Protein AF-A0A1X7SYK0-F1 (afdb_monomer)

Structure (mmCIF, N/CA/C/O backbone):
data_AF-A0A1X7SYK0-F1
#
_entry.id   AF-A0A1X7SYK0-F1
#
loop_
_atom_site.group_PDB
_atom_site.id
_atom_site.type_symbol
_atom_site.label_atom_id
_atom_site.label_alt_id
_atom_site.label_comp_id
_atom_site.label_asym_id
_atom_site.label_entity_id
_atom_site.label_seq_id
_atom_site.pdbx_PDB_ins_code
_atom_site.Cartn_x
_atom_site.Cartn_y
_atom_site.Cartn_z
_atom_site.occupancy
_atom_site.B_iso_or_equiv
_atom_site.auth_seq_id
_atom_site.auth_comp_id
_atom_site.auth_asym_id
_atom_site.auth_atom_id
_atom_site.pdbx_PDB_model_num
ATOM 1 N N . MET A 1 1 ? -54.214 29.875 -40.687 1.00 41.81 1 MET A N 1
ATOM 2 C CA . MET A 1 1 ? -53.867 28.557 -40.116 1.00 41.81 1 MET A CA 1
ATOM 3 C C . MET A 1 1 ? -52.917 28.795 -38.965 1.00 41.81 1 MET A C 1
ATOM 5 O O . MET A 1 1 ? -51.979 29.566 -39.136 1.00 41.81 1 MET A O 1
ATOM 9 N N . GLU A 1 2 ? -53.156 28.181 -37.812 1.00 47.09 2 GLU A N 1
ATOM 10 C CA . GLU A 1 2 ? -52.137 28.131 -36.764 1.00 47.09 2 GLU A CA 1
ATOM 11 C C . GLU A 1 2 ? -50.997 27.196 -37.184 1.00 47.09 2 GLU A C 1
ATOM 13 O O . GLU A 1 2 ? -51.239 26.165 -37.811 1.00 47.09 2 GLU A O 1
ATOM 18 N N . LYS A 1 3 ? -49.750 27.530 -36.830 1.00 59.06 3 LYS A N 1
ATOM 19 C CA . LYS A 1 3 ? -48.644 26.570 -36.951 1.00 59.06 3 LYS A CA 1
ATOM 20 C C . LYS A 1 3 ? -48.856 25.452 -35.927 1.00 59.06 3 LYS A C 1
ATOM 22 O O . LYS A 1 3 ? -49.034 25.751 -34.741 1.00 59.06 3 LYS A O 1
ATOM 27 N N . HIS A 1 4 ? -48.808 24.203 -36.393 1.00 69.19 4 HIS A N 1
ATOM 28 C CA . HIS A 1 4 ? -48.856 22.993 -35.565 1.00 69.19 4 HIS A CA 1
ATOM 29 C C . HIS A 1 4 ? -47.805 23.079 -34.430 1.00 69.19 4 HIS A C 1
ATOM 31 O O . HIS A 1 4 ? -46.730 23.634 -34.687 1.00 69.19 4 HIS A O 1
ATOM 37 N N . PRO A 1 5 ? -48.067 22.604 -33.192 1.00 69.50 5 PRO A N 1
ATOM 38 C CA . PRO A 1 5 ? -47.217 22.910 -32.031 1.00 69.50 5 PRO A CA 1
ATOM 39 C C . PRO A 1 5 ? -45.749 22.506 -32.220 1.00 69.50 5 PRO A C 1
ATOM 41 O O . PRO A 1 5 ? -44.852 23.309 -31.975 1.00 69.50 5 PRO A O 1
ATOM 44 N N . VAL A 1 6 ? -45.516 21.329 -32.806 1.00 74.75 6 VAL A N 1
ATOM 45 C CA . VAL A 1 6 ? -44.209 20.821 -33.269 1.00 74.75 6 VAL A CA 1
ATOM 46 C C . VAL A 1 6 ? -43.421 21.863 -34.083 1.00 74.75 6 VAL A C 1
ATOM 48 O O . VAL A 1 6 ? -42.232 22.087 -33.867 1.00 74.75 6 VAL A O 1
ATOM 51 N N . CYS A 1 7 ? -44.098 22.566 -34.991 1.00 75.88 7 CYS A N 1
ATOM 52 C CA . CYS A 1 7 ? -43.503 23.581 -35.857 1.00 75.88 7 CYS A CA 1
ATOM 53 C C . CYS A 1 7 ? -43.251 24.913 -35.126 1.00 75.88 7 CYS A C 1
ATOM 55 O O . CYS A 1 7 ? -42.511 25.754 -35.634 1.00 75.88 7 CYS A O 1
ATOM 57 N N . ARG A 1 8 ? -43.854 25.128 -33.945 1.00 77.44 8 ARG A N 1
ATOM 58 C CA . ARG A 1 8 ? -43.500 26.228 -33.029 1.00 77.44 8 ARG A CA 1
ATOM 59 C C . ARG A 1 8 ? -42.232 25.882 -32.248 1.00 77.44 8 ARG A C 1
ATOM 61 O O . ARG A 1 8 ? -41.356 26.736 -32.156 1.00 77.44 8 ARG A O 1
ATOM 68 N N . ILE A 1 9 ? -42.110 24.634 -31.777 1.00 75.94 9 ILE A N 1
ATOM 69 C CA . ILE A 1 9 ? -40.896 24.114 -31.126 1.00 75.94 9 ILE A CA 1
ATOM 70 C C . ILE A 1 9 ? -39.710 24.237 -32.089 1.00 75.94 9 ILE A C 1
ATOM 72 O O . ILE A 1 9 ? -38.773 24.975 -31.806 1.00 75.94 9 ILE A O 1
ATOM 76 N N . LEU A 1 10 ? -39.776 23.633 -33.281 1.00 79.94 10 LEU A N 1
ATOM 77 C CA . LEU A 1 10 ? -38.681 23.707 -34.260 1.00 79.94 10 LEU A CA 1
ATOM 78 C C . LEU A 1 10 ? -38.316 25.158 -34.643 1.00 79.94 10 LEU A C 1
ATOM 80 O O . LEU A 1 10 ? -37.135 25.500 -34.743 1.00 79.94 10 LEU A O 1
ATOM 84 N N . ALA A 1 11 ? -39.307 26.046 -34.792 1.00 78.44 11 ALA A N 1
ATOM 85 C CA . ALA A 1 11 ? -39.060 27.460 -35.086 1.00 78.44 11 ALA A CA 1
ATOM 86 C C . ALA A 1 11 ? -38.340 28.207 -33.943 1.00 78.44 11 ALA A C 1
ATOM 88 O O . ALA A 1 11 ? -37.517 29.075 -34.226 1.00 78.44 11 ALA A O 1
ATOM 89 N N . ARG A 1 12 ? -38.587 27.851 -32.670 1.00 80.19 12 ARG A N 1
ATOM 90 C CA . ARG A 1 12 ? -37.902 28.409 -31.482 1.00 80.19 12 ARG A CA 1
ATOM 91 C C . ARG A 1 12 ? -36.385 28.189 -31.525 1.00 80.19 12 ARG A C 1
ATOM 93 O O . ARG A 1 12 ? -35.625 29.018 -31.035 1.00 80.19 12 ARG A O 1
ATOM 100 N N . TYR A 1 13 ? -35.965 27.081 -32.131 1.00 78.19 13 TYR A N 1
ATOM 101 C CA . TYR A 1 13 ? -34.581 26.607 -32.173 1.00 78.19 13 TYR A CA 1
ATOM 102 C C . TYR A 1 13 ? -33.885 26.803 -33.530 1.00 78.19 13 TYR A C 1
ATOM 104 O O . TYR A 1 13 ? -32.702 26.493 -33.676 1.00 78.19 13 TYR A O 1
ATOM 112 N N . SER A 1 14 ? -34.590 27.366 -34.515 1.00 78.00 14 SER A N 1
ATOM 113 C CA . SER A 1 14 ? -34.106 27.604 -35.881 1.00 78.00 14 SER A CA 1
ATOM 114 C C . SER A 1 14 ? -33.109 28.772 -35.966 1.00 78.00 14 SER A C 1
ATOM 116 O O . SER A 1 14 ? -33.424 29.850 -36.467 1.00 78.00 14 SER A O 1
ATOM 118 N N . ASN A 1 15 ? -31.895 28.568 -35.447 1.00 75.88 15 ASN A N 1
ATOM 119 C CA . ASN A 1 15 ? -30.839 29.581 -35.378 1.00 75.88 15 ASN A CA 1
ATOM 120 C C . ASN A 1 15 ? -29.748 29.415 -36.462 1.00 75.88 15 ASN A C 1
ATOM 122 O O . ASN A 1 15 ? -29.708 28.435 -37.208 1.00 75.88 15 ASN A O 1
ATOM 126 N N . ARG A 1 16 ? -28.830 30.391 -36.549 1.00 74.88 16 ARG A N 1
ATOM 127 C CA . ARG A 1 16 ? -27.748 30.406 -37.554 1.00 74.88 16 ARG A CA 1
ATOM 128 C C . ARG A 1 16 ? -26.782 29.220 -37.421 1.00 74.88 16 ARG A C 1
ATOM 130 O O . ARG A 1 16 ? -26.315 28.726 -38.441 1.00 74.88 16 ARG A O 1
ATOM 137 N N . THR A 1 17 ? -26.501 28.756 -36.202 1.00 75.50 17 THR A N 1
ATOM 138 C CA . THR A 1 17 ? -25.623 27.600 -35.946 1.00 75.50 17 THR A CA 1
ATOM 139 C C . THR A 1 17 ? -26.227 26.321 -36.516 1.00 75.50 17 THR A C 1
ATOM 141 O O . THR A 1 17 ? -25.539 25.585 -37.220 1.00 75.50 17 THR A O 1
ATOM 144 N N . LEU A 1 18 ? -27.529 26.103 -36.298 1.00 78.50 18 LEU A N 1
ATOM 145 C CA . LEU A 1 18 ? -28.273 24.974 -36.858 1.00 78.50 18 LEU A CA 1
ATOM 146 C C . LEU A 1 18 ? -28.244 24.989 -38.396 1.00 78.50 18 LEU A C 1
ATOM 148 O O . LEU A 1 18 ? -27.893 23.995 -39.025 1.00 78.50 18 LEU A O 1
ATOM 152 N N . VAL A 1 19 ? -28.538 26.136 -39.016 1.00 78.38 19 VAL A N 1
ATOM 153 C CA . VAL A 1 19 ? -28.551 26.266 -40.487 1.00 78.38 19 VAL A CA 1
ATOM 154 C C . VAL A 1 19 ? -27.176 25.993 -41.118 1.00 78.38 19 VAL A C 1
ATOM 156 O O . VAL A 1 19 ? -27.112 25.412 -42.197 1.00 78.38 19 VAL A O 1
ATOM 159 N N . LEU A 1 20 ? -26.078 26.367 -40.452 1.00 76.38 20 LEU A N 1
ATOM 160 C CA . LEU A 1 20 ? -24.713 26.132 -40.948 1.00 76.38 20 LEU A CA 1
ATOM 161 C C . LEU A 1 20 ? -24.214 24.688 -40.752 1.00 76.38 20 LEU A C 1
ATOM 163 O O . LEU A 1 20 ? -23.324 24.254 -41.480 1.00 76.38 20 LEU A O 1
ATOM 167 N N . THR A 1 21 ? -24.768 23.946 -39.791 1.00 77.00 21 THR A N 1
ATOM 168 C CA . THR A 1 21 ? -24.353 22.568 -39.452 1.00 77.00 21 THR A CA 1
ATOM 169 C C . THR A 1 21 ? -25.212 21.500 -40.128 1.00 77.00 21 THR A C 1
ATOM 171 O O . THR A 1 21 ? -24.707 20.421 -40.432 1.00 77.00 21 THR A O 1
ATOM 174 N N . LEU A 1 22 ? -26.470 21.807 -40.461 1.00 80.12 22 LEU A N 1
ATOM 175 C CA . LEU A 1 22 ? -27.392 20.927 -41.192 1.00 80.12 22 LEU A CA 1
ATOM 176 C C . LEU A 1 22 ? -26.777 20.196 -42.414 1.00 80.12 22 LEU A C 1
ATOM 178 O O . LEU A 1 22 ? -27.005 18.990 -42.534 1.00 80.12 22 LEU A O 1
ATOM 182 N N . PRO A 1 23 ? -25.962 20.830 -43.289 1.00 80.00 23 PRO A N 1
ATOM 183 C CA . PRO A 1 23 ? -25.308 20.135 -44.405 1.00 80.00 23 PRO A CA 1
ATOM 184 C C . PRO A 1 23 ? -24.353 19.006 -43.986 1.00 80.00 23 PRO A C 1
ATOM 186 O O . PRO A 1 23 ? -24.199 18.036 -44.720 1.00 80.00 23 PRO A O 1
ATOM 189 N N . GLN A 1 24 ? -23.742 19.090 -42.799 1.00 75.12 24 GLN A N 1
ATOM 190 C CA . GLN A 1 24 ? -22.855 18.048 -42.262 1.00 75.12 24 GLN A CA 1
ATOM 191 C C . GLN A 1 24 ? -23.643 16.799 -41.828 1.00 75.12 24 GLN A C 1
ATOM 193 O O . GLN A 1 24 ? -23.122 15.688 -41.862 1.00 75.12 24 GLN A O 1
ATOM 198 N N . LEU A 1 25 ? -24.921 16.971 -41.467 1.00 78.06 25 LEU A N 1
ATOM 199 C CA . LEU A 1 25 ? -25.821 15.903 -41.020 1.00 78.06 25 LEU A CA 1
ATOM 200 C C . LEU A 1 25 ? -26.665 15.297 -42.159 1.00 78.06 25 LEU A C 1
ATOM 202 O O . LEU A 1 25 ? -27.440 14.370 -41.920 1.00 78.06 25 LEU A O 1
ATOM 206 N N . ALA A 1 26 ? -26.501 15.765 -43.403 1.00 78.38 26 ALA A N 1
ATOM 207 C CA . ALA A 1 26 ? -27.346 15.413 -44.551 1.00 78.38 26 ALA A CA 1
ATOM 208 C C . ALA A 1 26 ? -27.556 13.900 -44.757 1.00 78.38 26 ALA A C 1
ATOM 210 O O . ALA A 1 26 ? -28.661 13.463 -45.073 1.00 78.38 26 ALA A O 1
ATOM 211 N N . ARG A 1 27 ? -26.518 13.079 -44.536 1.00 73.69 27 ARG A N 1
ATOM 212 C CA . ARG A 1 27 ? -26.601 11.612 -44.667 1.00 73.69 27 ARG A CA 1
ATOM 213 C C . ARG A 1 27 ? -27.554 10.979 -43.645 1.00 73.69 27 ARG A C 1
ATOM 215 O O . ARG A 1 27 ? -28.274 10.045 -43.993 1.00 73.69 27 ARG A O 1
ATOM 222 N N . TYR A 1 28 ? -27.577 11.488 -42.414 1.00 75.88 28 TYR A N 1
ATOM 223 C CA . TYR A 1 28 ? -28.468 11.015 -41.351 1.00 75.88 28 TYR A CA 1
ATOM 224 C C . TYR A 1 28 ? -29.899 11.517 -41.568 1.00 75.88 28 TYR A C 1
ATOM 226 O O . TYR A 1 28 ? -30.841 10.733 -41.502 1.00 75.88 28 TYR A O 1
ATOM 234 N N . LEU A 1 29 ? -30.051 12.795 -41.935 1.00 79.31 29 LEU A N 1
ATOM 235 C CA . LEU A 1 29 ? -31.344 13.409 -42.257 1.00 79.31 29 LEU A CA 1
ATOM 236 C C . LEU A 1 29 ? -32.042 12.707 -43.432 1.00 79.31 29 LEU A C 1
ATOM 238 O O . LEU A 1 29 ? -33.248 12.479 -43.385 1.00 79.31 29 LEU A O 1
ATOM 242 N N . TYR A 1 30 ? -31.289 12.313 -44.463 1.00 75.75 30 TYR A N 1
ATOM 243 C CA . TYR A 1 30 ? -31.817 11.517 -45.572 1.00 75.75 30 TYR A CA 1
ATOM 244 C C . TYR A 1 30 ? -32.229 10.104 -45.123 1.00 75.75 30 TYR A C 1
ATOM 246 O O . TYR A 1 30 ? -33.321 9.656 -45.459 1.00 75.75 30 TYR A O 1
ATOM 254 N N . LYS A 1 31 ? -31.408 9.422 -44.303 1.00 74.81 31 LYS A N 1
ATOM 255 C CA . LYS A 1 31 ? -31.731 8.083 -43.766 1.00 74.81 31 LYS A CA 1
ATOM 256 C C . LYS A 1 31 ? -33.002 8.082 -42.898 1.00 74.81 31 LYS A C 1
ATOM 258 O O . LYS A 1 31 ? -33.706 7.081 -42.876 1.00 74.81 31 LYS A O 1
ATOM 263 N N . ALA A 1 32 ? -33.300 9.186 -42.212 1.00 74.50 32 ALA A N 1
ATOM 264 C CA . ALA A 1 32 ? -34.519 9.374 -41.418 1.00 74.50 32 ALA A CA 1
ATOM 265 C C . ALA A 1 32 ? -35.680 10.040 -42.191 1.00 74.50 32 ALA A C 1
ATOM 267 O O . ALA A 1 32 ? -36.651 10.486 -41.578 1.00 74.50 32 ALA A O 1
ATOM 268 N N . GLU A 1 33 ? -35.590 10.132 -43.524 1.00 80.56 33 GLU A N 1
ATOM 269 C CA . GLU A 1 33 ? -36.620 10.716 -44.395 1.00 80.56 33 GLU A CA 1
ATOM 270 C C . GLU A 1 33 ? -37.057 12.146 -43.997 1.00 80.56 33 GLU A C 1
ATOM 272 O O . GLU A 1 33 ? -38.244 12.496 -44.062 1.00 80.56 33 GLU A O 1
ATOM 277 N N . LEU A 1 34 ? -36.104 12.968 -43.549 1.00 79.19 34 LEU A N 1
ATOM 278 C CA . LEU A 1 34 ? -36.305 14.384 -43.207 1.00 79.19 34 LEU A CA 1
ATOM 279 C C . LEU A 1 34 ? -35.999 15.328 -44.380 1.00 79.19 34 LEU A C 1
ATOM 281 O O . LEU A 1 34 ? -36.434 16.476 -44.367 1.00 79.19 34 LEU A O 1
ATOM 285 N N . ILE A 1 35 ? -35.256 14.850 -45.382 1.00 79.94 35 ILE A N 1
ATOM 286 C CA . ILE A 1 35 ? -34.920 15.561 -46.626 1.00 79.94 35 ILE A CA 1
ATOM 287 C C . ILE A 1 35 ? -34.958 14.598 -47.813 1.00 79.94 35 ILE A C 1
ATOM 289 O O . ILE A 1 35 ? -34.738 13.397 -47.652 1.00 79.94 35 ILE A O 1
ATOM 293 N N . LYS A 1 36 ? -35.204 15.117 -49.020 1.00 74.75 36 LYS A N 1
ATOM 294 C CA . LYS A 1 36 ? -35.397 14.286 -50.224 1.00 74.75 36 LYS A CA 1
ATOM 295 C C . LYS A 1 36 ? -34.096 13.871 -50.917 1.00 74.75 36 LYS A C 1
ATOM 297 O O . LYS A 1 36 ? -34.103 12.888 -51.655 1.00 74.75 36 LYS A O 1
ATOM 302 N N . GLN A 1 37 ? -32.996 14.605 -50.722 1.00 70.25 37 GLN A N 1
ATOM 303 C CA . GLN A 1 37 ? -31.687 14.346 -51.346 1.00 70.25 37 GLN A CA 1
ATOM 304 C C . GLN A 1 37 ? -30.537 14.789 -50.425 1.00 70.25 37 GLN A C 1
ATOM 306 O O . GLN A 1 37 ? -30.683 15.728 -49.650 1.00 70.25 37 GLN A O 1
ATOM 311 N N . THR A 1 38 ? -29.371 14.147 -50.522 1.00 58.47 38 THR A N 1
ATOM 312 C CA . THR A 1 38 ? -28.227 14.363 -49.609 1.00 58.47 38 THR A CA 1
ATOM 313 C C . THR A 1 38 ? -27.356 15.588 -49.908 1.00 58.47 38 THR A C 1
ATOM 315 O O . THR A 1 38 ? -26.527 15.943 -49.075 1.00 58.47 38 THR A O 1
ATOM 318 N N . PHE A 1 39 ? -27.496 16.232 -51.071 1.00 53.91 39 PHE A N 1
ATOM 319 C CA . PHE A 1 39 ? -26.570 17.287 -51.520 1.00 53.91 39 PHE A CA 1
ATOM 320 C C . PHE A 1 39 ? -27.018 18.724 -51.210 1.00 53.91 39 PHE A C 1
ATOM 322 O O . PHE A 1 39 ? -26.213 19.645 -51.341 1.00 53.91 39 PHE A O 1
ATOM 329 N N . LEU A 1 40 ? -28.270 18.939 -50.792 1.00 57.47 40 LEU A N 1
ATOM 330 C CA . LEU A 1 40 ? -28.786 20.263 -50.436 1.00 57.47 40 LEU A CA 1
ATOM 331 C C . LEU A 1 40 ? -29.743 20.147 -49.240 1.00 57.47 40 LEU A C 1
ATOM 333 O O . LEU A 1 40 ? -30.846 19.628 -49.376 1.00 57.47 40 LEU A O 1
ATOM 337 N N . VAL A 1 41 ? -29.332 20.630 -48.064 1.00 61.44 41 VAL A N 1
ATOM 338 C CA . VAL A 1 41 ? -30.169 20.583 -46.852 1.00 61.44 41 VAL A CA 1
ATOM 339 C C . VAL A 1 41 ? -30.864 21.924 -46.652 1.00 61.44 41 VAL A C 1
ATOM 341 O O . VAL A 1 41 ? -30.275 22.880 -46.148 1.00 61.44 41 VAL A O 1
ATOM 344 N N . LEU A 1 42 ? -32.135 21.996 -47.042 1.00 68.25 42 LEU A N 1
ATOM 345 C CA . LEU A 1 42 ? -32.999 23.139 -46.763 1.00 68.25 42 LEU A CA 1
ATOM 346 C C . LEU A 1 42 ? -33.734 22.913 -45.438 1.00 68.25 42 LEU A C 1
ATOM 348 O O . LEU A 1 42 ? -34.483 21.948 -45.305 1.00 68.25 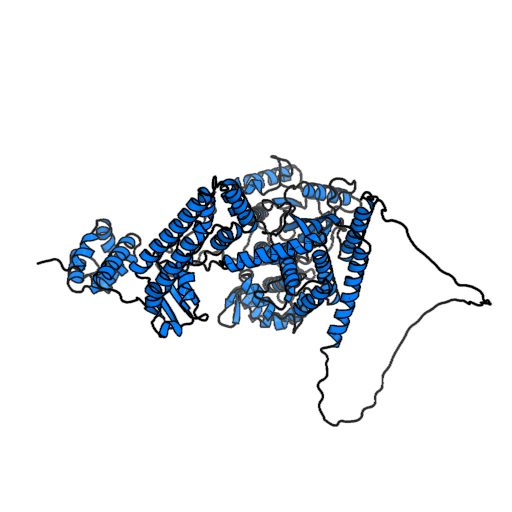42 LEU A O 1
ATOM 352 N N . LEU A 1 43 ? -33.593 23.843 -44.485 1.00 70.75 43 LEU A N 1
ATOM 353 C CA . LEU A 1 43 ? -34.355 23.823 -43.223 1.00 70.75 43 LEU A CA 1
ATOM 354 C C . LEU A 1 43 ? -35.875 23.747 -43.472 1.00 70.75 43 LEU A C 1
ATOM 356 O O . LEU A 1 43 ? -36.593 23.138 -42.688 1.00 70.75 43 LEU A O 1
ATOM 360 N N . ASN A 1 44 ? -36.354 24.304 -44.591 1.00 75.31 44 ASN A N 1
ATOM 361 C CA . ASN A 1 44 ? -37.753 24.209 -45.005 1.00 75.31 44 ASN A CA 1
ATOM 362 C C . ASN A 1 44 ? -38.201 22.766 -45.299 1.00 75.31 44 ASN A C 1
ATOM 364 O O . ASN A 1 44 ? -39.323 22.437 -44.939 1.00 75.31 44 ASN A O 1
ATOM 368 N N . GLU A 1 45 ? -37.362 21.896 -45.884 1.00 78.81 45 GLU A N 1
ATOM 369 C CA . GLU A 1 45 ? -37.735 20.483 -46.104 1.00 78.81 45 GLU A CA 1
ATOM 370 C C . GLU A 1 45 ? -37.879 19.739 -44.775 1.00 78.81 45 GLU A C 1
ATOM 372 O O . GLU A 1 45 ? -38.880 19.059 -44.558 1.00 78.81 45 GLU A O 1
ATOM 377 N N . VAL A 1 46 ? -36.932 19.951 -43.853 1.00 78.75 46 VAL A N 1
ATOM 378 C CA . VAL A 1 46 ? -37.004 19.402 -42.491 1.00 78.75 46 VAL A CA 1
ATOM 379 C C . VAL A 1 46 ? -38.261 19.915 -41.783 1.00 78.75 46 VAL A C 1
ATOM 381 O O . VAL A 1 46 ? -38.986 19.131 -41.179 1.00 78.75 46 VAL A O 1
ATOM 384 N N . GLN A 1 47 ? -38.567 21.212 -41.897 1.00 80.56 47 GLN A N 1
ATOM 385 C CA . GLN A 1 47 ? -39.769 21.803 -41.308 1.00 80.56 47 GLN A CA 1
ATOM 386 C C . GLN A 1 47 ? -41.056 21.247 -41.940 1.00 80.56 47 GLN A C 1
ATOM 388 O O . GLN A 1 47 ? -42.007 20.988 -41.213 1.00 80.56 47 GLN A O 1
ATOM 393 N N . GLU A 1 48 ? -41.109 21.034 -43.257 1.00 81.31 48 GLU A N 1
ATOM 394 C CA . GLU A 1 48 ? -42.249 20.401 -43.936 1.00 81.31 48 GLU A CA 1
ATOM 395 C C . GLU A 1 48 ? -42.451 18.952 -43.470 1.00 81.31 48 GLU A C 1
ATOM 397 O O . GLU A 1 48 ? -43.566 18.588 -43.099 1.00 81.31 48 GLU A O 1
ATOM 402 N N . ALA A 1 49 ? -41.383 18.148 -43.405 1.00 81.31 49 ALA A N 1
ATOM 403 C CA . ALA A 1 49 ? -41.429 16.770 -42.912 1.00 81.31 49 ALA A CA 1
ATOM 404 C C . ALA A 1 49 ? -41.887 16.689 -41.442 1.00 81.31 49 ALA A C 1
ATOM 406 O O . ALA A 1 49 ? -42.743 15.875 -41.098 1.00 81.31 49 ALA A O 1
ATOM 407 N N . VAL A 1 50 ? -41.373 17.581 -40.592 1.00 83.31 50 VAL A N 1
ATOM 408 C CA . VAL A 1 50 ? -41.734 17.716 -39.170 1.00 83.31 50 VAL A CA 1
ATOM 409 C C . VAL A 1 50 ? -43.165 18.236 -38.967 1.00 83.31 50 VAL A C 1
ATOM 411 O O . VAL A 1 50 ? -43.836 17.863 -38.005 1.00 83.31 50 VAL A O 1
ATOM 414 N N . CYS A 1 51 ? -43.664 19.092 -39.861 1.00 79.38 51 CYS A N 1
ATOM 415 C CA . CYS A 1 51 ? -45.059 19.532 -39.842 1.00 79.38 51 CYS A CA 1
ATOM 416 C C . CYS A 1 51 ? -46.032 18.480 -40.410 1.00 79.38 51 CYS A C 1
ATOM 418 O O . CYS A 1 51 ? -47.236 18.635 -40.211 1.00 79.38 51 CYS A O 1
ATOM 420 N N . ALA A 1 52 ? -45.536 17.437 -41.088 1.00 78.62 52 ALA A N 1
ATOM 421 C CA . ALA A 1 52 ? -46.333 16.329 -41.619 1.00 78.62 52 ALA A CA 1
ATOM 422 C C . ALA A 1 52 ? -46.424 15.123 -40.658 1.00 78.62 52 ALA A C 1
ATOM 424 O O . ALA A 1 52 ? -47.493 14.530 -40.548 1.00 78.62 52 ALA A O 1
ATOM 425 N N . ASP A 1 53 ? -45.350 14.784 -39.932 1.00 78.12 53 ASP A N 1
ATOM 426 C CA . ASP A 1 53 ? -45.375 13.808 -38.827 1.00 78.12 53 ASP A CA 1
ATOM 427 C C . ASP A 1 53 ? -44.603 14.356 -37.618 1.00 78.12 53 ASP A C 1
ATOM 429 O O . ASP A 1 53 ? -43.403 14.625 -37.693 1.00 78.12 53 ASP A O 1
ATOM 433 N N . HIS A 1 54 ? -45.282 14.482 -36.475 1.00 77.00 54 HIS A N 1
ATOM 434 C CA . HIS A 1 54 ? -44.684 15.004 -35.246 1.00 77.00 54 HIS A CA 1
ATOM 435 C C . HIS A 1 54 ? -43.501 14.165 -34.746 1.00 77.00 54 HIS A C 1
ATOM 437 O O . HIS A 1 54 ? -42.541 14.719 -34.210 1.00 77.00 54 HIS A O 1
ATOM 443 N N . ARG A 1 55 ? -43.514 12.847 -34.977 1.00 77.38 55 ARG A N 1
ATOM 444 C CA . ARG A 1 55 ? -42.451 11.924 -34.548 1.00 77.38 55 ARG A CA 1
ATOM 445 C C . ARG A 1 55 ? -41.153 12.149 -35.319 1.00 77.38 55 ARG A C 1
ATOM 447 O O . ARG A 1 55 ? -40.079 11.849 -34.802 1.00 77.38 55 ARG A O 1
ATOM 454 N N . LYS A 1 56 ? -41.220 12.770 -36.504 1.00 81.12 56 LYS A N 1
ATOM 455 C CA . LYS A 1 56 ? -40.028 13.228 -37.228 1.00 81.12 56 LYS A CA 1
ATOM 456 C C . LYS A 1 56 ? -39.302 14.368 -36.492 1.00 81.12 56 LYS A C 1
ATOM 458 O O . LYS A 1 56 ? -38.107 14.526 -36.716 1.00 81.12 56 LYS A O 1
ATOM 463 N N . LEU A 1 57 ? -39.931 15.085 -35.544 1.00 82.56 57 LEU A N 1
ATOM 464 C CA . LEU A 1 57 ? -39.194 15.999 -34.651 1.00 82.56 57 LEU A CA 1
ATOM 465 C C . LEU A 1 57 ? -38.334 15.250 -33.624 1.00 82.56 57 LEU A C 1
ATOM 467 O O . LEU A 1 57 ? -37.229 15.709 -33.349 1.00 82.56 57 LEU A O 1
ATOM 471 N N . LYS A 1 58 ? -38.802 14.103 -33.107 1.00 75.88 58 LYS A N 1
ATOM 472 C CA . LYS A 1 58 ? -38.033 13.237 -32.194 1.00 75.88 58 LYS A CA 1
ATOM 473 C C . LYS A 1 58 ? -36.756 12.757 -32.895 1.00 75.88 58 LYS A C 1
ATOM 475 O O . LYS A 1 58 ? -35.665 13.167 -32.516 1.00 75.88 58 LYS A O 1
ATOM 480 N N . ALA A 1 59 ? -36.913 12.092 -34.043 1.00 78.31 59 ALA A N 1
ATOM 481 C CA . ALA A 1 59 ? -35.791 11.640 -34.870 1.00 78.31 59 ALA A CA 1
ATOM 482 C C . ALA A 1 59 ? -34.865 12.782 -35.347 1.00 78.31 59 ALA A C 1
ATOM 484 O O . ALA A 1 59 ? -33.654 12.594 -35.455 1.00 78.31 59 ALA A O 1
ATOM 485 N N . PHE A 1 60 ? -35.398 13.979 -35.627 1.00 81.69 60 PHE A N 1
ATOM 486 C CA . PHE A 1 60 ? -34.565 15.142 -35.947 1.00 81.69 60 PHE A CA 1
ATOM 487 C C . PHE A 1 60 ? -33.739 15.607 -34.741 1.00 81.69 60 PHE A C 1
ATOM 489 O O . PHE A 1 60 ? -32.551 15.876 -34.895 1.00 81.69 60 PHE A O 1
ATOM 496 N N . ALA A 1 61 ? -34.337 15.671 -33.548 1.00 79.06 61 ALA A N 1
ATOM 497 C CA . ALA A 1 61 ? -33.640 16.012 -32.313 1.00 79.06 61 ALA A CA 1
ATOM 498 C C . ALA A 1 61 ? -32.509 15.018 -32.001 1.00 79.06 61 ALA A C 1
ATOM 500 O O . ALA A 1 61 ? -31.396 15.456 -31.712 1.00 79.06 61 ALA A O 1
ATOM 501 N N . ASP A 1 62 ? -32.761 13.716 -32.164 1.00 73.31 62 ASP A N 1
ATOM 502 C CA . ASP A 1 62 ? -31.753 12.657 -32.017 1.00 73.31 62 ASP A CA 1
ATOM 503 C C . ASP A 1 62 ? -30.582 12.849 -32.998 1.00 73.31 62 ASP A C 1
ATOM 505 O O . ASP A 1 62 ? -29.416 12.791 -32.611 1.00 73.31 62 ASP A O 1
ATOM 509 N N . ILE A 1 63 ? -30.865 13.181 -34.264 1.00 76.88 63 ILE A N 1
ATOM 510 C CA . ILE A 1 63 ? -29.827 13.458 -35.272 1.00 76.88 63 ILE A CA 1
ATOM 511 C C . ILE A 1 63 ? -29.020 14.723 -34.944 1.00 76.88 63 ILE A C 1
ATOM 513 O O . ILE A 1 63 ? -27.821 14.771 -35.221 1.00 76.88 63 ILE A O 1
ATOM 517 N N . LEU A 1 64 ? -29.630 15.740 -34.329 1.00 75.44 64 LEU A N 1
ATOM 518 C CA . LEU A 1 64 ? -28.901 16.923 -33.859 1.00 75.44 64 LEU A CA 1
ATOM 519 C C . LEU A 1 64 ? -27.989 16.629 -32.660 1.00 75.44 64 LEU A C 1
ATOM 521 O O . LEU A 1 64 ? -26.996 17.341 -32.495 1.00 75.44 64 LEU A O 1
ATOM 525 N N . CYS A 1 65 ? -28.276 15.594 -31.865 1.00 71.38 65 CYS A N 1
ATOM 526 C CA . CYS A 1 65 ? -27.399 15.125 -30.787 1.00 71.38 65 CYS A CA 1
ATOM 527 C C . CYS A 1 65 ? -26.096 14.483 -31.294 1.00 71.38 65 CYS A C 1
ATOM 529 O O . CYS A 1 65 ? -25.110 14.504 -30.568 1.00 71.38 65 CYS A O 1
ATOM 531 N N . ILE A 1 66 ? -26.041 14.010 -32.547 1.00 72.75 66 ILE A N 1
ATOM 532 C CA . ILE A 1 66 ? -24.839 13.390 -33.147 1.00 72.75 66 ILE A CA 1
ATOM 533 C C . ILE A 1 66 ? -23.681 14.398 -33.326 1.00 72.75 66 ILE A C 1
ATOM 535 O O . ILE A 1 66 ? -22.519 14.004 -33.396 1.00 72.75 66 ILE A O 1
ATOM 539 N N . ASN A 1 67 ? -23.967 15.702 -33.420 1.00 68.00 67 ASN A N 1
ATOM 540 C CA . ASN A 1 67 ? -22.949 16.746 -33.580 1.00 68.00 67 ASN A CA 1
ATOM 541 C C . ASN A 1 67 ? -22.935 17.666 -32.342 1.00 68.00 67 ASN A C 1
ATOM 543 O O . ASN A 1 67 ? -23.935 18.349 -32.104 1.00 68.00 67 ASN A O 1
ATOM 547 N N . PRO A 1 68 ? -21.820 17.767 -31.587 1.00 66.94 68 PRO A N 1
ATOM 548 C CA . PRO A 1 68 ? -21.735 18.594 -30.378 1.00 66.94 68 PRO A CA 1
ATOM 549 C C . PRO A 1 68 ? -22.165 20.058 -30.569 1.00 66.94 68 PRO A C 1
ATOM 551 O O . PRO A 1 68 ? -22.790 20.642 -29.683 1.00 66.94 68 PRO A O 1
ATOM 554 N N . ALA A 1 69 ? -21.927 20.646 -31.750 1.00 68.56 69 ALA A N 1
ATOM 555 C CA . ALA A 1 69 ? -22.337 22.020 -32.062 1.00 68.56 69 ALA A CA 1
ATOM 556 C C . ALA A 1 69 ? -23.868 22.206 -32.150 1.00 68.56 69 ALA A C 1
ATOM 558 O O . ALA A 1 69 ? -24.361 23.333 -32.047 1.00 68.56 69 ALA A O 1
ATOM 559 N N . THR A 1 70 ? -24.627 21.119 -32.323 1.00 71.44 70 THR A N 1
ATOM 560 C CA . THR A 1 70 ? -26.097 21.096 -32.314 1.00 71.44 70 THR A CA 1
ATOM 561 C C . THR A 1 70 ? -26.700 20.281 -31.175 1.00 71.44 70 THR A C 1
ATOM 563 O O . THR A 1 70 ? -27.902 20.398 -30.954 1.00 71.44 70 THR A O 1
ATOM 566 N N . ALA A 1 71 ? -25.925 19.518 -30.402 1.00 66.56 71 ALA A N 1
ATOM 567 C CA . ALA A 1 71 ? -26.472 18.587 -29.414 1.00 66.56 71 ALA A CA 1
ATOM 568 C C . ALA A 1 71 ? -27.289 19.276 -28.308 1.00 66.56 71 ALA A C 1
ATOM 570 O O . ALA A 1 71 ? -28.377 18.818 -27.956 1.00 66.56 71 ALA A O 1
ATOM 571 N N . LYS A 1 72 ? -26.857 20.460 -27.851 1.00 69.62 72 LYS A N 1
ATOM 572 C CA . LYS A 1 72 ? -27.638 21.303 -26.924 1.00 69.62 72 LYS A CA 1
ATOM 573 C C . LYS A 1 72 ? -28.960 21.809 -27.528 1.00 69.62 72 LYS A C 1
ATOM 575 O O . LYS A 1 72 ? -29.897 22.097 -26.789 1.00 69.62 72 LYS A O 1
ATOM 580 N N . ILE A 1 73 ? -29.053 21.899 -28.857 1.00 73.94 73 ILE A N 1
ATOM 581 C CA . ILE A 1 73 ? -30.290 22.220 -29.585 1.00 73.94 73 ILE A CA 1
ATOM 582 C C . ILE A 1 73 ? -31.162 20.963 -29.726 1.00 73.94 73 ILE A C 1
ATOM 584 O O . ILE A 1 73 ? -32.354 21.037 -29.445 1.00 73.94 73 ILE A O 1
ATOM 588 N N . GLY A 1 74 ? -30.574 19.815 -30.083 1.00 75.06 74 GLY A N 1
ATOM 589 C CA . GLY A 1 74 ? -31.256 18.518 -30.139 1.00 75.06 74 GLY A CA 1
ATOM 590 C C . GLY A 1 74 ? -31.933 18.167 -28.815 1.00 75.06 74 GLY A C 1
ATOM 591 O O . GLY A 1 74 ? -33.153 18.031 -28.771 1.00 75.06 74 GLY A O 1
ATOM 592 N N . ARG A 1 75 ? -31.182 18.160 -27.706 1.00 69.31 75 ARG A N 1
ATOM 593 C CA . ARG A 1 75 ? -31.725 17.908 -26.358 1.00 69.31 75 ARG A CA 1
ATOM 594 C C . ARG A 1 75 ? -32.829 18.893 -25.955 1.00 69.31 75 ARG A C 1
ATOM 596 O O . ARG A 1 75 ? -33.833 18.479 -25.382 1.00 69.31 75 ARG A O 1
ATOM 603 N N . ALA A 1 76 ? -32.698 20.177 -26.296 1.00 72.31 76 ALA A N 1
ATOM 604 C CA . ALA A 1 76 ? -33.735 21.170 -26.005 1.00 72.31 76 ALA A CA 1
ATOM 605 C C . ALA A 1 76 ? -35.021 20.944 -26.825 1.00 72.31 76 ALA A C 1
ATOM 607 O O . ALA A 1 76 ? -36.114 21.043 -26.274 1.00 72.31 76 ALA A O 1
ATOM 608 N N . ILE A 1 77 ? -34.899 20.585 -28.109 1.00 77.19 77 ILE A N 1
ATOM 609 C CA . ILE A 1 77 ? -36.035 20.199 -28.959 1.00 77.19 77 ILE A CA 1
ATOM 610 C C . ILE A 1 77 ? -36.692 18.914 -28.439 1.00 77.19 77 ILE A C 1
ATOM 612 O O . ILE A 1 77 ? -37.916 18.859 -28.373 1.00 77.19 77 ILE A O 1
ATOM 616 N N . MET A 1 78 ? -35.902 17.906 -28.049 1.00 75.88 78 MET A N 1
ATOM 617 C CA . MET A 1 78 ? -36.397 16.656 -27.464 1.00 75.88 78 MET A CA 1
ATOM 618 C C . MET A 1 78 ? -37.220 16.937 -26.205 1.00 75.88 78 MET A C 1
ATOM 620 O O . MET A 1 78 ? -38.364 16.505 -26.120 1.00 75.88 78 MET A O 1
ATOM 624 N N . ARG A 1 79 ? -36.680 17.710 -25.254 1.00 67.62 79 ARG A N 1
ATOM 625 C CA . ARG A 1 79 ? -37.377 18.075 -24.013 1.00 67.62 79 ARG A CA 1
ATOM 626 C C . ARG A 1 79 ? -38.684 18.824 -24.284 1.00 67.62 79 ARG A C 1
ATOM 628 O O . ARG A 1 79 ? -39.723 18.401 -23.792 1.00 67.62 79 ARG A O 1
ATOM 635 N N . ASP A 1 80 ? -38.645 19.891 -25.086 1.00 68.44 80 ASP A N 1
ATOM 636 C CA . ASP A 1 80 ? -39.842 20.670 -25.446 1.00 68.44 80 ASP A CA 1
ATOM 637 C C . ASP A 1 80 ? -40.874 19.816 -26.225 1.00 68.44 80 ASP A C 1
ATOM 639 O O . ASP A 1 80 ? -42.072 20.084 -26.164 1.00 68.44 80 ASP A O 1
ATOM 643 N N . TYR A 1 81 ? -40.435 18.774 -26.946 1.00 73.69 81 TYR A N 1
ATOM 644 C CA . TYR A 1 81 ? -41.312 17.791 -27.590 1.00 73.69 81 TYR A CA 1
ATOM 645 C C . TYR A 1 81 ? -41.941 16.820 -26.578 1.00 73.69 81 TYR A C 1
ATOM 647 O O . TYR A 1 81 ? -43.155 16.620 -26.637 1.00 73.69 81 TYR A O 1
ATOM 655 N N . ARG A 1 82 ? -41.168 16.265 -25.628 1.00 65.31 82 ARG A N 1
ATOM 656 C CA . ARG A 1 82 ? -41.706 15.402 -24.557 1.00 65.31 82 ARG A CA 1
ATOM 657 C C . ARG A 1 82 ? -42.723 16.172 -23.703 1.00 65.31 82 ARG A C 1
ATOM 659 O O . ARG A 1 82 ? -43.839 15.702 -23.525 1.00 65.31 82 ARG A O 1
ATOM 666 N N . GLU A 1 83 ? -42.405 17.405 -23.301 1.00 63.53 83 GLU A N 1
ATOM 667 C CA . GLU A 1 83 ? -43.307 18.300 -22.551 1.00 63.53 83 GLU A CA 1
ATOM 668 C C . GLU A 1 83 ? -44.635 18.587 -23.289 1.00 63.53 83 GLU A C 1
ATOM 670 O O . GLU A 1 83 ? -45.666 18.788 -22.650 1.00 63.53 83 GLU A O 1
ATOM 675 N N . ALA A 1 84 ? -44.635 18.572 -24.628 1.00 65.88 84 ALA A N 1
ATOM 676 C CA . ALA A 1 84 ? -45.814 18.858 -25.449 1.00 65.88 84 ALA A CA 1
ATOM 677 C C . ALA A 1 84 ? -46.616 17.621 -25.911 1.00 65.88 84 ALA A C 1
ATOM 679 O O . ALA A 1 84 ? -47.758 17.791 -26.341 1.00 65.88 84 ALA A O 1
ATOM 680 N N . TYR A 1 85 ? -46.039 16.410 -25.874 1.00 61.97 85 TYR A N 1
ATOM 681 C CA . TYR A 1 85 ? -46.632 15.202 -26.480 1.00 61.97 85 TYR A CA 1
ATOM 682 C C . TYR A 1 85 ? -46.493 13.899 -25.665 1.00 61.97 85 TYR A C 1
ATOM 684 O O . TYR A 1 85 ? -47.178 12.930 -25.986 1.00 61.97 85 TYR A O 1
ATOM 692 N N . GLU A 1 86 ? -45.651 13.847 -24.632 1.00 58.06 86 GLU A N 1
ATOM 693 C CA . GLU A 1 86 ? -45.365 12.651 -23.819 1.00 58.06 86 GLU A CA 1
ATOM 694 C C . GLU A 1 86 ? -45.693 12.953 -22.338 1.00 58.06 86 GLU A C 1
ATOM 696 O O . GLU A 1 86 ? -44.816 13.106 -21.493 1.00 58.06 86 GLU A O 1
ATOM 701 N N . SER A 1 87 ? -46.986 13.122 -22.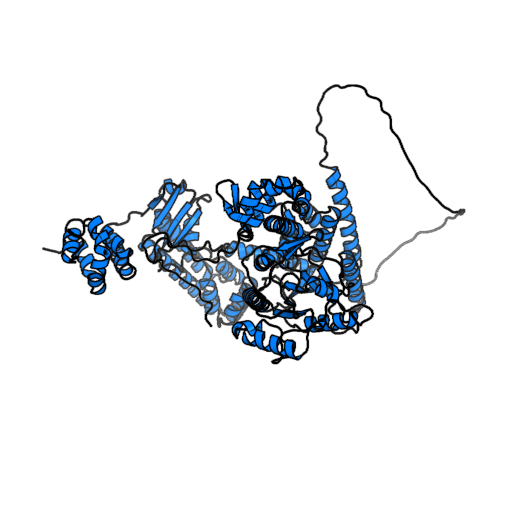026 1.00 43.62 87 SER A N 1
ATOM 702 C CA . SER A 1 87 ? -47.464 13.544 -20.700 1.00 43.62 87 SER A CA 1
ATOM 703 C C . SER A 1 87 ? -47.636 12.388 -19.707 1.00 43.62 87 SER A C 1
ATOM 705 O O . SER A 1 87 ? -48.356 11.442 -20.014 1.00 43.62 87 SER A O 1
ATOM 707 N N . TRP A 1 88 ? -47.100 12.542 -18.490 1.00 37.41 88 TRP A N 1
ATOM 708 C CA . TRP A 1 88 ? -47.364 11.730 -17.280 1.00 37.41 88 TRP A CA 1
ATOM 709 C C . TRP A 1 88 ? -47.087 10.218 -17.325 1.00 37.41 88 TRP A C 1
ATOM 711 O O . TRP A 1 88 ? -47.118 9.593 -16.270 1.00 37.41 88 TRP A O 1
ATOM 721 N N . ASN A 1 89 ? -46.736 9.636 -18.470 1.00 42.06 89 ASN A N 1
ATOM 722 C CA . ASN A 1 89 ? -46.241 8.265 -18.503 1.00 42.06 89 ASN A CA 1
ATOM 723 C C . ASN A 1 89 ? -44.787 8.218 -18.018 1.00 42.06 89 ASN A C 1
ATOM 725 O O . ASN A 1 89 ? -43.913 8.881 -18.584 1.00 42.06 89 ASN A O 1
ATOM 729 N N . LEU A 1 90 ? -44.549 7.382 -17.008 1.00 48.50 90 LEU A N 1
ATOM 730 C CA . LEU A 1 90 ? -43.240 6.830 -16.676 1.00 48.50 90 LEU A CA 1
ATOM 731 C C . LEU A 1 90 ? -42.530 6.372 -17.958 1.00 48.50 90 LEU A C 1
ATOM 733 O O . LEU A 1 90 ? -43.031 5.512 -18.683 1.00 48.50 90 LEU A O 1
ATOM 737 N N . ILE A 1 91 ? -41.357 6.940 -18.244 1.00 51.06 91 ILE A N 1
ATOM 738 C CA . ILE A 1 91 ? -40.453 6.348 -19.232 1.00 51.06 91 ILE A CA 1
ATOM 739 C C . ILE A 1 91 ? -39.673 5.281 -18.481 1.00 51.06 91 ILE A C 1
ATOM 741 O O . ILE A 1 91 ? -38.696 5.583 -17.796 1.00 51.06 91 ILE A O 1
ATOM 745 N N . ILE A 1 92 ? -40.187 4.060 -18.589 1.00 53.78 92 ILE A N 1
ATOM 746 C CA . ILE A 1 92 ? -39.539 2.827 -18.168 1.00 53.78 92 ILE A CA 1
ATOM 747 C C . ILE A 1 92 ? -38.938 2.201 -19.425 1.00 53.78 92 ILE A C 1
ATOM 749 O O . ILE A 1 92 ? -39.643 1.623 -20.252 1.00 53.78 92 ILE A O 1
ATOM 753 N N . GLU A 1 93 ? -37.628 2.370 -19.600 1.00 53.16 93 GLU A N 1
ATOM 754 C CA . GLU A 1 93 ? -36.880 1.644 -20.628 1.00 53.16 93 GLU A CA 1
ATOM 755 C C . GLU A 1 93 ? -36.434 0.310 -20.022 1.00 53.16 93 GLU A C 1
ATOM 757 O O . GLU A 1 93 ? -35.578 0.271 -19.137 1.00 53.16 93 GLU A O 1
ATOM 762 N N . ALA A 1 94 ? -37.075 -0.772 -20.465 1.00 48.06 94 ALA A N 1
ATOM 763 C CA . ALA A 1 94 ? -36.728 -2.139 -20.102 1.00 48.06 94 ALA A CA 1
ATOM 764 C C . ALA A 1 94 ? -35.674 -2.680 -21.078 1.00 48.06 94 ALA A C 1
ATOM 766 O O . ALA A 1 94 ? -35.915 -2.706 -22.288 1.00 48.06 94 ALA A O 1
ATOM 767 N N . ASN A 1 95 ? -34.535 -3.127 -20.553 1.00 51.38 95 ASN A N 1
ATOM 768 C CA . ASN A 1 95 ? -33.552 -3.903 -21.309 1.00 51.38 95 ASN A CA 1
ATOM 769 C C . ASN A 1 95 ? -33.825 -5.411 -21.152 1.00 51.38 95 ASN A C 1
ATOM 771 O O . ASN A 1 95 ? -34.411 -5.837 -20.158 1.00 51.38 95 ASN A O 1
ATOM 775 N N . ASP A 1 96 ? -33.318 -6.231 -22.078 1.00 47.59 96 ASP A N 1
ATOM 776 C CA . ASP A 1 96 ? -33.479 -7.701 -22.085 1.00 47.59 96 ASP A CA 1
ATOM 777 C C . ASP A 1 96 ? -32.794 -8.442 -20.897 1.00 47.59 96 ASP A C 1
ATOM 779 O O . ASP A 1 96 ? -32.790 -9.670 -20.853 1.00 47.59 96 ASP A O 1
ATOM 783 N N . GLU A 1 97 ? -32.220 -7.718 -19.925 1.00 50.66 97 GLU A N 1
ATOM 784 C CA . GLU A 1 97 ? -31.383 -8.236 -18.823 1.00 50.66 97 GLU A CA 1
ATOM 785 C C . GLU A 1 97 ? -31.956 -7.963 -17.407 1.00 50.66 97 GLU A C 1
ATOM 787 O O . GLU A 1 97 ? -31.208 -7.887 -16.435 1.00 50.66 97 GLU A O 1
ATOM 792 N N . ASN A 1 98 ? -33.280 -7.807 -17.262 1.00 55.91 98 ASN A N 1
ATOM 793 C CA . ASN A 1 98 ? -33.966 -7.495 -15.986 1.00 55.91 98 ASN A CA 1
ATOM 794 C C . ASN A 1 98 ? -33.522 -6.175 -15.301 1.00 55.91 98 ASN A C 1
ATOM 796 O O . ASN A 1 98 ? -33.670 -6.023 -14.085 1.00 55.91 98 ASN A O 1
ATOM 800 N N . GLU A 1 99 ? -33.013 -5.207 -16.070 1.00 60.34 99 GLU A N 1
ATOM 801 C CA . GLU A 1 99 ? -32.756 -3.837 -15.608 1.00 60.34 99 GLU A CA 1
ATOM 802 C C . GLU A 1 99 ? -33.764 -2.858 -16.229 1.00 60.34 99 GLU A C 1
ATOM 804 O O . GLU A 1 99 ? -33.938 -2.811 -17.452 1.00 60.34 99 GLU A O 1
ATOM 809 N N . PHE A 1 100 ? -34.388 -2.039 -15.377 1.00 69.12 100 PHE A N 1
ATOM 810 C CA . PHE A 1 100 ? -35.305 -0.972 -15.781 1.00 69.12 100 PHE A CA 1
ATOM 811 C C . PHE A 1 100 ? -34.701 0.408 -15.522 1.00 69.12 100 PHE A C 1
ATOM 813 O O . PHE A 1 100 ? -34.232 0.691 -14.415 1.00 69.12 100 PHE A O 1
ATOM 820 N N . LYS A 1 101 ? -34.771 1.300 -16.516 1.00 71.50 101 LYS A N 1
ATOM 821 C CA . LYS A 1 101 ? -34.399 2.714 -16.363 1.00 71.50 101 LYS A CA 1
ATOM 822 C C . LYS A 1 101 ? -35.635 3.578 -16.142 1.00 71.50 101 LYS A C 1
ATOM 824 O O . LYS A 1 101 ? -36.524 3.568 -16.986 1.00 71.50 101 LYS A O 1
ATOM 829 N N . ILE A 1 102 ? -35.668 4.341 -15.048 1.00 73.81 102 ILE A N 1
ATOM 830 C CA . ILE A 1 102 ? -36.782 5.224 -14.660 1.00 73.81 102 ILE A CA 1
ATOM 831 C C . ILE A 1 102 ? -36.344 6.684 -14.775 1.00 73.81 102 ILE A C 1
ATOM 833 O O . ILE A 1 102 ? -35.445 7.115 -14.059 1.00 73.81 102 ILE A O 1
ATOM 837 N N . TYR A 1 103 ? -37.009 7.477 -15.615 1.00 70.81 103 TYR A N 1
ATOM 838 C CA . TYR A 1 103 ? -36.781 8.927 -15.691 1.00 70.81 103 TYR A CA 1
ATOM 839 C C . TYR A 1 103 ? -37.716 9.680 -14.732 1.00 70.81 103 TYR A C 1
ATOM 841 O O . TYR A 1 103 ? -38.938 9.603 -14.883 1.00 70.81 103 TYR A O 1
ATOM 849 N N . LEU A 1 104 ? -37.171 10.435 -13.767 1.00 72.88 104 LEU A N 1
ATOM 850 C CA . LEU A 1 104 ? -38.004 11.169 -12.801 1.00 72.88 104 LEU A CA 1
ATOM 851 C C . LEU A 1 104 ? -38.780 12.330 -13.458 1.00 72.88 104 LEU A C 1
ATOM 853 O O . LEU A 1 104 ? -38.173 13.194 -14.097 1.00 72.88 104 LEU A O 1
ATOM 857 N N . PRO A 1 105 ? -40.109 12.439 -13.254 1.00 70.69 105 PRO A N 1
ATOM 858 C CA . PRO A 1 105 ? -40.878 13.588 -13.720 1.00 70.69 105 PRO A CA 1
ATOM 859 C C . PRO A 1 105 ? -40.420 14.900 -13.071 1.00 70.69 105 PRO A C 1
ATOM 861 O O . PRO A 1 105 ? -40.157 14.964 -11.871 1.00 70.69 105 PRO A O 1
ATOM 864 N N . LYS A 1 106 ? -40.433 15.997 -13.836 1.00 68.50 106 LYS A N 1
ATOM 865 C CA . LYS A 1 106 ? -40.014 17.329 -13.358 1.00 68.50 106 LYS A CA 1
ATOM 866 C C . LYS A 1 106 ? -40.808 17.851 -12.147 1.00 68.50 106 LYS A C 1
ATOM 868 O O . LYS A 1 106 ? -40.307 18.674 -11.384 1.00 68.50 106 LYS A O 1
ATOM 873 N N . SER A 1 107 ? -42.043 17.388 -11.952 1.00 73.19 107 SER A N 1
ATOM 874 C CA . SER A 1 107 ? -42.829 17.632 -10.734 1.00 73.19 107 SER A CA 1
ATOM 875 C C . SER A 1 107 ? -42.173 17.007 -9.498 1.00 73.19 107 SER A C 1
ATOM 877 O O . SER A 1 107 ? -42.050 17.662 -8.471 1.00 73.19 107 SER A O 1
ATOM 879 N N . VAL A 1 108 ? -41.676 15.776 -9.616 1.00 77.94 108 VAL A N 1
ATOM 880 C CA . VAL A 1 108 ? -40.982 15.051 -8.544 1.00 77.94 108 VAL A CA 1
ATOM 881 C C . VAL A 1 108 ? -39.624 15.693 -8.255 1.00 77.94 108 VAL A C 1
ATOM 883 O O . VAL A 1 108 ? -39.308 15.950 -7.096 1.00 77.94 108 VAL A O 1
ATOM 886 N N . THR A 1 109 ? -38.844 16.038 -9.287 1.00 78.44 109 THR A N 1
ATOM 887 C CA . THR A 1 109 ? -37.537 16.703 -9.102 1.00 78.44 109 THR A CA 1
ATOM 888 C C . THR A 1 109 ? -37.674 18.114 -8.509 1.00 78.44 109 THR A C 1
ATOM 890 O O . THR A 1 109 ? -36.830 18.537 -7.718 1.00 78.44 109 THR A O 1
ATOM 893 N N . SER A 1 110 ? -38.772 18.821 -8.806 1.00 80.50 110 SER A N 1
ATOM 894 C CA . SER A 1 110 ? -39.134 20.081 -8.136 1.00 80.50 110 SER A CA 1
ATOM 895 C C . SER A 1 110 ? -39.488 19.863 -6.661 1.00 80.50 110 SER A C 1
ATOM 897 O O . SER A 1 110 ? -39.055 20.636 -5.804 1.00 80.50 110 SER A O 1
ATOM 899 N N . GLU A 1 111 ? -40.208 18.786 -6.344 1.00 84.06 111 GLU A N 1
ATOM 900 C CA . GLU A 1 111 ? -40.603 18.476 -4.971 1.00 84.06 111 GLU A CA 1
ATOM 901 C C . GLU A 1 111 ? -39.416 18.022 -4.102 1.00 84.06 111 GLU A C 1
ATOM 903 O O . GLU A 1 111 ? -39.358 18.410 -2.937 1.00 84.06 111 GLU A O 1
ATOM 908 N N . PHE A 1 112 ? -38.407 17.333 -4.654 1.00 87.06 112 PHE A N 1
ATOM 909 C CA . PHE A 1 112 ? -37.121 17.103 -3.968 1.00 87.06 112 PHE A CA 1
ATOM 910 C C . PHE A 1 112 ? -36.457 18.426 -3.542 1.00 87.06 112 PHE A C 1
ATOM 912 O O . PHE A 1 112 ? -36.071 18.585 -2.381 1.00 87.06 112 PHE A O 1
ATOM 919 N N . LYS A 1 113 ? -36.393 19.420 -4.442 1.00 86.44 113 LYS A N 1
ATOM 920 C CA . LYS A 1 113 ? -35.875 20.767 -4.121 1.00 86.44 113 LYS A CA 1
ATOM 921 C C . LYS A 1 113 ? -36.722 21.457 -3.048 1.00 86.44 113 LYS A C 1
ATOM 923 O O . LYS A 1 113 ? -36.181 22.079 -2.136 1.00 86.44 113 LYS A O 1
ATOM 928 N N . LEU A 1 114 ? -38.048 21.316 -3.112 1.00 88.56 114 LEU A N 1
ATOM 929 C CA . LEU A 1 114 ? -38.961 21.845 -2.097 1.00 88.56 114 LEU A CA 1
ATOM 930 C C . LEU A 1 114 ? -38.757 21.176 -0.726 1.00 88.56 114 LEU A C 1
ATOM 932 O O . LEU A 1 114 ? -38.823 21.858 0.296 1.00 88.56 114 LEU A O 1
ATOM 936 N N . MET A 1 115 ? -38.483 19.871 -0.683 1.00 91.19 115 MET A N 1
ATOM 937 C CA . MET A 1 115 ? -38.153 19.155 0.552 1.00 91.19 115 MET A CA 1
ATOM 938 C C . MET A 1 115 ? -36.807 19.605 1.131 1.00 91.19 115 MET A C 1
ATOM 940 O O . MET A 1 115 ? -36.731 19.834 2.338 1.00 91.19 115 MET A O 1
ATOM 944 N N . ARG A 1 116 ? -35.790 19.857 0.294 1.00 89.88 116 ARG A N 1
ATOM 945 C CA . ARG A 1 116 ? -34.501 20.422 0.739 1.00 89.88 116 ARG A CA 1
ATOM 946 C C . ARG A 1 116 ? -34.680 21.801 1.387 1.00 89.88 116 ARG A C 1
ATOM 948 O O . ARG A 1 116 ? -34.218 22.026 2.503 1.00 89.88 116 ARG A O 1
ATOM 955 N N . LEU A 1 117 ? -35.490 22.671 0.778 1.00 88.12 117 LEU A N 1
ATOM 956 C CA . LEU A 1 117 ? -35.865 23.970 1.357 1.00 88.12 117 LEU A CA 1
ATOM 957 C C . LEU A 1 117 ? -36.672 23.842 2.669 1.00 88.12 117 LEU A C 1
ATOM 959 O O . LEU A 1 117 ? -36.555 24.697 3.551 1.00 88.12 117 LEU A O 1
ATOM 963 N N . LYS A 1 118 ? -37.485 22.785 2.841 1.00 90.69 118 LYS A N 1
ATOM 964 C CA . LYS A 1 118 ? -38.156 22.488 4.125 1.00 90.69 118 LYS A CA 1
ATOM 965 C C . LYS A 1 118 ? -37.160 22.024 5.198 1.00 90.69 118 LYS A C 1
ATOM 967 O O . LYS A 1 118 ? -37.330 22.426 6.349 1.00 90.69 118 LYS A O 1
ATOM 972 N N . LEU A 1 119 ? -36.150 21.223 4.840 1.00 91.19 119 LEU A N 1
ATOM 973 C CA . LEU A 1 119 ? -35.082 20.764 5.742 1.00 91.19 119 LEU A CA 1
ATOM 974 C C . LEU A 1 119 ? -34.286 21.968 6.265 1.00 91.19 119 LEU A C 1
ATOM 976 O O . LEU A 1 119 ? -34.230 22.195 7.473 1.00 91.19 119 LEU A O 1
ATOM 980 N N . GLU A 1 120 ? -33.779 22.805 5.358 1.00 88.94 120 GLU A N 1
ATOM 981 C CA . GLU A 1 120 ? -33.063 24.048 5.676 1.00 88.94 120 GLU A CA 1
ATOM 982 C C . GLU A 1 120 ? -33.900 24.986 6.554 1.00 88.94 120 GLU A C 1
ATOM 984 O O . GLU A 1 120 ? -33.433 25.477 7.584 1.00 88.94 120 GLU A O 1
ATOM 989 N N . GLN A 1 121 ? -35.177 25.185 6.208 1.00 88.50 121 GLN A N 1
ATOM 990 C CA . GLN A 1 121 ? -36.082 26.005 7.009 1.00 88.50 121 GLN A CA 1
ATOM 991 C C . GLN A 1 121 ? -36.355 25.405 8.401 1.00 88.50 121 GLN A C 1
ATOM 993 O O . GLN A 1 121 ? -36.567 26.160 9.354 1.00 88.50 121 GLN A O 1
ATOM 998 N N . MET A 1 122 ? -36.371 24.079 8.547 1.00 93.25 122 MET A N 1
ATOM 999 C CA . MET A 1 122 ? -36.528 23.413 9.841 1.00 93.25 122 MET A CA 1
ATOM 1000 C C . MET A 1 122 ? -35.276 23.610 10.706 1.00 93.25 122 MET A C 1
ATOM 1002 O O . MET A 1 122 ? -35.405 24.120 11.821 1.00 93.25 122 MET A O 1
ATOM 1006 N N . PHE A 1 123 ? -34.079 23.350 10.166 1.00 90.94 123 PHE A N 1
ATOM 1007 C CA . PHE A 1 123 ? -32.801 23.616 10.840 1.00 90.94 123 PHE A CA 1
ATOM 1008 C C . PHE A 1 123 ? -32.668 25.089 11.264 1.00 90.94 123 PHE A C 1
ATOM 1010 O O . PHE A 1 123 ? -32.358 25.366 12.422 1.00 90.94 123 PHE A O 1
ATOM 1017 N N . PHE A 1 124 ? -32.994 26.044 10.384 1.00 88.75 124 PHE A N 1
ATOM 1018 C CA . PHE A 1 124 ? -32.970 27.477 10.704 1.00 88.75 124 PHE A CA 1
ATOM 1019 C C . PHE A 1 124 ? -33.931 27.854 11.846 1.00 88.75 124 PHE A C 1
ATOM 1021 O O . PHE A 1 124 ? -33.583 28.647 12.726 1.00 88.75 124 PHE A O 1
ATOM 1028 N N . ARG A 1 125 ? -35.143 27.279 11.876 1.00 88.50 125 ARG A N 1
ATOM 1029 C CA . ARG A 1 125 ? -36.111 27.516 12.963 1.00 88.50 125 ARG A CA 1
ATOM 1030 C C . ARG A 1 125 ? -35.645 26.902 14.285 1.00 88.50 125 ARG A C 1
ATOM 1032 O O . ARG A 1 125 ? -35.784 27.555 15.316 1.00 88.50 125 ARG A O 1
ATOM 1039 N N . VAL A 1 126 ? -35.063 25.701 14.265 1.00 88.50 126 VAL A N 1
ATOM 1040 C CA . VAL A 1 126 ? -34.468 25.074 15.460 1.00 88.50 126 VAL A CA 1
ATOM 1041 C C . VAL A 1 126 ? -33.285 25.905 15.969 1.00 88.50 126 VAL A C 1
ATOM 1043 O O . VAL A 1 126 ? -33.248 26.242 17.149 1.00 88.50 126 VAL A O 1
ATOM 1046 N N . GLY A 1 127 ? -32.394 26.360 15.084 1.00 87.06 127 GLY A N 1
ATOM 1047 C CA . GLY A 1 127 ? -31.313 27.286 15.432 1.00 87.06 127 GLY A CA 1
ATOM 1048 C C . GLY A 1 127 ? -31.814 28.612 16.008 1.00 87.06 127 GLY A C 1
ATOM 1049 O O . GLY A 1 127 ? -31.268 29.089 16.998 1.00 87.06 127 GLY A O 1
ATOM 1050 N N . SER A 1 128 ? -32.909 29.163 15.477 1.00 85.06 128 SER A N 1
ATOM 1051 C CA . SER A 1 128 ? -33.553 30.371 16.017 1.00 85.06 128 SER A CA 1
ATOM 1052 C C . SER A 1 128 ? -34.093 30.164 17.441 1.00 85.06 128 SER A C 1
ATOM 1054 O O . SER A 1 128 ? -33.934 31.041 18.293 1.00 85.06 128 SER A O 1
ATOM 1056 N N . VAL A 1 129 ? -34.689 29.000 17.728 1.00 86.88 129 VAL A N 1
ATOM 1057 C CA . VAL A 1 129 ? -35.129 28.603 19.080 1.00 86.88 129 VAL A CA 1
ATOM 1058 C C . VAL A 1 129 ? -33.927 28.478 20.024 1.00 86.88 129 VAL A C 1
ATOM 1060 O O . VAL A 1 129 ? -33.926 29.064 21.105 1.00 86.88 129 VAL A O 1
ATOM 1063 N N . MET A 1 130 ? -32.871 27.781 19.598 1.00 83.56 130 MET A N 1
ATOM 1064 C CA . MET A 1 130 ? -31.655 27.567 20.391 1.00 83.56 130 MET A CA 1
ATOM 1065 C C . MET A 1 130 ? -30.868 28.864 20.644 1.00 83.56 130 MET A C 1
ATOM 1067 O O . MET A 1 130 ? -30.324 29.046 21.731 1.00 83.56 130 MET A O 1
ATOM 1071 N N . MET A 1 131 ? -30.852 29.794 19.685 1.00 81.44 131 MET A N 1
ATOM 1072 C CA . MET A 1 131 ? -30.246 31.124 19.823 1.00 81.44 131 MET A CA 1
ATOM 1073 C C . MET A 1 131 ? -31.043 32.033 20.770 1.00 81.44 131 MET A C 1
ATOM 1075 O O . MET A 1 131 ? -30.450 32.825 21.503 1.00 81.44 131 MET A O 1
ATOM 1079 N N . SER A 1 132 ? -32.373 31.892 20.787 1.00 80.00 132 SER A N 1
ATOM 1080 C CA . SER A 1 132 ? -33.278 32.639 21.677 1.00 80.00 132 SER A CA 1
ATOM 1081 C C . SER A 1 132 ? -33.260 32.139 23.129 1.00 80.00 132 SER A C 1
ATOM 1083 O O . SER A 1 132 ? -33.807 32.797 24.015 1.00 80.00 132 SER A O 1
ATOM 1085 N N . ASN A 1 133 ? -32.644 30.985 23.396 1.00 76.38 133 ASN A N 1
ATOM 1086 C CA . ASN A 1 133 ? -32.496 30.442 24.742 1.00 76.38 133 ASN A CA 1
ATOM 1087 C C . ASN A 1 133 ? -31.482 31.280 25.562 1.00 76.38 133 ASN A C 1
ATOM 1089 O O . ASN A 1 133 ? -30.394 31.567 25.057 1.00 76.38 133 ASN A O 1
ATOM 1093 N N . PRO A 1 134 ? -31.754 31.622 26.840 1.00 69.81 134 PRO A N 1
ATOM 1094 C CA . PRO A 1 134 ? -30.809 32.354 27.695 1.00 69.81 134 PRO A CA 1
ATOM 1095 C C . PRO A 1 134 ? -29.428 31.697 27.883 1.00 69.81 134 PRO A C 1
ATOM 1097 O O . PRO A 1 134 ? -28.493 32.365 28.317 1.00 69.81 134 PRO A O 1
ATOM 110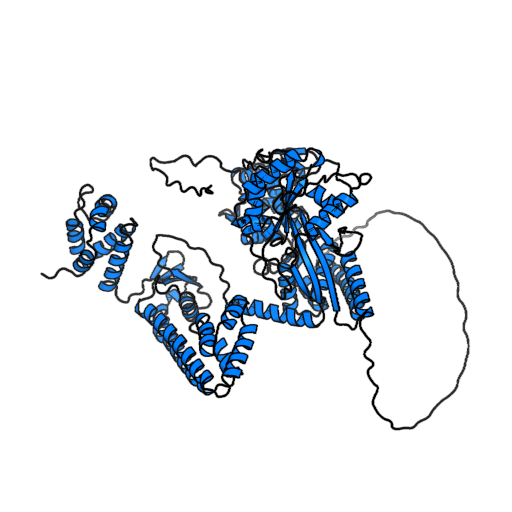0 N N . GLN A 1 135 ? -29.284 30.403 27.574 1.00 68.31 135 GLN A N 1
ATOM 1101 C CA . GLN A 1 135 ? -28.023 29.657 27.620 1.00 68.31 135 GLN A CA 1
ATOM 1102 C C . GLN A 1 135 ? -27.404 29.414 26.228 1.00 68.31 135 GLN A C 1
ATOM 1104 O O . GLN A 1 135 ? -26.536 28.552 26.097 1.00 68.31 135 GLN A O 1
ATOM 1109 N N . SER A 1 136 ? -27.808 30.159 25.191 1.00 68.12 136 SER A N 1
ATOM 1110 C CA . SER A 1 136 ? -27.408 29.947 23.786 1.00 68.12 136 SER A CA 1
ATOM 1111 C C . SER A 1 136 ? -25.894 29.822 23.547 1.00 68.12 136 SER A C 1
ATOM 1113 O O . SER A 1 136 ? -25.476 28.988 22.748 1.00 68.12 136 SER A O 1
ATOM 1115 N N . LEU A 1 137 ? -25.054 30.556 24.288 1.00 64.12 137 LEU A N 1
ATOM 1116 C CA . LEU A 1 137 ? -23.586 30.417 24.237 1.00 64.12 137 LEU A CA 1
ATOM 1117 C C . LEU A 1 137 ? -23.074 29.084 24.818 1.00 64.12 137 LEU A C 1
ATOM 1119 O O . LEU A 1 137 ? -22.117 28.512 24.302 1.00 64.12 137 LEU A O 1
ATOM 1123 N N . SER A 1 138 ? -23.707 28.562 25.875 1.00 65.81 138 SER A N 1
ATOM 1124 C CA . SER A 1 138 ? -23.382 27.230 26.411 1.00 65.81 138 SER A CA 1
ATOM 1125 C C . SER A 1 138 ? -23.902 26.125 25.491 1.00 65.81 138 SER A C 1
ATOM 1127 O O . SER A 1 138 ? -23.244 25.101 25.331 1.00 65.81 138 SER A O 1
ATOM 1129 N N . ILE A 1 139 ? -25.050 26.356 24.850 1.00 68.25 139 ILE A N 1
ATOM 1130 C CA . ILE A 1 139 ? -25.623 25.488 23.819 1.00 68.25 139 ILE A CA 1
ATOM 1131 C C . ILE A 1 139 ? -24.684 25.385 22.611 1.00 68.25 139 ILE A C 1
ATOM 1133 O O . ILE A 1 139 ? -24.296 24.273 22.276 1.00 68.25 139 ILE A O 1
ATOM 1137 N N . ASP A 1 140 ? -24.245 26.496 22.009 1.00 71.88 140 ASP A N 1
ATOM 1138 C CA . ASP A 1 140 ? -23.320 26.478 20.862 1.00 71.88 140 ASP A CA 1
ATOM 1139 C C . ASP A 1 140 ? -21.999 25.768 21.197 1.00 71.88 140 ASP A C 1
ATOM 1141 O O . ASP A 1 140 ? -21.561 24.898 20.446 1.00 71.88 140 ASP A O 1
ATOM 1145 N N . TYR A 1 141 ? -21.414 26.043 22.370 1.00 71.81 141 TYR A N 1
ATOM 1146 C CA . TYR A 1 141 ? -20.215 25.339 22.834 1.00 71.81 141 TYR A CA 1
ATOM 1147 C C . TYR A 1 141 ? -20.442 23.825 22.991 1.00 71.81 141 TYR A C 1
ATOM 1149 O O . TYR A 1 141 ? -19.617 23.030 22.543 1.00 71.81 141 TYR A O 1
ATOM 1157 N N . ARG A 1 142 ? -21.570 23.403 23.582 1.00 66.75 142 ARG A N 1
ATOM 1158 C CA . ARG A 1 142 ? -21.916 21.977 23.733 1.00 66.75 142 ARG A CA 1
ATOM 1159 C C . ARG A 1 142 ? -22.192 21.302 22.390 1.00 66.75 142 ARG A C 1
ATOM 1161 O O . ARG A 1 142 ? -21.745 20.176 22.201 1.00 66.75 142 ARG A O 1
ATOM 1168 N N . VAL A 1 143 ? -22.868 21.974 21.454 1.00 70.50 143 VAL A N 1
ATOM 1169 C CA . VAL A 1 143 ? -23.070 21.455 20.091 1.00 70.50 143 VAL A CA 1
ATOM 1170 C C . VAL A 1 143 ? -21.728 21.311 19.383 1.00 70.50 143 VAL A C 1
ATOM 1172 O O . VAL A 1 143 ? -21.442 20.235 18.877 1.00 70.50 143 VAL A O 1
ATOM 1175 N N . LYS A 1 144 ? -20.854 22.321 19.411 1.00 72.81 144 LYS A N 1
ATOM 1176 C CA . LYS A 1 144 ? -19.508 22.232 18.817 1.00 72.81 144 LYS A CA 1
ATOM 1177 C C . LYS A 1 144 ? -18.641 21.145 19.454 1.00 72.81 144 LYS A C 1
ATOM 1179 O O . LYS A 1 144 ? -17.881 20.501 18.738 1.00 72.81 144 LYS A O 1
ATOM 1184 N N . LEU A 1 145 ? -18.776 20.896 20.758 1.00 67.00 145 LEU A N 1
ATOM 1185 C CA . LEU A 1 145 ? -18.097 19.791 21.441 1.00 67.00 145 LEU A CA 1
ATOM 1186 C C . LEU A 1 145 ? -18.619 18.423 20.967 1.00 67.00 145 LEU A C 1
ATOM 1188 O O . LEU A 1 145 ? -17.819 17.563 20.619 1.00 67.00 145 LEU A O 1
ATOM 1192 N N . VAL A 1 146 ? -19.944 18.247 20.893 1.00 65.50 146 VAL A N 1
ATOM 1193 C CA . VAL A 1 146 ? -20.604 17.021 20.402 1.00 65.50 146 VAL A CA 1
ATOM 1194 C C . VAL A 1 146 ? -20.307 16.763 18.921 1.00 65.50 146 VAL A C 1
ATOM 1196 O O . VAL A 1 146 ? -19.973 15.650 18.535 1.00 65.50 146 VAL A O 1
ATOM 1199 N N . LEU A 1 147 ? -20.371 17.786 18.072 1.00 68.12 147 LEU A N 1
ATOM 1200 C CA . LEU A 1 147 ? -20.043 17.660 16.651 1.00 68.12 147 LEU A CA 1
ATOM 1201 C C . LEU A 1 147 ? -18.536 17.458 16.426 1.00 68.12 147 LEU A C 1
ATOM 1203 O O . LEU A 1 147 ? -18.139 16.755 15.502 1.00 68.12 147 LEU A O 1
ATOM 1207 N N . GLY A 1 148 ? -17.696 18.019 17.299 1.00 62.09 148 GLY A N 1
ATOM 1208 C CA . GLY A 1 148 ? -16.245 17.830 17.297 1.00 62.09 148 GLY A CA 1
ATOM 1209 C C . GLY A 1 148 ? -15.772 16.435 17.726 1.00 62.09 148 GLY A C 1
ATOM 1210 O O . GLY A 1 148 ? -14.591 16.141 17.535 1.00 62.09 148 GLY A O 1
ATOM 1211 N N . THR A 1 149 ? -16.658 15.594 18.277 1.00 58.56 149 THR A N 1
ATOM 1212 C CA . THR A 1 149 ? -16.418 14.160 18.536 1.00 58.56 149 THR A CA 1
ATOM 1213 C C . THR A 1 149 ? -17.184 13.229 17.589 1.00 58.56 149 THR A C 1
ATOM 1215 O O . THR A 1 149 ? -16.828 12.058 17.491 1.00 58.56 149 THR A O 1
ATOM 1218 N N . LEU A 1 150 ? -18.200 13.724 16.870 1.00 51.59 150 LEU A N 1
ATOM 1219 C CA . LEU A 1 150 ? -18.967 12.953 15.878 1.00 51.59 150 LEU A CA 1
ATOM 1220 C C . LEU A 1 150 ? -18.455 13.092 14.431 1.00 51.59 150 LEU A C 1
ATOM 1222 O O . LEU A 1 150 ? -18.790 12.254 13.597 1.00 51.59 150 LEU A O 1
ATOM 1226 N N . PHE A 1 151 ? -17.658 14.118 14.107 1.00 53.31 151 PHE A N 1
ATOM 1227 C CA . PHE A 1 151 ? -17.184 14.373 12.740 1.00 53.31 151 PHE A CA 1
ATOM 1228 C C . PHE A 1 151 ? -15.652 14.363 12.577 1.00 53.31 151 PHE A C 1
ATOM 1230 O O . PHE A 1 151 ? -14.892 14.722 13.475 1.00 53.31 151 PHE A O 1
ATOM 1237 N N . ASN A 1 152 ? -15.206 14.011 11.365 1.00 53.50 152 ASN A N 1
ATOM 1238 C CA . ASN A 1 152 ? -13.796 13.969 10.955 1.00 53.50 152 ASN A CA 1
ATOM 1239 C C . ASN A 1 152 ? -13.145 15.380 10.918 1.00 53.50 152 ASN A C 1
ATOM 1241 O O . ASN A 1 152 ? -13.830 16.404 10.830 1.00 53.50 152 ASN A O 1
ATOM 1245 N N . MET A 1 153 ? -11.806 15.448 10.933 1.00 49.69 153 MET A N 1
ATOM 1246 C CA . MET A 1 153 ? -11.002 16.682 10.991 1.00 49.69 153 MET A CA 1
ATOM 1247 C C . MET A 1 153 ? -11.395 17.751 9.956 1.00 49.69 153 MET A C 1
ATOM 1249 O O . MET A 1 153 ? -11.330 18.942 10.259 1.00 49.69 153 MET A O 1
ATOM 1253 N N . THR A 1 154 ? -11.843 17.352 8.762 1.00 49.66 154 THR A N 1
ATOM 1254 C CA . THR A 1 154 ? -12.306 18.269 7.704 1.00 49.66 154 THR A CA 1
ATOM 1255 C C . THR A 1 154 ? -13.447 19.174 8.183 1.00 49.66 154 THR A C 1
ATOM 1257 O O . THR A 1 154 ? -13.404 20.388 7.983 1.00 49.66 154 THR A O 1
ATOM 1260 N N . LEU A 1 155 ? -14.430 18.600 8.886 1.00 57.47 155 LEU A N 1
ATOM 1261 C CA . LEU A 1 155 ? -15.550 19.336 9.477 1.00 57.47 155 LEU A CA 1
ATOM 1262 C C . LEU A 1 155 ? -15.130 20.083 10.747 1.00 57.47 155 LEU A C 1
ATOM 1264 O O . LEU A 1 155 ? -15.643 21.167 11.002 1.00 57.47 155 LEU A O 1
ATOM 1268 N N . LYS A 1 156 ? -14.145 19.584 11.504 1.00 66.06 156 LYS A N 1
ATOM 1269 C CA . LYS A 1 156 ? -13.592 20.274 12.687 1.00 66.06 156 LYS A CA 1
ATOM 1270 C C . LYS A 1 156 ? -13.027 21.663 12.350 1.00 66.06 156 LYS A C 1
ATOM 1272 O O . LYS A 1 156 ? -13.226 22.600 13.118 1.00 66.06 156 LYS A O 1
ATOM 1277 N N . HIS A 1 157 ? -12.387 21.819 11.187 1.00 68.44 157 HIS A N 1
ATOM 1278 C CA . HIS A 1 157 ? -11.926 23.126 10.698 1.00 68.44 157 HIS A CA 1
ATOM 1279 C C . HIS A 1 157 ? -13.089 24.057 10.305 1.00 68.44 157 HIS A C 1
ATOM 1281 O O . HIS A 1 157 ? -13.034 25.254 10.572 1.00 68.44 157 HIS A O 1
ATOM 1287 N N . GLN A 1 158 ? -14.166 23.521 9.722 1.00 70.31 158 GLN A N 1
ATOM 1288 C CA . GLN A 1 158 ? -15.357 24.298 9.351 1.00 70.31 158 GLN A CA 1
ATOM 1289 C C . GLN A 1 158 ? -16.185 24.710 10.585 1.00 70.31 158 GLN A C 1
ATOM 1291 O O . GLN A 1 158 ? -16.588 25.863 10.695 1.00 70.31 158 GLN A O 1
ATOM 1296 N N . LEU A 1 159 ? -16.342 23.822 11.574 1.00 73.56 159 LEU A N 1
ATOM 1297 C CA . LEU A 1 159 ? -16.980 24.105 12.869 1.00 73.56 159 LEU A CA 1
ATOM 1298 C C . LEU A 1 159 ? -16.263 25.217 13.652 1.00 73.56 159 LEU A C 1
ATOM 1300 O O . LEU A 1 159 ? -16.909 25.978 14.373 1.00 73.56 159 LEU A O 1
ATOM 1304 N N . ALA A 1 160 ? -14.941 25.340 13.495 1.00 70.50 160 ALA A N 1
ATOM 1305 C CA . ALA A 1 160 ? -14.151 26.422 14.083 1.00 70.50 160 ALA A CA 1
ATOM 1306 C C . ALA A 1 160 ? -14.394 27.795 13.416 1.00 70.50 160 ALA A C 1
ATOM 1308 O O . ALA A 1 160 ? -14.032 28.818 13.993 1.00 70.50 160 ALA A O 1
ATOM 1309 N N . GLN A 1 161 ? -15.011 27.829 12.228 1.00 77.75 161 GLN A N 1
ATOM 1310 C CA . GLN A 1 161 ? -15.385 29.053 11.506 1.00 77.75 161 GLN A CA 1
ATOM 1311 C C . GLN A 1 161 ? -16.843 29.483 11.761 1.00 77.75 161 GLN A C 1
ATOM 1313 O O . GLN A 1 161 ? -17.202 30.617 11.455 1.00 77.75 161 GLN A O 1
ATOM 1318 N N . CYS A 1 162 ? -17.681 28.617 12.342 1.00 80.38 162 CYS A N 1
ATOM 1319 C CA . CYS A 1 162 ? -19.057 28.941 12.728 1.00 80.38 162 CYS A CA 1
ATOM 1320 C C . CYS A 1 162 ? -19.064 29.929 13.911 1.00 80.38 162 CYS A C 1
ATOM 1322 O O . CYS A 1 162 ? -18.581 29.603 14.997 1.00 80.38 162 CYS A O 1
ATOM 1324 N N . TYR A 1 163 ? -19.647 31.119 13.754 1.00 79.12 163 TYR A N 1
ATOM 1325 C CA . TYR A 1 163 ? -19.673 32.153 14.797 1.00 79.12 163 TYR A CA 1
ATOM 1326 C C . TYR A 1 163 ? -20.772 31.921 15.840 1.00 79.12 163 TYR A C 1
ATOM 1328 O O . TYR A 1 163 ? -20.628 32.349 16.984 1.00 79.12 163 TYR A O 1
ATOM 1336 N N . ASN A 1 164 ? -21.868 31.259 15.462 1.00 78.38 164 ASN A N 1
ATOM 1337 C CA . ASN A 1 164 ? -23.009 30.993 16.340 1.00 78.38 164 ASN A CA 1
ATOM 1338 C C . ASN A 1 164 ? -23.744 29.682 15.989 1.00 78.38 164 ASN A C 1
ATOM 1340 O O . ASN A 1 164 ? -23.460 29.048 14.974 1.00 78.38 164 ASN A O 1
ATOM 1344 N N . ILE A 1 165 ? -24.730 29.313 16.816 1.00 81.56 165 ILE A N 1
ATOM 1345 C CA . ILE A 1 165 ? -25.489 28.057 16.700 1.00 81.56 165 ILE A CA 1
ATOM 1346 C C . ILE A 1 165 ? -26.238 27.897 15.367 1.00 81.56 165 ILE A C 1
ATOM 1348 O O . ILE A 1 165 ? -26.410 26.767 14.917 1.00 81.56 165 ILE A O 1
ATOM 1352 N N . ILE A 1 166 ? -26.660 28.983 14.709 1.00 82.94 166 ILE A N 1
ATOM 1353 C CA . ILE A 1 166 ? -27.314 28.903 13.395 1.00 82.94 166 ILE A CA 1
ATOM 1354 C C . ILE A 1 166 ? -26.292 28.482 12.334 1.00 82.94 166 ILE A C 1
ATOM 1356 O O . ILE A 1 166 ? -26.553 27.522 11.620 1.00 82.94 166 ILE A O 1
ATOM 1360 N N . ASP A 1 167 ? -25.106 29.099 12.298 1.00 82.31 167 ASP A N 1
ATOM 1361 C CA . ASP A 1 167 ? -24.017 28.717 11.381 1.00 82.31 167 ASP A CA 1
ATOM 1362 C C . ASP A 1 167 ? -23.590 27.254 11.611 1.00 82.31 167 ASP A C 1
ATOM 1364 O O . ASP A 1 167 ? -23.372 26.493 10.667 1.00 82.31 167 ASP A O 1
ATOM 1368 N N . THR A 1 168 ? -23.495 26.850 12.885 1.00 82.94 168 THR A N 1
ATOM 1369 C CA . THR A 1 168 ? -23.166 25.479 13.304 1.00 82.94 168 THR A CA 1
ATOM 1370 C C . THR A 1 168 ? -24.207 24.477 12.792 1.00 82.94 168 THR A C 1
ATOM 1372 O O . THR A 1 168 ? -23.852 23.416 12.281 1.00 82.94 168 THR A O 1
ATOM 1375 N N . LEU A 1 169 ? -25.498 24.807 12.892 1.00 84.69 169 LEU A N 1
ATOM 1376 C CA . LEU A 1 169 ? -26.596 23.960 12.421 1.00 84.69 169 LEU A CA 1
ATOM 1377 C C . LEU A 1 169 ? -26.777 23.990 10.899 1.00 84.69 169 LEU A C 1
ATOM 1379 O O . LEU A 1 169 ? -27.189 22.984 10.328 1.00 84.69 169 LEU A O 1
ATOM 1383 N N . GLU A 1 170 ? -26.434 25.087 10.225 1.00 83.81 170 GLU A N 1
ATOM 1384 C CA . GLU A 1 170 ? -26.395 25.146 8.762 1.00 83.81 170 GLU A CA 1
ATOM 1385 C C . GLU A 1 170 ? -25.319 24.199 8.210 1.00 83.81 170 GLU A C 1
ATOM 1387 O O . GLU A 1 170 ? -25.577 23.450 7.266 1.00 83.81 170 GLU A O 1
ATOM 1392 N N . LEU A 1 171 ? -24.142 24.153 8.847 1.00 82.94 171 LEU A N 1
ATOM 1393 C CA . LEU A 1 171 ? -23.085 23.204 8.495 1.00 82.94 171 LEU A CA 1
ATOM 1394 C C . LEU A 1 171 ? -23.535 21.743 8.676 1.00 82.94 171 LEU A C 1
ATOM 1396 O O . LEU A 1 171 ? -23.242 20.915 7.813 1.00 82.94 171 LEU A O 1
ATOM 1400 N N . VAL A 1 172 ? -24.291 21.424 9.736 1.00 82.19 172 VAL A N 1
ATOM 1401 C CA . VAL A 1 172 ? -24.916 20.093 9.890 1.00 82.19 172 VAL A CA 1
ATOM 1402 C C . VAL A 1 172 ? -25.926 19.839 8.768 1.00 82.19 172 VAL A C 1
ATOM 1404 O O . VAL A 1 172 ? -25.816 18.827 8.081 1.00 82.19 172 VAL A O 1
ATOM 1407 N N . CYS A 1 173 ? -26.857 20.768 8.524 1.00 83.69 173 CYS A N 1
ATOM 1408 C CA . CYS A 1 173 ? -27.912 20.647 7.510 1.00 83.69 173 CYS A CA 1
ATOM 1409 C C . CYS A 1 173 ? -27.359 20.326 6.109 1.00 83.69 173 CYS A C 1
ATOM 1411 O O . CYS A 1 173 ? -27.872 19.448 5.416 1.00 83.69 173 CYS A O 1
ATOM 1413 N N . ARG A 1 174 ? -26.254 20.973 5.711 1.00 78.75 174 ARG A N 1
ATOM 1414 C CA . ARG A 1 174 ? -25.565 20.713 4.432 1.00 78.75 174 ARG A CA 1
ATOM 1415 C C . ARG A 1 174 ? -25.024 19.280 4.299 1.00 78.75 174 ARG A C 1
ATOM 1417 O O . ARG A 1 174 ? -24.879 18.808 3.181 1.00 78.75 174 ARG A O 1
ATOM 1424 N N . ASN A 1 175 ? -24.765 18.594 5.414 1.00 77.00 175 ASN A N 1
ATOM 1425 C CA . ASN A 1 175 ? -24.286 17.206 5.476 1.00 77.00 175 ASN A CA 1
ATOM 1426 C C . ASN A 1 175 ? -25.387 16.204 5.905 1.00 77.00 175 ASN A C 1
ATOM 1428 O O . ASN A 1 175 ? -25.089 15.048 6.186 1.00 77.00 175 ASN A O 1
ATOM 1432 N N . THR A 1 176 ? -26.651 16.638 5.984 1.00 81.44 176 THR A N 1
ATOM 1433 C CA . THR A 1 176 ? -27.815 15.824 6.395 1.00 81.44 176 THR A CA 1
ATOM 1434 C C . THR A 1 176 ? -28.612 15.379 5.155 1.00 81.44 176 THR A C 1
ATOM 1436 O O . THR A 1 176 ? -28.734 16.169 4.214 1.00 81.44 176 THR A O 1
ATOM 1439 N N . THR A 1 177 ? -29.173 14.161 5.116 1.00 86.31 177 THR A N 1
ATOM 1440 C CA . THR A 1 177 ? -30.137 13.750 4.062 1.00 86.31 177 THR A CA 1
ATOM 1441 C C . THR A 1 177 ? -31.568 14.166 4.422 1.00 86.31 177 THR A C 1
ATOM 1443 O O . THR A 1 177 ? -31.844 14.584 5.547 1.00 86.31 177 THR A O 1
ATOM 1446 N N . LEU A 1 178 ? -32.508 14.072 3.479 1.00 86.88 178 LEU A N 1
ATOM 1447 C CA . LEU A 1 178 ? -33.905 14.453 3.722 1.00 86.88 178 LEU A CA 1
ATOM 1448 C C . LEU A 1 178 ? -34.592 13.636 4.829 1.00 86.88 178 LEU A C 1
ATOM 1450 O O . LEU A 1 178 ? -35.476 14.178 5.490 1.00 86.88 178 LEU A O 1
ATOM 1454 N N . ASP A 1 179 ? -34.223 12.374 5.042 1.00 82.25 179 ASP A N 1
ATOM 1455 C CA . ASP A 1 179 ? -34.823 11.488 6.048 1.00 82.25 179 ASP A CA 1
ATOM 1456 C C . ASP A 1 179 ? -33.957 11.270 7.303 1.00 82.25 179 ASP A C 1
ATOM 1458 O O . ASP A 1 179 ? -34.506 11.027 8.380 1.00 82.25 179 ASP A O 1
ATOM 1462 N N . ASP A 1 180 ? -32.628 11.396 7.208 1.00 83.50 180 ASP A N 1
ATOM 1463 C CA . ASP A 1 180 ? -31.709 11.138 8.323 1.00 83.50 180 ASP A CA 1
ATOM 1464 C C . ASP A 1 180 ? -31.373 12.393 9.133 1.00 83.50 180 ASP A C 1
ATOM 1466 O O . ASP A 1 180 ? -30.275 12.942 9.079 1.00 83.50 180 ASP A O 1
ATOM 1470 N N . ILE A 1 181 ? -32.335 12.856 9.930 1.00 87.50 181 ILE A N 1
ATOM 1471 C CA . ILE A 1 181 ? -32.145 13.998 10.842 1.00 87.50 181 ILE A CA 1
ATOM 1472 C C . ILE A 1 181 ? -31.661 13.583 12.246 1.00 87.50 181 ILE A C 1
ATOM 1474 O O . ILE A 1 181 ? -31.780 14.356 13.201 1.00 87.50 181 ILE A O 1
ATOM 1478 N N . SER A 1 182 ? -31.108 12.372 12.381 1.00 82.56 182 SER A N 1
ATOM 1479 C CA . SER A 1 182 ? -30.700 11.752 13.654 1.00 82.56 182 SER A CA 1
ATOM 1480 C C . SER A 1 182 ? -29.748 12.624 14.483 1.00 82.56 182 SER A C 1
ATOM 1482 O O . SER A 1 182 ? -29.945 12.790 15.689 1.00 82.56 182 SER A O 1
ATOM 1484 N N . VAL A 1 183 ? -28.767 13.265 13.837 1.00 80.56 183 VAL A N 1
ATOM 1485 C CA . VAL A 1 183 ? -27.809 14.189 14.473 1.00 80.56 183 VAL A CA 1
ATOM 1486 C C . VAL A 1 183 ? -28.518 15.391 15.110 1.00 80.56 183 VAL A C 1
ATOM 1488 O O . VAL A 1 183 ? -28.179 15.792 16.226 1.00 80.56 183 VAL A O 1
ATOM 1491 N N . LEU A 1 184 ? -29.540 15.949 14.449 1.00 85.00 184 LEU A N 1
ATOM 1492 C CA . LEU A 1 184 ? -30.312 17.071 14.990 1.00 85.00 184 LEU A CA 1
ATOM 1493 C C . LEU A 1 184 ? -31.206 16.632 16.156 1.00 85.00 184 LEU A C 1
ATOM 1495 O O . LEU A 1 184 ? -31.314 17.349 17.151 1.00 85.00 184 LEU A O 1
ATOM 1499 N N . GLU A 1 185 ? -31.817 15.450 16.066 1.00 83.75 185 GLU A N 1
ATOM 1500 C CA . GLU A 1 185 ? -32.596 14.876 17.167 1.00 83.75 185 GLU A CA 1
ATOM 1501 C C . GLU A 1 185 ? -31.722 14.587 18.391 1.00 83.75 185 GLU A C 1
ATOM 1503 O O . GLU A 1 185 ? -32.124 14.894 19.514 1.00 83.75 185 GLU A O 1
ATOM 1508 N N . PHE A 1 186 ? -30.505 14.075 18.194 1.00 79.81 186 PHE A N 1
ATOM 1509 C CA . PHE A 1 186 ? -29.530 13.895 19.267 1.00 79.81 186 PHE A CA 1
ATOM 1510 C C . PHE A 1 186 ? -29.175 15.234 19.929 1.00 79.81 186 PHE A C 1
ATOM 1512 O O . PHE A 1 186 ? -29.269 15.349 21.150 1.00 79.81 186 PHE A O 1
ATOM 1519 N N . ILE A 1 187 ? -28.860 16.270 19.140 1.00 80.12 187 ILE A N 1
ATOM 1520 C CA . ILE A 1 187 ? -28.582 17.632 19.631 1.00 80.12 187 ILE A CA 1
ATOM 1521 C C . ILE A 1 187 ? -29.755 18.192 20.454 1.00 80.12 187 ILE A C 1
ATOM 1523 O O . ILE A 1 187 ? -29.554 18.677 21.569 1.00 80.12 187 ILE A O 1
ATOM 1527 N N . VAL A 1 188 ? -30.981 18.117 19.930 1.00 84.00 188 VAL A N 1
ATOM 1528 C CA . VAL A 1 188 ? -32.182 18.667 20.583 1.00 84.00 188 VAL A CA 1
ATOM 1529 C C . VAL A 1 188 ? -32.536 17.913 21.866 1.00 84.00 188 VAL A C 1
ATOM 1531 O O . VAL A 1 188 ? -32.941 18.543 22.845 1.00 84.00 188 VAL A O 1
ATOM 1534 N N . ASN A 1 189 ? -32.342 16.591 21.899 1.00 81.38 189 ASN A N 1
ATOM 1535 C CA . ASN A 1 189 ? -32.589 15.780 23.090 1.00 81.38 189 ASN A CA 1
ATOM 1536 C C . ASN A 1 189 ? -31.503 15.969 24.165 1.00 81.38 189 ASN A C 1
ATOM 1538 O O . ASN A 1 189 ? -31.848 16.206 25.319 1.00 81.38 189 ASN A O 1
ATOM 1542 N N . GLN A 1 190 ? -30.212 15.956 23.805 1.00 73.62 190 GLN A N 1
ATOM 1543 C CA . GLN A 1 190 ? -29.096 16.182 24.746 1.00 73.62 190 GLN A CA 1
ATOM 1544 C C . GLN A 1 190 ? -29.136 17.565 25.412 1.00 73.62 190 GLN A C 1
ATOM 1546 O O . GLN A 1 190 ? -28.676 17.738 26.540 1.00 73.62 190 GLN A O 1
ATOM 1551 N N . LEU A 1 191 ? -29.683 18.564 24.716 1.00 72.62 191 LEU A N 1
ATOM 1552 C CA . LEU A 1 191 ? -29.821 19.934 25.217 1.00 72.62 191 LEU A CA 1
ATOM 1553 C C . LEU A 1 191 ? -31.232 20.251 25.735 1.00 72.62 191 LEU A C 1
ATOM 1555 O O . LEU A 1 191 ? -31.495 21.389 26.118 1.00 72.62 191 LEU A O 1
ATOM 1559 N N . ASN A 1 192 ? -32.114 19.247 25.772 1.00 76.69 192 ASN A N 1
ATOM 1560 C CA . ASN A 1 192 ? -33.485 19.311 26.279 1.00 76.69 192 ASN A CA 1
ATOM 1561 C C . ASN A 1 192 ? -34.308 20.501 25.728 1.00 76.69 192 ASN A C 1
ATOM 1563 O O . ASN A 1 192 ? -35.034 21.175 26.463 1.00 76.69 192 ASN A O 1
ATOM 1567 N N . VAL A 1 193 ? -34.186 20.771 24.424 1.00 81.31 193 VAL A N 1
ATOM 1568 C CA . VAL A 1 193 ? -34.844 21.905 23.747 1.00 81.31 193 VAL A CA 1
ATOM 1569 C C . VAL A 1 193 ? -36.255 21.497 23.314 1.00 81.31 193 VAL A C 1
ATOM 1571 O O . VAL A 1 193 ? -36.506 21.160 22.155 1.00 81.31 193 VAL A O 1
ATOM 1574 N N . GLU A 1 194 ? -37.188 21.470 24.268 1.00 82.75 194 GLU A N 1
ATOM 1575 C CA . GLU A 1 194 ? -38.566 21.001 24.053 1.00 82.75 194 GLU A CA 1
ATOM 1576 C C . GLU A 1 194 ? -39.285 21.745 22.916 1.00 82.75 194 GLU A C 1
ATOM 1578 O O . GLU A 1 194 ? -40.006 21.130 22.131 1.00 82.75 194 GLU A O 1
ATOM 1583 N N . GLU A 1 195 ? -39.042 23.048 22.760 1.00 84.19 195 GLU A N 1
ATOM 1584 C CA . GLU A 1 195 ? -39.672 23.892 21.740 1.00 84.19 195 GLU A CA 1
ATOM 1585 C C . GLU A 1 195 ? -39.245 23.531 20.303 1.00 84.19 195 GLU A C 1
ATOM 1587 O O . GLU A 1 195 ? -39.942 23.875 19.345 1.00 84.19 195 GLU A O 1
ATOM 1592 N N . ALA A 1 196 ? -38.133 22.806 20.134 1.00 86.88 196 ALA A N 1
ATOM 1593 C CA . ALA A 1 196 ? -37.668 22.322 18.835 1.00 86.88 196 ALA A CA 1
ATOM 1594 C C . ALA A 1 196 ? -38.334 20.999 18.407 1.00 86.88 196 ALA A C 1
ATOM 1596 O O . ALA A 1 196 ? -38.498 20.754 17.209 1.00 86.88 196 ALA A O 1
ATOM 1597 N N . LYS A 1 197 ? -38.777 20.156 19.352 1.00 87.75 197 LYS A N 1
ATOM 1598 C CA . LYS A 1 197 ? -39.343 18.825 19.049 1.00 87.75 197 LYS A CA 1
ATOM 1599 C C . LYS A 1 197 ? -40.592 18.874 18.141 1.00 87.75 197 LYS A C 1
ATOM 1601 O O . LYS A 1 197 ? -40.669 18.060 17.219 1.00 87.75 197 LYS A O 1
ATOM 1606 N N . PRO A 1 198 ? -41.537 19.833 18.282 1.00 91.00 198 PRO A N 1
ATOM 1607 C CA . PRO A 1 198 ? -42.656 19.981 17.345 1.00 91.00 198 PRO A CA 1
ATOM 1608 C C . PRO A 1 198 ? -42.237 20.351 15.913 1.00 91.00 198 PRO A C 1
ATOM 1610 O O . PRO A 1 198 ? -42.930 19.981 14.966 1.00 91.00 198 PRO A O 1
ATOM 1613 N N . LEU A 1 199 ? -41.116 21.064 15.736 1.00 89.94 199 LEU A N 1
ATOM 1614 C CA . LEU A 1 199 ? -40.594 21.435 14.414 1.00 89.94 199 LEU A CA 1
ATOM 1615 C C . LEU A 1 199 ? -40.028 20.208 13.689 1.00 89.94 199 LEU A C 1
ATOM 1617 O O . LEU A 1 199 ? -40.358 19.976 12.527 1.00 89.94 199 LEU A O 1
ATOM 1621 N N . ILE A 1 200 ? -39.245 19.402 14.410 1.00 90.50 200 ILE A N 1
ATOM 1622 C CA . ILE A 1 200 ? -38.694 18.123 13.943 1.00 90.50 200 ILE A CA 1
ATOM 1623 C C . ILE A 1 200 ? -39.825 17.158 13.565 1.00 90.50 200 ILE A C 1
ATOM 1625 O O . ILE A 1 200 ? -39.836 16.639 12.449 1.00 90.50 200 ILE A O 1
ATOM 1629 N N . LYS A 1 201 ? -40.823 16.969 14.445 1.00 91.94 201 LYS A N 1
ATOM 1630 C CA . LYS A 1 201 ? -41.971 16.084 14.174 1.00 91.94 201 LYS A CA 1
ATOM 1631 C C . LYS A 1 201 ? -42.723 16.499 12.908 1.00 91.94 201 LYS A C 1
ATOM 1633 O O . LYS A 1 201 ? -42.973 15.656 12.054 1.00 91.94 201 LYS A O 1
ATOM 1638 N N . LYS A 1 202 ? -43.018 17.796 12.756 1.00 92.50 202 LYS A N 1
ATOM 1639 C CA . LYS A 1 202 ? -43.700 18.327 11.568 1.00 92.50 202 LYS A CA 1
ATOM 1640 C C . LYS A 1 202 ? -42.890 18.146 10.280 1.00 92.50 202 LYS A C 1
ATOM 1642 O O . LYS A 1 202 ? -43.474 17.986 9.211 1.00 92.50 202 LYS A O 1
ATOM 1647 N N . TYR A 1 203 ? -41.561 18.198 10.356 1.00 93.75 203 TYR A N 1
ATOM 1648 C CA . TYR A 1 203 ? -40.720 17.918 9.196 1.00 93.75 203 TYR A CA 1
ATOM 1649 C C . TYR A 1 203 ? -40.747 16.426 8.830 1.00 93.75 203 TYR A C 1
ATOM 1651 O O . TYR A 1 203 ? -40.987 16.121 7.666 1.00 93.75 203 TYR A O 1
ATOM 1659 N N . LYS A 1 204 ? -40.627 15.508 9.803 1.00 91.56 204 LYS A N 1
ATOM 1660 C CA . LYS A 1 204 ? -40.783 14.059 9.557 1.00 91.56 204 LYS A CA 1
ATOM 1661 C C . LYS A 1 204 ? -42.136 13.719 8.927 1.00 91.56 204 LYS A C 1
ATOM 1663 O O . LYS A 1 204 ? -42.172 13.028 7.919 1.00 91.56 204 LYS A O 1
ATOM 1668 N N . GLU A 1 205 ? -43.231 14.281 9.441 1.00 91.62 205 GLU A N 1
ATOM 1669 C CA . GLU A 1 205 ? -44.572 14.132 8.846 1.00 91.62 205 GLU A CA 1
ATOM 1670 C C . GLU A 1 205 ? -44.604 14.535 7.358 1.00 91.62 205 GLU A C 1
ATOM 1672 O O . GLU A 1 205 ? -45.217 13.844 6.550 1.00 91.62 205 GLU A O 1
ATOM 1677 N N . ALA A 1 206 ? -43.897 15.605 6.978 1.00 90.06 206 ALA A N 1
ATOM 1678 C CA . ALA A 1 206 ? -43.805 16.063 5.591 1.00 90.06 206 ALA A CA 1
ATOM 1679 C C . ALA A 1 206 ? -42.836 15.242 4.712 1.00 90.06 206 ALA A C 1
ATOM 1681 O O . ALA A 1 206 ? -42.935 15.321 3.487 1.00 90.06 206 ALA A O 1
ATOM 1682 N N . VAL A 1 207 ? -41.895 14.493 5.303 1.00 89.81 207 VAL A N 1
ATOM 1683 C CA . VAL A 1 207 ? -41.020 13.542 4.589 1.00 89.81 207 VAL A CA 1
ATOM 1684 C C . VAL A 1 207 ? -41.775 12.257 4.283 1.00 89.81 207 VAL A C 1
ATOM 1686 O O . VAL A 1 207 ? -41.739 11.806 3.143 1.00 89.81 207 VAL A O 1
ATOM 1689 N N . GLU A 1 208 ? -42.518 11.711 5.248 1.00 88.25 208 GLU A N 1
ATOM 1690 C CA . GLU A 1 208 ? -43.347 10.526 5.001 1.00 88.25 208 GLU A CA 1
ATOM 1691 C C . GLU A 1 208 ? -44.510 10.847 4.040 1.00 88.25 208 GLU A C 1
ATOM 1693 O O . GLU A 1 208 ? -44.780 10.062 3.137 1.00 88.25 208 GLU A O 1
ATOM 1698 N N . GLU A 1 209 ? -45.118 12.042 4.116 1.00 87.94 209 GLU A N 1
ATOM 1699 C CA . GLU A 1 209 ? -46.069 12.514 3.090 1.00 87.94 209 GLU A CA 1
ATOM 1700 C C . GLU A 1 209 ? -45.435 12.536 1.685 1.00 87.94 209 GLU A C 1
ATOM 1702 O O . GLU A 1 209 ? -46.073 12.133 0.714 1.00 87.94 209 GLU A O 1
ATOM 1707 N N . PHE A 1 210 ? -44.178 12.977 1.557 1.00 87.50 210 PHE A N 1
ATOM 1708 C CA . PHE A 1 210 ? -43.467 13.011 0.275 1.00 87.50 210 PHE A CA 1
ATOM 1709 C C . PHE A 1 210 ? -43.101 11.609 -0.239 1.00 87.50 210 PHE A C 1
ATOM 1711 O O . PHE A 1 210 ? -43.319 11.326 -1.418 1.00 87.50 210 PHE A O 1
ATOM 1718 N N . LYS A 1 211 ? -42.604 10.721 0.632 1.00 84.25 211 LYS A N 1
ATOM 1719 C CA . LYS A 1 211 ? -42.344 9.312 0.303 1.00 84.25 211 LYS A CA 1
ATOM 1720 C C . LYS A 1 211 ? -43.606 8.646 -0.243 1.00 84.25 211 LYS A C 1
ATOM 1722 O O . LYS A 1 211 ? -43.637 8.280 -1.411 1.00 84.25 211 LYS A O 1
ATOM 1727 N N . GLU A 1 212 ? -44.669 8.583 0.554 1.00 79.44 212 GLU A N 1
ATOM 1728 C CA . GLU A 1 212 ? -45.893 7.854 0.208 1.00 79.44 212 GLU A CA 1
ATOM 1729 C C . GLU A 1 212 ? -46.631 8.490 -0.987 1.00 79.44 212 GLU A C 1
ATOM 1731 O O . GLU A 1 212 ? -46.918 7.828 -1.981 1.00 79.44 212 GLU A O 1
ATOM 1736 N N . MET A 1 213 ? -46.915 9.800 -0.939 1.00 78.00 213 MET A N 1
ATOM 1737 C CA . MET A 1 213 ? -47.834 10.453 -1.890 1.00 78.00 213 MET A CA 1
ATOM 1738 C C . MET A 1 213 ? -47.166 10.995 -3.164 1.00 78.00 213 MET A C 1
ATOM 1740 O O . MET A 1 213 ? -47.866 11.563 -4.011 1.00 78.00 213 MET A O 1
ATOM 1744 N N . LYS A 1 214 ? -45.831 10.920 -3.295 1.00 75.44 214 LYS A N 1
ATOM 1745 C CA . LYS A 1 214 ? -45.097 11.443 -4.469 1.00 75.44 214 LYS A CA 1
ATOM 1746 C C . LYS A 1 214 ? -44.040 10.505 -5.027 1.00 75.44 214 LYS A C 1
ATOM 1748 O O . LYS A 1 214 ? -43.881 10.501 -6.243 1.00 75.44 214 LYS A O 1
ATOM 1753 N N . LEU A 1 215 ? -43.335 9.751 -4.186 1.00 77.00 215 LEU A N 1
ATOM 1754 C CA . LEU A 1 215 ? -42.376 8.742 -4.642 1.00 77.00 215 LEU A CA 1
ATOM 1755 C C . LEU A 1 215 ? -43.027 7.358 -4.777 1.00 77.00 215 LEU A C 1
ATOM 1757 O O . LEU A 1 215 ? -42.779 6.693 -5.774 1.00 77.00 215 LEU A O 1
ATOM 1761 N N . GLY A 1 216 ? -43.918 6.957 -3.864 1.00 75.44 216 GLY A N 1
ATOM 1762 C CA . GLY A 1 216 ? -44.647 5.681 -3.936 1.00 75.44 216 GLY A CA 1
ATOM 1763 C C . GLY A 1 216 ? -45.371 5.498 -5.274 1.00 75.44 216 GLY A C 1
ATOM 1764 O O . GLY A 1 216 ? -45.162 4.501 -5.956 1.00 75.44 216 GLY A O 1
ATOM 1765 N N . GLN A 1 217 ? -46.065 6.545 -5.733 1.00 72.44 217 GLN A N 1
ATOM 1766 C CA . GLN A 1 217 ? -46.760 6.611 -7.034 1.00 72.44 217 GLN A CA 1
ATOM 1767 C C . GLN A 1 217 ? -45.860 6.423 -8.278 1.00 72.44 217 GLN A C 1
ATOM 1769 O O . GLN A 1 217 ? -46.371 6.333 -9.391 1.00 72.44 217 GLN A O 1
ATOM 1774 N N . ILE A 1 218 ? -44.532 6.404 -8.119 1.00 71.44 218 ILE A N 1
ATOM 1775 C CA . ILE A 1 218 ? -43.543 6.133 -9.182 1.00 71.44 218 ILE A CA 1
ATOM 1776 C C . ILE A 1 218 ? -43.172 4.642 -9.205 1.00 71.44 218 ILE A C 1
ATOM 1778 O O . ILE A 1 218 ? -42.809 4.115 -10.254 1.00 71.44 218 ILE A O 1
ATOM 1782 N N . PHE A 1 219 ? -43.261 3.968 -8.055 1.00 72.31 219 PHE A N 1
ATOM 1783 C CA . PHE A 1 219 ? -42.814 2.591 -7.847 1.00 72.31 219 PHE A CA 1
ATOM 1784 C C . PHE A 1 219 ? -43.967 1.577 -7.710 1.00 72.31 219 PHE A C 1
ATOM 1786 O O . PHE A 1 219 ? -43.697 0.386 -7.650 1.00 72.31 219 PHE A O 1
ATOM 1793 N N . GLU A 1 220 ? -45.233 2.020 -7.734 1.00 64.44 220 GLU A N 1
ATOM 1794 C CA . GLU A 1 220 ? -46.458 1.192 -7.639 1.00 64.44 220 GLU A CA 1
ATOM 1795 C C . GLU A 1 220 ? -46.604 0.075 -8.709 1.00 64.44 220 GLU A C 1
ATOM 1797 O O . GLU A 1 220 ? -47.500 -0.763 -8.594 1.00 64.44 220 GLU A O 1
ATOM 1802 N N . GLU A 1 221 ? -45.766 0.022 -9.751 1.00 63.78 221 GLU A N 1
ATOM 1803 C CA . GLU A 1 221 ? -45.896 -0.960 -10.840 1.00 63.78 221 GLU A CA 1
ATOM 1804 C C . GLU A 1 221 ? -45.278 -2.333 -10.481 1.00 63.78 221 GLU A C 1
ATOM 1806 O O . GLU A 1 221 ? -44.070 -2.466 -10.287 1.00 63.78 221 GLU A O 1
ATOM 1811 N N . GLU A 1 222 ? -46.112 -3.386 -10.440 1.00 53.50 222 GLU A N 1
ATOM 1812 C CA . GLU A 1 222 ? -45.787 -4.725 -9.896 1.00 53.50 222 GLU A CA 1
ATOM 1813 C C . GLU A 1 222 ? -44.483 -5.362 -10.421 1.00 53.50 222 GLU A C 1
ATOM 1815 O O . GLU A 1 222 ? -43.836 -6.125 -9.703 1.00 53.50 222 GLU A O 1
ATOM 1820 N N . PHE A 1 223 ? -44.066 -5.068 -11.657 1.00 55.88 223 PHE A N 1
ATOM 1821 C CA . PHE A 1 223 ? -42.852 -5.647 -12.242 1.00 55.88 223 PHE A CA 1
ATOM 1822 C C . PHE A 1 223 ? -41.551 -5.028 -11.698 1.00 55.88 223 PHE A C 1
ATOM 1824 O O . PHE A 1 223 ? -40.513 -5.690 -11.718 1.00 55.88 223 PHE A O 1
ATOM 1831 N N . LEU A 1 224 ? -41.589 -3.810 -11.145 1.00 58.19 224 LEU A N 1
ATOM 1832 C CA . LEU A 1 224 ? -40.425 -3.192 -10.499 1.00 58.19 224 LEU A CA 1
ATOM 1833 C C . LEU A 1 224 ? -39.991 -4.009 -9.269 1.00 58.19 224 LEU A C 1
ATOM 1835 O O . LEU A 1 224 ? -38.804 -4.264 -9.075 1.00 58.19 224 LEU A O 1
ATOM 1839 N N . TYR A 1 225 ? -40.956 -4.549 -8.519 1.00 60.69 225 TYR A N 1
ATOM 1840 C CA . TYR A 1 225 ? -40.725 -5.451 -7.384 1.00 60.69 225 TYR A CA 1
ATOM 1841 C C . TYR A 1 225 ? -40.089 -6.798 -7.780 1.00 60.69 225 TYR A C 1
ATOM 1843 O O . TYR A 1 225 ? -39.460 -7.446 -6.943 1.00 60.69 225 TYR A O 1
ATOM 1851 N N . ALA A 1 226 ? -40.209 -7.216 -9.045 1.00 59.09 226 ALA A N 1
ATOM 1852 C CA . ALA A 1 226 ? -39.597 -8.437 -9.579 1.00 59.09 226 ALA A CA 1
ATOM 1853 C C . ALA A 1 226 ? -38.167 -8.229 -10.129 1.00 59.09 226 ALA A C 1
ATOM 1855 O O . ALA A 1 226 ? -37.565 -9.172 -10.643 1.00 59.09 226 ALA A O 1
ATOM 1856 N N . SER A 1 227 ? -37.628 -7.010 -10.044 1.00 65.69 227 SER A N 1
ATOM 1857 C CA . SER A 1 227 ? -36.333 -6.631 -10.628 1.00 65.69 227 SER A CA 1
ATOM 1858 C C . SER A 1 227 ? -35.170 -6.875 -9.665 1.00 65.69 227 SER A C 1
ATOM 1860 O O . SER A 1 227 ? -35.303 -6.651 -8.467 1.00 65.69 227 SER A O 1
ATOM 1862 N N . GLU A 1 228 ? -33.984 -7.227 -10.170 1.00 72.00 228 GLU A N 1
ATOM 1863 C CA . GLU A 1 228 ? -32.757 -7.163 -9.352 1.00 72.00 228 GLU A CA 1
ATOM 1864 C C . GLU A 1 228 ? -32.178 -5.740 -9.291 1.00 72.00 228 GLU A C 1
ATOM 1866 O O . GLU A 1 228 ? -31.469 -5.389 -8.342 1.00 72.00 228 GLU A O 1
ATOM 1871 N N . ARG A 1 229 ? -32.434 -4.915 -10.319 1.00 73.38 229 ARG A N 1
ATOM 1872 C CA . ARG A 1 229 ? -31.836 -3.581 -10.475 1.00 73.38 229 ARG A CA 1
ATOM 1873 C C . ARG A 1 229 ? -32.807 -2.580 -11.086 1.00 73.38 229 ARG A C 1
ATOM 1875 O O . ARG A 1 229 ? -33.477 -2.872 -12.075 1.00 73.38 229 ARG A O 1
ATOM 1882 N N . ILE A 1 230 ? -32.805 -1.375 -10.528 1.00 77.69 230 ILE A N 1
ATOM 1883 C CA . ILE A 1 230 ? -33.511 -0.208 -11.057 1.00 77.69 230 ILE A CA 1
ATOM 1884 C C . ILE A 1 230 ? -32.507 0.937 -11.167 1.00 77.69 230 ILE A C 1
ATOM 1886 O O . ILE A 1 230 ? -31.799 1.254 -10.212 1.00 77.69 230 ILE A O 1
ATOM 1890 N N . THR A 1 231 ? -32.464 1.577 -12.329 1.00 79.19 231 THR A N 1
ATOM 1891 C CA . THR A 1 231 ? -31.562 2.691 -12.623 1.00 79.19 231 THR A CA 1
ATOM 1892 C C . THR A 1 231 ? -32.379 3.966 -12.795 1.00 79.19 231 THR A C 1
ATOM 1894 O O . THR A 1 231 ? -33.063 4.161 -13.798 1.00 79.19 231 THR A O 1
ATOM 1897 N N . ILE A 1 232 ? -32.337 4.849 -11.800 1.00 80.12 232 ILE A N 1
ATOM 1898 C CA . ILE A 1 232 ? -33.066 6.118 -11.834 1.00 80.12 232 ILE A CA 1
ATOM 1899 C C . ILE A 1 232 ? -32.209 7.154 -12.561 1.00 80.12 232 ILE A C 1
ATOM 1901 O O . ILE A 1 232 ? -31.082 7.447 -12.156 1.00 80.12 232 ILE A O 1
ATOM 1905 N N . VAL A 1 233 ? -32.753 7.718 -13.637 1.00 74.25 233 VAL A N 1
ATOM 1906 C CA . VAL A 1 233 ? -32.109 8.764 -14.427 1.00 74.25 233 VAL A CA 1
ATOM 1907 C C . VAL A 1 233 ? -32.601 10.135 -13.969 1.00 74.25 233 VAL A C 1
ATOM 1909 O O . VAL A 1 233 ? -33.807 10.401 -13.930 1.00 74.25 233 VAL A O 1
ATOM 1912 N N . ILE A 1 234 ? -31.652 11.008 -13.632 1.00 73.31 234 ILE A N 1
ATOM 1913 C CA . ILE A 1 234 ? -31.890 12.353 -13.099 1.00 73.31 234 ILE A CA 1
ATOM 1914 C C . ILE A 1 234 ? -31.293 13.444 -13.998 1.00 73.31 234 ILE A C 1
ATOM 1916 O O . ILE A 1 234 ? -30.295 13.226 -14.684 1.00 73.31 234 ILE A O 1
ATOM 1920 N N . ASP A 1 235 ? -31.888 14.636 -13.983 1.00 67.81 235 ASP A N 1
ATOM 1921 C CA . ASP A 1 235 ? -31.344 15.813 -14.670 1.00 67.81 235 ASP A CA 1
ATOM 1922 C C . ASP A 1 235 ? -30.117 16.388 -13.928 1.00 67.81 235 ASP A C 1
ATOM 1924 O O . ASP A 1 235 ? -30.023 16.334 -12.701 1.00 67.81 235 ASP A O 1
ATOM 1928 N N . GLU A 1 236 ? -29.205 17.022 -14.677 1.00 65.06 236 GLU A N 1
ATOM 1929 C CA . GLU A 1 236 ? -28.033 17.762 -14.159 1.00 65.06 236 GLU A CA 1
ATOM 1930 C C . GLU A 1 236 ? -28.418 18.771 -13.053 1.00 65.06 236 GLU A C 1
ATOM 1932 O O . GLU A 1 236 ? -27.664 18.994 -12.108 1.00 65.06 236 GLU A O 1
ATOM 1937 N N . ASP A 1 237 ? -29.626 19.346 -13.124 1.00 65.94 237 ASP A N 1
ATOM 1938 C CA . ASP A 1 237 ? -30.106 20.368 -12.191 1.00 65.94 237 ASP A CA 1
ATOM 1939 C C . ASP A 1 237 ? -30.545 19.833 -10.810 1.00 65.94 237 ASP A C 1
ATOM 1941 O O . ASP A 1 237 ? -30.937 20.636 -9.958 1.00 65.94 237 ASP A O 1
ATOM 1945 N N . ILE A 1 238 ? -30.466 18.517 -10.571 1.00 69.50 238 ILE A N 1
ATOM 1946 C CA . ILE A 1 238 ? -30.617 17.871 -9.251 1.00 69.50 238 ILE A CA 1
ATOM 1947 C C . ILE A 1 238 ? -29.407 17.011 -8.846 1.00 69.50 238 ILE A C 1
ATOM 1949 O O . ILE A 1 238 ? -29.526 16.182 -7.947 1.00 69.50 238 ILE A O 1
ATOM 1953 N N . MET A 1 239 ? -28.229 17.226 -9.446 1.00 71.50 239 MET A N 1
ATOM 1954 C CA . MET A 1 239 ? -26.999 16.490 -9.102 1.00 71.50 239 MET A CA 1
ATOM 1955 C C . MET A 1 239 ? -26.654 16.545 -7.600 1.00 71.50 239 MET A C 1
ATOM 1957 O O . MET A 1 239 ? -26.292 15.530 -7.010 1.00 71.50 239 MET A O 1
ATOM 1961 N N . ASP A 1 240 ? -26.844 17.696 -6.947 1.00 74.38 240 ASP A N 1
ATOM 1962 C CA . ASP A 1 240 ? -26.599 17.862 -5.503 1.00 74.38 240 ASP A CA 1
ATOM 1963 C C . ASP A 1 240 ? -27.563 17.045 -4.612 1.00 74.38 240 ASP A C 1
ATOM 1965 O O . ASP A 1 240 ? -27.363 16.951 -3.402 1.00 74.38 240 ASP A O 1
ATOM 1969 N N . LEU A 1 241 ? -28.609 16.446 -5.196 1.00 80.88 241 LEU A N 1
ATOM 1970 C CA . LEU A 1 241 ? -29.632 15.646 -4.516 1.00 80.88 241 LEU A CA 1
ATOM 1971 C C . LEU A 1 241 ? -29.535 14.143 -4.845 1.00 80.88 241 LEU A C 1
ATOM 1973 O O . LEU A 1 241 ? -30.422 13.390 -4.449 1.00 80.88 241 LEU A O 1
ATOM 1977 N N . CYS A 1 242 ? -28.476 13.679 -5.528 1.00 81.62 242 CYS A N 1
ATOM 1978 C CA . CYS A 1 242 ? -28.269 12.263 -5.884 1.00 81.62 242 CYS A CA 1
ATOM 1979 C C . CYS A 1 242 ? -28.536 11.289 -4.723 1.00 81.62 242 CYS A C 1
ATOM 1981 O O . CYS A 1 242 ? -29.252 10.304 -4.895 1.00 81.62 242 CYS A O 1
ATOM 1983 N N . GLU A 1 243 ? -27.966 11.558 -3.545 1.00 82.12 243 GLU A N 1
ATOM 1984 C CA . GLU A 1 243 ? -28.067 10.653 -2.392 1.00 82.12 243 GLU A CA 1
ATOM 1985 C C . GLU A 1 243 ? -29.453 10.715 -1.730 1.00 82.12 243 GLU A C 1
ATOM 1987 O O . GLU A 1 243 ? -29.984 9.678 -1.338 1.00 82.12 243 GLU A O 1
ATOM 1992 N N . ASP A 1 244 ? -30.088 11.895 -1.696 1.00 86.75 244 ASP A N 1
ATOM 1993 C CA . ASP A 1 244 ? -31.481 12.053 -1.254 1.00 86.75 244 ASP A CA 1
ATOM 1994 C C . ASP A 1 244 ? -32.441 11.268 -2.167 1.00 86.75 244 ASP A C 1
ATOM 1996 O O . ASP A 1 244 ? -33.325 10.562 -1.681 1.00 86.75 244 ASP A O 1
ATOM 2000 N N . VAL A 1 245 ? -32.249 11.346 -3.492 1.00 86.38 245 VAL A N 1
ATOM 2001 C CA . VAL A 1 245 ? -33.031 10.583 -4.480 1.00 86.38 245 VAL A CA 1
ATOM 2002 C C . VAL A 1 245 ? -32.828 9.084 -4.289 1.00 86.38 245 VAL A C 1
ATOM 2004 O O . VAL A 1 245 ? -33.806 8.341 -4.194 1.00 86.38 245 VAL A O 1
ATOM 2007 N N . LYS A 1 246 ? -31.572 8.638 -4.200 1.00 87.00 246 LYS A N 1
ATOM 2008 C CA . LYS A 1 246 ? -31.211 7.228 -4.034 1.00 87.00 246 LYS A CA 1
ATOM 2009 C C . LYS A 1 246 ? -31.804 6.641 -2.759 1.00 87.00 246 LYS A C 1
ATOM 2011 O O . LYS A 1 246 ? -32.523 5.649 -2.828 1.00 87.00 246 LYS A O 1
ATOM 2016 N N . ARG A 1 247 ? -31.541 7.266 -1.608 1.00 85.69 247 ARG A N 1
ATOM 2017 C CA . ARG A 1 247 ? -31.937 6.746 -0.295 1.00 85.69 247 ARG A CA 1
ATOM 2018 C C . ARG A 1 247 ? -33.456 6.717 -0.119 1.00 85.69 247 ARG A C 1
ATOM 2020 O O . ARG A 1 247 ? -33.978 5.703 0.339 1.00 85.69 247 ARG A O 1
ATOM 2027 N N . LEU A 1 248 ? -34.175 7.763 -0.542 1.00 86.75 248 LEU A N 1
ATOM 2028 C CA . LEU A 1 248 ? -35.643 7.765 -0.482 1.00 86.75 248 LEU A CA 1
ATOM 2029 C C . LEU A 1 248 ? -36.287 6.770 -1.460 1.00 86.75 248 LEU A C 1
ATOM 2031 O O . LEU A 1 248 ? -37.344 6.233 -1.144 1.00 86.75 248 LEU A O 1
ATOM 2035 N N . SER A 1 249 ? -35.663 6.500 -2.612 1.00 85.12 249 SER A N 1
ATOM 2036 C CA . SER A 1 249 ? -36.170 5.506 -3.571 1.00 85.12 249 SER A CA 1
ATOM 2037 C C . SER A 1 249 ? -35.929 4.074 -3.090 1.00 85.12 249 SER A C 1
ATOM 2039 O O . SER A 1 249 ? -36.848 3.261 -3.123 1.00 85.12 249 SER A O 1
ATOM 2041 N N . SER A 1 250 ? -34.732 3.768 -2.572 1.00 84.00 250 SER A N 1
ATOM 2042 C CA . SER A 1 250 ? -34.439 2.457 -1.973 1.00 84.00 250 SER A CA 1
ATOM 2043 C C . SER A 1 250 ? -35.370 2.134 -0.804 1.00 84.00 250 SER A C 1
ATOM 2045 O O . SER A 1 250 ? -35.773 0.992 -0.656 1.00 84.00 250 SER A O 1
ATOM 2047 N N . ALA A 1 251 ? -35.760 3.132 -0.002 1.00 83.75 251 ALA A N 1
ATOM 2048 C CA . ALA A 1 251 ? -36.670 2.947 1.132 1.00 83.75 251 ALA A CA 1
ATOM 2049 C C . ALA A 1 251 ? -38.129 2.603 0.746 1.00 83.75 251 ALA A C 1
ATOM 2051 O O . ALA A 1 251 ? -38.931 2.314 1.632 1.00 83.75 251 ALA A O 1
ATOM 2052 N N . LEU A 1 252 ? -38.480 2.655 -0.545 1.00 82.50 252 LEU A N 1
ATOM 2053 C CA . LEU A 1 252 ? -39.806 2.319 -1.087 1.00 82.50 252 LEU A CA 1
ATOM 2054 C C . LEU A 1 252 ? -39.798 1.037 -1.941 1.00 82.50 252 LEU A C 1
ATOM 2056 O O . LEU A 1 252 ? -40.845 0.607 -2.429 1.00 82.50 252 LEU A O 1
ATOM 2060 N N . LEU A 1 253 ? -38.625 0.427 -2.119 1.00 81.94 253 LEU A N 1
ATOM 2061 C CA . LEU A 1 253 ? -38.404 -0.790 -2.894 1.00 81.94 253 LEU A CA 1
ATOM 2062 C C . LEU A 1 253 ? -37.958 -1.935 -1.959 1.00 81.94 253 LEU A C 1
ATOM 2064 O O . LEU A 1 253 ? -37.436 -1.671 -0.878 1.00 81.94 253 LEU A O 1
ATOM 2068 N N . PRO A 1 254 ? -38.156 -3.212 -2.333 1.00 78.81 254 PRO A N 1
ATOM 2069 C CA . PRO A 1 254 ? -37.665 -4.342 -1.542 1.00 78.81 254 PRO A CA 1
ATOM 2070 C C . PRO A 1 254 ? -36.137 -4.381 -1.420 1.00 78.81 254 PRO A C 1
ATOM 2072 O O . PRO A 1 254 ? -35.432 -4.041 -2.368 1.00 78.81 254 PRO A O 1
ATOM 2075 N N . ASP A 1 255 ? -35.633 -4.941 -0.315 1.00 75.50 255 ASP A N 1
ATOM 2076 C CA . ASP A 1 255 ? -34.195 -5.068 -0.010 1.00 75.50 255 ASP A CA 1
ATOM 2077 C C . ASP A 1 255 ? -33.365 -5.794 -1.094 1.00 75.50 255 ASP A C 1
ATOM 2079 O O . ASP A 1 255 ? -32.143 -5.638 -1.158 1.00 75.50 255 ASP A O 1
ATOM 2083 N N . HIS A 1 256 ? -33.998 -6.607 -1.951 1.00 75.62 256 HIS A N 1
ATOM 2084 C CA . HIS A 1 256 ? -33.325 -7.286 -3.066 1.00 75.62 256 HIS A CA 1
ATOM 2085 C C . HIS A 1 256 ? -33.104 -6.396 -4.299 1.00 75.62 256 HIS A C 1
ATOM 2087 O O . HIS A 1 256 ? -32.275 -6.741 -5.142 1.00 75.62 256 HIS A O 1
ATOM 2093 N N . VAL A 1 257 ? -33.809 -5.265 -4.415 1.00 76.38 257 VAL A N 1
ATOM 2094 C CA . VAL A 1 257 ? -33.752 -4.366 -5.576 1.00 76.38 257 VAL A CA 1
ATOM 2095 C C . VAL A 1 257 ? -32.644 -3.332 -5.389 1.00 76.38 257 VAL A C 1
ATOM 2097 O O . VAL A 1 257 ? -32.697 -2.479 -4.503 1.00 76.38 257 VAL A O 1
ATOM 2100 N N . ARG A 1 258 ? -31.627 -3.351 -6.255 1.00 77.25 258 ARG A N 1
ATOM 2101 C CA . ARG A 1 258 ? -30.527 -2.376 -6.190 1.00 77.25 258 ARG A CA 1
ATOM 2102 C C . ARG A 1 258 ? -30.857 -1.115 -6.982 1.00 77.25 258 ARG A C 1
ATOM 2104 O O . ARG A 1 258 ? -31.000 -1.178 -8.202 1.00 77.25 258 ARG A O 1
ATOM 2111 N N . VAL A 1 259 ? -30.910 0.028 -6.295 1.00 80.12 259 VAL A N 1
ATOM 2112 C CA . VAL A 1 259 ? -31.103 1.348 -6.915 1.00 80.12 259 VAL A CA 1
ATOM 2113 C C . VAL A 1 259 ? -29.762 1.967 -7.320 1.00 80.12 259 VAL A C 1
ATOM 2115 O O . VAL A 1 259 ? -28.943 2.331 -6.471 1.00 80.12 259 VAL A O 1
ATOM 2118 N N . ASN A 1 260 ? -29.570 2.140 -8.626 1.00 79.69 260 ASN A N 1
ATOM 2119 C CA . ASN A 1 260 ? -28.519 2.970 -9.210 1.00 79.69 260 ASN A CA 1
ATOM 2120 C C . ASN A 1 260 ? -29.073 4.364 -9.541 1.00 79.69 260 ASN A C 1
ATOM 2122 O O . ASN A 1 260 ? -30.246 4.500 -9.886 1.00 79.69 260 ASN A O 1
ATOM 2126 N N . ILE A 1 261 ? -28.212 5.385 -9.519 1.00 78.25 261 ILE A N 1
ATOM 2127 C CA . ILE A 1 261 ? -28.512 6.725 -10.046 1.00 78.25 261 ILE A CA 1
ATOM 2128 C C . ILE A 1 261 ? -27.596 6.994 -11.240 1.00 78.25 261 ILE A C 1
ATOM 2130 O O . ILE A 1 261 ? -26.386 6.796 -11.135 1.00 78.25 261 ILE A O 1
ATOM 2134 N N . ILE A 1 262 ? -28.157 7.480 -12.348 1.00 74.56 262 ILE A N 1
ATOM 2135 C CA . ILE A 1 262 ? -27.403 7.989 -13.501 1.00 74.56 262 ILE A CA 1
ATOM 2136 C C . ILE A 1 262 ? -27.837 9.429 -13.780 1.00 74.56 262 ILE A C 1
ATOM 2138 O O . ILE A 1 262 ? -29.024 9.741 -13.818 1.00 74.56 262 ILE A O 1
ATOM 2142 N N . ILE A 1 263 ? -26.872 10.318 -14.002 1.00 64.31 263 ILE A N 1
ATOM 2143 C CA . ILE A 1 263 ? -27.140 11.685 -14.459 1.00 64.31 263 ILE A CA 1
ATOM 2144 C C . ILE A 1 263 ? -27.330 11.644 -15.981 1.00 64.31 263 ILE A C 1
ATOM 2146 O O . ILE A 1 263 ? -26.554 10.998 -16.682 1.00 64.31 263 ILE A O 1
ATOM 2150 N N . SER A 1 264 ? -28.355 12.325 -16.501 1.00 59.97 264 SER A N 1
ATOM 2151 C CA . SER A 1 264 ? -28.643 12.455 -17.938 1.00 59.97 264 SER A CA 1
ATOM 2152 C C . SER A 1 264 ? -27.631 13.386 -18.626 1.00 59.97 264 SER A C 1
ATOM 2154 O O . SER A 1 264 ? -27.974 14.484 -19.074 1.00 59.97 264 SER A O 1
ATOM 2156 N N . ASP A 1 265 ? -26.375 12.951 -18.665 1.00 40.91 265 ASP A N 1
ATOM 2157 C CA . ASP A 1 265 ? -25.216 13.771 -19.002 1.00 40.91 265 ASP A CA 1
ATOM 2158 C C . ASP A 1 265 ? -25.146 14.172 -20.493 1.00 40.91 265 ASP A C 1
ATOM 2160 O O . ASP A 1 265 ? -25.899 13.713 -21.359 1.00 40.91 265 ASP A O 1
ATOM 2164 N N . GLY A 1 266 ? -24.264 15.124 -20.794 1.00 41.19 266 GLY A N 1
ATOM 2165 C CA . GLY A 1 266 ? -24.216 15.843 -22.063 1.00 41.19 266 GLY A CA 1
ATOM 2166 C C . GLY A 1 266 ? -23.687 15.072 -23.279 1.00 41.19 266 GLY A C 1
ATOM 2167 O O . GLY A 1 266 ? -23.801 15.599 -24.392 1.00 41.19 266 GLY A O 1
ATOM 2168 N N . ASP A 1 267 ? -23.157 13.867 -23.103 1.00 30.47 267 ASP A N 1
ATOM 2169 C CA . ASP A 1 267 ? -22.576 13.034 -24.159 1.00 30.47 267 ASP A CA 1
ATOM 2170 C C . ASP A 1 267 ? -23.093 11.590 -24.083 1.00 30.47 267 ASP A C 1
ATOM 2172 O O . ASP A 1 267 ? -23.623 11.143 -23.068 1.00 30.47 267 ASP A O 1
ATOM 2176 N N . GLY A 1 268 ? -23.010 10.874 -25.205 1.00 32.75 268 GLY A N 1
ATOM 2177 C CA . GLY A 1 268 ? -23.507 9.504 -25.302 1.00 32.75 268 GLY A CA 1
ATOM 2178 C C . GLY A 1 268 ? -22.554 8.493 -24.667 1.00 32.75 268 GLY A C 1
ATOM 2179 O O . GLY A 1 268 ? -21.370 8.485 -24.993 1.00 32.75 268 GLY A O 1
ATOM 2180 N N . ASP A 1 269 ? -23.107 7.607 -23.838 1.00 34.03 269 ASP A N 1
ATOM 2181 C CA . ASP A 1 269 ? -22.454 6.395 -23.317 1.00 34.03 269 ASP A CA 1
ATOM 2182 C C . ASP A 1 269 ? -21.161 6.633 -22.503 1.00 34.03 269 ASP A C 1
ATOM 2184 O O . ASP A 1 269 ? -20.255 5.799 -22.454 1.00 34.03 269 ASP A O 1
ATOM 2188 N N . SER A 1 270 ? -21.077 7.774 -21.810 1.00 31.33 270 SER A N 1
ATOM 2189 C CA . SER A 1 270 ? -20.069 8.013 -20.775 1.00 31.33 270 SER A CA 1
ATOM 2190 C C . SER A 1 270 ? -20.381 7.189 -19.519 1.00 31.33 270 SER A C 1
ATOM 2192 O O . SER A 1 270 ? -21.020 7.658 -18.576 1.00 31.33 270 SER A O 1
ATOM 2194 N N . MET A 1 271 ? -19.897 5.944 -19.494 1.00 32.66 271 MET A N 1
ATOM 2195 C CA . MET A 1 271 ? -19.877 5.091 -18.300 1.00 32.66 271 MET A CA 1
ATOM 2196 C C . MET A 1 271 ? -18.939 5.688 -17.235 1.00 32.66 271 MET A C 1
ATOM 2198 O O . MET A 1 271 ? -17.785 5.280 -17.091 1.00 32.66 271 MET A O 1
ATOM 2202 N N . TRP A 1 272 ? -19.433 6.687 -16.504 1.00 32.44 272 TRP A N 1
ATOM 2203 C CA . TRP A 1 272 ? -18.725 7.283 -15.377 1.00 32.44 272 TRP A CA 1
ATOM 2204 C C . TRP A 1 272 ? -18.501 6.261 -14.258 1.00 32.44 272 TRP A C 1
ATOM 2206 O O . TRP A 1 272 ? -19.270 5.319 -14.061 1.00 32.44 272 TRP A O 1
ATOM 2216 N N . GLU A 1 273 ? -17.394 6.448 -13.546 1.00 27.12 273 GLU A N 1
ATOM 2217 C CA . GLU A 1 273 ? -16.824 5.473 -12.623 1.00 27.12 273 GLU A CA 1
ATOM 2218 C C . GLU A 1 273 ? -17.806 5.020 -11.533 1.00 27.12 273 GLU A C 1
ATOM 2220 O O . GLU A 1 273 ? -18.498 5.832 -10.913 1.00 27.12 273 GLU A O 1
ATOM 2225 N N . PHE A 1 274 ? -17.740 3.731 -11.179 1.00 27.78 274 PHE A N 1
ATOM 2226 C CA . PHE A 1 274 ? -18.176 3.265 -9.863 1.00 27.78 274 PHE A CA 1
ATOM 2227 C C . PHE A 1 274 ? -17.330 3.954 -8.782 1.00 27.78 274 PHE A C 1
ATOM 2229 O O . PHE A 1 274 ? -16.326 3.415 -8.305 1.00 27.78 274 PHE A O 1
ATOM 2236 N N . ARG A 1 275 ? -17.760 5.140 -8.341 1.00 25.75 275 ARG A N 1
ATOM 2237 C CA . ARG A 1 275 ? -17.353 5.665 -7.042 1.00 25.75 275 ARG A CA 1
ATOM 2238 C C . ARG A 1 275 ? -17.804 4.663 -5.990 1.00 25.75 275 ARG A C 1
ATOM 2240 O O . ARG A 1 275 ? -18.981 4.604 -5.643 1.00 25.75 275 ARG A O 1
ATOM 2247 N N . ASN A 1 276 ? -16.841 3.939 -5.425 1.00 27.69 276 ASN A N 1
ATOM 2248 C CA . ASN A 1 276 ? -16.989 3.229 -4.157 1.00 27.69 276 ASN A CA 1
ATOM 2249 C C . ASN A 1 276 ? -17.127 4.237 -3.001 1.00 27.69 276 ASN A C 1
ATOM 2251 O O . ASN A 1 276 ? -16.328 4.265 -2.065 1.00 27.69 276 ASN A O 1
ATOM 2255 N N . GLN A 1 277 ? -18.175 5.059 -3.046 1.00 29.98 277 GLN A N 1
ATOM 2256 C CA . GLN A 1 277 ? -18.753 5.622 -1.842 1.00 29.98 277 GLN A CA 1
ATOM 2257 C C . GLN A 1 277 ? -19.426 4.461 -1.108 1.00 29.98 277 GLN A C 1
ATOM 2259 O O . GLN A 1 277 ? -20.595 4.146 -1.327 1.00 29.98 277 GLN A O 1
ATOM 2264 N N . ARG A 1 278 ? -18.650 3.832 -0.210 1.00 27.00 278 ARG A N 1
ATOM 2265 C CA . ARG A 1 278 ? -19.211 3.281 1.032 1.00 27.00 278 ARG A CA 1
ATOM 2266 C C . ARG A 1 278 ? -20.180 4.336 1.571 1.00 27.00 278 ARG A C 1
ATOM 2268 O O . ARG A 1 278 ? -19.842 5.524 1.529 1.00 27.00 278 ARG A O 1
ATOM 2275 N N . SER A 1 279 ? -21.364 3.924 2.021 1.00 27.20 279 SER A N 1
ATOM 2276 C CA . SER A 1 279 ? -22.325 4.883 2.564 1.00 27.20 279 SER A CA 1
ATOM 2277 C C . SER A 1 279 ? -21.640 5.693 3.671 1.00 27.20 279 SER A C 1
ATOM 2279 O O . SER A 1 279 ? -20.800 5.169 4.419 1.00 27.20 279 SER A O 1
ATOM 2281 N N . PHE A 1 280 ? -21.926 6.996 3.743 1.00 28.95 280 PHE A N 1
ATOM 2282 C CA . PHE A 1 280 ? -21.251 7.828 4.740 1.00 28.95 280 PHE A CA 1
ATOM 2283 C C . PHE A 1 280 ? -21.588 7.320 6.151 1.00 28.95 280 PHE A C 1
ATOM 2285 O O . PHE A 1 280 ? -20.702 7.294 6.994 1.00 28.95 280 PHE A O 1
ATOM 2292 N N . THR A 1 281 ? -22.792 6.770 6.347 1.00 30.11 281 THR A N 1
ATOM 2293 C CA . THR A 1 281 ? -23.227 6.029 7.541 1.00 30.11 281 THR A CA 1
ATOM 2294 C C . THR A 1 281 ? -22.372 4.789 7.830 1.00 30.11 281 THR A C 1
ATOM 2296 O O . THR A 1 281 ? -21.687 4.793 8.842 1.00 30.11 281 THR A O 1
ATOM 2299 N N . ASP A 1 282 ? -22.275 3.785 6.942 1.00 28.17 282 ASP A N 1
ATOM 2300 C CA . ASP A 1 282 ? -21.481 2.562 7.209 1.00 28.17 282 ASP A CA 1
ATOM 2301 C C . ASP A 1 282 ? -20.002 2.878 7.477 1.00 28.17 282 ASP A C 1
ATOM 2303 O O . ASP A 1 282 ? -19.331 2.178 8.237 1.00 28.17 282 ASP A O 1
ATOM 2307 N N . SER A 1 283 ? -19.467 3.921 6.830 1.00 30.41 283 SER A N 1
ATOM 2308 C CA . SER A 1 283 ? -18.083 4.349 7.039 1.00 30.41 283 SER A CA 1
ATOM 2309 C C . SER A 1 283 ? -17.888 5.149 8.329 1.00 30.41 283 SER A C 1
ATOM 2311 O O . SER A 1 283 ? -16.870 4.953 8.991 1.00 30.41 283 SER A O 1
ATOM 2313 N N . VAL A 1 284 ? -18.838 6.005 8.721 1.00 34.28 284 VAL A N 1
ATOM 2314 C CA . VAL A 1 284 ? -18.777 6.786 9.966 1.00 34.28 284 VAL A CA 1
ATOM 2315 C C . VAL A 1 284 ? -19.093 5.911 11.170 1.00 34.28 284 VAL A C 1
ATOM 2317 O O . VAL A 1 284 ? -18.341 5.986 12.132 1.00 34.28 284 VAL A O 1
ATOM 2320 N N . ASP A 1 285 ? -20.097 5.036 11.116 1.00 36.09 285 ASP A N 1
ATOM 2321 C CA . ASP A 1 285 ? -20.414 4.118 12.214 1.00 36.09 285 ASP A CA 1
ATOM 2322 C C . ASP A 1 285 ? -19.263 3.139 12.458 1.00 36.09 285 ASP A C 1
ATOM 2324 O O . ASP A 1 285 ? -18.781 3.053 13.587 1.00 36.09 285 ASP A O 1
ATOM 2328 N N . LYS A 1 286 ? -18.714 2.494 11.413 1.00 39.53 286 LYS A N 1
ATOM 2329 C CA . LYS A 1 286 ? -17.523 1.640 11.577 1.00 39.53 286 LYS A CA 1
ATOM 2330 C C . LYS A 1 286 ? -16.311 2.435 12.062 1.00 39.53 286 LYS A C 1
ATOM 2332 O O . LYS A 1 286 ? -15.674 2.016 13.019 1.00 39.53 286 LYS A O 1
ATOM 2337 N N . THR A 1 287 ? -16.010 3.601 11.481 1.00 43.38 287 THR A N 1
ATOM 2338 C CA . THR A 1 287 ? -14.852 4.399 11.933 1.00 43.38 287 THR A CA 1
ATOM 2339 C C . THR A 1 287 ? -15.030 4.882 13.373 1.00 43.38 287 THR A C 1
ATOM 2341 O O . THR A 1 287 ? -14.080 4.808 14.145 1.00 43.38 287 THR A O 1
ATOM 2344 N N . ALA A 1 288 ? -16.222 5.335 13.774 1.00 44.34 288 ALA A N 1
ATOM 2345 C CA . ALA A 1 288 ? -16.515 5.788 15.135 1.00 44.34 288 ALA A CA 1
ATOM 2346 C C . ALA A 1 288 ? -16.540 4.629 16.144 1.00 44.34 288 ALA A C 1
ATOM 2348 O O . ALA A 1 288 ? -16.130 4.817 17.289 1.00 44.34 288 ALA A O 1
ATOM 2349 N N . GLN A 1 289 ? -16.973 3.435 15.729 1.00 49.62 289 GLN A N 1
ATOM 2350 C CA . GLN A 1 289 ? -16.901 2.220 16.534 1.00 49.62 289 GLN A CA 1
ATOM 2351 C C . GLN A 1 289 ? -15.444 1.794 16.738 1.00 49.62 289 GLN A C 1
ATOM 2353 O O . GLN A 1 289 ? -14.995 1.829 17.879 1.00 49.62 289 GLN A O 1
ATOM 2358 N N . THR A 1 290 ? -14.668 1.560 15.670 1.00 52.84 290 THR A N 1
ATOM 2359 C CA . THR A 1 290 ? -13.227 1.253 15.762 1.00 52.84 290 THR A CA 1
ATOM 2360 C C . THR A 1 290 ? -12.466 2.323 16.553 1.00 52.84 290 THR A C 1
ATOM 2362 O O . THR A 1 290 ? -11.592 1.998 17.350 1.00 52.84 290 THR A O 1
ATOM 2365 N N . THR A 1 291 ? -12.819 3.605 16.395 1.00 59.50 291 THR A N 1
ATOM 2366 C CA . THR A 1 291 ? -12.253 4.721 17.176 1.00 59.50 291 THR A CA 1
ATOM 2367 C C . THR A 1 291 ? -12.502 4.527 18.676 1.00 59.50 291 THR A C 1
ATOM 2369 O O . THR A 1 291 ? -11.541 4.492 19.440 1.00 59.50 291 THR A O 1
ATOM 2372 N N . ARG A 1 292 ? -13.750 4.285 19.107 1.00 61.19 292 ARG A N 1
ATOM 2373 C CA . ARG A 1 292 ? -14.072 3.977 20.517 1.00 61.19 292 ARG A CA 1
ATOM 2374 C C . ARG A 1 292 ? -13.393 2.696 21.013 1.00 61.19 292 ARG A C 1
ATOM 2376 O O . ARG A 1 292 ? -12.989 2.644 22.173 1.00 61.19 292 ARG A O 1
ATOM 2383 N N . THR A 1 293 ? -13.246 1.682 20.160 1.00 67.69 293 THR A N 1
ATOM 2384 C CA . THR A 1 293 ? -12.534 0.440 20.493 1.00 67.69 293 THR A CA 1
ATOM 2385 C C . THR A 1 293 ? -11.054 0.715 20.772 1.00 67.69 293 THR A C 1
ATOM 2387 O O . THR A 1 293 ? -10.540 0.285 21.802 1.00 67.69 293 THR A O 1
ATOM 2390 N N . VAL A 1 294 ? -10.373 1.499 19.925 1.00 71.25 294 VAL A N 1
ATOM 2391 C CA . VAL A 1 294 ? -8.993 1.952 20.185 1.00 71.25 294 VAL A CA 1
ATOM 2392 C C . VAL A 1 294 ? -8.926 2.746 21.495 1.00 71.25 294 VAL A C 1
ATOM 2394 O O . VAL A 1 294 ? -8.051 2.491 22.316 1.00 71.25 294 VAL A O 1
ATOM 2397 N N . GLU A 1 295 ? -9.865 3.666 21.726 1.00 75.19 295 GLU A N 1
ATOM 2398 C CA . GLU A 1 295 ? -9.920 4.519 22.924 1.00 75.19 295 GLU A CA 1
ATOM 2399 C C . GLU A 1 295 ? -10.034 3.706 24.228 1.00 75.19 295 GLU A C 1
ATOM 2401 O O . GLU A 1 295 ? -9.330 3.989 25.200 1.00 75.19 295 GLU A O 1
ATOM 2406 N N . LYS A 1 296 ? -10.850 2.639 24.220 1.00 78.88 296 LYS A N 1
ATOM 2407 C CA . LYS A 1 296 ? -10.934 1.626 25.286 1.00 78.88 296 LYS A CA 1
ATOM 2408 C C . LYS A 1 296 ? -9.563 0.995 25.552 1.00 78.88 296 LYS A C 1
ATOM 2410 O O . LYS A 1 296 ? -9.065 1.093 26.672 1.00 78.88 296 LYS A O 1
ATOM 2415 N N . TRP A 1 297 ? -8.942 0.376 24.546 1.00 75.88 297 TRP A N 1
ATOM 2416 C CA . TRP A 1 297 ? -7.701 -0.386 24.745 1.00 75.88 297 TRP A CA 1
ATOM 2417 C C . TRP A 1 297 ? -6.483 0.500 25.044 1.00 75.88 297 TRP A C 1
ATOM 2419 O O . TRP A 1 297 ? -5.609 0.089 25.801 1.00 75.88 297 TRP A O 1
ATOM 2429 N N . LEU A 1 298 ? -6.440 1.740 24.540 1.00 72.50 298 LEU A N 1
ATOM 2430 C CA . LEU A 1 298 ? -5.416 2.722 24.919 1.00 72.50 298 LEU A CA 1
ATOM 2431 C C . LEU A 1 298 ? -5.467 3.086 26.412 1.00 72.50 298 LEU A C 1
ATOM 2433 O O . LEU A 1 298 ? -4.432 3.419 26.984 1.00 72.50 298 LEU A O 1
ATOM 2437 N N . SER A 1 299 ? -6.636 3.010 27.061 1.00 68.38 299 SER A N 1
ATOM 2438 C CA . SER A 1 299 ? -6.760 3.322 28.494 1.00 68.38 299 SER A CA 1
ATOM 2439 C C . SER A 1 299 ? -6.076 2.295 29.410 1.00 68.38 299 SER A C 1
ATOM 2441 O O . SER A 1 299 ? -5.655 2.647 30.516 1.00 68.38 299 SER A O 1
ATOM 2443 N N . GLU A 1 300 ? -5.896 1.059 28.931 1.00 66.50 300 GLU A N 1
ATOM 2444 C CA . GLU A 1 300 ? -5.174 -0.011 29.634 1.00 66.50 300 GLU A CA 1
ATOM 2445 C C . GLU A 1 300 ? -3.641 0.144 29.517 1.00 66.50 300 GLU A C 1
ATOM 2447 O O . GLU A 1 300 ? -2.905 -0.358 30.364 1.00 66.50 300 GLU A O 1
ATOM 2452 N N . GLY A 1 301 ? -3.155 0.899 28.522 1.00 63.19 301 GLY A N 1
ATOM 2453 C CA . GLY A 1 301 ? -1.745 1.260 28.333 1.00 63.19 301 GLY A CA 1
ATOM 2454 C C . GLY A 1 301 ? -1.314 1.251 26.861 1.00 63.19 301 GLY A C 1
ATOM 2455 O O . GLY A 1 301 ? -1.900 0.547 26.032 1.00 63.19 301 GLY A O 1
ATOM 2456 N N . SER A 1 302 ? -0.270 2.017 26.519 1.00 70.94 302 SER A N 1
ATOM 2457 C CA . SER A 1 302 ? 0.127 2.237 25.120 1.00 70.94 302 SER A CA 1
ATOM 2458 C C . SER A 1 302 ? 1.634 2.227 24.858 1.00 70.94 302 SER A C 1
ATOM 2460 O O . SER A 1 302 ? 2.434 2.767 25.617 1.00 70.94 302 SER A O 1
ATOM 2462 N N . VAL A 1 303 ? 2.016 1.673 23.710 1.00 71.19 303 VAL A N 1
ATOM 2463 C CA . VAL A 1 303 ? 3.367 1.779 23.148 1.00 71.19 303 VAL A CA 1
ATOM 2464 C C . VAL A 1 303 ? 3.390 2.962 22.175 1.00 71.19 303 VAL A C 1
ATOM 2466 O O . VAL A 1 303 ? 2.603 2.984 21.226 1.00 71.19 303 VAL A O 1
ATOM 2469 N N . GLU A 1 304 ? 4.284 3.932 22.387 1.00 74.00 304 GLU A N 1
ATOM 2470 C CA . GLU A 1 304 ? 4.521 5.031 21.446 1.00 74.00 304 GLU A CA 1
ATOM 2471 C C . GLU A 1 304 ? 5.507 4.554 20.369 1.00 74.00 304 GLU A C 1
ATOM 2473 O O . GLU A 1 304 ? 6.729 4.516 20.554 1.00 74.00 304 GLU A O 1
ATOM 2478 N N . LEU A 1 305 ? 4.974 4.175 19.211 1.00 73.94 305 LEU A N 1
ATOM 2479 C CA . LEU A 1 305 ? 5.783 3.776 18.067 1.00 73.94 305 LEU A CA 1
ATOM 2480 C C . LEU A 1 305 ? 6.009 4.985 17.157 1.00 73.94 305 LEU A C 1
ATOM 2482 O O . LEU A 1 305 ? 5.074 5.499 16.542 1.00 73.94 305 LEU A O 1
ATOM 2486 N N . THR A 1 306 ? 7.268 5.397 17.008 1.00 77.25 306 THR A N 1
ATOM 2487 C CA . THR A 1 306 ? 7.700 6.229 15.879 1.00 77.25 306 THR A CA 1
ATOM 2488 C C . THR A 1 306 ? 8.056 5.297 14.722 1.00 77.25 306 THR A C 1
ATOM 2490 O O . THR A 1 306 ? 9.098 4.646 14.745 1.00 77.25 306 THR A O 1
ATOM 2493 N N . VAL A 1 307 ? 7.177 5.199 13.725 1.00 77.19 307 VAL A N 1
ATOM 2494 C CA . VAL A 1 307 ? 7.263 4.250 12.608 1.00 77.19 307 VAL A CA 1
ATOM 2495 C C . VAL A 1 307 ? 7.659 4.959 11.315 1.00 77.19 307 VAL A C 1
ATOM 2497 O O . VAL A 1 307 ? 6.911 5.778 10.786 1.00 77.19 307 VAL A O 1
ATOM 2500 N N . THR A 1 308 ? 8.799 4.584 10.746 1.00 79.62 308 THR A N 1
ATOM 2501 C CA . THR A 1 308 ? 9.238 5.012 9.412 1.00 79.62 308 THR A CA 1
ATOM 2502 C C . THR A 1 308 ? 9.061 3.842 8.438 1.00 79.62 308 THR A C 1
ATOM 2504 O O . THR A 1 308 ? 9.691 2.796 8.596 1.00 79.62 308 THR A O 1
ATOM 2507 N N . ARG A 1 309 ? 8.200 3.979 7.421 1.00 80.12 309 ARG A N 1
ATOM 2508 C CA . ARG A 1 309 ? 8.077 2.980 6.342 1.00 80.12 309 ARG A CA 1
ATOM 2509 C C . ARG A 1 309 ? 9.015 3.369 5.204 1.00 80.12 309 ARG A C 1
ATOM 2511 O O . ARG A 1 309 ? 8.801 4.413 4.588 1.00 80.12 309 ARG A O 1
ATOM 2518 N N . VAL A 1 310 ? 10.028 2.541 4.950 1.00 81.56 310 VAL A N 1
ATOM 2519 C CA . VAL A 1 310 ? 11.122 2.805 4.007 1.00 81.56 310 VAL A CA 1
ATOM 2520 C C . VAL A 1 310 ? 11.027 1.861 2.809 1.00 81.56 310 VAL A C 1
ATOM 2522 O O . VAL A 1 310 ? 11.421 0.700 2.906 1.00 81.56 310 VAL A O 1
ATOM 2525 N N . ASN A 1 311 ? 10.563 2.359 1.661 1.00 82.12 311 ASN A N 1
ATOM 2526 C CA . ASN A 1 311 ? 10.629 1.606 0.403 1.00 82.12 311 ASN A CA 1
ATOM 2527 C C . ASN A 1 311 ? 11.937 1.938 -0.326 1.00 82.12 311 ASN A C 1
ATOM 2529 O O . ASN A 1 311 ? 12.176 3.093 -0.682 1.00 82.12 311 ASN A O 1
ATOM 2533 N N . MET A 1 312 ? 12.778 0.935 -0.577 1.00 84.69 312 MET A N 1
ATOM 2534 C CA . MET A 1 312 ? 13.976 1.090 -1.403 1.00 84.69 312 MET A CA 1
ATOM 2535 C C . MET A 1 312 ? 13.616 0.821 -2.863 1.00 84.69 312 MET A C 1
ATOM 2537 O O . MET A 1 312 ? 13.323 -0.311 -3.246 1.00 84.69 312 MET A O 1
ATOM 2541 N N . HIS A 1 313 ? 13.640 1.874 -3.671 1.00 83.50 313 HIS A N 1
ATOM 2542 C CA . HIS A 1 313 ? 13.419 1.862 -5.116 1.00 83.50 313 HIS A CA 1
ATOM 2543 C C . HIS A 1 313 ? 14.756 1.894 -5.856 1.00 83.50 313 HIS A C 1
ATOM 2545 O O . HIS A 1 313 ? 15.797 2.226 -5.290 1.00 83.50 313 HIS A O 1
ATOM 2551 N N . GLY A 1 314 ? 14.738 1.543 -7.136 1.00 81.62 314 GLY A N 1
ATOM 2552 C CA . GLY A 1 314 ? 15.893 1.591 -8.035 1.00 81.62 314 GLY A CA 1
ATOM 2553 C C . GLY A 1 314 ? 15.786 0.525 -9.128 1.00 81.62 314 GLY A C 1
ATOM 2554 O O . GLY A 1 314 ? 15.100 -0.484 -8.910 1.00 81.62 314 GLY A O 1
ATOM 2555 N N . PRO A 1 315 ? 16.483 0.672 -10.266 1.00 78.25 315 PRO A N 1
ATOM 2556 C CA . PRO A 1 315 ? 16.550 -0.372 -11.287 1.00 78.25 315 PRO A CA 1
ATOM 2557 C C . PRO A 1 315 ? 17.248 -1.660 -10.775 1.00 78.25 315 PRO A C 1
ATOM 2559 O O . PRO A 1 315 ? 17.768 -1.703 -9.645 1.00 78.25 315 PRO A O 1
ATOM 2562 N N . PRO A 1 316 ? 17.248 -2.763 -11.550 1.00 75.56 316 PRO A N 1
ATOM 2563 C CA . PRO A 1 316 ? 18.047 -3.949 -11.246 1.00 75.56 316 PRO A CA 1
ATOM 2564 C C . PRO A 1 316 ? 19.534 -3.576 -11.231 1.00 75.56 316 PRO A C 1
ATOM 2566 O O . PRO A 1 316 ? 19.965 -2.708 -11.980 1.00 75.56 316 PRO A O 1
ATOM 2569 N N . GLY A 1 317 ? 20.329 -4.199 -10.360 1.00 77.62 317 GLY A N 1
ATOM 2570 C CA . GLY A 1 317 ? 21.763 -3.898 -10.245 1.00 77.62 317 GLY A CA 1
ATOM 2571 C C . GLY A 1 317 ? 22.121 -2.597 -9.507 1.00 77.62 317 GLY A C 1
ATOM 2572 O O . GLY A 1 317 ? 23.246 -2.493 -9.036 1.00 77.62 317 GLY A O 1
ATOM 2573 N N . ALA A 1 318 ? 21.180 -1.669 -9.277 1.00 85.06 318 ALA A N 1
ATOM 2574 C CA . ALA A 1 318 ? 21.432 -0.361 -8.642 1.00 85.06 318 ALA A CA 1
ATOM 2575 C C . ALA A 1 318 ? 21.968 -0.391 -7.190 1.00 85.06 318 ALA A C 1
ATOM 2577 O O . ALA A 1 318 ? 22.156 0.656 -6.578 1.00 85.06 318 ALA A O 1
ATOM 2578 N N . GLY A 1 319 ? 22.198 -1.567 -6.603 1.00 86.38 319 GLY A N 1
ATOM 2579 C CA . GLY A 1 319 ? 22.824 -1.708 -5.287 1.00 86.38 319 GLY A CA 1
ATOM 2580 C C . GLY A 1 319 ? 21.886 -1.606 -4.079 1.00 86.38 319 GLY A C 1
ATOM 2581 O O . GLY A 1 319 ? 22.398 -1.557 -2.966 1.00 86.38 319 GLY A O 1
ATOM 2582 N N . LYS A 1 320 ? 20.552 -1.617 -4.260 1.00 86.56 320 LYS A N 1
ATOM 2583 C CA . LYS A 1 320 ? 19.549 -1.564 -3.166 1.00 86.56 320 LYS A CA 1
ATOM 2584 C C . LYS A 1 320 ? 19.865 -2.529 -2.019 1.00 86.56 320 LYS A C 1
ATOM 2586 O O . LYS A 1 320 ? 20.040 -2.105 -0.883 1.00 86.56 320 LYS A O 1
ATOM 2591 N N . THR A 1 321 ? 19.999 -3.819 -2.328 1.00 84.31 321 THR A N 1
ATOM 2592 C CA . THR A 1 321 ? 20.272 -4.868 -1.338 1.00 84.31 321 THR A CA 1
ATOM 2593 C C . THR A 1 321 ? 21.627 -4.656 -0.654 1.00 84.31 321 THR A C 1
ATOM 2595 O O . THR A 1 321 ? 21.714 -4.729 0.565 1.00 84.31 321 THR A O 1
ATOM 2598 N N . CYS A 1 322 ? 22.663 -4.258 -1.402 1.00 87.44 322 CYS A N 1
ATOM 2599 C CA . CYS A 1 322 ? 23.980 -3.931 -0.847 1.00 87.44 322 CYS A CA 1
ATOM 2600 C C . CYS A 1 322 ? 23.947 -2.688 0.068 1.00 87.44 322 CYS A C 1
ATOM 2602 O O . CYS A 1 322 ? 24.715 -2.601 1.024 1.00 87.44 322 CYS A O 1
ATOM 2604 N N . ALA A 1 323 ? 23.064 -1.722 -0.212 1.00 90.00 323 ALA A N 1
ATOM 2605 C CA . ALA A 1 323 ? 22.804 -0.574 0.654 1.00 90.00 323 ALA A CA 1
ATOM 2606 C C . ALA A 1 323 ? 22.023 -0.978 1.915 1.00 90.00 323 ALA A C 1
ATOM 2608 O O . ALA A 1 323 ? 22.358 -0.507 2.998 1.00 90.00 323 ALA A O 1
ATOM 2609 N N . GLN A 1 324 ? 21.053 -1.893 1.811 1.00 87.31 324 GLN A N 1
ATOM 2610 C CA . GLN A 1 324 ? 20.386 -2.499 2.970 1.00 87.31 324 GLN A CA 1
ATOM 2611 C C . GLN A 1 324 ? 21.397 -3.241 3.866 1.00 87.31 324 GLN A C 1
ATOM 2613 O O . GLN A 1 324 ? 21.394 -3.061 5.082 1.00 87.31 324 GLN A O 1
ATOM 2618 N N . ASP A 1 325 ? 22.320 -3.998 3.266 1.00 87.25 325 ASP A N 1
ATOM 2619 C CA . ASP A 1 325 ? 23.416 -4.667 3.974 1.00 87.25 325 ASP A CA 1
ATOM 2620 C C . ASP A 1 325 ? 24.417 -3.673 4.594 1.00 87.25 325 ASP A C 1
ATOM 2622 O O . ASP A 1 325 ? 25.002 -3.968 5.634 1.00 87.25 325 ASP A O 1
ATOM 2626 N N . LEU A 1 326 ? 24.626 -2.488 4.005 1.00 89.69 326 LEU A N 1
ATOM 2627 C CA . LEU A 1 326 ? 25.445 -1.428 4.612 1.00 89.69 326 LEU A CA 1
ATOM 2628 C C . LEU A 1 326 ? 24.737 -0.783 5.815 1.00 89.69 326 LEU A C 1
ATOM 2630 O O . LEU A 1 326 ? 25.361 -0.599 6.857 1.00 89.69 326 LEU A O 1
ATOM 2634 N N . LEU A 1 327 ? 23.441 -0.484 5.687 1.00 87.06 327 LEU A N 1
ATOM 2635 C CA . LEU A 1 327 ? 22.602 0.108 6.738 1.00 87.06 327 LEU A CA 1
ATOM 2636 C C . LEU A 1 327 ? 22.523 -0.774 7.992 1.00 87.06 327 LEU A C 1
ATOM 2638 O O . LEU A 1 327 ? 22.619 -0.275 9.109 1.00 87.06 327 LEU A O 1
ATOM 2642 N N . LEU A 1 328 ? 22.392 -2.089 7.805 1.00 84.00 328 LEU A N 1
ATOM 2643 C CA . LEU A 1 328 ? 22.361 -3.073 8.893 1.00 84.00 328 LEU A CA 1
ATOM 2644 C C . LEU A 1 328 ? 23.765 -3.476 9.390 1.00 84.00 328 LEU A C 1
ATOM 2646 O O . LEU A 1 328 ? 23.884 -4.198 10.380 1.00 84.00 328 LEU A O 1
ATOM 2650 N N . ASN A 1 329 ? 24.831 -3.019 8.719 1.00 84.12 329 ASN A N 1
ATOM 2651 C CA . ASN A 1 329 ? 26.213 -3.473 8.912 1.00 84.12 329 ASN A CA 1
ATOM 2652 C C . ASN A 1 329 ? 26.355 -5.014 8.801 1.00 84.12 329 ASN A C 1
ATOM 2654 O O . ASN A 1 329 ? 27.097 -5.645 9.553 1.00 84.12 329 ASN A O 1
ATOM 2658 N N . ASN A 1 330 ? 25.657 -5.617 7.836 1.00 85.44 330 ASN A N 1
ATOM 2659 C CA . ASN A 1 330 ? 25.944 -6.968 7.349 1.00 85.44 330 ASN A CA 1
ATOM 2660 C C . ASN A 1 330 ? 27.243 -6.943 6.515 1.00 85.44 330 ASN A C 1
ATOM 2662 O O . ASN A 1 330 ? 27.537 -5.903 5.908 1.00 85.44 330 ASN A O 1
ATOM 2666 N N . PRO A 1 331 ? 27.997 -8.051 6.394 1.00 84.00 331 PRO A N 1
ATOM 2667 C CA . PRO A 1 331 ? 29.114 -8.143 5.450 1.00 84.00 331 PRO A CA 1
ATOM 2668 C C . PRO A 1 331 ? 28.647 -7.883 4.001 1.00 84.00 331 PRO A C 1
ATOM 2670 O O . PRO A 1 331 ? 27.515 -8.224 3.652 1.00 84.00 331 PRO A O 1
ATOM 2673 N N . PRO A 1 332 ? 29.484 -7.284 3.130 1.00 80.94 332 PRO A N 1
ATOM 2674 C CA . PRO A 1 332 ? 29.108 -7.022 1.743 1.00 80.94 332 PRO A CA 1
ATOM 2675 C C . PRO A 1 332 ? 28.897 -8.329 0.965 1.00 80.94 332 PRO A C 1
ATOM 2677 O O . PRO A 1 332 ? 29.744 -9.222 0.972 1.00 80.94 332 PRO A O 1
ATOM 2680 N N . THR A 1 333 ? 27.777 -8.426 0.251 1.00 69.25 333 THR A N 1
ATOM 2681 C CA . THR A 1 333 ? 27.402 -9.588 -0.562 1.00 69.25 333 THR A CA 1
ATOM 2682 C C . THR A 1 333 ? 28.229 -9.645 -1.858 1.00 69.25 333 THR A C 1
ATOM 2684 O O . THR A 1 333 ? 27.954 -8.955 -2.833 1.00 69.25 333 THR A O 1
ATOM 2687 N N . THR A 1 334 ? 29.286 -10.468 -1.863 1.00 57.97 334 THR A N 1
ATOM 2688 C CA . THR A 1 334 ? 30.292 -10.562 -2.947 1.00 57.97 334 THR A CA 1
ATOM 2689 C C . THR A 1 334 ? 29.992 -11.590 -4.042 1.00 57.97 334 THR A C 1
ATOM 2691 O O . THR A 1 334 ? 30.689 -11.617 -5.057 1.00 57.97 334 THR A O 1
ATOM 2694 N N . HIS A 1 335 ? 28.998 -12.458 -3.848 1.00 50.44 335 HIS A N 1
ATOM 2695 C CA . HIS A 1 335 ? 28.676 -13.554 -4.765 1.00 50.44 335 HIS A CA 1
ATOM 2696 C C . HIS A 1 335 ? 27.448 -13.254 -5.629 1.00 50.44 335 HIS A C 1
ATOM 2698 O O . HIS A 1 335 ? 26.616 -12.420 -5.279 1.00 50.44 335 HIS A O 1
ATOM 2704 N N . THR A 1 336 ? 27.360 -13.936 -6.775 1.00 53.62 336 THR A N 1
ATOM 2705 C CA . THR A 1 336 ? 26.359 -13.722 -7.827 1.00 53.62 336 THR A CA 1
ATOM 2706 C C . THR A 1 336 ? 24.941 -13.707 -7.260 1.00 53.62 336 THR A C 1
ATOM 2708 O O . THR A 1 336 ? 24.426 -14.739 -6.836 1.00 53.62 336 THR A O 1
ATOM 2711 N N . THR A 1 337 ? 24.310 -12.535 -7.245 1.00 64.62 337 THR A N 1
ATOM 2712 C CA . THR A 1 337 ? 22.949 -12.377 -6.739 1.00 64.62 337 THR A CA 1
ATOM 2713 C C . THR A 1 337 ? 21.927 -12.779 -7.794 1.00 64.62 337 THR A C 1
ATOM 2715 O O . THR A 1 337 ? 21.827 -12.161 -8.859 1.00 64.62 337 THR A O 1
ATOM 2718 N N . ASP A 1 338 ? 21.136 -13.797 -7.462 1.00 70.38 338 ASP A N 1
ATOM 2719 C CA . ASP A 1 338 ? 19.834 -14.019 -8.084 1.00 70.38 338 ASP A CA 1
ATOM 2720 C C . ASP A 1 338 ? 18.947 -12.778 -7.860 1.00 70.38 338 ASP A C 1
ATOM 2722 O O . ASP A 1 338 ? 19.080 -12.058 -6.863 1.00 70.38 338 ASP A O 1
ATOM 2726 N N . SER A 1 339 ? 18.061 -12.486 -8.810 1.00 69.69 339 SER A N 1
ATOM 2727 C CA . SER A 1 339 ? 17.214 -11.296 -8.772 1.00 69.69 339 SER A CA 1
ATOM 2728 C C . SER A 1 339 ? 16.277 -11.327 -7.575 1.00 69.69 339 SER A C 1
ATOM 2730 O O . SER A 1 339 ? 15.588 -12.317 -7.326 1.00 69.69 339 SER A O 1
ATOM 2732 N N . THR A 1 340 ? 16.192 -10.197 -6.872 1.00 66.69 340 THR A N 1
ATOM 2733 C CA . THR A 1 340 ? 15.218 -10.033 -5.799 1.00 66.69 340 THR A CA 1
ATOM 2734 C C . THR A 1 340 ? 13.790 -10.218 -6.332 1.00 66.69 340 THR A C 1
ATOM 2736 O O . THR A 1 340 ? 13.464 -9.695 -7.405 1.00 66.69 340 THR A O 1
ATOM 2739 N N . PRO A 1 341 ? 12.924 -10.943 -5.597 1.00 61.31 341 PRO A N 1
ATOM 2740 C CA . PRO A 1 341 ? 11.484 -10.922 -5.825 1.00 61.31 341 PRO A CA 1
ATOM 2741 C C . PRO A 1 341 ? 10.915 -9.496 -5.769 1.00 61.31 341 PRO A C 1
ATOM 2743 O O . PRO A 1 341 ? 11.565 -8.566 -5.291 1.00 61.31 341 PRO A O 1
ATOM 2746 N N . ILE A 1 342 ? 9.667 -9.351 -6.213 1.00 59.84 342 ILE A N 1
ATOM 2747 C CA . ILE A 1 342 ? 8.888 -8.098 -6.286 1.00 59.84 342 ILE A CA 1
ATOM 2748 C C . ILE A 1 342 ? 9.036 -7.188 -5.070 1.00 59.84 342 ILE A C 1
ATOM 2750 O O . ILE A 1 342 ? 9.154 -5.974 -5.217 1.00 59.84 342 ILE A O 1
ATOM 2754 N N . ALA A 1 343 ? 9.049 -7.774 -3.882 1.00 59.34 343 ALA A N 1
ATOM 2755 C CA . ALA A 1 343 ? 9.789 -7.217 -2.771 1.00 59.34 343 ALA A CA 1
ATOM 2756 C C . ALA A 1 343 ? 10.373 -8.365 -1.950 1.00 59.34 343 ALA A C 1
ATOM 2758 O O . ALA A 1 343 ? 9.861 -9.490 -1.967 1.00 59.34 343 ALA A O 1
ATOM 2759 N N . ARG A 1 344 ? 11.447 -8.079 -1.215 1.00 65.38 344 ARG A N 1
ATOM 2760 C CA . ARG A 1 344 ? 11.913 -8.970 -0.145 1.00 65.38 344 ARG A CA 1
ATOM 2761 C C . ARG A 1 344 ? 10.956 -8.871 1.059 1.00 65.38 344 ARG A C 1
ATOM 2763 O O . ARG A 1 344 ? 10.282 -7.848 1.195 1.00 65.38 344 ARG A O 1
ATOM 2770 N N . PRO A 1 345 ? 10.904 -9.882 1.950 1.00 60.22 345 PRO A N 1
ATOM 2771 C CA . PRO A 1 345 ? 10.197 -9.760 3.225 1.00 60.22 345 PRO A CA 1
ATOM 2772 C C . PRO A 1 345 ? 10.650 -8.503 3.973 1.00 60.22 345 PRO A C 1
ATOM 2774 O O . PRO A 1 345 ? 11.846 -8.192 3.991 1.00 60.22 345 PRO A O 1
ATOM 2777 N N . ALA A 1 346 ? 9.702 -7.769 4.556 1.00 62.16 346 ALA A N 1
ATOM 2778 C CA . ALA A 1 346 ? 9.988 -6.494 5.202 1.00 62.16 346 ALA A CA 1
ATOM 2779 C C . ALA A 1 346 ? 10.925 -6.693 6.403 1.00 62.16 346 ALA A C 1
ATOM 2781 O O . ALA A 1 346 ? 10.630 -7.460 7.320 1.00 62.16 346 ALA A O 1
ATOM 2782 N N . VAL A 1 347 ? 12.051 -5.982 6.418 1.00 62.09 347 VAL A N 1
ATOM 2783 C CA . VAL A 1 347 ? 13.004 -6.043 7.528 1.00 62.09 347 VAL A CA 1
ATOM 2784 C C . VAL A 1 347 ? 12.611 -5.000 8.566 1.00 62.09 347 VAL A C 1
ATOM 2786 O O . VAL A 1 347 ? 12.742 -3.799 8.327 1.00 62.09 347 VAL A O 1
ATOM 2789 N N . LYS A 1 348 ? 12.136 -5.473 9.722 1.00 65.00 348 LYS A N 1
ATOM 2790 C CA . LYS A 1 348 ? 11.926 -4.661 10.924 1.00 65.00 348 LYS A CA 1
ATOM 2791 C C . LYS A 1 348 ? 13.301 -4.345 11.525 1.00 65.00 348 LYS A C 1
ATOM 2793 O O . LYS A 1 348 ? 14.062 -5.243 11.890 1.00 65.00 348 LYS A O 1
ATOM 2798 N N . ALA A 1 349 ? 13.639 -3.064 11.551 1.00 61.41 349 ALA A N 1
ATOM 2799 C CA . ALA A 1 349 ? 14.864 -2.537 12.130 1.00 61.41 349 ALA A CA 1
ATOM 2800 C C . ALA A 1 349 ? 14.528 -1.508 13.213 1.00 61.41 349 ALA A C 1
ATOM 2802 O O . ALA A 1 349 ? 13.497 -0.832 13.162 1.00 61.41 349 ALA A O 1
ATOM 2803 N N . THR A 1 350 ? 15.408 -1.377 14.194 1.00 58.19 350 THR A N 1
ATOM 2804 C CA . THR A 1 350 ? 15.206 -0.516 15.365 1.00 58.19 350 THR A CA 1
ATOM 2805 C C . THR A 1 350 ? 16.450 0.331 15.597 1.00 58.19 350 THR A C 1
ATOM 2807 O O . THR A 1 350 ? 17.540 -0.011 15.135 1.00 58.19 350 THR A O 1
ATOM 2810 N N . ARG A 1 351 ? 16.289 1.413 16.371 1.00 54.75 351 ARG A N 1
ATOM 2811 C CA . ARG A 1 351 ? 17.369 2.291 16.857 1.00 54.75 351 ARG A CA 1
ATOM 2812 C C . ARG A 1 351 ? 17.944 3.242 15.795 1.00 54.75 351 ARG A C 1
ATOM 2814 O O . ARG A 1 351 ? 19.117 3.198 15.446 1.00 54.75 351 ARG A O 1
ATOM 2821 N N . VAL A 1 352 ? 17.140 4.234 15.411 1.00 51.09 352 VAL A N 1
ATOM 2822 C CA . VAL A 1 352 ? 17.676 5.576 15.118 1.00 51.09 352 VAL A CA 1
ATOM 2823 C C . VAL A 1 352 ? 17.794 6.314 16.449 1.00 51.09 352 VAL A C 1
ATOM 2825 O O . VAL A 1 352 ? 16.815 6.849 16.964 1.00 51.09 352 VAL A O 1
ATOM 2828 N N . SER A 1 353 ? 18.981 6.291 17.053 1.00 41.50 353 SER A N 1
ATOM 2829 C CA . SER A 1 353 ? 19.255 7.030 18.287 1.00 41.50 353 SER A CA 1
ATOM 2830 C C . SER A 1 353 ? 19.912 8.368 17.964 1.00 41.50 353 SER A C 1
ATOM 2832 O O . SER A 1 353 ? 21.128 8.425 17.814 1.00 41.50 353 SER A O 1
ATOM 2834 N N . VAL A 1 354 ? 19.116 9.437 17.888 1.00 41.00 354 VAL A N 1
ATOM 2835 C CA . VAL A 1 354 ? 19.607 10.807 17.621 1.00 41.00 354 VAL A CA 1
ATOM 2836 C C . VAL A 1 354 ? 20.617 11.281 18.682 1.00 41.00 354 VAL A C 1
ATOM 2838 O O . VAL A 1 354 ? 21.449 12.131 18.387 1.00 41.00 354 VAL A O 1
ATOM 2841 N N . ASP A 1 355 ? 20.580 10.698 19.885 1.00 40.78 355 ASP A N 1
ATOM 2842 C CA . ASP A 1 355 ? 21.445 11.060 21.015 1.00 40.78 355 ASP A CA 1
ATOM 2843 C C . ASP A 1 355 ? 22.033 9.812 21.713 1.00 40.78 355 ASP A C 1
ATOM 2845 O O . ASP A 1 355 ? 21.750 9.515 22.871 1.00 40.78 355 ASP A O 1
ATOM 2849 N N . ASN A 1 356 ? 22.781 8.988 20.968 1.00 41.25 356 ASN A N 1
ATOM 2850 C CA . ASN A 1 356 ? 23.702 7.968 21.499 1.00 41.25 356 ASN A CA 1
ATOM 2851 C C . ASN A 1 356 ? 24.860 7.766 20.504 1.00 41.25 356 ASN A C 1
ATOM 2853 O O . ASN A 1 356 ? 24.638 7.712 19.294 1.00 41.25 356 ASN A O 1
ATOM 2857 N N . GLU A 1 357 ? 26.075 7.554 21.014 1.00 47.56 357 GLU A N 1
ATOM 2858 C CA . GLU A 1 357 ? 27.346 7.549 20.257 1.00 47.56 357 GLU A CA 1
ATOM 2859 C C . GLU A 1 357 ? 27.464 6.475 19.148 1.00 47.56 357 GLU A C 1
ATOM 2861 O O . GLU A 1 357 ? 28.415 6.488 18.369 1.00 47.56 357 GLU A O 1
ATOM 2866 N N . ALA A 1 358 ? 26.519 5.532 19.062 1.00 57.03 358 ALA A N 1
ATOM 2867 C CA . ALA A 1 358 ? 26.596 4.370 18.176 1.00 57.03 358 ALA A CA 1
ATOM 2868 C C . ALA A 1 358 ? 26.037 4.587 16.754 1.00 57.03 358 ALA A C 1
ATOM 2870 O O . ALA A 1 358 ? 26.514 3.923 15.837 1.00 57.03 358 ALA A O 1
ATOM 2871 N N . MET A 1 359 ? 25.032 5.457 16.562 1.00 66.94 359 MET A N 1
ATOM 2872 C CA . MET A 1 359 ? 24.410 5.800 15.257 1.00 66.94 359 MET A CA 1
ATOM 2873 C C . MET A 1 359 ? 24.174 4.626 14.272 1.00 66.94 359 MET A C 1
ATOM 2875 O O . MET A 1 359 ? 24.332 4.770 13.061 1.00 66.94 359 MET A O 1
ATOM 2879 N N . LYS A 1 360 ? 23.799 3.447 14.784 1.00 69.56 360 LYS A N 1
ATOM 2880 C CA . LYS A 1 360 ? 23.702 2.188 14.028 1.00 69.56 360 LYS A CA 1
ATOM 2881 C C . LYS A 1 360 ? 22.279 1.625 14.080 1.00 69.56 360 LYS A C 1
ATOM 2883 O O . LYS A 1 360 ? 21.733 1.479 15.172 1.00 69.56 360 LYS A O 1
ATOM 2888 N N . TRP A 1 361 ? 21.733 1.233 12.926 1.00 77.00 361 TRP A N 1
ATOM 2889 C CA . TRP A 1 361 ? 20.500 0.444 12.853 1.00 77.00 361 TRP A CA 1
ATOM 2890 C C . TRP A 1 361 ? 20.758 -1.027 13.186 1.00 77.00 361 TRP A C 1
ATOM 2892 O O . TRP A 1 361 ? 21.777 -1.611 12.812 1.00 77.00 361 TRP A O 1
ATOM 2902 N N . GLU A 1 362 ? 19.799 -1.646 13.858 1.00 71.12 362 GLU A N 1
ATOM 2903 C CA . GLU A 1 362 ? 19.863 -3.041 14.278 1.00 71.12 362 GLU A CA 1
ATOM 2904 C C . GLU A 1 362 ? 18.658 -3.790 13.706 1.00 71.12 362 GLU A C 1
ATOM 2906 O O . GLU A 1 362 ? 17.527 -3.310 13.814 1.00 71.12 362 GLU A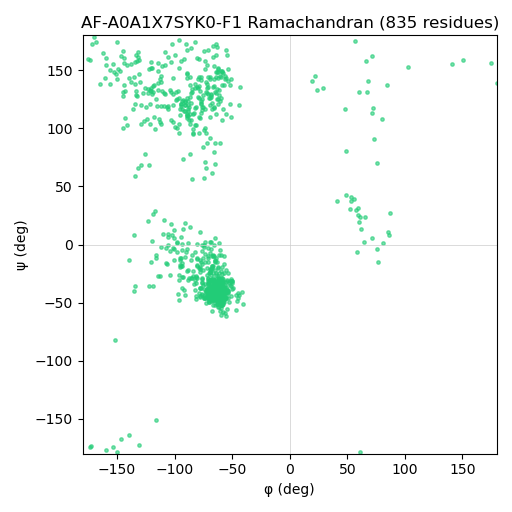 O 1
ATOM 2911 N N . LYS A 1 363 ? 18.881 -4.943 13.061 1.00 74.12 363 LYS A N 1
ATOM 2912 C CA . LYS A 1 363 ? 17.782 -5.848 12.698 1.00 74.12 363 LYS A CA 1
ATOM 2913 C C . LYS A 1 363 ? 17.261 -6.470 13.990 1.00 74.12 363 LYS A C 1
ATOM 2915 O O . LYS A 1 363 ? 18.055 -7.028 14.740 1.00 74.12 363 LYS A O 1
ATOM 2920 N N . VAL A 1 364 ? 15.950 -6.418 14.207 1.00 67.25 364 VAL A N 1
ATOM 2921 C CA . VAL A 1 364 ? 15.316 -6.986 15.401 1.00 67.25 364 VAL A CA 1
ATOM 2922 C C . VAL A 1 364 ? 14.221 -7.960 14.968 1.00 67.25 364 VAL A C 1
ATOM 2924 O O . VAL A 1 364 ? 13.286 -7.587 14.259 1.00 67.25 364 VAL A O 1
ATOM 2927 N N . ASP A 1 365 ? 14.385 -9.226 15.346 1.00 68.06 365 ASP A N 1
ATOM 2928 C CA . ASP A 1 365 ? 13.365 -10.275 15.239 1.00 68.06 365 ASP A CA 1
ATOM 2929 C C . ASP A 1 365 ? 12.382 -10.213 16.419 1.00 68.06 365 ASP A C 1
ATOM 2931 O O . ASP A 1 365 ? 12.554 -9.404 17.330 1.00 68.06 365 ASP A O 1
ATOM 2935 N N . ARG A 1 366 ? 11.323 -11.037 16.392 1.00 70.88 366 ARG A N 1
ATOM 2936 C CA . ARG A 1 366 ? 10.249 -11.023 17.403 1.00 70.88 366 ARG A CA 1
ATOM 2937 C C . ARG A 1 366 ? 10.787 -11.095 18.832 1.00 70.88 366 ARG A C 1
ATOM 2939 O O . ARG A 1 366 ? 10.296 -10.352 19.677 1.00 70.88 366 ARG A O 1
ATOM 2946 N N . ASP A 1 367 ? 11.756 -11.958 19.104 1.00 64.88 367 ASP A N 1
ATOM 2947 C CA . ASP A 1 367 ? 12.221 -12.173 20.474 1.00 64.88 367 ASP A CA 1
ATOM 2948 C C . ASP A 1 367 ? 13.003 -10.945 20.957 1.00 64.88 367 ASP A C 1
ATOM 2950 O O . ASP A 1 367 ? 12.740 -10.442 22.047 1.00 64.88 367 ASP A O 1
ATOM 2954 N N . GLY A 1 368 ? 13.798 -10.317 20.082 1.00 65.31 368 GLY A N 1
ATOM 2955 C CA . GLY A 1 368 ? 14.354 -8.986 20.337 1.00 65.31 368 GLY A CA 1
ATOM 2956 C C . GLY A 1 368 ? 13.308 -7.856 20.459 1.00 65.31 368 GLY A C 1
ATOM 2957 O O . GLY A 1 368 ? 13.570 -6.867 21.147 1.00 65.31 368 GLY A O 1
ATOM 2958 N N . LEU A 1 369 ? 12.113 -7.967 19.851 1.00 67.88 369 LEU A N 1
ATOM 2959 C CA . LEU A 1 369 ? 10.991 -7.045 20.129 1.00 67.88 369 LEU A CA 1
ATOM 2960 C C . LEU A 1 369 ? 10.485 -7.237 21.563 1.00 67.88 369 LEU A C 1
ATOM 2962 O O . LEU A 1 369 ? 10.220 -6.258 22.262 1.00 67.88 369 LEU A O 1
ATOM 2966 N N . LEU A 1 370 ? 10.332 -8.496 21.977 1.00 66.25 370 LEU A N 1
ATOM 2967 C CA . LEU A 1 370 ? 9.731 -8.901 23.241 1.00 66.25 370 LEU A CA 1
ATOM 2968 C C . LEU A 1 370 ? 10.658 -8.623 24.431 1.00 66.25 370 LEU A C 1
ATOM 2970 O O . LEU A 1 370 ? 10.222 -8.009 25.402 1.00 66.25 370 LEU A O 1
ATOM 2974 N N . GLU A 1 371 ? 11.944 -8.969 24.332 1.00 64.38 371 GLU A N 1
ATOM 2975 C CA . GLU A 1 371 ? 12.966 -8.624 25.330 1.00 64.38 371 GLU A CA 1
ATOM 2976 C C . GLU A 1 371 ? 13.095 -7.110 25.519 1.00 64.38 371 GLU A C 1
ATOM 2978 O O . GLU A 1 371 ? 13.260 -6.626 26.646 1.00 64.38 371 GLU A O 1
ATOM 2983 N N . ARG A 1 372 ? 12.996 -6.345 24.424 1.00 62.41 372 ARG A N 1
ATOM 2984 C CA . ARG A 1 372 ? 13.060 -4.884 24.459 1.00 62.41 372 ARG A CA 1
ATOM 2985 C C . ARG A 1 372 ? 11.822 -4.283 25.109 1.00 62.41 372 ARG A C 1
ATOM 2987 O O . ARG A 1 372 ? 11.973 -3.500 26.040 1.00 62.41 372 ARG A O 1
ATOM 2994 N N . LEU A 1 373 ? 10.624 -4.724 24.717 1.00 65.19 373 LEU A N 1
ATOM 2995 C CA . LEU A 1 373 ? 9.375 -4.370 25.398 1.00 65.19 373 LEU A CA 1
ATOM 2996 C C . LEU A 1 373 ? 9.492 -4.671 26.903 1.00 65.19 373 LEU A C 1
ATOM 2998 O O . LEU A 1 373 ? 9.288 -3.790 27.732 1.00 65.19 373 LEU A O 1
ATOM 3002 N N . ALA A 1 374 ? 9.939 -5.878 27.258 1.00 60.31 374 ALA A N 1
ATOM 3003 C CA . ALA A 1 374 ? 10.183 -6.313 28.632 1.00 60.31 374 ALA A CA 1
ATOM 3004 C C . ALA A 1 374 ? 11.286 -5.530 29.366 1.00 60.31 374 ALA A C 1
ATOM 3006 O O . ALA A 1 374 ? 11.401 -5.666 30.584 1.00 60.31 374 ALA A O 1
ATOM 3007 N N . SER A 1 375 ? 12.122 -4.757 28.674 1.00 59.16 375 SER A N 1
ATOM 3008 C CA . SER A 1 375 ? 13.180 -3.927 29.264 1.00 59.16 375 SER A CA 1
ATOM 3009 C C . SER A 1 375 ? 12.708 -2.489 29.453 1.00 59.16 375 SER A C 1
ATOM 3011 O O . SER A 1 375 ? 12.781 -1.974 30.570 1.00 59.16 375 SER A O 1
ATOM 3013 N N . ASP A 1 376 ? 12.105 -1.901 28.420 1.00 57.12 376 ASP A N 1
ATOM 3014 C CA . ASP A 1 376 ? 11.497 -0.569 28.458 1.00 57.12 376 ASP A CA 1
ATOM 3015 C C . ASP A 1 376 ? 10.394 -0.515 29.550 1.00 57.12 376 ASP A C 1
ATOM 3017 O O . ASP A 1 376 ? 10.314 0.445 30.321 1.00 57.12 376 ASP A O 1
ATOM 3021 N N . LEU A 1 377 ? 9.611 -1.599 29.707 1.00 56.50 377 LEU A N 1
ATOM 3022 C CA . LEU A 1 377 ? 8.640 -1.795 30.801 1.00 56.50 377 LEU A CA 1
ATOM 3023 C C . LEU A 1 377 ? 9.268 -1.659 32.204 1.00 56.50 377 LEU A C 1
ATOM 3025 O O . LEU A 1 377 ? 8.668 -1.063 33.102 1.00 56.50 377 LEU A O 1
ATOM 3029 N N . LYS A 1 378 ? 10.480 -2.194 32.410 1.00 58.78 378 LYS A N 1
ATOM 3030 C CA . LYS A 1 378 ? 11.185 -2.159 33.706 1.00 58.78 378 LYS A CA 1
ATOM 3031 C C . LYS A 1 378 ? 11.746 -0.766 34.002 1.00 58.78 378 LYS A C 1
ATOM 3033 O O . LYS A 1 378 ? 11.694 -0.324 35.148 1.00 58.78 378 LYS A O 1
ATOM 3038 N N . GLU A 1 379 ? 12.249 -0.065 32.988 1.00 54.28 379 GLU A N 1
ATOM 3039 C CA . GLU A 1 379 ? 12.787 1.295 33.133 1.00 54.28 379 GLU A CA 1
ATOM 3040 C C . GLU A 1 379 ? 11.675 2.323 33.420 1.00 54.28 379 GLU A C 1
ATOM 3042 O O . GLU A 1 379 ? 11.805 3.164 34.318 1.00 54.28 379 GLU A O 1
ATOM 3047 N N . ALA A 1 380 ? 10.524 2.190 32.753 1.00 50.69 380 ALA A N 1
ATOM 3048 C CA . ALA A 1 380 ? 9.329 2.987 33.034 1.00 50.69 380 ALA A CA 1
ATOM 3049 C C . ALA A 1 380 ? 8.774 2.744 34.456 1.00 50.69 380 ALA A C 1
ATOM 3051 O O . ALA A 1 380 ? 8.340 3.684 35.125 1.00 50.69 380 ALA A O 1
ATOM 3052 N N . ALA A 1 381 ? 8.832 1.506 34.960 1.00 50.09 381 ALA A N 1
ATOM 3053 C CA . ALA A 1 381 ? 8.437 1.186 36.334 1.00 50.09 381 ALA A CA 1
ATOM 3054 C C . ALA A 1 381 ? 9.419 1.736 37.391 1.00 50.09 381 ALA A C 1
ATOM 3056 O O . ALA A 1 381 ? 9.002 2.115 38.487 1.00 50.09 381 ALA A O 1
ATOM 3057 N N . ALA A 1 382 ? 10.716 1.816 37.074 1.00 52.78 382 ALA A N 1
ATOM 3058 C CA . ALA A 1 382 ? 11.753 2.298 37.991 1.00 52.78 382 ALA A CA 1
ATOM 3059 C C . ALA A 1 382 ? 11.787 3.831 38.168 1.00 52.78 382 ALA A C 1
ATOM 3061 O O . ALA A 1 382 ? 12.401 4.325 39.116 1.00 52.78 382 ALA A O 1
ATOM 3062 N N . SER A 1 383 ? 11.151 4.590 37.271 1.00 47.41 383 SER A N 1
ATOM 3063 C CA . SER A 1 383 ? 11.294 6.052 37.169 1.00 47.41 383 SER A CA 1
ATOM 3064 C C . SER A 1 383 ? 10.145 6.870 37.785 1.00 47.41 383 SER A C 1
ATOM 3066 O O . SER A 1 383 ? 10.234 8.100 37.838 1.00 47.41 383 SER A O 1
ATOM 3068 N N . GLN A 1 384 ? 9.089 6.236 38.314 1.00 42.03 384 GLN A N 1
ATOM 3069 C CA . GLN A 1 384 ? 7.969 6.950 38.947 1.00 42.03 384 GLN A CA 1
ATOM 3070 C C . GLN A 1 384 ? 8.191 7.251 40.449 1.00 42.03 384 GLN A C 1
ATOM 3072 O O . GLN A 1 384 ? 8.596 6.366 41.208 1.00 42.03 384 GLN A O 1
ATOM 3077 N N . PRO A 1 385 ? 7.857 8.463 40.946 1.00 38.28 385 PRO A N 1
ATOM 3078 C CA . PRO A 1 385 ? 7.904 8.762 42.377 1.00 38.28 385 PRO A CA 1
ATOM 3079 C C . PRO A 1 385 ? 6.820 8.005 43.159 1.00 38.28 385 PRO A C 1
ATOM 3081 O O . PRO A 1 385 ? 5.626 8.161 42.890 1.00 38.28 385 PRO A O 1
ATOM 3084 N N . ARG A 1 386 ? 7.214 7.258 44.200 1.00 31.80 386 ARG A N 1
ATOM 3085 C CA . ARG A 1 386 ? 6.266 6.677 45.166 1.00 31.80 386 ARG A CA 1
ATOM 3086 C C . ARG A 1 386 ? 5.432 7.781 45.824 1.00 31.80 386 ARG A C 1
ATOM 3088 O O . ARG A 1 386 ? 5.965 8.594 46.575 1.00 31.80 386 ARG A O 1
ATOM 3095 N N . LYS A 1 387 ? 4.115 7.762 45.608 1.00 32.06 387 LYS A N 1
ATOM 3096 C CA . LYS A 1 387 ? 3.166 8.486 46.465 1.00 32.06 387 LYS A CA 1
ATOM 3097 C C . LYS A 1 387 ? 2.991 7.710 47.766 1.00 32.06 387 LYS A C 1
ATOM 3099 O O . LYS A 1 387 ? 2.473 6.597 47.753 1.00 32.06 387 LYS A O 1
ATOM 3104 N N . GLU A 1 388 ? 3.392 8.306 48.881 1.00 31.03 388 GLU A N 1
ATOM 3105 C CA . GLU A 1 388 ? 3.025 7.802 50.204 1.00 31.03 388 GLU A CA 1
ATOM 3106 C C . GLU A 1 388 ? 1.509 7.944 50.394 1.00 31.03 388 GLU A C 1
ATOM 3108 O O . GLU A 1 388 ? 0.971 9.053 50.380 1.00 31.03 388 GLU A O 1
ATOM 3113 N N . ILE A 1 389 ? 0.808 6.821 50.563 1.00 29.94 389 ILE A N 1
ATOM 3114 C CA . ILE A 1 389 ? -0.591 6.823 50.998 1.00 29.94 389 ILE A CA 1
ATOM 3115 C C . ILE A 1 389 ? -0.583 6.852 52.525 1.00 29.94 389 ILE A C 1
ATOM 3117 O O . ILE A 1 389 ? -0.151 5.900 53.176 1.00 29.94 389 ILE A O 1
ATOM 3121 N N . SER A 1 390 ? -1.042 7.961 53.102 1.00 29.36 390 SER A N 1
ATOM 3122 C CA . SER A 1 390 ? -1.132 8.136 54.549 1.00 29.36 390 SER A CA 1
ATOM 3123 C C . SER A 1 390 ? -2.187 7.203 55.148 1.00 29.36 390 SER A C 1
ATOM 3125 O O . SER A 1 390 ? -3.378 7.316 54.861 1.00 29.36 390 SER A O 1
ATOM 3127 N N . ALA A 1 391 ? -1.751 6.283 56.008 1.00 27.69 391 ALA A N 1
ATOM 3128 C CA . ALA A 1 391 ? -2.642 5.350 56.685 1.00 27.69 391 ALA A CA 1
ATOM 3129 C C . ALA A 1 391 ? -3.558 6.072 57.691 1.00 27.69 391 ALA A C 1
ATOM 3131 O O . ALA A 1 391 ? -3.081 6.686 58.646 1.00 27.69 391 ALA A O 1
ATOM 3132 N N . THR A 1 392 ? -4.874 5.943 57.513 1.00 28.16 392 THR A N 1
ATOM 3133 C CA . THR A 1 392 ? -5.887 6.377 58.487 1.00 28.16 392 THR A CA 1
ATOM 3134 C C . THR A 1 392 ? -7.061 5.401 58.566 1.00 28.16 392 THR A C 1
ATOM 3136 O O . THR A 1 392 ? -7.985 5.442 57.752 1.00 28.16 392 THR A O 1
ATOM 3139 N N . GLN A 1 393 ? -7.077 4.579 59.619 1.00 28.58 393 GLN A N 1
ATOM 3140 C CA . GLN A 1 393 ? -8.309 4.203 60.323 1.00 28.58 393 GLN A CA 1
ATOM 3141 C C . GLN A 1 393 ? -8.014 3.691 61.744 1.00 28.58 393 GLN A C 1
ATOM 3143 O O . GLN A 1 393 ? -6.867 3.408 62.080 1.00 28.58 393 GLN A O 1
ATOM 3148 N N . HIS A 1 394 ? -9.043 3.711 62.594 1.00 27.97 394 HIS A N 1
ATOM 3149 C CA . HIS A 1 394 ? -8.948 3.688 64.059 1.00 27.97 394 HIS A CA 1
ATOM 3150 C C . HIS A 1 394 ? -8.922 2.281 64.698 1.00 27.97 394 HIS A C 1
ATOM 3152 O O . HIS A 1 394 ? -9.283 1.285 64.076 1.00 27.97 394 HIS A O 1
ATOM 3158 N N . GLU A 1 395 ? -8.563 2.257 65.989 1.00 26.30 395 GLU A N 1
ATOM 3159 C CA . GLU A 1 395 ? -8.939 1.253 67.010 1.00 26.30 395 GLU A CA 1
ATOM 3160 C C . GLU A 1 395 ? -10.489 1.105 67.084 1.00 26.30 395 GLU A C 1
ATOM 3162 O O . GLU A 1 395 ? -11.200 1.980 66.592 1.00 26.30 395 GLU A O 1
ATOM 3167 N N . GLU A 1 396 ? -11.160 0.086 67.641 1.00 24.09 396 GLU A N 1
ATOM 3168 C CA . GLU A 1 396 ? -10.934 -0.976 68.659 1.00 24.09 396 GLU A CA 1
ATOM 3169 C C . GLU A 1 396 ? -11.903 -2.167 68.293 1.00 24.09 396 GLU A C 1
ATOM 3171 O O . GLU A 1 396 ? -12.597 -2.050 67.284 1.00 24.09 396 GLU A O 1
ATOM 3176 N N . SER A 1 397 ? -12.150 -3.314 68.959 1.00 23.44 397 SER A N 1
ATOM 3177 C CA . SER A 1 397 ? -11.650 -4.149 70.090 1.00 23.44 397 SER A CA 1
ATOM 3178 C C . SER A 1 397 ? -12.441 -5.494 70.064 1.00 23.44 397 SER A C 1
ATOM 3180 O O . SER A 1 397 ? -13.427 -5.596 69.339 1.00 23.44 397 SER A O 1
ATOM 3182 N N . ALA A 1 398 ? -12.187 -6.566 70.836 1.00 24.20 398 ALA A N 1
ATOM 3183 C CA . ALA A 1 398 ? -10.984 -7.185 71.427 1.00 24.20 398 ALA A CA 1
ATOM 3184 C C . ALA A 1 398 ? -11.368 -8.596 71.983 1.00 24.20 398 ALA A C 1
ATOM 3186 O O . ALA A 1 398 ? -12.551 -8.922 72.051 1.00 24.20 398 ALA A O 1
ATOM 3187 N N . PHE A 1 399 ? -10.384 -9.381 72.460 1.00 23.44 399 PHE A N 1
ATOM 3188 C CA . PHE A 1 399 ? -10.490 -10.740 73.058 1.00 23.44 399 PHE A CA 1
ATOM 3189 C C . PHE A 1 399 ? -10.909 -11.902 72.113 1.00 23.44 399 PHE A C 1
ATOM 3191 O O . PHE A 1 399 ? -11.792 -11.758 71.282 1.00 23.44 399 PHE A O 1
ATOM 3198 N N . GLY A 1 400 ? -10.338 -13.114 72.227 1.00 24.83 400 GLY A N 1
ATOM 3199 C CA . GLY A 1 400 ? -9.175 -13.507 73.039 1.00 24.83 400 GLY A CA 1
ATOM 3200 C C . GLY A 1 400 ? -8.843 -15.016 73.045 1.00 24.83 400 GLY A C 1
ATOM 3201 O O . GLY A 1 400 ? -9.716 -15.850 72.852 1.00 24.83 400 GLY A O 1
ATOM 3202 N N . ASN A 1 401 ? -7.572 -15.323 73.339 1.00 25.19 401 ASN A N 1
ATOM 3203 C CA . ASN A 1 401 ? -6.982 -16.587 73.830 1.00 25.19 401 ASN A CA 1
ATOM 3204 C C . ASN A 1 401 ? -7.332 -17.939 73.159 1.00 25.19 401 ASN A C 1
ATOM 3206 O O . ASN A 1 401 ? -8.366 -18.538 73.443 1.00 25.19 401 ASN A O 1
ATOM 3210 N N . SER A 1 402 ? -6.324 -18.597 72.566 1.00 25.20 402 SER A N 1
ATOM 3211 C CA . SER A 1 402 ? -5.590 -19.670 73.287 1.00 25.20 402 SER A CA 1
ATOM 3212 C C . SER A 1 402 ? -4.384 -20.252 72.523 1.00 25.20 402 SER A C 1
ATOM 3214 O O . SER A 1 402 ? -4.235 -20.111 71.313 1.00 25.20 402 SER A O 1
ATOM 3216 N N . SER A 1 403 ? -3.478 -20.877 73.280 1.00 22.83 403 SER A N 1
ATOM 3217 C CA . SER A 1 403 ? -2.305 -21.695 72.889 1.00 22.83 403 SER A CA 1
ATOM 3218 C C . SER A 1 403 ? -1.952 -22.572 74.129 1.00 22.83 403 SER A C 1
ATOM 3220 O O . SER A 1 403 ? -2.649 -22.394 75.138 1.00 22.83 403 SER A O 1
ATOM 3222 N N . PRO A 1 404 ? -0.892 -23.425 74.193 1.00 40.84 404 PRO A N 1
ATOM 3223 C CA . PRO A 1 404 ? 0.126 -23.820 73.192 1.00 40.84 404 PRO A CA 1
ATOM 3224 C C . PRO A 1 404 ? 0.502 -25.350 73.215 1.00 40.84 404 PRO A C 1
ATOM 3226 O O . PRO A 1 404 ? -0.159 -26.144 73.874 1.00 40.84 404 PRO A O 1
ATOM 3229 N N . VAL A 1 405 ? 1.641 -25.712 72.583 1.00 23.17 405 VAL A N 1
ATOM 3230 C CA . VAL A 1 405 ? 2.545 -26.887 72.821 1.00 23.17 405 VAL A CA 1
ATOM 3231 C C . VAL A 1 405 ? 2.192 -28.287 72.264 1.00 23.17 405 VAL A C 1
ATOM 3233 O O . VAL A 1 405 ? 1.400 -29.017 72.852 1.00 23.17 405 VAL A O 1
ATOM 3236 N N . SER A 1 406 ? 2.934 -28.734 71.235 1.00 23.97 406 SER A N 1
ATOM 3237 C CA . SER A 1 406 ? 3.917 -29.868 71.226 1.00 23.97 406 SER A CA 1
ATOM 3238 C C . SER A 1 406 ? 4.52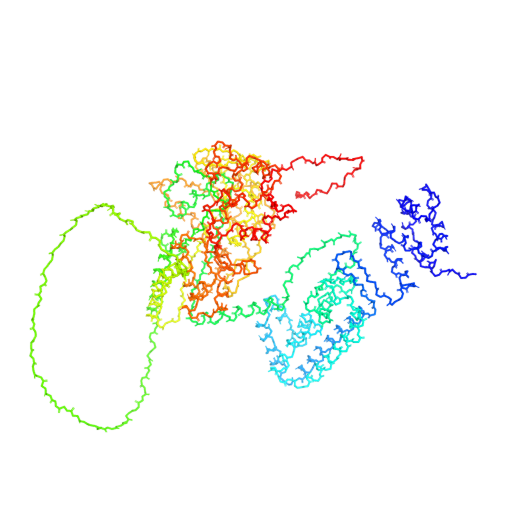4 -30.011 69.797 1.00 23.97 406 SER A C 1
ATOM 3240 O O . SER A 1 406 ? 3.804 -29.693 68.855 1.00 23.97 406 SER A O 1
ATOM 3242 N N . THR A 1 407 ? 5.811 -30.266 69.470 1.00 24.44 407 THR A N 1
ATOM 3243 C CA . THR A 1 407 ? 6.934 -31.124 69.970 1.00 24.44 407 THR A CA 1
ATOM 3244 C C . THR A 1 407 ? 6.726 -32.625 69.685 1.00 24.44 407 THR A C 1
ATOM 3246 O O . THR A 1 407 ? 5.748 -33.169 70.191 1.00 24.44 407 THR A O 1
ATOM 3249 N N . ASP A 1 408 ? 7.538 -33.375 68.910 1.00 26.31 408 ASP A N 1
ATOM 3250 C CA . ASP A 1 408 ? 8.859 -33.175 68.231 1.00 26.31 408 ASP A CA 1
ATOM 3251 C C . ASP A 1 408 ? 8.894 -33.990 66.875 1.00 26.31 408 ASP A C 1
ATOM 3253 O O . ASP A 1 408 ? 7.825 -34.409 66.439 1.00 26.31 408 ASP A O 1
ATOM 3257 N N . GLU A 1 409 ? 9.961 -34.272 66.085 1.00 28.17 409 GLU A N 1
ATOM 3258 C CA . GLU A 1 409 ? 11.432 -34.175 66.271 1.00 28.17 409 GLU A CA 1
ATOM 3259 C C . GLU A 1 409 ? 12.293 -33.938 64.977 1.00 28.17 409 GLU A C 1
ATOM 3261 O O . GLU A 1 409 ? 12.697 -32.800 64.745 1.00 28.17 409 GLU A O 1
ATOM 3266 N N . GLN A 1 410 ? 12.640 -34.960 64.162 1.00 28.23 410 GLN A N 1
ATOM 3267 C CA . GLN A 1 410 ? 13.714 -34.951 63.113 1.00 28.23 410 GLN A CA 1
ATOM 3268 C C . GLN A 1 410 ? 13.270 -35.650 61.791 1.00 28.23 410 GLN A C 1
ATOM 3270 O O . GLN A 1 410 ? 12.327 -36.434 61.851 1.00 28.23 410 GLN A O 1
ATOM 3275 N N . GLN A 1 411 ? 13.764 -35.432 60.548 1.00 27.67 411 GLN A N 1
ATOM 3276 C CA . GLN A 1 411 ? 15.032 -34.975 59.896 1.00 27.67 411 GLN A CA 1
ATOM 3277 C C . GLN A 1 411 ? 15.880 -36.141 59.288 1.00 27.67 411 GLN A C 1
ATOM 3279 O O . GLN A 1 411 ? 15.831 -37.244 59.818 1.00 27.67 411 GLN A O 1
ATOM 3284 N N . ILE A 1 412 ? 16.697 -35.855 58.241 1.00 28.66 412 ILE A N 1
ATOM 3285 C CA . ILE A 1 412 ? 17.776 -36.688 57.611 1.00 28.66 412 ILE A CA 1
ATOM 3286 C C . ILE A 1 412 ? 17.271 -37.706 56.541 1.00 28.66 412 ILE A C 1
ATOM 3288 O O . ILE A 1 412 ? 16.233 -38.320 56.754 1.00 28.66 412 ILE A O 1
ATOM 3292 N N . SER A 1 413 ? 17.884 -37.934 55.354 1.00 26.00 413 SER A N 1
ATOM 3293 C CA . SER A 1 413 ? 19.158 -37.488 54.705 1.00 26.00 413 SER A CA 1
ATOM 3294 C C . SER A 1 413 ? 19.059 -37.335 53.166 1.00 26.00 413 SER A C 1
ATOM 3296 O O . SER A 1 413 ? 18.21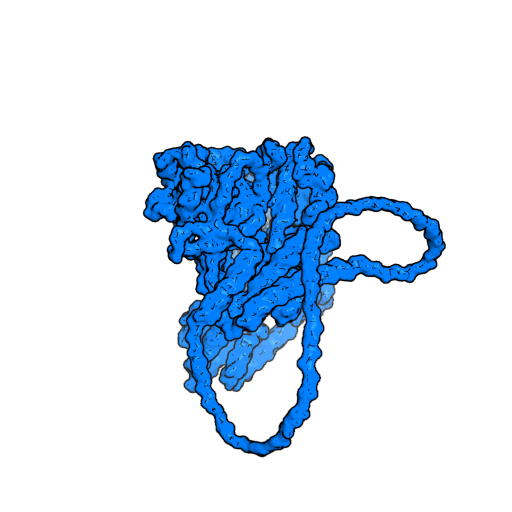8 -37.973 52.537 1.00 26.00 413 SER A O 1
ATOM 3298 N N . GLU A 1 414 ? 20.006 -36.603 52.561 1.00 27.62 414 GLU A N 1
ATOM 3299 C CA . GLU A 1 414 ? 20.253 -36.475 51.105 1.00 27.62 414 GLU A CA 1
ATOM 3300 C C . GLU A 1 414 ? 21.328 -37.457 50.566 1.00 27.62 414 GLU A C 1
ATOM 3302 O O . GLU A 1 414 ? 22.204 -37.884 51.318 1.00 27.62 414 GLU A O 1
ATOM 3307 N N . SER A 1 415 ? 21.322 -37.748 49.253 1.00 27.22 415 SER A N 1
ATOM 3308 C CA . SER A 1 415 ? 22.492 -37.961 48.346 1.00 27.22 415 SER A CA 1
ATOM 3309 C C . SER A 1 415 ? 21.966 -37.872 46.888 1.00 27.22 415 SER A C 1
ATOM 3311 O O . SER A 1 415 ? 20.835 -38.297 46.667 1.00 27.22 415 SER A O 1
ATOM 3313 N N . GLN A 1 416 ? 22.579 -37.244 45.870 1.00 28.84 416 GLN A N 1
ATOM 3314 C CA . GLN A 1 416 ? 23.967 -37.278 45.351 1.00 28.84 416 GLN A CA 1
ATOM 3315 C C . GLN A 1 416 ? 24.343 -38.643 44.723 1.00 28.84 416 GLN A C 1
ATOM 3317 O O . GLN A 1 416 ? 24.076 -39.670 45.341 1.00 28.84 416 GLN A O 1
ATOM 3322 N N . ASP A 1 417 ? 24.918 -38.749 43.511 1.00 25.95 417 ASP A N 1
ATOM 3323 C CA . ASP A 1 417 ? 25.522 -37.746 42.593 1.00 25.95 417 ASP A CA 1
ATOM 3324 C C . ASP A 1 417 ? 25.396 -38.144 41.088 1.00 25.95 417 ASP A C 1
ATOM 3326 O O . ASP A 1 417 ? 24.786 -39.163 40.778 1.00 25.95 417 ASP A O 1
ATOM 3330 N N . GLU A 1 418 ? 25.939 -37.298 40.189 1.00 26.67 418 GLU A N 1
ATOM 3331 C CA . GLU A 1 418 ? 26.673 -37.570 38.913 1.00 26.67 418 GLU A CA 1
ATOM 3332 C C . GLU A 1 418 ? 26.489 -38.923 38.158 1.00 26.67 418 GLU A C 1
ATOM 3334 O O . GLU A 1 418 ? 26.500 -39.991 38.754 1.00 26.67 418 GLU A O 1
ATOM 3339 N N . SER A 1 419 ? 26.501 -39.022 36.814 1.00 27.30 419 SER A N 1
ATOM 3340 C CA . SER A 1 419 ? 26.772 -38.083 35.694 1.00 27.30 419 SER A CA 1
ATOM 3341 C C . SER A 1 419 ? 26.447 -38.763 34.325 1.00 27.30 419 SER A C 1
ATOM 3343 O O . SER A 1 419 ? 25.890 -39.854 34.325 1.00 27.30 419 SER A O 1
ATOM 3345 N N . THR A 1 420 ? 26.760 -38.102 33.188 1.00 23.70 420 THR A N 1
ATOM 3346 C CA . THR A 1 420 ? 27.170 -38.625 31.837 1.00 23.70 420 THR A CA 1
ATOM 3347 C C . THR A 1 420 ? 26.875 -40.091 31.434 1.00 23.70 420 THR A C 1
ATOM 3349 O O . THR A 1 420 ? 27.172 -41.002 32.196 1.00 23.70 420 THR A O 1
ATOM 3352 N N . SER A 1 421 ? 26.482 -40.431 30.194 1.00 27.03 421 SER A N 1
ATOM 3353 C CA . SER A 1 421 ? 26.428 -39.694 28.904 1.00 27.03 421 SER A CA 1
ATOM 3354 C C . SER A 1 421 ? 25.719 -40.550 27.817 1.00 27.03 421 SER A C 1
ATOM 3356 O O . SER A 1 421 ? 25.189 -41.606 28.143 1.00 27.03 421 SER A O 1
ATOM 3358 N N . GLU A 1 422 ? 25.702 -40.074 26.559 1.00 28.12 422 GLU A N 1
ATOM 3359 C CA . GLU A 1 422 ? 26.030 -40.803 25.299 1.00 28.12 422 GLU A CA 1
ATOM 3360 C C . GLU A 1 422 ? 25.800 -42.343 25.215 1.00 28.12 422 GLU A C 1
ATOM 3362 O O . GLU A 1 422 ? 26.301 -43.096 26.046 1.00 28.12 422 GLU A O 1
ATOM 3367 N N . ASP A 1 423 ? 25.208 -42.914 24.155 1.00 27.36 423 ASP A N 1
ATOM 3368 C CA . ASP A 1 423 ? 24.583 -42.320 22.957 1.00 27.36 423 ASP A CA 1
ATOM 3369 C C . ASP A 1 423 ? 23.804 -43.386 22.132 1.00 27.36 423 ASP A C 1
ATOM 3371 O O . ASP A 1 423 ? 23.845 -44.574 22.446 1.00 27.36 423 ASP A O 1
ATOM 3375 N N . ASP A 1 424 ? 23.173 -42.932 21.045 1.00 26.89 424 ASP A N 1
ATOM 3376 C CA . ASP A 1 424 ? 22.943 -43.617 19.755 1.00 26.89 424 ASP A CA 1
ATOM 3377 C C . ASP A 1 424 ? 22.142 -44.945 19.608 1.00 26.89 424 ASP A C 1
ATOM 3379 O O . ASP A 1 424 ? 22.513 -46.017 20.086 1.00 26.89 424 ASP A O 1
ATOM 3383 N N . SER A 1 425 ? 21.209 -44.894 18.640 1.00 28.86 425 SER A N 1
ATOM 3384 C CA . SER A 1 425 ? 20.866 -45.961 17.666 1.00 28.86 425 SER A CA 1
ATOM 3385 C C . SER A 1 425 ? 20.116 -47.245 18.109 1.00 28.86 425 SER A C 1
ATOM 3387 O O . SER A 1 425 ? 20.130 -47.638 19.269 1.00 28.86 425 SER A O 1
ATOM 3389 N N . ALA A 1 426 ? 19.492 -48.032 17.216 1.00 25.98 426 ALA A N 1
ATOM 3390 C CA . ALA A 1 426 ? 18.707 -47.772 15.988 1.00 25.98 426 ALA A CA 1
ATOM 3391 C C . ALA A 1 426 ? 18.113 -49.117 15.487 1.00 25.98 426 ALA A C 1
ATOM 3393 O O . ALA A 1 426 ? 18.719 -50.154 15.743 1.00 25.98 426 ALA A O 1
ATOM 3394 N N . ALA A 1 427 ? 17.039 -49.075 14.674 1.00 26.78 427 ALA A N 1
ATOM 3395 C CA . ALA A 1 427 ? 16.573 -50.173 13.793 1.00 26.78 427 ALA A CA 1
ATOM 3396 C C . ALA A 1 427 ? 16.047 -51.475 14.485 1.00 26.78 427 ALA A C 1
ATOM 3398 O O . ALA A 1 427 ? 16.365 -51.745 15.636 1.00 26.78 427 ALA A O 1
ATOM 3399 N N . GLU A 1 428 ? 15.214 -52.341 13.881 1.00 27.48 428 GLU A N 1
ATOM 3400 C CA . GLU A 1 428 ? 14.339 -52.249 12.689 1.00 27.48 428 GLU A CA 1
ATOM 3401 C C . GLU A 1 428 ? 13.227 -53.341 12.720 1.00 27.48 428 GLU A C 1
ATOM 3403 O O . GLU A 1 428 ? 13.420 -54.395 13.321 1.00 27.48 428 GLU A O 1
ATOM 3408 N N . THR A 1 429 ? 12.110 -53.053 12.028 1.00 25.44 429 THR A N 1
ATOM 3409 C CA . THR A 1 429 ? 11.180 -53.949 11.275 1.00 25.44 429 THR A CA 1
ATOM 3410 C C . THR A 1 429 ? 10.444 -55.166 11.904 1.00 25.44 429 THR A C 1
ATOM 3412 O O . THR A 1 429 ? 10.586 -55.526 13.067 1.00 25.44 429 THR A O 1
ATOM 3415 N N . ASP A 1 430 ? 9.591 -55.742 11.038 1.00 24.33 430 ASP A N 1
ATOM 3416 C CA . ASP A 1 430 ? 8.833 -57.005 11.047 1.00 24.33 430 ASP A CA 1
ATOM 3417 C C . ASP A 1 430 ? 7.616 -57.080 11.994 1.00 24.33 430 ASP A C 1
ATOM 3419 O O . ASP A 1 430 ? 7.708 -57.316 13.194 1.00 24.33 430 ASP A O 1
ATOM 3423 N N . GLU A 1 431 ? 6.424 -56.706 11.514 1.00 25.97 431 GLU A N 1
ATOM 3424 C CA . GLU A 1 431 ? 5.508 -57.491 10.650 1.00 25.97 431 GLU A CA 1
ATOM 3425 C C . GLU A 1 431 ? 4.801 -58.664 11.355 1.00 25.97 431 GLU A C 1
ATOM 3427 O O . GLU A 1 431 ? 5.378 -59.722 11.593 1.00 25.97 431 GLU A O 1
ATOM 3432 N N . PHE A 1 432 ? 3.476 -58.545 11.504 1.00 23.84 432 PHE A N 1
ATOM 3433 C CA . PHE A 1 432 ? 2.580 -59.652 11.157 1.00 23.84 432 PHE A CA 1
ATOM 3434 C C . PHE A 1 432 ? 1.207 -59.139 10.705 1.00 23.84 432 PHE A C 1
ATOM 3436 O O . PHE A 1 432 ? 0.727 -58.113 11.184 1.00 23.84 432 PHE A O 1
ATOM 3443 N N . THR A 1 433 ? 0.567 -59.852 9.778 1.00 25.27 433 THR A N 1
ATOM 3444 C CA . THR A 1 433 ? -0.718 -59.470 9.169 1.00 25.27 433 THR A CA 1
ATOM 3445 C C . THR A 1 433 ? -1.848 -60.417 9.581 1.00 25.27 433 THR A C 1
ATOM 3447 O O . THR A 1 433 ? -1.647 -61.622 9.724 1.00 25.27 433 THR A O 1
ATOM 3450 N N . SER A 1 434 ? -3.063 -59.884 9.747 1.00 26.16 434 SER A N 1
ATOM 3451 C CA . SER A 1 434 ? -4.304 -60.674 9.758 1.00 26.16 434 SER A CA 1
ATOM 3452 C C . SER A 1 434 ? -5.491 -59.821 9.299 1.00 26.16 434 SER A C 1
ATOM 3454 O O . SER A 1 434 ? -5.472 -58.598 9.430 1.00 26.16 434 SER A O 1
ATOM 3456 N N . GLU A 1 435 ? -6.466 -60.458 8.656 1.00 25.48 435 GLU A N 1
ATOM 3457 C CA . GLU A 1 435 ? -7.414 -59.810 7.746 1.00 25.48 435 GLU A CA 1
ATOM 3458 C C . GLU A 1 435 ? -8.685 -59.262 8.429 1.00 25.48 435 GLU A C 1
ATOM 3460 O O . GLU A 1 435 ? -9.204 -59.864 9.361 1.00 25.48 435 GLU A O 1
ATOM 3465 N N . ARG A 1 436 ? -9.181 -58.140 7.880 1.00 26.03 436 ARG A N 1
ATOM 3466 C CA . ARG A 1 436 ? -10.588 -57.702 7.699 1.00 26.03 436 ARG A CA 1
ATOM 3467 C C . ARG A 1 436 ? -11.698 -58.261 8.612 1.00 26.03 436 ARG A C 1
ATOM 3469 O O . ARG A 1 436 ? -11.982 -59.452 8.585 1.00 26.03 436 ARG A O 1
ATOM 3476 N N . ASP A 1 437 ? -12.525 -57.342 9.117 1.00 24.38 437 ASP A N 1
ATOM 3477 C CA . ASP A 1 437 ? -13.949 -57.294 8.723 1.00 24.38 437 ASP A CA 1
ATOM 3478 C C . ASP A 1 437 ? -14.514 -55.859 8.863 1.00 24.38 437 ASP A C 1
ATOM 3480 O O . ASP A 1 437 ? -13.968 -55.045 9.611 1.00 24.38 437 ASP A O 1
ATOM 3484 N N . ASP A 1 438 ? -15.567 -55.523 8.109 1.00 24.97 438 ASP A N 1
ATOM 3485 C CA . ASP A 1 438 ? -16.098 -54.150 7.978 1.00 24.97 438 ASP A CA 1
ATOM 3486 C C . ASP A 1 438 ? -17.121 -53.757 9.068 1.00 24.97 438 ASP A C 1
ATOM 3488 O O . ASP A 1 438 ? -18.187 -54.367 9.172 1.00 24.97 438 ASP A O 1
ATOM 3492 N N . SER A 1 439 ? -16.904 -52.627 9.759 1.00 24.73 439 SER A N 1
ATOM 3493 C CA . SER A 1 439 ? -17.992 -51.686 10.110 1.00 24.73 439 SER A CA 1
ATOM 3494 C C . SER A 1 439 ? -17.453 -50.288 10.457 1.00 24.73 439 SER A C 1
ATOM 3496 O O . SER A 1 439 ? -16.385 -50.164 11.050 1.00 24.73 439 SER A O 1
ATOM 3498 N N . ALA A 1 440 ? -18.179 -49.238 10.067 1.00 33.25 440 ALA A N 1
ATOM 3499 C CA . ALA A 1 440 ? -17.697 -47.856 10.077 1.00 33.25 440 ALA A CA 1
ATOM 3500 C C . ALA A 1 440 ? -17.667 -47.166 11.456 1.00 33.25 440 ALA A C 1
ATOM 3502 O O . ALA A 1 440 ? -18.645 -47.214 12.201 1.00 33.25 440 ALA A O 1
ATOM 3503 N N . THR A 1 441 ? -16.620 -46.365 11.679 1.00 23.36 441 THR A N 1
ATOM 3504 C CA . THR A 1 441 ? -16.645 -45.129 12.484 1.00 23.36 441 THR A CA 1
ATOM 3505 C C . THR A 1 441 ? -15.735 -44.087 11.838 1.00 23.36 441 THR A C 1
ATOM 3507 O O . THR A 1 441 ? -14.593 -44.395 11.507 1.00 23.36 441 THR A O 1
ATOM 3510 N N . GLU A 1 442 ? -16.223 -42.857 11.678 1.00 35.38 442 GLU A N 1
ATOM 3511 C CA . GLU A 1 442 ? -15.403 -41.699 11.302 1.00 35.38 442 GLU A CA 1
ATOM 3512 C C . GLU A 1 442 ? -14.674 -41.173 12.550 1.00 35.38 442 GLU A C 1
ATOM 3514 O O . GLU A 1 442 ? -15.326 -40.894 13.557 1.00 35.38 442 GLU A O 1
ATOM 3519 N N . THR A 1 443 ? -13.347 -41.018 12.499 1.00 24.56 443 THR A N 1
ATOM 3520 C CA . THR A 1 443 ? -12.567 -40.376 13.575 1.00 24.56 443 THR A CA 1
ATOM 3521 C C . THR A 1 443 ? -11.388 -39.567 13.031 1.00 24.56 443 THR A C 1
ATOM 3523 O O . THR A 1 443 ? -10.332 -40.118 12.736 1.00 24.56 443 THR A O 1
ATOM 3526 N N . ASP A 1 444 ? -11.584 -38.252 12.960 1.00 30.36 444 ASP A N 1
ATOM 3527 C CA . ASP A 1 444 ? -10.654 -37.250 13.497 1.00 30.36 444 ASP A CA 1
ATOM 3528 C C . ASP A 1 444 ? -9.145 -37.354 13.159 1.00 30.36 444 ASP A C 1
ATOM 3530 O O . ASP A 1 444 ? -8.308 -37.684 13.996 1.00 30.36 444 ASP A O 1
ATOM 3534 N N . GLU A 1 445 ? -8.770 -36.894 11.960 1.00 25.11 445 GLU A N 1
ATOM 3535 C CA . GLU A 1 445 ? -7.452 -36.256 11.742 1.00 25.11 445 GLU A CA 1
ATOM 3536 C C . GLU A 1 445 ? -7.482 -34.742 12.068 1.00 25.11 445 GLU A C 1
ATOM 3538 O O . GLU A 1 445 ? -6.442 -34.101 12.218 1.00 25.11 445 GLU A O 1
ATOM 3543 N N . SER A 1 446 ? -8.679 -34.163 12.226 1.00 31.09 446 SER A N 1
ATOM 3544 C CA . SER A 1 446 ? -8.937 -32.733 12.462 1.00 31.09 446 SER A CA 1
ATOM 3545 C C . SER A 1 446 ? -8.432 -32.192 13.805 1.00 31.09 446 SER A C 1
ATOM 3547 O O . SER A 1 446 ? -8.128 -31.004 13.908 1.00 31.09 446 SER A O 1
ATOM 3549 N N . THR A 1 447 ? -8.365 -33.026 14.845 1.00 28.14 447 THR A N 1
ATOM 3550 C CA . THR A 1 447 ? -8.138 -32.587 16.234 1.00 28.14 447 THR A CA 1
ATOM 3551 C C . THR A 1 447 ? -6.668 -32.458 16.628 1.00 28.14 447 THR A C 1
ATOM 3553 O O . THR A 1 447 ? -6.338 -31.613 17.455 1.00 28.14 447 THR A O 1
ATOM 3556 N N . ASN A 1 448 ? -5.745 -33.226 16.042 1.00 26.80 448 ASN A N 1
ATOM 3557 C CA . ASN A 1 448 ? -4.339 -33.175 16.475 1.00 26.80 448 ASN A CA 1
ATOM 3558 C C . ASN A 1 448 ? -3.656 -31.840 16.115 1.00 26.80 448 ASN A C 1
ATOM 3560 O O . ASN A 1 448 ? -2.964 -31.258 16.948 1.00 26.80 448 ASN A O 1
ATOM 3564 N N . ILE A 1 449 ? -3.925 -31.299 14.919 1.00 31.77 449 ILE A N 1
ATOM 3565 C CA . ILE A 1 449 ? -3.363 -30.012 14.458 1.00 31.77 449 ILE A CA 1
ATOM 3566 C C . ILE A 1 449 ? -3.886 -28.830 15.302 1.00 31.77 449 ILE A C 1
ATOM 3568 O O . ILE A 1 449 ? -3.171 -27.842 15.516 1.00 31.77 449 ILE A O 1
ATOM 3572 N N . SER A 1 450 ? -5.116 -28.916 15.828 1.00 34.59 450 SER A N 1
ATOM 3573 C CA . SER A 1 450 ? -5.626 -27.882 16.733 1.00 34.59 450 SER A CA 1
ATOM 3574 C C . SER A 1 450 ? -4.917 -27.925 18.089 1.00 34.59 450 SER A C 1
ATOM 3576 O O . SER A 1 450 ? -4.528 -26.876 18.590 1.00 34.59 450 SER A O 1
ATOM 3578 N N . ILE A 1 451 ? -4.670 -29.106 18.665 1.00 30.34 451 ILE A N 1
ATOM 3579 C CA . ILE A 1 451 ? -4.089 -29.230 20.013 1.00 30.34 451 ILE A CA 1
ATOM 3580 C C . ILE A 1 451 ? -2.662 -28.655 20.087 1.00 30.34 451 ILE A C 1
ATOM 3582 O O . ILE A 1 451 ? -2.367 -27.898 21.014 1.00 30.34 451 ILE A O 1
ATOM 3586 N N . GLU A 1 452 ? -1.795 -28.928 19.106 1.00 31.66 452 GLU A N 1
ATOM 3587 C CA . GLU A 1 452 ? -0.428 -28.370 19.087 1.00 31.66 452 GLU A CA 1
ATOM 3588 C C . GLU A 1 452 ? -0.419 -26.848 18.875 1.00 31.66 452 GLU A C 1
ATOM 3590 O O . GLU A 1 452 ? 0.274 -26.114 19.582 1.00 31.66 452 GLU A O 1
ATOM 3595 N N . SER A 1 453 ? -1.242 -26.334 17.956 1.00 37.25 453 SER A N 1
ATOM 3596 C CA . SER A 1 453 ? -1.327 -24.883 17.739 1.00 37.25 453 SER A CA 1
ATOM 3597 C C . SER A 1 453 ? -1.983 -24.130 18.907 1.00 37.25 453 SER A C 1
ATOM 3599 O O . SER A 1 453 ? -1.699 -22.948 19.117 1.00 37.25 453 SER A O 1
ATOM 3601 N N . PHE A 1 454 ? -2.803 -24.806 19.720 1.00 36.66 454 PHE A N 1
ATOM 3602 C CA . PHE A 1 454 ? -3.419 -24.230 20.915 1.00 36.66 454 PHE A CA 1
ATOM 3603 C C . PHE A 1 454 ? -2.446 -24.093 22.096 1.00 36.66 454 PHE A C 1
ATOM 3605 O O . PHE A 1 454 ? -2.600 -23.125 22.849 1.00 36.66 454 PHE A O 1
ATOM 3612 N N . SER A 1 455 ? -1.476 -25.003 22.254 1.00 42.69 455 SER A N 1
ATOM 3613 C CA . SER A 1 455 ? -0.499 -24.991 23.359 1.00 42.69 455 SER A CA 1
ATOM 3614 C C . SER A 1 455 ? 0.682 -24.048 23.097 1.00 42.69 455 SER A C 1
ATOM 3616 O O . SER A 1 455 ? 1.071 -23.284 23.981 1.00 42.69 455 SER A O 1
ATOM 3618 N N . ILE A 1 456 ? 1.185 -23.992 21.857 1.00 45.91 456 ILE A N 1
ATOM 3619 C CA . ILE A 1 456 ? 2.197 -23.007 21.424 1.00 45.91 456 ILE A CA 1
ATOM 3620 C C . ILE A 1 456 ? 1.704 -21.578 21.703 1.00 45.91 456 ILE A C 1
ATOM 3622 O O . ILE A 1 456 ? 2.406 -20.761 22.302 1.00 45.91 456 ILE A O 1
ATOM 3626 N N . GLY A 1 457 ? 0.449 -21.293 21.341 1.00 44.62 457 GLY A N 1
ATOM 3627 C CA . GLY A 1 457 ? -0.192 -20.005 21.598 1.00 44.62 457 GLY A CA 1
ATOM 3628 C C . GLY A 1 457 ? -0.531 -19.728 23.069 1.00 44.62 457 GLY A C 1
ATOM 3629 O O . GLY A 1 457 ? -1.055 -18.656 23.357 1.00 44.62 457 GLY A O 1
ATOM 3630 N N . GLU A 1 458 ? -0.299 -20.665 23.991 1.00 49.34 458 GLU A N 1
ATOM 3631 C CA . GLU A 1 458 ? -0.492 -20.478 25.435 1.00 49.34 458 GLU A CA 1
ATOM 3632 C C . GLU A 1 458 ? 0.796 -19.973 26.097 1.00 49.34 458 GLU A C 1
ATOM 3634 O O . GLU A 1 458 ? 0.749 -18.989 26.832 1.00 49.34 458 GLU A O 1
ATOM 3639 N N . GLY A 1 459 ? 1.955 -20.538 25.731 1.00 54.16 459 GLY A N 1
ATOM 3640 C CA . GLY A 1 459 ? 3.267 -20.091 26.218 1.00 54.16 459 GLY A CA 1
ATOM 3641 C C . GLY A 1 459 ? 3.561 -18.619 25.910 1.00 54.16 459 GLY A C 1
ATOM 3642 O O . GLY A 1 459 ? 3.886 -17.863 26.817 1.00 54.16 459 GLY A O 1
ATOM 3643 N N . VAL A 1 460 ? 3.355 -18.187 24.661 1.00 53.00 460 VAL A N 1
ATOM 3644 C CA . VAL A 1 460 ? 3.597 -16.795 24.215 1.00 53.00 460 VAL A CA 1
ATOM 3645 C C . VAL A 1 460 ? 2.698 -15.794 24.945 1.00 53.00 460 VAL A C 1
ATOM 3647 O O . VAL A 1 460 ? 3.126 -14.700 25.312 1.00 53.00 460 VAL A O 1
ATOM 3650 N N . ILE A 1 461 ? 1.431 -16.158 25.164 1.00 53.81 461 ILE A N 1
ATOM 3651 C CA . ILE A 1 461 ? 0.487 -15.290 25.873 1.00 53.81 461 ILE A CA 1
ATOM 3652 C C . ILE A 1 461 ? 0.850 -15.248 27.350 1.00 53.81 461 ILE A C 1
ATOM 3654 O O . ILE A 1 461 ? 0.905 -14.156 27.904 1.00 53.81 461 ILE A O 1
ATOM 3658 N N . GLN A 1 462 ? 1.168 -16.385 27.974 1.00 58.62 462 GLN A N 1
ATOM 3659 C CA . GLN A 1 462 ? 1.598 -16.404 29.367 1.00 58.62 462 GLN A CA 1
ATOM 3660 C C . GLN A 1 462 ? 2.921 -15.652 29.572 1.00 58.62 462 GLN A C 1
ATOM 3662 O O . GLN A 1 462 ? 3.040 -14.942 30.555 1.00 58.62 462 GLN A O 1
ATOM 3667 N N . GLU A 1 463 ? 3.878 -15.715 28.645 1.00 60.47 463 GLU A N 1
ATOM 3668 C CA . GLU A 1 463 ? 5.139 -14.961 28.690 1.00 60.47 463 GLU A CA 1
ATOM 3669 C C . GLU A 1 463 ? 4.914 -13.439 28.649 1.00 60.47 463 GLU A C 1
ATOM 3671 O O . GLU A 1 463 ? 5.409 -12.700 29.510 1.00 60.47 463 GLU A O 1
ATOM 3676 N N . ILE A 1 464 ? 4.116 -12.961 27.687 1.00 59.25 464 ILE A N 1
ATOM 3677 C CA . ILE A 1 464 ? 3.751 -11.543 27.579 1.00 59.25 464 ILE A CA 1
ATOM 3678 C C . ILE A 1 464 ? 2.935 -11.100 28.804 1.00 59.25 464 ILE A C 1
ATOM 3680 O O . ILE A 1 464 ? 3.186 -10.039 29.377 1.00 59.25 464 ILE A O 1
ATOM 3684 N N . VAL A 1 465 ? 1.966 -11.911 29.234 1.00 54.47 465 VAL A N 1
ATOM 3685 C CA . VAL A 1 465 ? 1.063 -11.587 30.343 1.00 54.47 465 VAL A CA 1
ATOM 3686 C C . VAL A 1 465 ? 1.779 -11.644 31.693 1.00 54.47 465 VAL A C 1
ATOM 3688 O O . VAL A 1 465 ? 1.551 -10.748 32.496 1.00 54.47 465 VAL A O 1
ATOM 3691 N N . ASP A 1 466 ? 2.695 -12.582 31.940 1.00 60.34 466 ASP A N 1
ATOM 3692 C CA . ASP A 1 466 ? 3.571 -12.580 33.121 1.00 60.34 466 ASP A CA 1
ATOM 3693 C C . ASP A 1 466 ? 4.451 -11.331 33.152 1.00 60.34 466 ASP A C 1
ATOM 3695 O O . ASP A 1 466 ? 4.655 -10.729 34.206 1.00 60.34 466 ASP A O 1
ATOM 3699 N N . THR A 1 467 ? 4.977 -10.933 31.992 1.00 53.69 467 THR A N 1
ATOM 3700 C CA . THR A 1 467 ? 5.825 -9.746 31.859 1.00 53.69 467 THR A CA 1
ATOM 3701 C C . THR A 1 467 ? 5.046 -8.468 32.183 1.00 53.69 467 THR A C 1
ATOM 3703 O O . THR A 1 467 ? 5.567 -7.604 32.885 1.00 53.69 467 THR A O 1
ATOM 3706 N N . ILE A 1 468 ? 3.785 -8.374 31.743 1.00 51.12 468 ILE A N 1
ATOM 3707 C CA . ILE A 1 468 ? 2.897 -7.227 31.994 1.00 51.12 468 ILE A CA 1
ATOM 3708 C C . ILE A 1 468 ? 2.311 -7.245 33.418 1.00 51.12 468 ILE A C 1
ATOM 3710 O O . ILE A 1 468 ? 2.306 -6.216 34.088 1.00 51.12 468 ILE A O 1
ATOM 3714 N N . GLN A 1 469 ? 1.837 -8.390 33.924 1.00 46.72 469 GLN A N 1
ATOM 3715 C CA . GLN A 1 469 ? 1.189 -8.495 35.245 1.00 46.72 469 GLN A CA 1
ATOM 3716 C C . GLN A 1 469 ? 2.148 -8.237 36.413 1.00 46.72 469 GLN A C 1
ATOM 3718 O O . GLN A 1 469 ? 1.706 -7.879 37.502 1.00 46.72 469 GLN A O 1
ATOM 3723 N N . ARG A 1 470 ? 3.463 -8.356 36.197 1.00 47.81 470 ARG A N 1
ATOM 3724 C CA . ARG A 1 470 ? 4.488 -7.936 37.167 1.00 47.81 470 ARG A CA 1
ATOM 3725 C C . ARG A 1 470 ? 4.661 -6.404 37.241 1.00 47.81 470 ARG A C 1
ATOM 3727 O O . ARG A 1 470 ? 5.454 -5.939 38.059 1.00 47.81 470 ARG A O 1
ATOM 3734 N N . SER A 1 471 ? 3.933 -5.621 36.434 1.00 40.59 471 SER A N 1
ATOM 3735 C CA . SER A 1 471 ? 3.934 -4.149 36.441 1.00 40.59 471 SER A CA 1
ATOM 3736 C C . SER A 1 471 ? 2.525 -3.547 36.582 1.00 40.59 471 SER A C 1
ATOM 3738 O O . SER A 1 471 ? 1.757 -3.493 35.628 1.00 40.59 471 SER A O 1
ATOM 3740 N N . GLU A 1 472 ? 2.202 -3.010 37.763 1.00 39.25 472 GLU A N 1
ATOM 3741 C CA . GLU A 1 472 ? 0.948 -2.278 38.037 1.00 39.25 472 GLU A CA 1
ATOM 3742 C C . GLU A 1 472 ? 1.049 -0.786 37.640 1.00 39.25 472 GLU A C 1
ATOM 3744 O O . GLU A 1 472 ? 0.902 0.111 38.472 1.00 39.25 472 GLU A O 1
ATOM 3749 N N . VAL A 1 473 ? 1.381 -0.493 36.377 1.00 43.31 473 VAL A N 1
ATOM 3750 C CA . VAL A 1 473 ? 1.714 0.872 35.919 1.00 43.31 473 VAL A CA 1
ATOM 3751 C C . VAL A 1 473 ? 1.068 1.171 34.561 1.00 43.31 473 VAL A C 1
ATOM 3753 O O . VAL A 1 473 ? 1.083 0.326 33.675 1.00 43.31 473 VAL A O 1
ATOM 3756 N N . GLN A 1 474 ? 0.544 2.389 34.360 1.00 42.09 474 GLN A N 1
ATOM 3757 C CA . GLN A 1 474 ? 0.244 2.897 33.012 1.00 42.09 474 GLN A CA 1
ATOM 3758 C C . GLN A 1 474 ? 1.548 3.326 32.334 1.00 42.09 474 GLN A C 1
ATOM 3760 O O . GLN A 1 474 ? 2.256 4.209 32.825 1.00 42.09 474 GLN A O 1
ATOM 3765 N N . LEU A 1 475 ? 1.865 2.673 31.221 1.00 40.31 475 LEU A N 1
ATOM 3766 C CA . LEU A 1 475 ? 3.176 2.715 30.584 1.00 40.31 475 LEU A CA 1
ATOM 3767 C C . LEU A 1 475 ? 3.097 3.454 29.245 1.00 40.31 475 LEU A C 1
ATOM 3769 O O . LEU A 1 475 ? 2.153 3.246 28.486 1.00 40.31 475 LEU A O 1
ATOM 3773 N N . ASN A 1 476 ? 4.123 4.263 28.970 1.00 43.00 476 ASN A N 1
ATOM 3774 C CA . ASN A 1 476 ? 4.413 4.864 27.669 1.00 43.00 476 ASN A CA 1
ATOM 3775 C C . ASN A 1 476 ? 5.838 4.451 27.292 1.00 43.00 476 ASN A C 1
ATOM 3777 O O . ASN A 1 476 ? 6.795 4.916 27.911 1.00 43.00 476 ASN A O 1
ATOM 3781 N N . LEU A 1 477 ? 5.974 3.563 26.311 1.00 48.34 477 LEU A N 1
ATOM 3782 C CA . LEU A 1 477 ? 7.262 3.021 25.867 1.00 48.34 477 LEU A CA 1
ATOM 3783 C C . LEU A 1 477 ? 7.576 3.600 24.486 1.00 48.34 477 LEU A C 1
ATOM 3785 O O . LEU A 1 477 ? 6.783 3.390 23.570 1.00 48.34 477 LEU A O 1
ATOM 3789 N N . SER A 1 478 ? 8.676 4.342 24.329 1.00 49.94 478 SER A N 1
ATOM 3790 C CA . SER A 1 478 ? 8.979 5.080 23.095 1.00 49.94 478 SER A CA 1
ATOM 3791 C C . SER A 1 478 ? 10.093 4.426 22.270 1.00 49.94 478 SER A C 1
ATOM 3793 O O . SER A 1 478 ? 11.239 4.299 22.698 1.00 49.94 478 SER A O 1
ATOM 3795 N N . GLY A 1 479 ? 9.765 4.027 21.037 1.00 61.97 479 GLY A N 1
ATOM 3796 C CA . GLY A 1 479 ? 10.709 3.364 20.131 1.00 61.97 479 GLY A CA 1
ATOM 3797 C C . GLY A 1 479 ? 10.672 3.918 18.709 1.00 61.97 479 GLY A C 1
ATOM 3798 O O . GLY A 1 479 ? 9.596 4.144 18.155 1.00 61.97 479 GLY A O 1
ATOM 3799 N N . HIS A 1 480 ? 11.848 4.095 18.093 1.00 69.69 480 HIS A N 1
ATOM 3800 C CA . HIS A 1 480 ? 11.962 4.378 16.658 1.00 69.69 480 HIS A CA 1
ATOM 3801 C C . HIS A 1 480 ? 12.189 3.084 15.870 1.00 69.69 480 HIS A C 1
ATOM 3803 O O . HIS A 1 480 ? 13.206 2.401 16.043 1.00 69.69 480 HIS A O 1
ATOM 3809 N N . TRP A 1 481 ? 11.244 2.801 14.977 1.00 70.88 481 TRP A N 1
ATOM 3810 C CA . TRP A 1 481 ? 11.114 1.582 14.190 1.00 70.88 481 TRP A CA 1
ATOM 3811 C C . TRP A 1 481 ? 11.134 1.909 12.702 1.00 70.88 481 TRP A C 1
ATOM 3813 O O . TRP A 1 481 ? 10.403 2.789 12.249 1.00 70.88 481 TRP A O 1
ATOM 3823 N N . LEU A 1 482 ? 11.927 1.171 11.931 1.00 70.31 482 LEU A N 1
ATOM 3824 C CA . LEU A 1 482 ? 11.937 1.252 10.476 1.00 70.31 482 LEU A CA 1
ATOM 3825 C C . LEU A 1 482 ? 11.476 -0.081 9.892 1.00 70.31 482 LEU A C 1
ATOM 3827 O O . LEU A 1 482 ? 12.053 -1.127 10.185 1.00 70.31 482 LEU A O 1
ATOM 3831 N N . TYR A 1 483 ? 10.454 -0.040 9.043 1.00 73.19 483 TYR A N 1
ATOM 3832 C CA . TYR A 1 483 ? 10.086 -1.171 8.192 1.00 73.19 483 TYR A CA 1
ATOM 3833 C C . TYR A 1 483 ? 10.732 -0.944 6.828 1.00 73.19 483 TYR A C 1
ATOM 3835 O O . TYR A 1 483 ? 10.280 -0.086 6.069 1.00 73.19 483 TYR A O 1
ATOM 3843 N N . ILE A 1 484 ? 11.818 -1.669 6.552 1.00 71.88 484 ILE A N 1
ATOM 3844 C CA . ILE A 1 484 ? 12.625 -1.518 5.336 1.00 71.88 484 ILE A CA 1
ATOM 3845 C C . ILE A 1 484 ? 12.204 -2.571 4.316 1.00 71.88 484 ILE A C 1
ATOM 3847 O O . ILE A 1 484 ? 12.225 -3.770 4.601 1.00 71.88 484 ILE A O 1
ATOM 3851 N N . ILE A 1 485 ? 11.847 -2.120 3.118 1.00 71.44 485 ILE A N 1
ATOM 3852 C CA . ILE A 1 485 ? 11.253 -2.946 2.070 1.00 71.44 485 ILE A CA 1
ATOM 3853 C C . ILE A 1 485 ? 12.046 -2.731 0.779 1.00 71.44 485 ILE A C 1
ATOM 3855 O O . ILE A 1 485 ? 11.931 -1.697 0.122 1.00 71.44 485 ILE A O 1
ATOM 3859 N N . ASP A 1 486 ? 12.885 -3.710 0.431 1.00 71.81 486 ASP A N 1
ATOM 3860 C CA . ASP A 1 486 ? 13.621 -3.748 -0.839 1.00 71.81 486 ASP A CA 1
ATOM 3861 C C . ASP A 1 486 ? 12.633 -4.095 -1.958 1.00 71.81 486 ASP A C 1
ATOM 3863 O O . ASP A 1 486 ? 12.238 -5.257 -2.096 1.00 71.81 486 ASP A O 1
ATOM 3867 N N . SER A 1 487 ? 12.182 -3.078 -2.703 1.00 64.69 487 SER A N 1
ATOM 3868 C CA . SER A 1 487 ? 11.329 -3.272 -3.877 1.00 64.69 487 SER A CA 1
ATOM 3869 C C . SER A 1 487 ? 12.167 -3.845 -5.015 1.00 64.69 487 SER A C 1
ATOM 3871 O O . SER A 1 487 ? 13.246 -3.342 -5.329 1.00 64.69 487 SER A O 1
ATOM 3873 N N . GLY A 1 488 ? 11.681 -4.908 -5.649 1.00 66.62 488 GLY A N 1
ATOM 3874 C CA . GLY A 1 488 ? 12.355 -5.563 -6.762 1.00 66.62 488 GLY A CA 1
ATOM 3875 C C . GLY A 1 488 ? 12.710 -4.570 -7.873 1.00 66.62 488 GLY A C 1
ATOM 3876 O O . GLY A 1 488 ? 12.039 -3.561 -8.089 1.00 66.62 488 GLY A O 1
ATOM 3877 N N . GLY A 1 489 ? 13.783 -4.849 -8.616 1.00 60.75 489 GLY A N 1
ATOM 3878 C CA . GLY A 1 489 ? 14.256 -3.951 -9.682 1.00 60.75 489 GLY A CA 1
ATOM 3879 C C . GLY A 1 489 ? 13.319 -3.790 -10.887 1.00 60.75 489 GLY A C 1
ATOM 3880 O O . GLY A 1 489 ? 13.674 -3.084 -11.820 1.00 60.75 489 GLY A O 1
ATOM 3881 N N . GLN A 1 490 ? 12.164 -4.453 -10.904 1.00 65.19 490 GLN A N 1
ATOM 3882 C CA . GLN A 1 490 ? 11.223 -4.482 -12.023 1.00 65.19 490 GLN A CA 1
ATOM 3883 C C . GLN A 1 490 ? 10.221 -3.312 -11.898 1.00 65.19 490 GLN A C 1
ATOM 3885 O O . GLN A 1 490 ? 9.394 -3.345 -10.983 1.00 65.19 490 GLN A O 1
ATOM 3890 N N . PRO A 1 491 ? 10.237 -2.299 -12.794 1.00 61.38 491 PRO A N 1
ATOM 3891 C CA . PRO A 1 491 ? 9.421 -1.087 -12.623 1.00 61.38 491 PRO A CA 1
ATOM 3892 C C . PRO A 1 491 ? 7.916 -1.353 -12.521 1.00 61.38 491 PRO A C 1
ATOM 3894 O O . PRO A 1 491 ? 7.243 -0.750 -11.690 1.00 61.38 491 PRO A O 1
ATOM 3897 N N . ALA A 1 492 ? 7.412 -2.339 -13.278 1.00 61.59 492 ALA A N 1
ATOM 3898 C CA . ALA A 1 492 ? 5.995 -2.725 -13.335 1.00 61.59 492 ALA A CA 1
ATOM 3899 C C . ALA A 1 492 ? 5.390 -3.188 -11.989 1.00 61.59 492 ALA A C 1
ATOM 3901 O O . ALA A 1 492 ? 4.196 -3.470 -11.914 1.00 61.59 492 ALA A O 1
ATOM 3902 N N . TYR A 1 493 ? 6.206 -3.297 -10.936 1.00 64.94 493 TYR A N 1
ATOM 3903 C CA . TYR A 1 493 ? 5.785 -3.675 -9.592 1.00 64.94 493 TYR A CA 1
ATOM 3904 C C . TYR A 1 493 ? 5.980 -2.603 -8.522 1.00 64.94 493 TYR A C 1
ATOM 3906 O O . TYR A 1 493 ? 5.420 -2.740 -7.435 1.00 64.94 493 TYR A O 1
ATOM 3914 N N . GLN A 1 494 ? 6.713 -1.526 -8.799 1.00 64.56 494 GLN A N 1
ATOM 3915 C CA . GLN A 1 494 ? 6.864 -0.426 -7.840 1.00 64.56 494 GLN A CA 1
ATOM 3916 C C . GLN A 1 494 ? 5.545 0.343 -7.676 1.00 64.56 494 GLN A C 1
ATOM 3918 O O . GLN A 1 494 ? 5.215 0.769 -6.572 1.00 64.56 494 GLN A O 1
ATOM 3923 N N . GLU A 1 495 ? 4.730 0.385 -8.734 1.00 66.94 495 GLU A N 1
ATOM 3924 C CA . GLU A 1 495 ? 3.334 0.845 -8.712 1.00 66.94 495 GLU A CA 1
ATOM 3925 C C . GLU A 1 495 ? 2.401 -0.092 -7.922 1.00 66.94 495 GLU A C 1
ATOM 3927 O O . GLU A 1 495 ? 1.428 0.359 -7.319 1.00 66.94 495 GLU A O 1
ATOM 3932 N N . LEU A 1 496 ? 2.699 -1.398 -7.887 1.00 72.62 496 LEU A N 1
ATOM 3933 C CA . LEU A 1 496 ? 1.875 -2.405 -7.204 1.00 72.62 496 LEU A CA 1
ATOM 3934 C C . LEU A 1 496 ? 2.258 -2.603 -5.730 1.00 72.62 496 LEU A C 1
ATOM 3936 O O . LEU A 1 496 ? 1.426 -3.031 -4.932 1.00 72.62 496 LEU A O 1
ATOM 3940 N N . LEU A 1 497 ? 3.489 -2.270 -5.334 1.00 70.00 497 LEU A N 1
ATOM 3941 C CA . LEU A 1 497 ? 3.976 -2.446 -3.965 1.00 70.00 497 LEU A CA 1
ATOM 3942 C C . LEU A 1 497 ? 3.111 -1.739 -2.888 1.00 70.00 497 LEU A C 1
ATOM 3944 O O . LEU A 1 497 ? 2.823 -2.379 -1.870 1.00 70.00 497 LEU A O 1
ATOM 3948 N N . PRO A 1 498 ? 2.597 -0.501 -3.080 1.00 71.56 498 PRO A N 1
ATOM 3949 C CA . PRO A 1 498 ? 1.681 0.146 -2.130 1.00 71.56 498 PRO A CA 1
ATOM 3950 C C . PRO A 1 498 ? 0.400 -0.653 -1.820 1.00 71.56 498 PRO A C 1
ATOM 3952 O O . PRO A 1 498 ? -0.165 -0.517 -0.729 1.00 71.56 498 PRO A O 1
ATOM 3955 N N . LEU A 1 499 ? -0.042 -1.535 -2.727 1.00 74.50 499 LEU A N 1
ATOM 3956 C CA . LEU A 1 499 ? -1.199 -2.415 -2.514 1.00 74.50 499 LEU A CA 1
ATOM 3957 C C . LEU A 1 499 ? -0.932 -3.483 -1.439 1.00 74.50 499 LEU A C 1
ATOM 3959 O O . LEU A 1 499 ? -1.881 -3.965 -0.815 1.00 74.50 499 LEU A O 1
ATOM 3963 N N . PHE A 1 500 ? 0.339 -3.797 -1.171 1.00 71.06 500 PHE A N 1
ATOM 3964 C CA . PHE A 1 500 ? 0.765 -4.842 -0.235 1.00 71.06 500 PHE A CA 1
ATOM 3965 C C . PHE A 1 500 ? 1.479 -4.329 1.016 1.00 71.06 500 PHE A C 1
ATOM 3967 O O . PHE A 1 500 ? 1.410 -4.991 2.043 1.00 71.06 500 PHE A O 1
ATOM 3974 N N . VAL A 1 501 ? 2.136 -3.165 0.959 1.00 63.75 501 VAL A N 1
ATOM 3975 C CA . VAL A 1 501 ? 2.905 -2.621 2.104 1.00 63.75 501 VAL A CA 1
ATOM 3976 C C . VAL A 1 501 ? 2.407 -1.256 2.592 1.00 63.75 501 VAL A C 1
ATOM 3978 O O . VAL A 1 501 ? 2.964 -0.684 3.530 1.00 63.75 501 VAL A O 1
ATOM 3981 N N . ARG A 1 502 ? 1.323 -0.760 1.973 1.00 70.50 502 ARG A N 1
ATOM 3982 C CA . ARG A 1 502 ? 0.749 0.587 2.151 1.00 70.50 502 ARG A CA 1
ATOM 3983 C C . ARG A 1 502 ? 1.750 1.684 1.744 1.00 70.50 502 ARG A C 1
ATOM 3985 O O . ARG A 1 502 ? 2.809 1.397 1.188 1.00 70.50 502 ARG A O 1
ATOM 3992 N N . THR A 1 503 ? 1.382 2.958 1.886 1.00 61.03 503 THR A N 1
ATOM 3993 C CA . THR A 1 503 ? 2.254 4.057 1.439 1.00 61.03 503 THR A CA 1
ATOM 3994 C C . THR A 1 503 ? 3.481 4.165 2.337 1.00 61.03 503 THR A C 1
ATOM 3996 O O . THR A 1 503 ? 3.349 4.315 3.556 1.00 61.03 503 THR A O 1
ATOM 3999 N N . ALA A 1 504 ? 4.669 4.142 1.736 1.00 59.56 504 ALA A N 1
ATOM 4000 C CA . ALA A 1 504 ? 5.893 4.505 2.433 1.00 59.56 504 ALA A CA 1
ATOM 4001 C C . ALA A 1 504 ? 5.845 5.968 2.889 1.00 59.56 504 ALA A C 1
ATOM 4003 O O . ALA A 1 504 ? 5.245 6.818 2.230 1.00 59.56 504 ALA A O 1
ATOM 4004 N N . SER A 1 505 ? 6.491 6.253 4.016 1.00 75.25 505 SER A N 1
ATOM 4005 C CA . SER A 1 505 ? 6.707 7.617 4.500 1.00 75.25 505 SER A CA 1
ATOM 4006 C C . SER A 1 505 ? 8.082 8.155 4.076 1.00 75.25 505 SER A C 1
ATOM 4008 O O . SER A 1 505 ? 8.272 9.367 3.990 1.00 75.25 505 SER A O 1
ATOM 4010 N N . LEU A 1 506 ? 9.002 7.253 3.714 1.00 85.88 506 LEU A N 1
ATOM 4011 C CA . LEU A 1 506 ? 10.264 7.538 3.041 1.00 85.88 506 LEU A CA 1
ATOM 4012 C C . LEU A 1 506 ? 10.480 6.571 1.863 1.00 85.88 506 LEU A C 1
ATOM 4014 O O . LEU A 1 506 ? 10.445 5.352 2.019 1.00 85.88 506 LEU A O 1
ATOM 4018 N N . ASN A 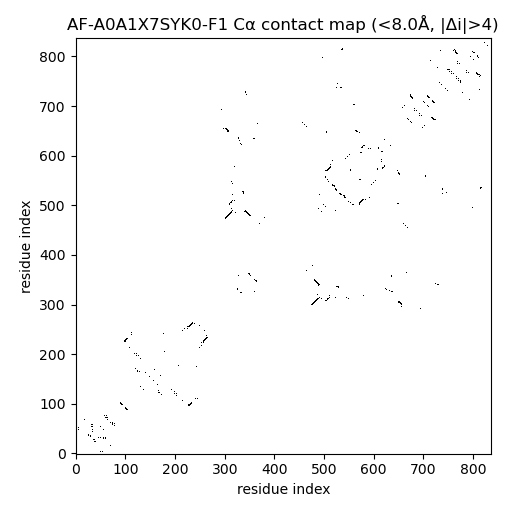1 507 ? 10.782 7.115 0.692 1.00 87.31 507 ASN A N 1
ATOM 4019 C CA . ASN A 1 507 ? 11.326 6.385 -0.447 1.00 87.31 507 ASN A CA 1
ATOM 4020 C C . ASN A 1 507 ? 12.847 6.598 -0.492 1.00 87.31 507 ASN A C 1
ATOM 4022 O O . ASN A 1 507 ? 13.304 7.738 -0.460 1.00 87.31 507 ASN A O 1
ATOM 4026 N N . ILE A 1 508 ? 13.633 5.530 -0.627 1.00 90.44 508 ILE A N 1
ATOM 4027 C CA . ILE A 1 508 ? 15.062 5.613 -0.966 1.00 90.44 508 ILE A CA 1
ATOM 4028 C C . ILE A 1 508 ? 15.198 5.276 -2.450 1.00 90.44 508 ILE A C 1
ATOM 4030 O O . ILE A 1 508 ? 15.065 4.117 -2.833 1.00 90.44 508 ILE A O 1
ATOM 4034 N N . ILE A 1 509 ? 15.431 6.280 -3.296 1.00 91.56 509 ILE A N 1
ATOM 4035 C CA . ILE A 1 509 ? 15.638 6.091 -4.736 1.00 91.56 509 ILE A CA 1
ATOM 4036 C C . ILE A 1 509 ? 17.115 5.788 -4.963 1.00 91.56 509 ILE A C 1
ATOM 4038 O O . ILE A 1 509 ? 17.963 6.670 -4.846 1.00 91.56 509 ILE A O 1
ATOM 4042 N N . THR A 1 510 ? 17.417 4.534 -5.276 1.00 91.88 510 THR A N 1
ATOM 4043 C CA . THR A 1 510 ? 18.786 4.041 -5.438 1.00 91.88 510 THR A CA 1
ATOM 4044 C C . THR A 1 510 ? 19.197 4.101 -6.908 1.00 91.88 510 THR A C 1
ATOM 4046 O O . THR A 1 510 ? 18.555 3.468 -7.748 1.00 91.88 510 THR A O 1
ATOM 4049 N N . LEU A 1 511 ? 20.265 4.838 -7.217 1.00 92.56 511 LEU A N 1
ATOM 4050 C CA . LEU A 1 511 ? 20.789 5.044 -8.572 1.00 92.56 511 LEU A CA 1
ATOM 4051 C C . LEU A 1 511 ? 22.221 4.508 -8.674 1.00 92.56 511 LEU A C 1
ATOM 4053 O O . LEU A 1 511 ? 23.038 4.780 -7.796 1.00 92.56 511 LEU A O 1
ATOM 4057 N N . ASP A 1 512 ? 22.544 3.796 -9.755 1.00 90.69 512 ASP A N 1
ATOM 4058 C CA . ASP A 1 512 ? 23.929 3.414 -10.057 1.00 90.69 512 ASP A CA 1
ATOM 4059 C C . ASP A 1 512 ? 24.671 4.622 -10.645 1.00 90.69 512 ASP A C 1
ATOM 4061 O O . ASP A 1 512 ? 24.404 5.021 -11.781 1.00 90.69 512 ASP A O 1
ATOM 4065 N N . LEU A 1 513 ? 25.604 5.204 -9.882 1.00 92.69 513 LEU A N 1
ATOM 4066 C CA . LEU A 1 513 ? 26.374 6.359 -10.340 1.00 92.69 513 LEU A CA 1
ATOM 4067 C C . LEU A 1 513 ? 27.438 6.009 -11.380 1.00 92.69 513 LEU A C 1
ATOM 4069 O O . LEU A 1 513 ? 27.954 6.925 -12.020 1.00 92.69 513 LEU A O 1
ATOM 4073 N N . SER A 1 514 ? 27.794 4.736 -11.570 1.00 90.56 514 SER A N 1
ATOM 4074 C CA . SER A 1 514 ? 28.806 4.350 -12.559 1.00 90.56 514 SER A CA 1
ATOM 4075 C C . SER A 1 514 ? 28.312 4.580 -13.994 1.00 90.56 514 SER A C 1
ATOM 4077 O O . SER A 1 514 ? 29.067 5.117 -14.814 1.00 90.56 514 SER A O 1
ATOM 4079 N N . GLN A 1 515 ? 27.023 4.338 -14.259 1.00 89.00 515 GLN A N 1
ATOM 4080 C CA . GLN A 1 515 ? 26.376 4.595 -15.554 1.00 89.00 515 GLN A CA 1
ATOM 4081 C C . GLN A 1 515 ? 26.113 6.097 -15.804 1.00 89.00 515 GLN A C 1
ATOM 4083 O O . GLN A 1 515 ? 26.221 6.923 -14.888 1.00 89.00 515 GLN A O 1
ATOM 4088 N N . PRO A 1 516 ? 25.780 6.500 -17.041 1.00 88.06 516 PRO A N 1
ATOM 4089 C CA . PRO A 1 516 ? 25.137 7.782 -17.332 1.00 88.06 516 PRO A CA 1
ATOM 4090 C C . PRO A 1 516 ? 23.733 7.905 -16.705 1.00 88.06 516 PRO A C 1
ATOM 4092 O O . PRO A 1 516 ? 23.164 6.938 -16.188 1.00 88.06 516 PRO A O 1
ATOM 4095 N N . LEU A 1 517 ? 23.161 9.112 -16.747 1.00 88.81 517 LEU A N 1
ATOM 4096 C CA . LEU A 1 517 ? 21.783 9.357 -16.302 1.00 88.81 517 LEU A CA 1
ATOM 4097 C C . LEU A 1 517 ? 20.743 9.066 -17.386 1.00 88.81 517 LEU A C 1
ATOM 4099 O O . LEU A 1 517 ? 19.628 8.671 -17.053 1.00 88.81 517 LEU A O 1
ATOM 4103 N N . ASP A 1 518 ? 21.120 9.221 -18.653 1.00 87.56 518 ASP A N 1
ATOM 4104 C CA . ASP A 1 518 ? 20.310 9.053 -19.861 1.00 87.56 518 ASP A CA 1
ATOM 4105 C C . ASP A 1 518 ? 20.405 7.644 -20.478 1.00 87.56 518 ASP A C 1
ATOM 4107 O O . ASP A 1 518 ? 19.546 7.256 -21.278 1.00 87.56 518 ASP A O 1
ATOM 4111 N N . GLU A 1 519 ? 21.411 6.849 -20.094 1.00 86.25 519 GLU A N 1
ATOM 4112 C CA . GLU A 1 519 ? 21.615 5.504 -20.639 1.00 86.25 519 GLU A CA 1
ATOM 4113 C C . GLU A 1 519 ? 20.435 4.577 -20.325 1.00 86.25 519 GLU A C 1
ATOM 4115 O O . GLU A 1 519 ? 20.033 4.386 -19.176 1.00 86.25 519 GLU A O 1
ATOM 4120 N N . LYS A 1 520 ? 19.878 3.987 -21.385 1.00 82.44 520 LYS A N 1
ATOM 4121 C CA . LYS A 1 520 ? 18.719 3.099 -21.327 1.00 82.44 520 LYS A CA 1
ATOM 4122 C C . LYS A 1 520 ? 19.133 1.702 -20.870 1.00 82.44 520 LYS A C 1
ATOM 4124 O O . LYS A 1 520 ? 19.753 0.962 -21.633 1.00 82.44 520 LYS A O 1
ATOM 4129 N N . LEU A 1 521 ? 18.741 1.342 -19.653 1.00 75.44 521 LEU A N 1
ATOM 4130 C CA . LEU A 1 521 ? 19.155 0.113 -18.984 1.00 75.44 521 LEU A CA 1
ATOM 4131 C C . LEU A 1 521 ? 18.490 -1.127 -19.611 1.00 75.44 521 LEU A C 1
ATOM 4133 O O . LEU A 1 521 ? 17.280 -1.145 -19.838 1.00 75.44 521 LEU A O 1
ATOM 4137 N N . ASP A 1 522 ? 19.271 -2.186 -19.848 1.00 73.62 522 ASP A N 1
ATOM 4138 C CA . ASP A 1 522 ? 18.744 -3.533 -20.108 1.00 73.62 522 ASP A CA 1
ATOM 4139 C C . ASP A 1 522 ? 18.437 -4.212 -18.769 1.00 73.62 522 ASP A C 1
ATOM 4141 O O . ASP A 1 522 ? 19.331 -4.477 -17.960 1.00 73.62 522 ASP A O 1
ATOM 4145 N N . PHE A 1 523 ? 17.157 -4.465 -18.503 1.00 75.94 523 PHE A N 1
ATOM 4146 C CA . PHE A 1 523 ? 16.743 -5.092 -17.256 1.00 75.94 523 PHE A CA 1
ATOM 4147 C C . PHE A 1 523 ? 17.057 -6.584 -17.271 1.00 75.94 523 PHE A C 1
ATOM 4149 O O . PHE A 1 523 ? 16.510 -7.338 -18.070 1.00 75.94 523 PHE A O 1
ATOM 4156 N N . GLN A 1 524 ? 17.909 -7.009 -16.341 1.00 76.75 524 GLN A N 1
ATOM 4157 C CA . GLN A 1 524 ? 18.323 -8.399 -16.192 1.00 76.75 524 GLN A CA 1
ATOM 4158 C C . GLN A 1 524 ? 17.581 -9.085 -15.043 1.00 76.75 524 GLN A C 1
ATOM 4160 O O . GLN A 1 524 ? 17.582 -8.596 -13.909 1.00 76.75 524 GLN A O 1
ATOM 4165 N N . TYR A 1 525 ? 17.014 -10.254 -15.332 1.00 78.62 525 TYR A N 1
ATOM 4166 C CA . TYR A 1 525 ? 16.579 -11.229 -14.342 1.00 78.62 525 TYR A CA 1
ATOM 4167 C C . TYR A 1 525 ? 17.664 -12.300 -14.164 1.00 78.62 525 TYR A C 1
ATOM 4169 O O . TYR A 1 525 ? 18.186 -12.829 -15.144 1.00 78.62 525 TYR A O 1
ATOM 4177 N N . ARG A 1 526 ? 18.024 -12.621 -12.923 1.00 79.31 526 ARG A N 1
ATOM 4178 C CA . ARG A 1 526 ? 19.055 -13.607 -12.574 1.00 79.31 526 ARG A CA 1
ATOM 4179 C C . ARG A 1 526 ? 18.445 -14.713 -11.729 1.00 79.31 526 ARG A C 1
ATOM 4181 O O . ARG A 1 526 ? 17.690 -14.410 -10.809 1.00 79.31 526 ARG A O 1
ATOM 4188 N N . ILE A 1 527 ? 18.758 -15.969 -12.031 1.00 81.44 527 ILE A N 1
ATOM 4189 C CA . ILE A 1 527 ? 18.365 -17.106 -11.190 1.00 81.44 527 ILE A CA 1
ATOM 4190 C C . ILE A 1 527 ? 19.303 -18.299 -11.398 1.00 81.44 527 ILE A C 1
ATOM 4192 O O . ILE A 1 527 ? 19.680 -18.602 -12.531 1.00 81.44 527 ILE A O 1
ATOM 4196 N N . GLY A 1 528 ? 19.690 -18.978 -10.315 1.00 76.06 528 GLY A N 1
ATOM 4197 C CA . GLY A 1 528 ? 20.624 -20.106 -10.353 1.00 76.06 528 GLY A CA 1
ATOM 4198 C C . GLY A 1 528 ? 22.010 -19.733 -10.892 1.00 76.06 528 GLY A C 1
ATOM 4199 O O . GLY A 1 528 ? 22.704 -20.589 -11.437 1.00 76.06 528 GLY A O 1
ATOM 4200 N N . GLY A 1 529 ? 22.394 -18.455 -10.808 1.00 77.25 529 GLY A N 1
ATOM 4201 C CA . GLY A 1 529 ? 23.608 -17.922 -11.436 1.00 77.25 529 GLY A CA 1
ATOM 4202 C C . GLY A 1 529 ? 23.533 -17.707 -12.958 1.00 77.25 529 GLY A C 1
ATOM 4203 O O . GLY A 1 529 ? 24.477 -17.156 -13.525 1.00 77.25 529 GLY A O 1
ATOM 4204 N N . GLU A 1 530 ? 22.436 -18.075 -13.629 1.00 81.06 530 GLU A N 1
ATOM 4205 C CA . GLU A 1 530 ? 22.167 -17.644 -15.006 1.00 81.06 530 GLU A CA 1
ATOM 4206 C C . GLU A 1 530 ? 21.593 -16.216 -15.047 1.00 81.06 530 GLU A C 1
ATOM 4208 O O . GLU A 1 530 ? 21.097 -15.688 -14.051 1.00 81.06 530 GLU A O 1
ATOM 4213 N N . THR A 1 531 ? 21.678 -15.559 -16.208 1.00 83.50 531 THR A N 1
ATOM 4214 C CA . THR A 1 531 ? 21.183 -14.191 -16.432 1.00 83.50 531 THR A CA 1
ATOM 4215 C C . THR A 1 531 ? 20.393 -14.120 -17.735 1.00 83.50 531 THR A C 1
ATOM 4217 O O . THR A 1 531 ? 20.867 -14.562 -18.779 1.00 83.50 531 THR A O 1
ATOM 4220 N N . PHE A 1 532 ? 19.210 -13.517 -17.666 1.00 81.88 532 PHE A N 1
ATOM 4221 C CA . PHE A 1 532 ? 18.237 -13.377 -18.744 1.00 81.88 532 PHE A CA 1
ATOM 4222 C C . PHE A 1 532 ? 17.888 -11.892 -18.899 1.00 81.88 532 PHE A C 1
ATOM 4224 O O . PHE A 1 532 ? 17.646 -11.222 -17.896 1.00 81.88 532 PHE A O 1
ATOM 4231 N N . SER A 1 533 ? 17.843 -11.356 -20.122 1.00 78.56 533 SER A N 1
ATOM 4232 C CA . SER A 1 533 ? 17.211 -10.043 -20.334 1.00 78.56 533 SER A CA 1
ATOM 4233 C C . SER A 1 533 ? 15.700 -10.204 -20.189 1.00 78.56 533 SER A C 1
ATOM 4235 O O . SER A 1 533 ? 15.119 -11.156 -20.710 1.00 78.56 533 SER A O 1
ATOM 4237 N N . CYS A 1 534 ? 15.050 -9.260 -19.514 1.00 73.38 534 CYS A N 1
ATOM 4238 C CA . CYS A 1 534 ? 13.599 -9.226 -19.382 1.00 73.38 534 CYS A CA 1
ATOM 4239 C C . CYS A 1 534 ? 12.886 -8.948 -20.723 1.00 73.38 534 CYS A C 1
ATOM 4241 O O . CYS A 1 534 ? 11.663 -9.011 -20.782 1.00 73.38 534 CYS A O 1
ATOM 4243 N N . GLY A 1 535 ? 13.606 -8.579 -21.793 1.00 59.50 535 GLY A N 1
ATOM 4244 C CA . GLY A 1 535 ? 13.036 -8.360 -23.133 1.00 59.50 535 GLY A CA 1
ATOM 4245 C C . GLY A 1 535 ? 12.035 -7.199 -23.243 1.00 59.50 535 GLY A C 1
ATOM 4246 O O . GLY A 1 535 ? 11.481 -6.954 -24.314 1.00 59.50 535 GLY A O 1
ATOM 4247 N N . LEU A 1 536 ? 11.795 -6.473 -22.148 1.00 56.62 536 LEU A N 1
ATOM 4248 C CA . LEU A 1 536 ? 10.874 -5.351 -22.088 1.00 56.62 536 LEU A CA 1
ATOM 4249 C C . LEU A 1 536 ? 11.414 -4.181 -22.917 1.00 56.62 536 LEU A C 1
ATOM 4251 O O . LEU A 1 536 ? 12.498 -3.665 -22.651 1.00 56.62 536 LEU A O 1
ATOM 4255 N N . ASN A 1 537 ? 10.599 -3.659 -23.835 1.00 53.75 537 ASN A N 1
ATOM 4256 C CA . ASN A 1 537 ? 10.885 -2.388 -24.512 1.00 53.75 537 ASN A CA 1
ATOM 4257 C C . ASN A 1 537 ? 10.779 -1.161 -23.575 1.00 53.75 537 ASN A C 1
ATOM 4259 O O . ASN A 1 537 ? 11.006 -0.035 -24.018 1.00 53.75 537 ASN A O 1
ATOM 4263 N N . PHE A 1 538 ? 10.488 -1.376 -22.284 1.00 55.50 538 PHE A N 1
ATOM 4264 C CA . PHE A 1 538 ? 10.582 -0.413 -21.184 1.00 55.50 538 PHE A CA 1
ATOM 4265 C C . PHE A 1 538 ? 12.032 0.018 -20.914 1.00 55.50 538 PHE A C 1
ATOM 4267 O O . PHE A 1 538 ? 12.631 -0.286 -19.885 1.00 55.50 538 PHE A O 1
ATOM 4274 N N . LYS A 1 539 ? 12.588 0.770 -21.861 1.00 63.78 539 LYS A N 1
ATOM 4275 C CA . LYS A 1 539 ? 13.883 1.436 -21.761 1.00 63.78 539 LYS A CA 1
ATOM 4276 C C . LYS A 1 539 ? 13.775 2.665 -20.857 1.00 63.78 539 LYS A C 1
ATOM 4278 O O . LYS A 1 539 ? 13.616 3.785 -21.349 1.00 63.78 539 LYS A O 1
ATOM 4283 N N . TYR A 1 540 ? 13.887 2.437 -19.552 1.00 74.69 540 TYR A N 1
ATOM 4284 C CA . TYR A 1 540 ? 14.151 3.481 -18.561 1.00 74.69 540 TYR A CA 1
ATOM 4285 C C . TYR A 1 540 ? 15.661 3.703 -18.417 1.00 74.69 540 TYR A C 1
ATOM 4287 O O . TYR A 1 540 ? 16.451 2.759 -18.471 1.00 74.69 540 TYR A O 1
ATOM 4295 N N . SER A 1 541 ? 16.053 4.949 -18.202 1.00 84.19 541 SER A N 1
ATOM 4296 C CA . SER A 1 541 ? 17.352 5.347 -17.674 1.00 84.19 541 SER A CA 1
ATOM 4297 C C . SER A 1 541 ? 17.287 5.587 -16.162 1.00 84.19 541 SER A C 1
ATOM 4299 O O . SER A 1 541 ? 16.211 5.549 -15.559 1.00 84.19 541 SER A O 1
ATOM 4301 N N . ASN A 1 542 ? 18.431 5.879 -15.535 1.00 85.75 542 ASN A N 1
ATOM 4302 C CA . ASN A 1 542 ? 18.472 6.344 -14.142 1.00 85.75 542 ASN A CA 1
ATOM 4303 C C . ASN A 1 542 ? 17.626 7.623 -13.935 1.00 85.75 542 ASN A C 1
ATOM 4305 O O . ASN A 1 542 ? 16.973 7.762 -12.901 1.00 85.75 542 ASN A O 1
ATOM 4309 N N . GLN A 1 543 ? 17.608 8.537 -14.913 1.00 87.88 543 GLN A N 1
ATOM 4310 C CA . GLN A 1 543 ? 16.812 9.769 -14.889 1.00 87.88 543 GLN A CA 1
ATOM 4311 C C . GLN A 1 543 ? 15.309 9.490 -15.030 1.00 87.88 543 GLN A C 1
ATOM 4313 O O . GLN A 1 543 ? 14.539 9.968 -14.197 1.00 87.88 543 GLN A O 1
ATOM 4318 N N . ASP A 1 544 ? 14.887 8.685 -16.017 1.00 85.00 544 ASP A N 1
ATOM 4319 C CA . ASP A 1 544 ? 13.467 8.321 -16.178 1.00 85.00 544 ASP A CA 1
ATOM 4320 C C . ASP A 1 544 ? 12.943 7.635 -14.908 1.00 85.00 544 ASP A C 1
ATOM 4322 O O . ASP A 1 544 ? 11.845 7.920 -14.431 1.00 85.00 544 ASP A O 1
ATOM 4326 N N . PHE A 1 545 ? 13.758 6.737 -14.344 1.00 83.44 545 PHE A N 1
ATOM 4327 C CA . PHE A 1 545 ? 13.449 6.013 -13.120 1.00 83.44 545 PHE A CA 1
ATOM 4328 C C . PHE A 1 545 ? 13.263 6.965 -11.931 1.00 83.44 545 PHE A C 1
ATOM 4330 O O . PHE A 1 545 ? 12.265 6.879 -11.214 1.00 83.44 545 PHE A O 1
ATOM 4337 N N . PHE A 1 546 ? 14.208 7.890 -11.730 1.00 88.44 546 PHE A N 1
ATOM 4338 C CA . PHE A 1 546 ? 14.139 8.902 -10.677 1.00 88.44 546 PHE A CA 1
ATOM 4339 C C . PHE A 1 546 ? 12.873 9.761 -10.796 1.00 88.44 546 PHE A C 1
ATOM 4341 O O . PHE A 1 546 ? 12.133 9.891 -9.821 1.00 88.44 546 PHE A O 1
ATOM 4348 N N . LEU A 1 547 ? 12.587 10.292 -11.989 1.00 87.00 547 LEU A N 1
ATOM 4349 C CA . LEU A 1 547 ? 11.416 11.138 -12.227 1.00 87.00 547 LEU A CA 1
ATOM 4350 C C . LEU A 1 547 ? 10.102 10.376 -12.012 1.00 87.00 547 LEU A C 1
ATOM 4352 O O . LEU A 1 547 ? 9.195 10.901 -11.363 1.00 87.00 547 LEU A O 1
ATOM 4356 N N . SER A 1 548 ? 10.015 9.127 -12.484 1.00 81.75 548 SER A N 1
ATOM 4357 C CA . SER A 1 548 ? 8.855 8.254 -12.267 1.00 81.75 548 SER A CA 1
ATOM 4358 C C . SER A 1 548 ? 8.619 7.978 -10.777 1.00 81.75 548 SER A C 1
ATOM 4360 O O . SER A 1 548 ? 7.494 8.113 -10.293 1.00 81.75 548 SER A O 1
ATOM 4362 N N . ALA A 1 549 ? 9.673 7.643 -10.024 1.00 81.75 549 ALA A N 1
ATOM 4363 C CA . ALA A 1 549 ? 9.577 7.345 -8.596 1.00 81.75 549 ALA A CA 1
ATOM 4364 C C . ALA A 1 549 ? 9.187 8.579 -7.758 1.00 81.75 549 ALA A C 1
ATOM 4366 O O . ALA A 1 549 ? 8.308 8.478 -6.899 1.00 81.75 549 ALA A O 1
ATOM 4367 N N . VAL A 1 550 ? 9.771 9.753 -8.038 1.00 85.19 550 VAL A N 1
ATOM 4368 C CA . VAL A 1 550 ? 9.402 11.017 -7.371 1.00 85.19 550 VAL A CA 1
ATOM 4369 C C . VAL A 1 550 ? 7.957 11.409 -7.697 1.00 85.19 550 VAL A C 1
ATOM 4371 O O . VAL A 1 550 ? 7.195 11.730 -6.785 1.00 85.19 550 VAL A O 1
ATOM 4374 N N . SER A 1 551 ? 7.555 11.340 -8.971 1.00 80.69 551 SER A N 1
ATOM 4375 C CA . SER A 1 551 ? 6.209 11.747 -9.407 1.00 80.69 551 SER A CA 1
ATOM 4376 C C . SER A 1 551 ? 5.119 10.825 -8.859 1.00 80.69 551 SER A C 1
ATOM 4378 O O . SER A 1 551 ? 4.098 11.305 -8.376 1.00 80.69 551 SER A O 1
ATOM 4380 N N . SER A 1 552 ? 5.352 9.507 -8.851 1.00 76.12 552 SER A N 1
ATOM 4381 C CA . SER A 1 552 ? 4.458 8.545 -8.194 1.00 76.12 552 SER A CA 1
ATOM 4382 C C . SER A 1 552 ? 4.378 8.811 -6.684 1.00 76.12 552 SER A C 1
ATOM 4384 O O . SER A 1 552 ? 3.281 8.929 -6.134 1.00 76.12 552 SER A O 1
ATOM 4386 N N . GLY A 1 553 ? 5.525 9.020 -6.024 1.00 72.56 553 GLY A N 1
ATOM 4387 C CA . GLY A 1 553 ? 5.601 9.358 -4.601 1.00 72.56 553 GLY A CA 1
ATOM 4388 C C . GLY A 1 553 ? 4.823 10.621 -4.212 1.00 72.56 553 GLY A C 1
ATOM 4389 O O . GLY A 1 553 ? 4.198 10.635 -3.155 1.00 72.56 553 GLY A O 1
ATOM 4390 N N . ALA A 1 554 ? 4.796 11.643 -5.072 1.00 74.44 554 ALA A N 1
ATOM 4391 C CA . ALA A 1 554 ? 4.053 12.885 -4.838 1.00 74.44 554 ALA A CA 1
ATOM 4392 C C . ALA A 1 554 ? 2.519 12.738 -4.943 1.00 74.44 554 ALA A C 1
ATOM 4394 O O . ALA A 1 554 ? 1.781 13.556 -4.396 1.00 74.44 554 ALA A O 1
ATOM 4395 N N . ILE A 1 555 ? 2.020 11.694 -5.616 1.00 71.56 555 ILE A N 1
ATOM 4396 C CA . ILE A 1 555 ? 0.579 11.417 -5.772 1.00 71.56 555 ILE A CA 1
ATOM 4397 C C . ILE A 1 555 ? 0.039 10.557 -4.607 1.00 71.56 555 ILE A C 1
ATOM 4399 O O . ILE A 1 555 ? -1.163 10.572 -4.316 1.00 71.56 555 ILE A O 1
ATOM 4403 N N . LEU A 1 556 ? 0.911 9.826 -3.902 1.00 67.06 556 LEU A N 1
ATOM 4404 C CA . LEU A 1 556 ? 0.540 8.969 -2.773 1.00 67.06 556 LEU A CA 1
ATOM 4405 C C . LEU A 1 556 ? 0.087 9.790 -1.553 1.00 67.06 556 LEU A C 1
ATOM 4407 O O . LEU A 1 556 ? 0.882 10.416 -0.853 1.00 67.06 556 LEU A O 1
ATOM 4411 N N . LYS A 1 557 ? -1.214 9.728 -1.255 1.00 63.09 557 LYS A N 1
ATOM 4412 C CA . LYS A 1 557 ? -1.807 10.345 -0.059 1.00 63.09 557 LYS A CA 1
ATOM 4413 C C . LYS A 1 557 ? -1.422 9.567 1.212 1.00 63.09 557 LYS A C 1
ATOM 4415 O O . LYS A 1 557 ? -1.486 8.337 1.178 1.00 63.09 557 LYS A O 1
ATOM 4420 N N . PRO A 1 558 ? -1.113 10.239 2.339 1.00 63.59 558 PRO A N 1
ATOM 4421 C CA . PRO A 1 558 ? -0.891 9.571 3.621 1.00 63.59 558 PRO A CA 1
ATOM 4422 C C . PRO A 1 558 ? -2.069 8.681 4.047 1.00 63.59 558 PRO A C 1
ATOM 4424 O O . PRO A 1 558 ? -3.235 9.033 3.849 1.00 63.59 558 PRO A O 1
ATOM 4427 N N . ILE A 1 559 ? -1.766 7.540 4.675 1.00 62.78 559 ILE A N 1
ATOM 4428 C CA . ILE A 1 559 ? -2.772 6.633 5.252 1.00 62.78 559 ILE A CA 1
ATOM 4429 C C . ILE A 1 559 ? -3.496 7.355 6.394 1.00 62.78 559 ILE A C 1
ATOM 4431 O O . ILE A 1 559 ? -2.857 7.873 7.310 1.00 62.78 559 ILE A O 1
ATOM 4435 N N . HIS A 1 560 ? -4.830 7.335 6.388 1.00 62.25 560 HIS A N 1
ATOM 4436 C CA . HIS A 1 560 ? -5.602 7.759 7.551 1.00 62.25 560 HIS A CA 1
ATOM 4437 C C . HIS A 1 560 ? -5.580 6.653 8.615 1.00 62.25 560 HIS A C 1
ATOM 4439 O O . HIS A 1 560 ? -6.120 5.568 8.403 1.00 62.25 560 HIS A O 1
ATOM 4445 N N . VAL A 1 561 ? -4.936 6.931 9.748 1.00 64.94 561 VAL A N 1
ATOM 4446 C CA . VAL A 1 561 ? -4.810 6.023 10.896 1.00 64.94 561 VAL A CA 1
ATOM 4447 C C . VAL A 1 561 ? -5.489 6.675 12.115 1.00 64.94 561 VAL A C 1
ATOM 4449 O O . VAL A 1 561 ? -5.308 7.879 12.322 1.00 64.94 561 VAL A O 1
ATOM 4452 N N . PRO A 1 562 ? -6.263 5.936 12.933 1.00 59.00 562 PRO A N 1
ATOM 4453 C CA . PRO A 1 562 ? -6.793 6.450 14.199 1.00 59.00 562 PRO A CA 1
ATOM 4454 C C . PRO A 1 562 ? -5.681 6.773 15.214 1.00 59.00 562 PRO A C 1
ATOM 4456 O O . PRO A 1 562 ? -4.697 6.044 15.307 1.00 59.00 562 PRO A O 1
ATOM 4459 N N . TYR A 1 563 ? -5.859 7.830 16.014 1.00 63.97 563 TYR A N 1
ATOM 4460 C CA . TYR A 1 563 ? -4.968 8.209 17.133 1.00 63.97 563 TYR A CA 1
ATOM 4461 C C . TYR A 1 563 ? -3.483 8.418 16.766 1.00 63.97 563 TYR A C 1
ATOM 4463 O O . TYR A 1 563 ? -2.570 8.086 17.525 1.00 63.97 563 TYR A O 1
ATOM 4471 N N . VAL A 1 564 ? -3.238 9.029 15.605 1.00 71.25 564 VAL A N 1
ATOM 4472 C CA . VAL A 1 564 ? -1.911 9.530 15.219 1.00 71.25 564 VAL A CA 1
ATOM 4473 C C . VAL A 1 564 ? -1.539 10.769 16.035 1.00 71.25 564 VAL A C 1
ATOM 4475 O O . VAL A 1 564 ? -2.308 11.727 16.106 1.00 71.25 564 VAL A O 1
ATOM 4478 N N . ILE A 1 565 ? -0.335 10.753 16.606 1.00 70.19 565 ILE A N 1
ATOM 4479 C CA . ILE A 1 565 ? 0.291 11.876 17.318 1.00 70.19 565 ILE A CA 1
ATOM 4480 C C . ILE A 1 565 ? 0.919 12.842 16.304 1.00 70.19 565 ILE A C 1
ATOM 4482 O O . ILE A 1 565 ? 0.722 14.052 16.378 1.00 70.19 565 ILE A O 1
ATOM 4486 N N . GLU A 1 566 ? 1.663 12.297 15.339 1.00 72.75 566 GLU A N 1
ATOM 4487 C CA . GLU A 1 566 ? 2.365 13.044 14.292 1.00 72.75 566 GLU A CA 1
ATOM 4488 C C . GLU A 1 566 ? 2.342 12.229 12.994 1.00 72.75 566 GLU A C 1
ATOM 4490 O O . GLU A 1 566 ? 2.694 11.048 12.995 1.00 72.75 566 GLU A O 1
ATOM 4495 N N . ALA A 1 567 ? 1.902 12.840 11.893 1.00 71.81 567 ALA A N 1
ATOM 4496 C CA . ALA A 1 567 ? 1.819 12.201 10.582 1.00 71.81 567 ALA A CA 1
ATOM 4497 C C . ALA A 1 567 ? 2.821 12.840 9.608 1.00 71.81 567 ALA A C 1
ATOM 4499 O O . ALA A 1 567 ? 2.934 14.070 9.605 1.00 71.81 567 ALA A O 1
ATOM 4500 N N . PRO A 1 568 ? 3.467 12.063 8.718 1.00 72.38 568 PRO A N 1
ATOM 4501 C CA . PRO A 1 568 ? 4.141 12.635 7.560 1.00 72.38 568 PRO A CA 1
ATOM 4502 C C . PRO A 1 568 ? 3.111 13.348 6.670 1.00 72.38 568 PRO A C 1
ATOM 4504 O O . PRO A 1 568 ? 2.082 12.770 6.314 1.00 72.38 568 PRO A O 1
ATOM 4507 N N . SER A 1 569 ? 3.376 14.604 6.303 1.00 68.31 569 SER A N 1
ATOM 4508 C CA . SER A 1 569 ? 2.492 15.411 5.442 1.00 68.31 569 SER A CA 1
ATOM 4509 C C . SER A 1 569 ? 2.354 14.831 4.032 1.00 68.31 569 SER A C 1
ATOM 4511 O O . SER A 1 569 ? 1.308 14.962 3.399 1.00 68.31 569 SER A O 1
ATOM 4513 N N . HIS A 1 570 ? 3.419 14.195 3.557 1.00 74.38 570 HIS A N 1
ATOM 4514 C CA . HIS A 1 570 ? 3.548 13.476 2.295 1.00 74.38 570 HIS A CA 1
ATOM 4515 C C . HIS A 1 570 ? 4.780 12.556 2.385 1.00 74.38 570 HIS A C 1
ATOM 4517 O O . HIS A 1 570 ? 5.615 12.748 3.276 1.00 74.38 570 HIS A O 1
ATOM 4523 N N . PRO A 1 571 ? 4.939 11.574 1.481 1.00 79.19 571 PRO A N 1
ATOM 4524 C CA . PRO A 1 571 ? 6.200 10.856 1.343 1.00 79.19 571 PRO A CA 1
ATOM 4525 C C . PRO A 1 571 ? 7.349 11.808 0.975 1.00 79.19 571 PRO A C 1
ATOM 4527 O O . PRO A 1 571 ? 7.151 12.797 0.263 1.00 79.19 571 PRO A O 1
ATOM 4530 N N . MET A 1 572 ? 8.560 11.476 1.420 1.00 87.12 572 MET A N 1
ATOM 4531 C CA . MET A 1 572 ? 9.805 12.096 0.947 1.00 87.12 572 MET A CA 1
ATOM 4532 C C . MET A 1 572 ? 10.627 11.096 0.136 1.00 87.12 572 MET A C 1
ATOM 4534 O O . MET A 1 572 ? 10.555 9.892 0.372 1.00 87.12 572 MET A O 1
ATOM 4538 N N . ASN A 1 573 ? 11.454 11.595 -0.779 1.00 89.81 573 ASN A N 1
ATOM 4539 C CA . ASN A 1 573 ? 12.335 10.803 -1.630 1.00 89.81 573 ASN A CA 1
ATOM 4540 C C . ASN A 1 573 ? 13.803 11.167 -1.348 1.00 89.81 573 ASN A C 1
ATOM 4542 O O . ASN A 1 573 ? 14.259 12.255 -1.691 1.00 89.81 573 ASN A O 1
ATOM 4546 N N . PHE A 1 574 ? 14.547 10.257 -0.724 1.00 92.88 574 PHE A N 1
ATOM 4547 C CA . PHE A 1 574 ? 15.986 10.370 -0.484 1.00 92.88 574 PHE A CA 1
ATOM 4548 C C . PHE A 1 574 ? 16.748 9.696 -1.632 1.00 92.88 574 PHE A C 1
ATOM 4550 O O . PHE A 1 574 ? 16.500 8.526 -1.929 1.00 92.88 574 PHE A O 1
ATOM 4557 N N . VAL A 1 575 ? 17.656 10.413 -2.299 1.00 95.00 575 VAL A N 1
ATOM 4558 C CA . VAL A 1 575 ? 18.363 9.896 -3.484 1.00 95.00 575 VAL A CA 1
ATOM 4559 C C . VAL A 1 575 ? 19.707 9.302 -3.074 1.00 95.00 575 VAL A C 1
ATOM 4561 O O . VAL A 1 575 ? 20.618 10.025 -2.678 1.00 95.00 575 VAL A O 1
ATOM 4564 N N . LEU A 1 576 ? 19.843 7.983 -3.191 1.00 96.25 576 LEU A N 1
ATOM 4565 C CA . LEU A 1 576 ? 21.040 7.237 -2.820 1.00 96.25 576 LEU A CA 1
ATOM 4566 C C . LEU A 1 576 ? 21.838 6.849 -4.068 1.00 96.25 576 LEU A C 1
ATOM 4568 O O . LEU A 1 576 ? 21.447 5.958 -4.820 1.00 96.25 576 LEU A O 1
ATOM 4572 N N . GLY A 1 577 ? 22.972 7.508 -4.284 1.00 95.38 577 GLY A N 1
ATOM 4573 C CA . GLY A 1 577 ? 23.877 7.200 -5.387 1.00 95.38 577 GLY A CA 1
ATOM 4574 C C . GLY A 1 577 ? 24.901 6.139 -4.993 1.00 95.38 577 GLY A C 1
ATOM 4575 O O . GLY A 1 577 ? 25.802 6.422 -4.207 1.00 95.38 577 GLY A O 1
ATOM 4576 N N . THR A 1 578 ? 24.778 4.928 -5.534 1.00 93.94 578 THR A N 1
ATOM 4577 C CA . THR A 1 578 ? 25.695 3.803 -5.287 1.00 93.94 578 THR A CA 1
ATOM 4578 C C . THR A 1 578 ? 26.846 3.774 -6.295 1.00 93.94 578 THR A C 1
ATOM 4580 O O . THR A 1 578 ? 26.860 4.549 -7.250 1.00 93.94 578 THR A O 1
ATOM 4583 N N . HIS A 1 579 ? 27.830 2.890 -6.087 1.00 92.12 579 HIS A N 1
ATOM 4584 C CA . HIS A 1 579 ? 29.046 2.788 -6.912 1.00 92.12 579 HIS A CA 1
ATOM 4585 C C . HIS A 1 579 ? 29.852 4.100 -6.983 1.00 92.12 579 HIS A C 1
ATOM 4587 O O . HIS A 1 579 ? 30.526 4.385 -7.976 1.00 92.12 579 HIS A O 1
ATOM 4593 N N . TYR A 1 580 ? 29.790 4.918 -5.924 1.00 93.25 580 TYR A N 1
ATOM 4594 C CA . TYR A 1 580 ? 30.499 6.198 -5.845 1.00 93.25 580 TYR A CA 1
ATOM 4595 C C . TYR A 1 580 ? 32.023 6.054 -6.008 1.00 93.25 580 TYR A C 1
ATOM 4597 O O . TYR A 1 580 ? 32.682 6.916 -6.582 1.00 93.25 580 TYR A O 1
ATOM 4605 N N . ASP A 1 581 ? 32.572 4.923 -5.569 1.00 91.75 581 ASP A N 1
ATOM 4606 C CA . ASP A 1 581 ? 33.970 4.519 -5.722 1.00 91.75 581 ASP A CA 1
ATOM 4607 C C . ASP A 1 581 ? 34.423 4.301 -7.176 1.00 91.75 581 ASP A C 1
ATOM 4609 O O . ASP A 1 581 ? 35.624 4.214 -7.430 1.00 91.75 581 ASP A O 1
ATOM 4613 N N . LEU A 1 582 ? 33.487 4.253 -8.131 1.00 93.38 582 LEU A N 1
ATOM 4614 C CA . LEU A 1 582 ? 33.767 4.157 -9.566 1.00 93.38 582 LEU A CA 1
ATOM 4615 C C . LEU A 1 582 ? 33.720 5.521 -10.286 1.00 93.38 582 LEU A C 1
ATOM 4617 O O . LEU A 1 582 ? 33.898 5.566 -11.505 1.00 93.38 582 LEU A O 1
ATOM 4621 N N . ILE A 1 583 ? 33.478 6.630 -9.571 1.00 94.19 583 ILE A N 1
ATOM 4622 C CA . ILE A 1 583 ? 33.358 7.978 -10.153 1.00 94.19 583 ILE A CA 1
ATOM 4623 C C . ILE A 1 583 ? 34.201 9.033 -9.415 1.00 94.19 583 ILE A C 1
ATOM 4625 O O . ILE A 1 583 ? 35.021 8.720 -8.558 1.00 94.19 583 ILE A O 1
ATOM 4629 N N . ASN A 1 584 ? 34.026 10.306 -9.784 1.00 93.19 584 ASN A N 1
ATOM 4630 C CA . ASN A 1 584 ? 34.647 11.453 -9.128 1.00 93.19 584 ASN A CA 1
ATOM 4631 C C . ASN A 1 584 ? 33.623 12.562 -8.828 1.00 93.19 584 ASN A C 1
ATOM 4633 O O . ASN A 1 584 ? 32.517 12.587 -9.380 1.00 93.19 584 ASN A O 1
ATOM 4637 N N . ASP A 1 585 ? 34.024 13.510 -7.981 1.00 92.25 585 ASP A N 1
ATOM 4638 C CA . ASP A 1 585 ? 33.224 14.656 -7.546 1.00 92.25 585 ASP A CA 1
ATOM 4639 C C . ASP A 1 585 ? 32.622 15.458 -8.709 1.00 92.25 585 ASP A C 1
ATOM 4641 O O . ASP A 1 585 ? 31.531 16.006 -8.583 1.00 92.25 585 ASP A O 1
ATOM 4645 N N . ASP A 1 586 ? 33.325 15.567 -9.838 1.00 93.44 586 ASP A N 1
ATOM 4646 C CA . ASP A 1 586 ? 32.880 16.383 -10.971 1.00 93.44 586 ASP A CA 1
ATOM 4647 C C . ASP A 1 586 ? 31.773 15.691 -11.778 1.00 93.44 586 ASP A C 1
ATOM 4649 O O . ASP A 1 586 ? 30.793 16.350 -12.139 1.00 93.44 586 ASP A O 1
ATOM 4653 N N . LYS A 1 587 ? 31.837 14.359 -11.954 1.00 93.56 587 LYS A N 1
ATOM 4654 C CA . LYS A 1 587 ? 30.696 13.583 -12.469 1.00 93.56 587 LYS A CA 1
ATOM 4655 C C . LYS A 1 587 ? 29.510 13.672 -11.500 1.00 93.56 587 LYS A C 1
ATOM 4657 O O . LYS A 1 587 ? 28.388 13.911 -11.939 1.00 93.56 587 LYS A O 1
ATOM 4662 N N . LEU A 1 588 ? 29.747 13.573 -10.187 1.00 94.50 588 LEU A N 1
ATOM 4663 C CA . LEU A 1 588 ? 28.689 13.701 -9.175 1.00 94.50 588 LEU A CA 1
ATOM 4664 C C . LEU A 1 588 ? 28.005 15.083 -9.212 1.00 94.50 588 LEU A C 1
ATOM 4666 O O . LEU A 1 588 ? 26.779 15.159 -9.123 1.00 94.50 588 LEU A O 1
ATOM 4670 N N . LYS A 1 589 ? 28.764 16.177 -9.374 1.00 94.19 589 LYS A N 1
ATOM 4671 C CA . LYS A 1 589 ? 28.221 17.542 -9.537 1.00 94.19 589 LYS A CA 1
ATOM 4672 C C . LYS A 1 589 ? 27.392 17.673 -10.813 1.00 94.19 589 LYS A C 1
ATOM 4674 O O . LYS A 1 589 ? 26.322 18.279 -10.773 1.00 94.19 589 LYS A O 1
ATOM 4679 N N . GLN A 1 590 ? 27.855 17.097 -11.927 1.00 94.19 590 GLN A N 1
ATOM 4680 C CA . GLN A 1 590 ? 27.094 17.070 -13.178 1.00 94.19 590 GLN A CA 1
ATOM 4681 C C . GLN A 1 590 ? 25.754 16.346 -12.986 1.00 94.19 590 GLN A C 1
ATOM 4683 O O . GLN A 1 590 ? 24.711 16.934 -13.263 1.00 94.19 590 GLN A O 1
ATOM 4688 N N . MET A 1 591 ? 25.776 15.127 -12.438 1.00 94.50 591 MET A N 1
ATOM 4689 C CA . MET A 1 591 ? 24.574 14.311 -12.229 1.00 94.50 591 MET A CA 1
ATOM 4690 C C . MET A 1 591 ? 23.575 14.975 -11.267 1.00 94.50 591 MET A C 1
ATOM 4692 O O . MET A 1 591 ? 22.377 14.978 -11.533 1.00 94.50 591 MET A O 1
ATOM 4696 N N . ASN A 1 592 ? 24.050 15.609 -10.186 1.00 95.12 592 ASN A N 1
ATOM 4697 C CA . ASN A 1 592 ? 23.186 16.390 -9.292 1.00 95.12 592 ASN A CA 1
ATOM 4698 C C . ASN A 1 592 ? 22.493 17.542 -10.024 1.00 95.12 592 ASN A C 1
ATOM 4700 O O . ASN A 1 592 ? 21.275 17.673 -9.938 1.00 95.12 592 ASN A O 1
ATOM 4704 N N . LYS A 1 593 ? 23.258 18.353 -10.767 1.00 93.75 593 LYS A N 1
ATOM 4705 C CA . LYS A 1 593 ? 22.717 19.487 -11.525 1.00 93.75 593 LYS A CA 1
ATOM 4706 C C . LYS A 1 593 ? 21.660 19.034 -12.535 1.00 93.75 593 LYS A C 1
ATOM 4708 O O . LYS A 1 593 ? 20.636 19.693 -12.670 1.00 93.75 593 LYS A O 1
ATOM 4713 N N . GLU A 1 594 ? 21.919 17.931 -13.228 1.00 92.81 594 GLU A N 1
ATOM 4714 C CA . GLU A 1 594 ? 21.049 17.362 -14.257 1.00 92.81 594 GLU A CA 1
ATOM 4715 C C . GLU A 1 594 ? 19.711 16.886 -13.670 1.00 92.81 594 GLU A C 1
ATOM 4717 O O . GLU A 1 594 ? 18.655 17.360 -14.103 1.00 92.81 594 GLU A O 1
ATOM 4722 N N . LEU A 1 595 ? 19.740 16.066 -12.609 1.00 92.69 595 LEU A N 1
ATOM 4723 C CA . LEU A 1 595 ? 18.526 15.629 -11.909 1.00 92.69 595 LEU A CA 1
ATOM 4724 C C . LEU A 1 595 ? 17.756 16.805 -11.289 1.00 92.69 595 LEU A C 1
ATOM 4726 O O . LEU A 1 595 ? 16.543 16.883 -11.461 1.00 92.69 595 LEU A O 1
ATOM 4730 N N . MET A 1 596 ? 18.440 17.752 -10.633 1.00 90.94 596 MET A N 1
ATOM 4731 C CA . MET A 1 596 ? 17.804 18.959 -10.083 1.00 90.94 596 MET A CA 1
ATOM 4732 C C . MET A 1 596 ? 17.130 19.795 -11.177 1.00 90.94 596 MET A C 1
ATOM 4734 O O . MET A 1 596 ? 16.001 20.234 -10.996 1.00 90.94 596 MET A O 1
ATOM 4738 N N . SER A 1 597 ? 17.771 19.964 -12.340 1.00 90.12 597 SER A N 1
ATOM 4739 C CA . SER A 1 597 ? 17.175 20.674 -13.482 1.00 90.12 597 SER A CA 1
ATOM 4740 C C . SER A 1 597 ? 16.030 19.922 -14.173 1.00 90.12 597 SER A C 1
ATOM 4742 O O . SER A 1 597 ? 15.349 20.508 -15.008 1.00 90.12 597 SER A O 1
ATOM 4744 N N . SER A 1 598 ? 15.819 18.648 -13.825 1.00 88.12 598 SER A N 1
ATOM 4745 C CA . SER A 1 598 ? 14.729 17.810 -14.340 1.00 88.12 598 SER A CA 1
ATOM 4746 C C . SER A 1 598 ? 13.490 17.806 -13.430 1.00 88.12 598 SER A C 1
ATOM 4748 O O . SER A 1 598 ? 12.444 17.293 -13.825 1.00 88.12 598 SER A O 1
ATOM 4750 N N . LEU A 1 599 ? 13.585 18.337 -12.204 1.00 87.50 599 LEU A N 1
ATOM 4751 C CA . LEU A 1 599 ? 12.464 18.398 -11.264 1.00 87.50 599 LEU A CA 1
ATOM 4752 C C . LEU A 1 599 ? 11.529 19.566 -11.596 1.00 87.50 599 LEU A C 1
ATOM 4754 O O . LEU A 1 599 ? 11.967 20.698 -11.796 1.00 87.50 599 LEU A O 1
ATOM 4758 N N . LYS A 1 600 ? 10.216 19.306 -11.589 1.00 83.00 600 LYS A N 1
ATOM 4759 C CA . LYS A 1 600 ? 9.199 20.366 -11.653 1.00 83.00 600 LYS A CA 1
ATOM 4760 C C . LYS A 1 600 ? 9.046 21.005 -10.254 1.00 83.00 600 LYS A C 1
ATOM 4762 O O . LYS A 1 600 ? 9.120 20.269 -9.267 1.00 83.00 600 LYS A O 1
ATOM 4767 N N . PRO A 1 601 ? 8.807 22.328 -10.122 1.00 80.44 601 PRO A N 1
ATOM 4768 C CA . PRO A 1 601 ? 8.789 23.009 -8.816 1.00 80.44 601 PRO A CA 1
ATOM 4769 C C . PRO A 1 601 ? 7.812 22.404 -7.797 1.00 80.44 601 PRO A C 1
ATOM 4771 O O . PRO A 1 601 ? 8.088 22.372 -6.598 1.00 80.44 601 PRO A O 1
ATOM 4774 N N . ASP A 1 602 ? 6.690 21.866 -8.278 1.00 78.62 602 ASP A N 1
ATOM 4775 C CA . ASP A 1 602 ? 5.673 21.233 -7.437 1.00 78.62 602 ASP A CA 1
ATOM 4776 C C . ASP A 1 602 ? 6.154 19.917 -6.796 1.00 78.62 602 ASP A C 1
ATOM 4778 O O . ASP A 1 602 ? 5.676 19.562 -5.721 1.00 78.62 602 ASP A O 1
ATOM 4782 N N . VAL A 1 603 ? 7.122 19.213 -7.407 1.00 81.12 603 VAL A N 1
ATOM 4783 C CA . VAL A 1 603 ? 7.683 17.947 -6.887 1.00 81.12 603 VAL A CA 1
ATOM 4784 C C . VAL A 1 603 ? 9.034 18.107 -6.180 1.00 81.12 603 VAL A C 1
ATOM 4786 O O . VAL A 1 603 ? 9.441 17.202 -5.455 1.00 81.12 603 VAL A O 1
ATOM 4789 N N . GLU A 1 604 ? 9.714 19.251 -6.315 1.00 82.62 604 GLU A N 1
ATOM 4790 C CA . GLU A 1 604 ? 11.006 19.519 -5.652 1.00 82.62 604 GLU A CA 1
ATOM 4791 C C . GLU A 1 604 ? 10.913 19.357 -4.122 1.00 82.62 604 GLU A C 1
ATOM 4793 O O . GLU A 1 604 ? 11.771 18.732 -3.504 1.00 82.62 604 GLU A O 1
ATOM 4798 N N . ASN A 1 605 ? 9.807 19.811 -3.520 1.00 83.12 605 ASN A N 1
ATOM 4799 C CA . ASN A 1 605 ? 9.539 19.703 -2.077 1.00 83.12 605 ASN A CA 1
ATOM 4800 C C . ASN A 1 605 ? 9.366 18.257 -1.560 1.00 83.12 605 ASN A C 1
ATOM 4802 O O . ASN A 1 605 ? 9.315 18.046 -0.350 1.00 83.12 605 ASN A O 1
ATOM 4806 N N . TYR A 1 606 ? 9.272 17.270 -2.456 1.00 85.62 606 TYR A N 1
ATOM 4807 C CA . TYR A 1 606 ? 9.182 15.845 -2.125 1.00 85.62 606 TYR A CA 1
ATOM 4808 C C . TYR A 1 606 ? 10.547 15.145 -2.230 1.00 85.62 606 TYR A C 1
ATOM 4810 O O . TYR A 1 606 ? 10.619 13.934 -2.020 1.00 85.62 606 TYR A O 1
ATOM 4818 N N . VAL A 1 607 ? 11.630 15.855 -2.567 1.00 89.75 607 VAL A N 1
ATOM 4819 C CA . VAL A 1 607 ? 12.994 15.309 -2.663 1.00 89.75 607 VAL A CA 1
ATOM 4820 C C . VAL A 1 607 ? 13.845 15.853 -1.519 1.00 89.75 607 VAL A C 1
ATOM 4822 O O . VAL A 1 607 ? 13.893 17.057 -1.279 1.00 89.75 607 VAL A O 1
ATOM 4825 N N . VAL A 1 608 ? 14.541 14.972 -0.799 1.00 89.69 608 VAL A N 1
ATOM 4826 C CA . VAL A 1 608 ? 15.428 15.383 0.297 1.00 89.69 608 VAL A CA 1
ATOM 4827 C C . VAL A 1 608 ? 16.738 15.933 -0.285 1.00 89.69 608 VAL A C 1
ATOM 4829 O O . VAL A 1 608 ? 17.437 15.196 -0.983 1.00 89.69 608 VAL A O 1
ATOM 4832 N N . PRO A 1 609 ? 17.129 17.188 0.008 1.00 89.38 609 PRO A N 1
ATOM 4833 C CA . PRO A 1 609 ? 18.433 17.701 -0.389 1.00 89.38 609 PRO A CA 1
ATOM 4834 C C . PRO A 1 609 ? 19.537 17.123 0.504 1.00 89.38 609 PRO A C 1
ATOM 4836 O O . PRO A 1 609 ? 19.479 17.247 1.728 1.00 89.38 609 PRO A O 1
ATOM 4839 N N . ASN A 1 610 ? 20.579 16.564 -0.112 1.00 88.94 610 ASN A N 1
ATOM 4840 C CA . ASN A 1 610 ? 21.815 16.171 0.568 1.00 88.94 610 ASN A CA 1
ATOM 4841 C C . ASN A 1 610 ? 22.567 17.419 1.075 1.00 88.94 610 ASN A C 1
ATOM 4843 O O . ASN A 1 610 ? 22.924 17.517 2.247 1.00 88.94 610 ASN A O 1
ATOM 4847 N N . VAL A 1 611 ? 22.713 18.432 0.212 1.00 86.06 611 VAL A N 1
ATOM 4848 C CA . VAL A 1 611 ? 23.191 19.771 0.588 1.00 86.06 611 VAL A CA 1
ATOM 4849 C C . VAL A 1 611 ? 22.206 20.802 0.046 1.00 86.06 611 VAL A C 1
ATOM 4851 O O . VAL A 1 611 ? 21.960 20.869 -1.160 1.00 86.06 611 VAL A O 1
ATOM 4854 N N . ARG A 1 612 ? 21.610 21.598 0.943 1.00 81.69 612 ARG A N 1
ATOM 4855 C CA . ARG A 1 612 ? 20.510 22.530 0.630 1.00 81.69 612 ARG A CA 1
ATOM 4856 C C . ARG A 1 612 ? 20.884 23.505 -0.493 1.00 81.69 612 ARG A C 1
ATOM 4858 O O . ARG A 1 612 ? 21.703 24.392 -0.285 1.00 81.69 612 ARG A O 1
ATOM 4865 N N . GLY A 1 613 ? 20.229 23.361 -1.646 1.00 76.56 613 GLY A N 1
ATOM 4866 C CA . GLY A 1 613 ? 20.444 24.200 -2.830 1.00 76.56 613 GLY A CA 1
ATOM 4867 C C . GLY A 1 613 ? 21.656 23.823 -3.694 1.00 76.56 613 GLY A C 1
ATOM 4868 O O . GLY A 1 613 ? 21.892 24.486 -4.699 1.00 76.56 613 GLY A O 1
ATOM 4869 N N . GLU A 1 614 ? 22.404 22.771 -3.341 1.00 86.44 614 GLU A N 1
ATOM 4870 C CA . GLU A 1 614 ? 23.623 22.351 -4.055 1.00 86.44 614 GLU A CA 1
ATOM 4871 C C . GLU A 1 614 ? 23.573 20.902 -4.568 1.00 86.44 614 GLU A C 1
ATOM 4873 O O . GLU A 1 614 ? 24.120 20.616 -5.633 1.00 86.44 614 GLU A O 1
ATOM 4878 N N . SER A 1 615 ? 22.953 19.972 -3.829 1.00 92.38 615 SER A N 1
ATOM 4879 C CA . SER A 1 615 ? 22.866 18.557 -4.226 1.00 92.38 615 SER A CA 1
ATOM 4880 C C . SER A 1 615 ? 21.689 17.812 -3.589 1.00 92.38 615 SER A C 1
ATOM 4882 O O . SER A 1 615 ? 21.279 18.103 -2.464 1.00 92.38 615 SER A O 1
ATOM 4884 N N . ILE A 1 616 ? 21.182 16.803 -4.302 1.00 94.19 616 ILE A N 1
ATOM 4885 C CA . ILE A 1 616 ? 20.123 15.878 -3.858 1.00 94.19 616 ILE A CA 1
ATOM 4886 C C . ILE A 1 616 ? 20.623 14.433 -3.711 1.00 94.19 616 ILE A C 1
ATOM 4888 O O . ILE A 1 616 ? 20.100 13.690 -2.890 1.00 94.19 616 ILE A O 1
ATOM 4892 N N . ILE A 1 617 ? 21.659 14.036 -4.458 1.00 95.56 617 ILE A N 1
ATOM 4893 C CA . ILE A 1 617 ? 22.263 12.701 -4.377 1.00 95.56 617 ILE A CA 1
ATOM 4894 C C . ILE A 1 617 ? 23.150 12.629 -3.131 1.00 95.56 617 ILE A C 1
ATOM 4896 O O . ILE A 1 617 ? 24.133 13.369 -3.038 1.00 95.56 617 ILE A O 1
ATOM 4900 N N . PHE A 1 618 ? 22.860 11.693 -2.226 1.00 96.12 618 PHE A N 1
ATOM 4901 C CA . PHE A 1 618 ? 23.797 11.214 -1.211 1.00 96.12 618 PHE A CA 1
ATOM 4902 C C . PHE A 1 618 ? 24.685 10.109 -1.820 1.00 96.12 618 PHE A C 1
ATOM 4904 O O . PHE A 1 618 ? 24.165 9.043 -2.165 1.00 96.12 618 PHE A O 1
ATOM 4911 N N . PRO A 1 619 ? 25.999 10.333 -2.009 1.00 95.06 619 PRO A N 1
ATOM 4912 C CA . PRO A 1 619 ? 26.897 9.350 -2.612 1.00 95.06 619 PRO A CA 1
ATOM 4913 C C . PRO A 1 619 ? 27.373 8.304 -1.592 1.00 95.06 619 PRO A C 1
ATOM 4915 O O . PRO A 1 619 ? 27.754 8.647 -0.474 1.00 95.06 619 PRO A O 1
ATOM 4918 N N . VAL A 1 620 ? 27.423 7.026 -1.980 1.00 94.44 620 VAL A N 1
ATOM 4919 C CA . VAL A 1 620 ? 27.940 5.947 -1.126 1.00 94.44 620 VAL A CA 1
ATOM 4920 C C . VAL A 1 620 ? 28.628 4.835 -1.929 1.00 94.44 620 VAL A C 1
ATOM 4922 O O . VAL A 1 620 ? 28.239 4.502 -3.050 1.00 94.44 620 VAL A O 1
ATOM 4925 N N . ASN A 1 621 ? 29.630 4.200 -1.319 1.00 92.38 621 ASN A N 1
ATOM 4926 C CA . ASN A 1 621 ? 30.081 2.864 -1.708 1.00 92.38 621 ASN A CA 1
ATOM 4927 C C . ASN A 1 621 ? 29.380 1.846 -0.789 1.00 92.38 621 ASN A C 1
ATOM 4929 O O . ASN A 1 621 ? 29.570 1.862 0.425 1.00 92.38 621 ASN A O 1
ATOM 4933 N N . THR A 1 622 ? 28.552 0.968 -1.355 1.00 90.69 622 THR A N 1
ATOM 4934 C CA . THR A 1 622 ? 27.796 -0.057 -0.608 1.00 90.69 622 THR A CA 1
ATOM 4935 C C . THR A 1 622 ? 28.630 -1.298 -0.268 1.00 90.69 622 THR A C 1
ATOM 4937 O O . THR A 1 622 ? 28.296 -2.051 0.650 1.00 90.69 622 THR A O 1
ATOM 4940 N N . LEU A 1 623 ? 29.744 -1.498 -0.973 1.00 89.81 623 LEU A N 1
ATOM 4941 C CA . LEU A 1 623 ? 30.630 -2.659 -0.896 1.00 89.81 623 LEU A CA 1
ATOM 4942 C C . LEU A 1 623 ? 31.895 -2.402 -0.058 1.00 89.81 623 LEU A C 1
ATOM 4944 O O . LEU A 1 623 ? 32.813 -3.221 -0.084 1.00 89.81 623 LEU A O 1
ATOM 4948 N N . VAL A 1 624 ? 31.948 -1.303 0.712 1.00 89.00 624 VAL A N 1
ATOM 4949 C CA . VAL A 1 624 ? 33.058 -1.009 1.641 1.00 89.00 624 VAL A CA 1
ATOM 4950 C C . VAL A 1 624 ? 33.308 -2.222 2.552 1.00 89.00 624 VAL A C 1
ATOM 4952 O O . VAL A 1 624 ? 32.382 -2.622 3.269 1.00 89.00 624 VAL A O 1
ATOM 4955 N N . PRO A 1 625 ? 34.525 -2.802 2.546 1.00 85.56 625 PRO A N 1
ATOM 4956 C CA . PRO A 1 625 ? 34.906 -3.896 3.438 1.00 85.56 625 PRO A CA 1
ATOM 4957 C C . PRO A 1 625 ? 34.942 -3.489 4.915 1.00 85.56 625 PRO A C 1
ATOM 4959 O O . PRO A 1 625 ? 35.188 -2.328 5.250 1.00 85.56 625 PRO A O 1
ATOM 4962 N N . GLU A 1 626 ? 34.732 -4.455 5.807 1.00 82.19 626 GLU A N 1
ATOM 4963 C CA . GLU A 1 626 ? 34.675 -4.238 7.261 1.00 82.19 626 GLU A CA 1
ATOM 4964 C C . GLU A 1 626 ? 35.954 -3.585 7.810 1.00 82.19 626 GLU A C 1
ATOM 4966 O O . GLU A 1 626 ? 35.876 -2.594 8.538 1.00 82.19 626 GLU A O 1
ATOM 4971 N N . ASP A 1 627 ? 37.127 -4.049 7.361 1.00 83.25 627 ASP A N 1
ATOM 4972 C CA . ASP A 1 627 ? 38.450 -3.513 7.713 1.00 83.25 627 ASP A CA 1
ATOM 4973 C C . ASP A 1 627 ? 38.695 -2.076 7.215 1.00 83.25 627 ASP A C 1
ATOM 4975 O O . ASP A 1 627 ? 39.615 -1.404 7.680 1.00 83.25 627 ASP A O 1
ATOM 4979 N N . LYS A 1 628 ? 37.864 -1.581 6.288 1.00 83.31 628 LYS A N 1
ATOM 4980 C CA . LYS A 1 628 ? 38.019 -0.278 5.613 1.00 83.31 628 LYS A CA 1
ATOM 4981 C C . LYS A 1 628 ? 36.980 0.751 6.049 1.00 83.31 628 LYS A C 1
ATOM 4983 O O . LYS A 1 628 ? 36.742 1.730 5.348 1.00 83.31 628 LYS A O 1
ATOM 4988 N N . GLY A 1 629 ? 36.384 0.550 7.226 1.00 85.31 629 GLY A N 1
ATOM 4989 C CA . GLY A 1 629 ? 35.485 1.522 7.845 1.00 85.31 629 GLY A CA 1
ATOM 4990 C C . GLY A 1 629 ? 34.025 1.402 7.412 1.00 85.31 629 GLY A C 1
ATOM 4991 O O . GLY A 1 629 ? 33.300 2.393 7.491 1.00 85.31 629 GLY A O 1
ATOM 4992 N N . ARG A 1 630 ? 33.572 0.206 7.002 1.00 89.38 630 ARG A N 1
ATOM 4993 C CA . ARG A 1 630 ? 32.164 -0.083 6.652 1.00 89.38 630 ARG A CA 1
ATOM 4994 C C . ARG A 1 630 ? 31.169 0.482 7.666 1.00 89.38 630 ARG A C 1
ATOM 4996 O O . ARG A 1 630 ? 30.226 1.161 7.276 1.00 89.38 630 ARG A O 1
ATOM 5003 N N . MET A 1 631 ? 31.440 0.279 8.956 1.00 85.94 631 MET A N 1
ATOM 5004 C CA . MET A 1 631 ? 30.611 0.779 10.056 1.00 85.94 631 MET A CA 1
ATOM 5005 C C . MET A 1 631 ? 30.441 2.304 10.027 1.00 85.94 631 MET A C 1
ATOM 5007 O O . MET A 1 631 ? 29.334 2.785 10.233 1.00 85.94 631 MET A O 1
ATOM 5011 N N . LYS A 1 632 ? 31.493 3.064 9.689 1.00 88.69 632 LYS A N 1
ATOM 5012 C CA . LYS A 1 632 ? 31.429 4.530 9.578 1.00 88.69 632 LYS A CA 1
ATOM 5013 C C . LYS A 1 632 ? 30.586 4.973 8.381 1.00 88.69 632 LYS A C 1
ATOM 5015 O O . LYS A 1 632 ? 29.760 5.865 8.528 1.00 88.69 632 LYS A O 1
ATOM 5020 N N . ALA A 1 633 ? 30.737 4.319 7.227 1.00 89.75 633 ALA A N 1
ATOM 5021 C CA . ALA A 1 633 ? 29.900 4.591 6.054 1.00 89.75 633 ALA A CA 1
ATOM 5022 C C . ALA A 1 633 ? 28.418 4.235 6.304 1.00 89.75 633 ALA A C 1
ATOM 5024 O O . ALA A 1 633 ? 27.523 4.963 5.875 1.00 89.75 633 ALA A O 1
ATOM 5025 N N . GLY A 1 634 ? 28.156 3.155 7.051 1.00 89.12 634 GLY A N 1
ATOM 5026 C CA . GLY A 1 634 ? 26.821 2.795 7.530 1.00 89.12 634 GLY A CA 1
ATOM 5027 C C . GLY A 1 634 ? 26.237 3.848 8.475 1.00 89.12 634 GLY A C 1
ATOM 5028 O O . GLY A 1 634 ? 25.122 4.304 8.246 1.00 89.12 634 GLY A O 1
ATOM 5029 N N . GLN A 1 635 ? 27.002 4.293 9.479 1.00 86.75 635 GLN A N 1
ATOM 5030 C CA . GLN A 1 635 ? 26.609 5.356 10.418 1.00 86.75 635 GLN A CA 1
ATOM 5031 C C . GLN A 1 635 ? 26.301 6.683 9.705 1.00 86.75 635 GLN A C 1
ATOM 5033 O O . GLN A 1 635 ? 25.285 7.311 9.992 1.00 86.75 635 GLN A O 1
ATOM 5038 N N . GLU A 1 636 ? 27.133 7.096 8.744 1.00 88.81 636 GLU A N 1
ATOM 5039 C CA . GLU A 1 636 ? 26.928 8.321 7.955 1.00 88.81 636 GLU A CA 1
ATOM 5040 C C . GLU A 1 636 ? 25.645 8.259 7.115 1.00 88.81 636 GLU A C 1
ATOM 5042 O O . GLU A 1 636 ? 24.868 9.214 7.103 1.00 88.81 636 GLU A O 1
ATOM 5047 N N . LEU A 1 637 ? 25.365 7.118 6.478 1.00 89.94 637 LEU A N 1
ATOM 5048 C CA . LEU A 1 637 ? 24.121 6.905 5.736 1.00 89.94 637 LEU A CA 1
ATOM 5049 C C . LEU A 1 637 ? 22.892 6.842 6.670 1.00 89.94 637 LEU A C 1
ATOM 5051 O O . LEU A 1 637 ? 21.867 7.461 6.377 1.00 89.94 637 LEU A O 1
ATOM 5055 N N . CYS A 1 638 ? 23.001 6.158 7.816 1.00 85.25 638 CYS A N 1
ATOM 5056 C CA . CYS A 1 638 ? 21.950 6.098 8.840 1.00 85.25 638 CYS A CA 1
ATOM 5057 C C . CYS A 1 638 ? 21.607 7.494 9.385 1.00 85.25 638 CYS A C 1
ATOM 5059 O O . CYS A 1 638 ? 20.429 7.818 9.537 1.00 85.25 638 CYS A O 1
ATOM 5061 N N . GLN A 1 639 ? 22.618 8.333 9.640 1.00 84.44 639 GLN A N 1
ATOM 5062 C CA . GLN A 1 639 ? 22.452 9.712 10.105 1.00 84.44 639 GLN A CA 1
ATOM 5063 C C . GLN A 1 639 ? 21.765 10.593 9.053 1.00 84.44 639 GLN A C 1
ATOM 5065 O O . GLN A 1 639 ? 20.860 11.354 9.393 1.00 84.44 639 GLN A O 1
ATOM 5070 N N . SER A 1 640 ? 22.153 10.484 7.779 1.00 87.12 640 SER A N 1
ATOM 5071 C CA . SER A 1 640 ? 21.513 11.224 6.684 1.00 87.12 640 SER A CA 1
ATOM 5072 C C . SER A 1 640 ? 20.034 10.873 6.530 1.00 87.12 640 SER A C 1
ATOM 5074 O O . SER A 1 640 ? 19.203 11.767 6.374 1.00 87.12 640 SER A O 1
ATOM 5076 N N . ILE A 1 641 ? 19.683 9.592 6.661 1.00 85.75 641 ILE A N 1
ATOM 5077 C CA . ILE A 1 641 ? 18.285 9.149 6.638 1.00 85.75 641 ILE A CA 1
ATOM 5078 C C . ILE A 1 641 ? 17.534 9.621 7.893 1.00 85.75 641 ILE A C 1
ATOM 5080 O O . ILE A 1 641 ? 16.427 10.138 7.778 1.00 85.75 641 ILE A O 1
ATOM 5084 N N . ALA A 1 642 ? 18.141 9.542 9.082 1.00 80.38 642 ALA A N 1
ATOM 5085 C CA . ALA A 1 642 ? 17.554 10.071 10.318 1.00 80.38 642 ALA A CA 1
ATOM 5086 C C . ALA A 1 642 ? 17.267 11.586 10.251 1.00 80.38 642 ALA A C 1
ATOM 5088 O O . ALA A 1 642 ? 16.296 12.064 10.836 1.00 80.38 642 ALA A O 1
ATOM 5089 N N . ASN A 1 643 ? 18.079 12.335 9.499 1.00 80.81 643 ASN A N 1
ATOM 5090 C CA . ASN A 1 643 ? 17.916 13.773 9.284 1.00 80.81 643 ASN A CA 1
ATOM 5091 C C . ASN A 1 643 ? 16.788 14.132 8.291 1.00 80.81 643 ASN A C 1
ATOM 5093 O O . ASN A 1 643 ? 16.476 15.316 8.136 1.00 80.81 643 ASN A O 1
ATOM 5097 N N . CYS A 1 644 ? 16.143 13.151 7.646 1.00 78.06 644 CYS A N 1
ATOM 5098 C CA . CYS A 1 644 ? 14.989 13.336 6.755 1.00 78.06 644 CYS A CA 1
ATOM 5099 C C . CYS A 1 644 ? 13.698 13.630 7.554 1.00 78.06 644 CYS A C 1
ATOM 5101 O O . CYS A 1 644 ? 12.721 12.887 7.481 1.00 78.06 644 CYS A O 1
ATOM 5103 N N . GLY A 1 645 ? 13.700 14.682 8.376 1.00 71.12 645 GLY A N 1
ATOM 5104 C CA . GLY A 1 645 ? 12.615 14.989 9.315 1.00 71.12 645 GLY A CA 1
ATOM 5105 C C . GLY A 1 645 ? 11.234 15.124 8.655 1.00 71.12 645 GLY A C 1
ATOM 5106 O O . GLY A 1 645 ? 11.114 15.605 7.531 1.00 71.12 645 GLY A O 1
ATOM 5107 N N . GLY A 1 646 ? 10.187 14.697 9.369 1.00 72.81 646 GLY A N 1
ATOM 5108 C CA . GLY A 1 646 ? 8.811 14.654 8.852 1.00 72.81 646 GLY A CA 1
ATOM 5109 C C . GLY A 1 646 ? 8.449 13.372 8.091 1.00 72.81 646 GLY A C 1
ATOM 5110 O O . GLY A 1 646 ? 7.372 13.303 7.513 1.00 72.81 646 GLY A O 1
ATOM 5111 N N . THR A 1 647 ? 9.313 12.350 8.101 1.00 77.06 647 THR A N 1
ATOM 5112 C CA . THR A 1 647 ? 9.098 11.059 7.412 1.00 77.06 647 THR A CA 1
ATOM 5113 C C . THR A 1 647 ? 8.675 9.911 8.333 1.00 77.06 647 THR A C 1
ATOM 5115 O O . THR A 1 647 ? 8.589 8.765 7.890 1.00 77.06 647 THR A O 1
ATOM 5118 N N . SER A 1 648 ? 8.373 10.182 9.604 1.00 79.12 648 SER A N 1
ATOM 5119 C CA . SER A 1 648 ? 7.945 9.168 10.576 1.00 79.12 648 SER A CA 1
ATOM 5120 C C . SER A 1 648 ? 6.506 9.399 11.033 1.00 79.12 648 SER A C 1
ATOM 5122 O O . SER A 1 648 ? 6.101 10.524 11.307 1.00 79.12 648 SER A O 1
ATOM 5124 N N . LEU A 1 649 ? 5.748 8.313 11.154 1.00 79.31 649 LEU A N 1
ATOM 5125 C CA . LEU A 1 649 ? 4.409 8.262 11.731 1.00 79.31 649 LEU A CA 1
ATOM 5126 C C . LEU A 1 649 ? 4.524 7.961 13.232 1.00 79.31 649 LEU A C 1
ATOM 5128 O O . LEU A 1 649 ? 4.959 6.871 13.591 1.00 79.31 649 LEU A O 1
ATOM 5132 N N . LYS A 1 650 ? 4.129 8.886 14.111 1.00 80.81 650 LYS A N 1
ATOM 5133 C CA . LYS A 1 650 ? 4.047 8.633 15.560 1.00 80.81 650 LYS A CA 1
ATOM 5134 C C . LYS A 1 650 ? 2.632 8.221 15.939 1.00 80.81 650 LYS A C 1
ATOM 5136 O O . LYS A 1 650 ? 1.690 8.985 15.726 1.00 80.81 650 LYS A O 1
ATOM 5141 N N . ILE A 1 651 ? 2.489 7.033 16.511 1.00 79.88 651 ILE A N 1
ATOM 5142 C CA . ILE A 1 651 ? 1.209 6.441 16.917 1.00 79.88 651 ILE A CA 1
ATOM 5143 C C . ILE A 1 651 ? 1.319 5.832 18.310 1.00 79.88 651 ILE A C 1
ATOM 5145 O O . ILE A 1 651 ? 2.332 5.222 18.645 1.00 79.88 651 ILE A O 1
ATOM 5149 N N . ASN A 1 652 ? 0.238 5.937 19.079 1.00 76.75 652 ASN A N 1
ATOM 5150 C CA . ASN A 1 652 ? 0.036 5.091 20.247 1.00 76.75 652 ASN A CA 1
ATOM 5151 C C . ASN A 1 652 ? -0.687 3.816 19.809 1.00 76.75 652 ASN A C 1
ATOM 5153 O O . ASN A 1 652 ? -1.801 3.882 19.289 1.00 76.75 652 ASN A O 1
ATOM 5157 N N . VAL A 1 653 ? -0.056 2.665 20.034 1.00 78.81 653 VAL A N 1
ATOM 5158 C CA . VAL A 1 653 ? -0.660 1.340 19.838 1.00 78.81 653 VAL A CA 1
ATOM 5159 C C . VAL A 1 653 ? -1.029 0.772 21.211 1.00 78.81 653 VAL A C 1
ATOM 5161 O O . VAL A 1 653 ? -0.172 0.787 22.099 1.00 78.81 653 VAL A O 1
ATOM 5164 N N . PRO A 1 654 ? -2.255 0.258 21.429 1.00 81.00 654 PRO A N 1
ATOM 5165 C CA . PRO A 1 654 ? -2.593 -0.416 22.680 1.00 81.00 654 PRO A CA 1
ATOM 5166 C C . PRO A 1 654 ? -1.653 -1.592 22.963 1.00 81.00 654 PRO A C 1
ATOM 5168 O O . PRO A 1 654 ? -1.373 -2.384 22.060 1.00 81.00 654 PRO A O 1
ATOM 5171 N N . ILE A 1 655 ? -1.198 -1.754 24.210 1.00 74.00 655 ILE A N 1
ATOM 5172 C CA . ILE A 1 655 ? -0.238 -2.818 24.569 1.00 74.00 655 ILE A CA 1
ATOM 5173 C C . ILE A 1 655 ? -0.786 -4.207 24.203 1.00 74.00 655 ILE A C 1
ATOM 5175 O O . ILE A 1 655 ? -0.060 -5.023 23.638 1.00 74.00 655 ILE A O 1
ATOM 5179 N N . CYS A 1 656 ? -2.081 -4.457 24.423 1.00 76.69 656 CYS A N 1
ATOM 5180 C CA . CYS A 1 656 ? -2.733 -5.718 24.056 1.00 76.69 656 CYS A CA 1
ATOM 5181 C C . CYS A 1 656 ? -2.726 -5.982 22.539 1.00 76.69 656 CYS A C 1
ATOM 5183 O O . CYS A 1 656 ? -2.624 -7.129 22.118 1.00 76.69 656 CYS A O 1
ATOM 5185 N N . TRP A 1 657 ? -2.786 -4.936 21.710 1.00 85.19 657 TRP A N 1
ATOM 5186 C CA . TRP A 1 657 ? -2.769 -5.058 20.248 1.00 85.19 657 TRP A CA 1
ATOM 5187 C C . TRP A 1 657 ? -1.350 -5.224 19.696 1.00 85.19 657 TRP A C 1
ATOM 5189 O O . TRP A 1 657 ? -1.151 -5.958 18.731 1.00 85.19 657 TRP A O 1
ATOM 5199 N N . PHE A 1 658 ? -0.351 -4.609 20.335 1.00 79.50 658 PHE A N 1
ATOM 5200 C CA . PHE A 1 658 ? 1.059 -4.868 20.033 1.00 79.50 658 PHE A CA 1
ATOM 5201 C C . PHE A 1 658 ? 1.454 -6.304 20.420 1.00 79.50 658 PHE A C 1
ATOM 5203 O O . PHE A 1 658 ? 2.055 -7.018 19.624 1.00 79.50 658 PHE A O 1
ATOM 5210 N N . ALA A 1 659 ? 1.028 -6.774 21.596 1.00 76.75 659 ALA A N 1
ATOM 5211 C CA . ALA A 1 659 ? 1.176 -8.169 22.016 1.00 76.75 659 ALA A CA 1
ATOM 5212 C C . ALA A 1 659 ? 0.515 -9.159 21.035 1.00 76.75 659 ALA A C 1
ATOM 5214 O O . ALA A 1 659 ? 1.082 -10.204 20.715 1.00 76.75 659 ALA A O 1
ATOM 5215 N N . PHE A 1 660 ? -0.660 -8.804 20.514 1.00 85.94 660 PHE A N 1
ATOM 5216 C CA . PHE A 1 660 ? -1.365 -9.575 19.493 1.00 85.94 660 PHE A CA 1
ATOM 5217 C C . PHE A 1 660 ? -0.621 -9.591 18.140 1.00 85.94 660 PHE A C 1
ATOM 5219 O O . PHE A 1 660 ? -0.569 -10.643 17.509 1.00 85.94 660 PHE A O 1
ATOM 5226 N N . GLU A 1 661 ? 0.046 -8.500 17.724 1.00 87.00 661 GLU A N 1
ATOM 5227 C CA . GLU A 1 661 ? 0.958 -8.498 16.556 1.00 87.00 661 GLU A CA 1
ATOM 5228 C C . GLU A 1 661 ? 2.081 -9.541 16.718 1.00 87.00 661 GLU A C 1
ATOM 5230 O O . GLU A 1 661 ? 2.327 -10.334 15.805 1.00 87.00 661 GLU A O 1
ATOM 5235 N N . LEU A 1 662 ? 2.727 -9.580 17.892 1.00 79.94 662 LEU A N 1
ATOM 5236 C CA . LEU A 1 662 ? 3.800 -10.537 18.201 1.00 79.94 662 LEU A CA 1
ATOM 5237 C C . LEU A 1 662 ? 3.298 -11.989 18.182 1.00 79.94 662 LEU A C 1
ATOM 5239 O O . LEU A 1 662 ? 3.979 -12.875 17.661 1.00 79.94 662 LEU A O 1
ATOM 5243 N N . TRP A 1 663 ? 2.093 -12.231 18.707 1.00 85.19 663 TRP A N 1
ATOM 5244 C CA . TRP A 1 663 ? 1.450 -13.547 18.691 1.00 85.19 663 TRP A CA 1
ATOM 5245 C C . TRP A 1 663 ? 1.111 -14.011 17.268 1.00 85.19 663 TRP A C 1
ATOM 5247 O O . TRP A 1 663 ? 1.437 -15.141 16.902 1.00 85.19 663 TRP A O 1
ATOM 5257 N N . LEU A 1 664 ? 0.535 -13.129 16.438 1.00 89.19 664 LEU A N 1
ATOM 5258 C CA . LEU A 1 664 ? 0.256 -13.408 15.024 1.00 89.19 664 LEU A CA 1
ATOM 5259 C C . LEU A 1 664 ? 1.544 -13.782 14.273 1.00 89.19 664 LEU A C 1
ATOM 5261 O O . LEU A 1 664 ? 1.550 -14.738 13.502 1.00 89.19 664 LEU A O 1
ATOM 5265 N N . GLN A 1 665 ? 2.643 -13.063 14.528 1.00 84.94 665 GLN A N 1
ATOM 5266 C CA . GLN A 1 665 ? 3.959 -13.347 13.945 1.00 84.94 665 GLN A CA 1
ATOM 5267 C C . GLN A 1 665 ? 4.512 -14.704 14.396 1.00 84.94 665 GLN A C 1
ATOM 5269 O O . GLN A 1 665 ? 4.957 -15.481 13.554 1.00 84.94 665 GLN A O 1
ATOM 5274 N N . LYS A 1 666 ? 4.435 -15.027 15.694 1.00 82.19 666 LYS A N 1
ATOM 5275 C CA . LYS A 1 666 ? 4.908 -16.307 16.244 1.00 82.19 666 LYS A CA 1
ATOM 5276 C C . LYS A 1 666 ? 4.132 -17.505 15.693 1.00 82.19 666 LYS A C 1
ATOM 5278 O O . LYS A 1 666 ? 4.742 -18.435 15.179 1.00 82.19 666 LYS A O 1
ATOM 5283 N N . VAL A 1 667 ? 2.799 -17.477 15.734 1.00 84.62 667 VAL A N 1
ATOM 5284 C CA . VAL A 1 667 ? 1.988 -18.627 15.292 1.00 84.62 667 VAL A CA 1
ATOM 5285 C C . VAL A 1 667 ? 2.032 -18.811 13.770 1.00 84.62 667 VAL A C 1
ATOM 5287 O O . VAL A 1 667 ? 1.952 -19.943 13.298 1.00 84.62 667 VAL A O 1
ATOM 5290 N N . ALA A 1 668 ? 2.225 -17.741 12.992 1.00 86.69 668 ALA A N 1
ATOM 5291 C CA . ALA A 1 668 ? 2.503 -17.855 11.560 1.00 86.69 668 ALA A CA 1
ATOM 5292 C C . ALA A 1 668 ? 3.870 -18.524 11.295 1.00 86.69 668 ALA A C 1
ATOM 5294 O O . ALA A 1 668 ? 3.942 -19.481 10.522 1.00 86.69 668 ALA A O 1
ATOM 5295 N N . GLU A 1 669 ? 4.930 -18.077 11.984 1.00 83.69 669 GLU A N 1
ATOM 5296 C CA . GLU A 1 669 ? 6.283 -18.644 11.878 1.00 83.69 669 GLU A CA 1
ATOM 5297 C C . GLU A 1 669 ? 6.328 -20.130 12.267 1.00 83.69 669 GLU A C 1
ATOM 5299 O O . GLU A 1 669 ? 6.822 -20.942 11.486 1.00 83.69 669 GLU A O 1
ATOM 5304 N N . ASP A 1 670 ? 5.740 -20.511 13.406 1.00 82.06 670 ASP A N 1
ATOM 5305 C CA . ASP A 1 670 ? 5.722 -21.907 13.871 1.00 82.06 670 ASP A CA 1
ATOM 5306 C C . ASP A 1 670 ? 4.908 -22.821 12.942 1.00 82.06 670 ASP A C 1
ATOM 5308 O O . ASP A 1 670 ? 5.304 -23.956 12.679 1.00 82.06 670 ASP A O 1
ATOM 5312 N N . LYS A 1 671 ? 3.812 -22.315 12.355 1.00 82.62 671 LYS A N 1
ATOM 5313 C CA . LYS A 1 671 ? 3.066 -23.023 11.298 1.00 82.62 671 LYS A CA 1
ATOM 5314 C C . LYS A 1 671 ? 3.783 -23.015 9.938 1.00 82.62 671 LYS A C 1
ATOM 5316 O O . LYS A 1 671 ? 3.246 -23.570 8.983 1.00 82.62 671 LYS A O 1
ATOM 5321 N N . SER A 1 672 ? 4.960 -22.388 9.819 1.00 82.19 672 SER A N 1
ATOM 5322 C CA . SER A 1 672 ? 5.697 -22.177 8.560 1.00 82.19 672 SER A CA 1
ATOM 5323 C C . SER A 1 672 ? 4.857 -21.521 7.448 1.00 82.19 672 SER A C 1
ATOM 5325 O O . SER A 1 672 ? 5.078 -21.744 6.255 1.00 82.19 672 SER A O 1
ATOM 5327 N N . HIS A 1 673 ? 3.890 -20.685 7.832 1.00 83.62 673 HIS A N 1
ATOM 5328 C CA . HIS A 1 673 ? 2.939 -20.025 6.940 1.00 83.62 673 HIS A CA 1
ATOM 5329 C C . HIS A 1 673 ? 3.047 -18.501 7.045 1.00 83.62 673 HIS A C 1
ATOM 5331 O O . HIS A 1 673 ? 3.473 -17.954 8.052 1.00 83.62 673 HIS A O 1
ATOM 5337 N N . SER A 1 674 ? 2.615 -17.780 6.006 1.00 84.75 674 SER A N 1
ATOM 5338 C CA . SER A 1 674 ? 2.534 -16.309 6.051 1.00 84.75 674 SER A CA 1
ATOM 5339 C C . SER A 1 674 ? 1.144 -15.796 6.447 1.00 84.75 674 SER A C 1
ATOM 5341 O O . SER A 1 674 ? 0.883 -14.596 6.367 1.00 84.75 674 SER A O 1
ATOM 5343 N N . PHE A 1 675 ? 0.229 -16.692 6.822 1.00 91.12 675 PHE A N 1
ATOM 5344 C CA . PHE A 1 675 ? -1.187 -16.414 7.041 1.00 91.12 675 PHE A CA 1
ATOM 5345 C C . PHE A 1 675 ? -1.746 -17.248 8.199 1.00 91.12 675 PHE A C 1
ATOM 5347 O O . PHE A 1 675 ? -1.190 -18.289 8.545 1.00 91.12 675 PHE A O 1
ATOM 5354 N N . LEU A 1 676 ? -2.874 -16.802 8.751 1.00 92.94 676 LEU A N 1
ATOM 5355 C CA . LEU A 1 676 ? -3.645 -17.491 9.785 1.00 92.94 676 LEU A CA 1
ATOM 5356 C C . LEU A 1 676 ? -5.142 -17.477 9.438 1.00 92.94 676 LEU A C 1
ATOM 5358 O O . LEU A 1 676 ? -5.612 -16.631 8.669 1.00 92.94 676 LEU A O 1
ATOM 5362 N N . ILE A 1 677 ? -5.884 -18.432 10.000 1.00 92.50 677 ILE A N 1
ATOM 5363 C CA . ILE A 1 677 ? -7.335 -18.564 9.814 1.00 92.50 677 ILE A CA 1
ATOM 5364 C C . ILE A 1 677 ? -8.037 -17.650 10.821 1.00 92.50 677 ILE A C 1
ATOM 5366 O O . ILE A 1 677 ? -7.687 -17.641 12.000 1.00 92.50 677 ILE A O 1
ATOM 5370 N N . VAL A 1 678 ? -9.038 -16.886 10.382 1.00 92.62 678 VAL A N 1
ATOM 5371 C CA . VAL A 1 678 ? -9.671 -15.864 11.240 1.00 92.62 678 VAL A CA 1
ATOM 5372 C C . VAL A 1 678 ? -10.342 -16.466 12.483 1.00 92.62 678 VAL A C 1
ATOM 5374 O O . VAL A 1 678 ? -10.251 -15.866 13.549 1.00 92.62 678 VAL A O 1
ATOM 5377 N N . ASP A 1 679 ? -10.893 -17.679 12.409 1.00 89.19 679 ASP A N 1
ATOM 5378 C CA . ASP A 1 679 ? -11.498 -18.365 13.564 1.00 89.19 679 ASP A CA 1
ATOM 5379 C C . ASP A 1 679 ? -10.463 -18.731 14.651 1.00 89.19 679 ASP A C 1
ATOM 5381 O O . ASP A 1 679 ? -10.728 -18.589 15.848 1.00 89.19 679 ASP A O 1
ATOM 5385 N N . GLU A 1 680 ? -9.248 -19.134 14.255 1.00 88.81 680 GLU A N 1
ATOM 5386 C CA . GLU A 1 680 ? -8.122 -19.356 15.181 1.00 88.81 680 GLU A CA 1
ATOM 5387 C C . GLU A 1 680 ? -7.695 -18.039 15.839 1.00 88.81 680 GLU A C 1
ATOM 5389 O O . GLU A 1 680 ? -7.425 -17.977 17.038 1.00 88.81 680 GLU A O 1
ATOM 5394 N N . VAL A 1 681 ? -7.663 -16.968 15.044 1.00 92.06 681 VAL A N 1
ATOM 5395 C CA . VAL A 1 681 ? -7.228 -15.631 15.456 1.00 92.06 681 VAL A CA 1
ATOM 5396 C C . VAL A 1 681 ? -8.242 -14.971 16.401 1.00 92.06 681 VAL A C 1
ATOM 5398 O O . VAL A 1 681 ? -7.837 -14.349 17.380 1.00 92.06 681 VAL A O 1
ATOM 5401 N N . VAL A 1 682 ? -9.545 -15.168 16.184 1.00 90.56 682 VAL A N 1
ATOM 5402 C CA . VAL A 1 682 ? -10.623 -14.783 17.116 1.00 90.56 682 VAL A CA 1
ATOM 5403 C C . VAL A 1 682 ? -10.547 -15.605 18.406 1.00 90.56 682 VAL A C 1
ATOM 5405 O O . VAL A 1 682 ? -10.622 -15.044 19.500 1.00 90.56 682 VAL A O 1
ATOM 5408 N N . SER A 1 683 ? -10.307 -16.917 18.299 1.00 85.81 683 SER A N 1
ATOM 5409 C CA . SER A 1 683 ? -10.116 -17.798 19.463 1.00 85.81 683 SER A CA 1
ATOM 5410 C C . SER A 1 683 ? -8.902 -17.395 20.313 1.00 85.81 683 SER A C 1
ATOM 5412 O O . SER A 1 683 ? -8.923 -17.535 21.536 1.00 85.81 683 SER A O 1
ATOM 5414 N N . ALA A 1 684 ? -7.853 -16.852 19.689 1.00 82.25 684 ALA A N 1
ATOM 5415 C CA . ALA A 1 684 ? -6.709 -16.265 20.380 1.00 82.25 684 ALA A CA 1
ATOM 5416 C C . ALA A 1 684 ? -6.997 -14.861 20.932 1.00 82.25 684 ALA A C 1
ATOM 5418 O O . ALA A 1 684 ? -6.584 -14.555 22.049 1.00 82.25 684 ALA A O 1
ATOM 5419 N N . GLY A 1 685 ? -7.755 -14.026 20.214 1.00 84.50 685 GLY A N 1
ATOM 5420 C CA . GLY A 1 685 ? -8.207 -12.714 20.688 1.00 84.50 685 GLY A CA 1
ATOM 5421 C C . GLY A 1 685 ? -8.939 -12.790 22.032 1.00 84.50 685 GLY A C 1
ATOM 5422 O O . GLY A 1 685 ? -8.643 -12.014 22.942 1.00 84.50 685 GLY A O 1
ATOM 5423 N N . ALA A 1 686 ? -9.773 -13.816 22.222 1.00 81.06 686 ALA A N 1
ATOM 5424 C CA . ALA A 1 686 ? -10.422 -14.104 23.503 1.00 81.06 686 ALA A CA 1
ATOM 5425 C C . ALA A 1 686 ? -9.426 -14.326 24.665 1.00 81.06 686 ALA A C 1
ATOM 5427 O O . ALA A 1 686 ? -9.703 -13.920 25.795 1.00 81.06 686 ALA A O 1
ATOM 5428 N N . ARG A 1 687 ? -8.238 -14.899 24.404 1.00 76.94 687 ARG A N 1
ATOM 5429 C CA . ARG A 1 687 ? -7.156 -15.055 25.403 1.00 76.94 687 ARG A CA 1
ATOM 5430 C C . ARG A 1 687 ? -6.537 -13.701 25.788 1.00 76.94 687 ARG A C 1
ATOM 5432 O O . ARG A 1 687 ? -6.205 -13.489 26.950 1.00 76.94 687 ARG A O 1
ATOM 5439 N N . PHE A 1 688 ? -6.487 -12.751 24.851 1.00 75.56 688 PHE A N 1
ATOM 5440 C CA . PHE A 1 688 ? -6.161 -11.337 25.097 1.00 75.56 688 PHE A CA 1
ATOM 5441 C C . PHE A 1 688 ? -7.336 -10.527 25.690 1.00 75.56 688 PHE A C 1
ATOM 5443 O O . PHE A 1 688 ? -7.258 -9.303 25.762 1.00 75.56 688 PHE A O 1
ATOM 5450 N N . LYS A 1 689 ? -8.424 -11.185 26.129 1.00 79.94 689 LYS A N 1
ATOM 5451 C CA . LYS A 1 689 ? -9.686 -10.579 26.612 1.00 79.94 689 LYS A CA 1
ATOM 5452 C C . LYS A 1 689 ? -10.433 -9.740 25.563 1.00 79.94 689 LYS A C 1
ATOM 5454 O O . LYS A 1 689 ? -11.366 -9.014 25.909 1.00 79.94 689 LYS A O 1
ATOM 5459 N N . MET A 1 690 ? -10.053 -9.841 24.292 1.00 85.00 690 MET A N 1
ATOM 5460 C CA . MET A 1 690 ? -10.740 -9.182 23.186 1.00 85.00 690 MET A CA 1
ATOM 5461 C C . MET A 1 690 ? -12.000 -9.971 22.816 1.00 85.00 690 MET A C 1
ATOM 5463 O O . MET A 1 690 ? -11.966 -11.197 22.718 1.00 85.00 690 MET A O 1
ATOM 5467 N N . SER A 1 691 ? -13.118 -9.281 22.586 1.00 88.75 691 SER A N 1
ATOM 5468 C CA . SER A 1 691 ? -14.256 -9.882 21.882 1.00 88.75 691 SER A CA 1
ATOM 5469 C C . SER A 1 691 ? -13.907 -10.182 20.417 1.00 88.75 691 SER A C 1
ATOM 5471 O O . SER A 1 691 ? -12.874 -9.747 19.902 1.00 88.75 691 SER A O 1
ATOM 5473 N N . GLU A 1 692 ? -14.780 -10.902 19.715 1.00 90.56 692 GLU A N 1
ATOM 5474 C CA . GLU A 1 692 ? -14.639 -11.128 18.272 1.00 90.56 692 GLU A CA 1
ATOM 5475 C C . GLU A 1 692 ? -14.546 -9.802 17.492 1.00 90.56 692 GLU A C 1
ATOM 5477 O O . GLU A 1 692 ? -13.681 -9.656 16.628 1.00 90.56 692 GLU A O 1
ATOM 5482 N N . ASP A 1 693 ? -15.361 -8.806 17.851 1.00 89.25 693 ASP A N 1
ATOM 5483 C CA . ASP A 1 693 ? -15.337 -7.483 17.218 1.00 89.25 693 ASP A CA 1
ATOM 5484 C C . ASP A 1 693 ? -14.102 -6.664 17.622 1.00 89.25 693 ASP A C 1
ATOM 5486 O O . ASP A 1 693 ? -13.451 -6.105 16.743 1.00 89.25 693 ASP A O 1
ATOM 5490 N N . ASP A 1 694 ? -13.695 -6.674 18.904 1.00 88.00 694 ASP A N 1
ATOM 5491 C CA . ASP A 1 694 ? -12.414 -6.078 19.339 1.00 88.00 694 ASP A CA 1
ATOM 5492 C C . ASP A 1 694 ? -11.230 -6.658 18.542 1.00 88.00 694 ASP A C 1
ATOM 5494 O O . ASP A 1 694 ? -10.301 -5.939 18.178 1.00 88.00 694 ASP A O 1
ATOM 5498 N N . THR A 1 695 ? -11.266 -7.966 18.263 1.00 91.19 695 THR A N 1
ATOM 5499 C CA . THR A 1 695 ? -10.211 -8.677 17.530 1.00 91.19 695 THR A CA 1
ATOM 5500 C C . THR A 1 695 ? -10.199 -8.284 16.053 1.00 91.19 695 THR A C 1
ATOM 5502 O O . THR A 1 695 ? -9.132 -8.067 15.477 1.00 91.19 695 THR A O 1
ATOM 5505 N N . LYS A 1 696 ? -11.373 -8.136 15.426 1.00 91.75 696 LYS A N 1
ATOM 5506 C CA . LYS A 1 696 ? -11.497 -7.656 14.040 1.00 91.75 696 LYS A CA 1
ATOM 5507 C C . LYS A 1 696 ? -11.093 -6.184 13.907 1.00 91.75 696 LYS A C 1
ATOM 5509 O O . LYS A 1 696 ? -10.433 -5.844 12.926 1.00 91.75 696 LYS A O 1
ATOM 5514 N N . ASP A 1 697 ? -11.418 -5.343 14.889 1.00 88.50 697 ASP A N 1
ATOM 5515 C CA . ASP A 1 697 ? -10.932 -3.960 14.988 1.00 88.50 697 ASP A CA 1
ATOM 5516 C C . ASP A 1 697 ? -9.402 -3.919 15.129 1.00 88.50 697 ASP A C 1
ATOM 5518 O O . ASP A 1 697 ? -8.742 -3.173 14.402 1.00 88.50 697 ASP A O 1
ATOM 5522 N N . ALA A 1 698 ? -8.815 -4.769 15.981 1.00 90.25 698 ALA A N 1
ATOM 5523 C CA . ALA A 1 698 ? -7.364 -4.890 16.128 1.00 90.25 698 ALA A CA 1
ATOM 5524 C C . ALA A 1 698 ? -6.689 -5.314 14.810 1.00 90.25 698 ALA A C 1
ATOM 5526 O O . ALA A 1 698 ? -5.725 -4.679 14.381 1.00 90.25 698 ALA A O 1
ATOM 5527 N N . LEU A 1 699 ? -7.223 -6.323 14.108 1.00 91.81 699 LEU A N 1
ATOM 5528 C CA . LEU A 1 699 ? -6.743 -6.718 12.776 1.00 91.81 699 LEU A CA 1
ATOM 5529 C C . LEU A 1 699 ? -6.871 -5.579 11.754 1.00 91.81 699 LEU A C 1
ATOM 5531 O O . LEU A 1 699 ? -5.944 -5.336 10.979 1.00 91.81 699 LEU A O 1
ATOM 5535 N N . GLN A 1 700 ? -7.990 -4.852 11.755 1.00 88.62 700 GLN A N 1
ATOM 5536 C CA . GLN A 1 700 ? -8.225 -3.734 10.840 1.00 88.62 700 GLN A CA 1
ATOM 5537 C C . GLN A 1 700 ? -7.324 -2.523 11.147 1.00 88.62 700 GLN A C 1
ATOM 5539 O O . GLN A 1 700 ? -6.940 -1.805 10.221 1.00 88.62 700 GLN A O 1
ATOM 5544 N N . TYR A 1 701 ? -6.936 -2.313 12.406 1.00 85.88 701 TYR A N 1
ATOM 5545 C CA . TYR A 1 701 ? -5.942 -1.317 12.806 1.00 85.88 701 TYR A CA 1
ATOM 5546 C C . TYR A 1 701 ? -4.523 -1.741 12.407 1.00 85.88 701 TYR A C 1
ATOM 5548 O O . TYR A 1 701 ? -3.826 -0.984 11.726 1.00 85.88 701 TYR A O 1
ATOM 5556 N N . LEU A 1 702 ? -4.114 -2.972 12.742 1.00 85.88 702 LEU A N 1
ATOM 5557 C CA . LEU A 1 702 ? -2.817 -3.543 12.359 1.00 85.88 702 LEU A CA 1
ATOM 5558 C C . LEU A 1 702 ? -2.620 -3.527 10.837 1.00 85.88 702 LEU A C 1
ATOM 5560 O O . LEU A 1 702 ? -1.518 -3.234 10.373 1.00 85.88 702 LEU A O 1
ATOM 5564 N N . HIS A 1 703 ? -3.690 -3.724 10.063 1.00 86.25 703 HIS A N 1
ATOM 5565 C CA . HIS A 1 703 ? -3.696 -3.595 8.605 1.00 86.25 703 HIS A CA 1
ATOM 5566 C C . HIS A 1 703 ? -3.292 -2.206 8.078 1.00 86.25 703 HIS A C 1
ATOM 5568 O O . HIS A 1 703 ? -2.749 -2.075 6.979 1.00 86.25 703 HIS A O 1
ATOM 5574 N N . ASN A 1 704 ? -3.543 -1.156 8.861 1.00 78.56 704 ASN A N 1
ATOM 5575 C CA . ASN A 1 704 ? -3.207 0.219 8.506 1.00 78.56 704 ASN A CA 1
ATOM 5576 C C . ASN A 1 704 ? -1.823 0.637 9.044 1.00 78.56 704 ASN A C 1
ATOM 5578 O O . ASN A 1 704 ? -1.153 1.471 8.424 1.00 78.56 704 ASN A O 1
ATOM 5582 N N . VAL A 1 705 ? -1.346 0.050 10.153 1.00 75.38 705 VAL A N 1
ATOM 5583 C CA . VAL A 1 705 ? -0.094 0.470 10.828 1.00 75.38 705 VAL A CA 1
ATOM 5584 C C . VAL A 1 705 ? 1.107 -0.472 10.672 1.00 75.38 705 VAL A C 1
ATOM 5586 O O . VAL A 1 705 ? 2.235 -0.024 10.859 1.00 75.38 705 VAL A O 1
ATOM 5589 N N . THR A 1 706 ? 0.907 -1.727 10.256 1.00 78.00 706 THR A N 1
ATOM 5590 C CA . THR A 1 706 ? 1.980 -2.730 10.071 1.00 78.00 706 THR A CA 1
ATOM 5591 C C . THR A 1 706 ? 2.112 -3.168 8.597 1.00 78.00 706 THR A C 1
ATOM 5593 O O . THR A 1 706 ? 1.834 -2.372 7.693 1.00 78.00 706 THR A O 1
ATOM 5596 N N . ILE A 1 707 ? 2.563 -4.407 8.358 1.00 77.69 707 ILE A N 1
ATOM 5597 C CA . ILE A 1 707 ? 2.586 -5.115 7.062 1.00 77.69 707 ILE A CA 1
ATOM 5598 C C . ILE A 1 707 ? 1.437 -6.134 6.902 1.00 77.69 707 ILE A C 1
ATOM 5600 O O . ILE A 1 707 ? 1.317 -6.759 5.851 1.00 77.69 707 ILE A O 1
ATOM 5604 N N . ILE A 1 708 ? 0.613 -6.325 7.939 1.00 86.81 708 ILE A N 1
ATOM 5605 C CA . ILE A 1 708 ? -0.451 -7.338 7.984 1.00 86.81 708 ILE A CA 1
ATOM 5606 C C . ILE A 1 708 ? -1.545 -7.017 6.951 1.00 86.81 708 ILE A C 1
ATOM 5608 O O . ILE A 1 708 ? -2.000 -5.879 6.826 1.00 86.81 708 ILE A O 1
ATOM 5612 N N . LEU A 1 709 ? -2.019 -8.022 6.212 1.00 88.94 709 LEU A N 1
ATOM 5613 C CA . LEU A 1 709 ? -3.081 -7.878 5.216 1.00 88.94 709 LEU A CA 1
ATOM 5614 C C . LEU A 1 709 ? -4.347 -8.634 5.629 1.00 88.94 709 LEU A C 1
ATOM 5616 O O . LEU A 1 709 ? -4.412 -9.860 5.559 1.00 88.94 709 LEU A O 1
ATOM 5620 N N . TYR A 1 710 ? -5.371 -7.870 6.007 1.00 91.88 710 TYR A N 1
ATOM 5621 C CA . TYR A 1 710 ? -6.702 -8.350 6.361 1.00 91.88 710 TYR A CA 1
ATOM 5622 C C . TYR A 1 710 ? -7.727 -7.697 5.426 1.00 91.88 710 TYR A C 1
ATOM 5624 O O . TYR A 1 710 ? -7.813 -6.472 5.352 1.00 91.88 710 TYR A O 1
ATOM 5632 N N . TYR A 1 711 ? -8.472 -8.516 4.680 1.00 91.00 711 TYR A N 1
ATOM 5633 C CA . TYR A 1 711 ? -9.427 -8.069 3.659 1.00 91.00 711 TYR A CA 1
ATOM 5634 C C . TYR A 1 711 ? -10.798 -8.737 3.881 1.00 91.00 711 TYR A C 1
ATOM 5636 O O . TYR A 1 711 ? -11.203 -9.573 3.068 1.00 91.00 711 TYR A O 1
ATOM 5644 N N . PRO A 1 712 ? -11.521 -8.404 4.971 1.00 90.25 712 PRO A N 1
ATOM 5645 C CA . PRO A 1 712 ? -12.733 -9.121 5.378 1.00 90.25 712 PRO A CA 1
ATOM 5646 C C . PRO A 1 712 ? -13.843 -9.112 4.319 1.00 90.25 712 PRO A C 1
ATOM 5648 O O . PRO A 1 712 ? -14.556 -10.098 4.174 1.00 90.25 712 PRO A O 1
ATOM 5651 N N . ASP A 1 713 ? -13.935 -8.045 3.519 1.00 88.25 713 ASP A N 1
ATOM 5652 C CA . ASP A 1 713 ? -14.913 -7.908 2.431 1.00 88.25 713 ASP A CA 1
ATOM 5653 C C . ASP A 1 713 ? -14.709 -8.943 1.283 1.00 88.25 713 ASP A C 1
ATOM 5655 O O . ASP A 1 713 ? -15.576 -9.073 0.420 1.00 88.25 713 ASP A O 1
ATOM 5659 N N . ILE A 1 714 ? -13.566 -9.655 1.226 1.00 91.56 714 ILE A N 1
ATOM 5660 C CA . ILE A 1 714 ? -13.126 -10.487 0.076 1.00 91.56 714 ILE A CA 1
ATOM 5661 C C . ILE A 1 714 ? -12.588 -11.869 0.494 1.00 91.56 714 ILE A C 1
ATOM 5663 O O . ILE A 1 714 ? -12.850 -12.867 -0.183 1.00 91.56 714 ILE A O 1
ATOM 5667 N N . LEU A 1 715 ? -11.823 -11.925 1.588 1.00 91.38 715 LEU A N 1
ATOM 5668 C CA . LEU A 1 715 ? -11.271 -13.133 2.212 1.00 91.38 715 LEU A CA 1
ATOM 5669 C C . LEU A 1 715 ? -11.552 -13.101 3.731 1.00 91.38 715 LEU A C 1
ATOM 5671 O O . LEU A 1 715 ? -10.613 -12.996 4.520 1.00 91.38 715 LEU A O 1
ATOM 5675 N N . PRO A 1 716 ? -12.829 -13.170 4.164 1.00 90.06 716 PRO A N 1
ATOM 5676 C CA . PRO A 1 716 ? -13.217 -13.085 5.579 1.00 90.06 716 PRO A CA 1
ATOM 5677 C C . PRO A 1 716 ? -12.588 -14.159 6.475 1.00 90.06 716 PRO A C 1
ATOM 5679 O O . PRO A 1 716 ? -12.533 -13.980 7.684 1.00 90.06 716 PRO A O 1
ATOM 5682 N N . GLN A 1 717 ? -12.113 -15.260 5.891 1.00 91.12 717 GLN A N 1
ATOM 5683 C CA . GLN A 1 717 ? -11.538 -16.407 6.585 1.00 91.12 717 GLN A CA 1
ATOM 5684 C C . GLN A 1 717 ? -10.003 -16.367 6.725 1.00 91.12 717 GLN A C 1
ATOM 5686 O O . GLN A 1 717 ? -9.442 -17.255 7.365 1.00 91.12 717 GLN A O 1
ATOM 5691 N N . LEU A 1 718 ? -9.309 -15.373 6.145 1.00 92.50 718 LEU A N 1
ATOM 5692 C CA . LEU A 1 718 ? -7.840 -15.277 6.159 1.00 92.50 718 LEU A CA 1
ATOM 5693 C C . LEU A 1 718 ? -7.322 -13.903 6.605 1.00 92.50 718 LEU A C 1
ATOM 5695 O O . LEU A 1 718 ? -7.778 -12.859 6.140 1.00 92.50 718 LEU A O 1
ATOM 5699 N N . VAL A 1 719 ? -6.253 -13.924 7.402 1.00 93.38 719 VAL A N 1
ATOM 5700 C CA . VAL A 1 719 ? -5.328 -12.795 7.570 1.00 93.38 719 VAL A CA 1
ATOM 5701 C C . VAL A 1 719 ? -3.930 -13.221 7.125 1.00 93.38 719 VAL A C 1
ATOM 5703 O O . VAL A 1 719 ? -3.440 -14.264 7.547 1.00 93.38 719 VAL A O 1
ATOM 5706 N N . PHE A 1 720 ? -3.269 -12.420 6.288 1.00 91.31 720 PHE A N 1
ATOM 5707 C CA . PHE A 1 720 ? -1.850 -12.606 5.977 1.00 91.31 720 PHE A CA 1
ATOM 5708 C C . PHE A 1 720 ? -1.017 -11.779 6.955 1.00 91.31 720 PHE A C 1
ATOM 5710 O O . PHE A 1 720 ? -1.179 -10.564 7.044 1.00 91.31 720 PHE A O 1
ATOM 5717 N N . VAL A 1 721 ? -0.119 -12.435 7.679 1.00 89.12 721 VAL A N 1
ATOM 5718 C CA . VAL A 1 721 ? 0.832 -11.810 8.603 1.00 89.12 721 VAL A CA 1
ATOM 5719 C C . VAL A 1 721 ? 2.062 -11.277 7.850 1.00 89.12 721 VAL A C 1
ATOM 5721 O O . VAL A 1 721 ? 2.609 -10.244 8.226 1.00 89.12 721 VAL A O 1
ATOM 5724 N N . ASP A 1 722 ? 2.435 -11.921 6.737 1.00 82.06 722 ASP A N 1
ATOM 5725 C CA . ASP A 1 722 ? 3.449 -11.455 5.779 1.00 82.06 722 ASP A CA 1
ATOM 5726 C C . ASP A 1 722 ? 2.905 -11.579 4.331 1.00 82.06 722 ASP A C 1
ATOM 5728 O O . ASP A 1 722 ? 2.430 -12.656 3.944 1.00 82.06 722 ASP A O 1
ATOM 5732 N N . PRO A 1 723 ? 2.952 -10.513 3.499 1.00 81.12 723 PRO A N 1
ATOM 5733 C CA . PRO A 1 723 ? 2.547 -10.563 2.091 1.00 81.12 723 PRO A CA 1
ATOM 5734 C C . PRO A 1 723 ? 3.442 -11.430 1.184 1.00 81.12 723 PRO A C 1
ATOM 5736 O O . PRO A 1 723 ? 3.068 -11.662 0.030 1.00 81.12 723 PRO A O 1
ATOM 5739 N N . LYS A 1 724 ? 4.605 -11.909 1.652 1.00 79.06 724 LYS A N 1
ATOM 5740 C CA . LYS A 1 724 ? 5.625 -12.621 0.857 1.00 79.06 724 LYS A CA 1
ATOM 5741 C C . LYS A 1 724 ? 5.081 -13.626 -0.176 1.00 79.06 724 LYS A C 1
ATOM 5743 O O . LYS A 1 724 ? 5.486 -13.485 -1.326 1.00 79.06 724 LYS A O 1
ATOM 5748 N N . PRO A 1 725 ? 4.182 -14.593 0.107 1.00 81.38 725 PRO A N 1
ATOM 5749 C CA . PRO A 1 725 ? 3.744 -15.557 -0.911 1.00 81.38 725 PRO A CA 1
ATOM 5750 C C . PRO A 1 725 ? 2.922 -14.932 -2.043 1.00 81.38 725 PRO A C 1
ATOM 5752 O O . PRO A 1 725 ? 3.002 -15.393 -3.179 1.00 81.38 725 PRO A O 1
ATOM 5755 N N . ILE A 1 726 ? 2.182 -13.849 -1.774 1.00 85.00 726 ILE A N 1
ATOM 5756 C CA . ILE A 1 726 ? 1.467 -13.087 -2.810 1.00 85.00 726 ILE A CA 1
ATOM 5757 C C . ILE A 1 726 ? 2.487 -12.467 -3.776 1.00 85.00 726 ILE A C 1
ATOM 5759 O O . ILE A 1 726 ? 2.370 -12.596 -4.998 1.00 85.00 726 ILE A O 1
ATOM 5763 N N . LEU A 1 727 ? 3.523 -11.846 -3.209 1.00 82.25 727 LEU A N 1
ATOM 5764 C CA . LEU A 1 727 ? 4.635 -11.245 -3.941 1.00 82.25 727 LEU A CA 1
ATOM 5765 C C . LEU A 1 727 ? 5.466 -12.317 -4.666 1.00 82.25 727 LEU A C 1
ATOM 5767 O O . LEU A 1 727 ? 5.918 -12.095 -5.784 1.00 82.25 727 LEU A O 1
ATOM 5771 N N . GLU A 1 728 ? 5.642 -13.504 -4.089 1.00 82.44 728 GLU A N 1
ATOM 5772 C CA . GLU A 1 728 ? 6.411 -14.588 -4.698 1.00 82.44 728 GLU A CA 1
ATOM 5773 C C . GLU A 1 728 ? 5.667 -15.242 -5.873 1.00 82.44 728 GLU A C 1
ATOM 5775 O O . GLU A 1 728 ? 6.276 -15.466 -6.919 1.00 82.44 728 GLU A O 1
ATOM 5780 N N . VAL A 1 729 ? 4.348 -15.466 -5.774 1.00 87.19 729 VAL A N 1
ATOM 5781 C CA . VAL A 1 729 ? 3.544 -15.957 -6.911 1.00 87.19 729 VAL A CA 1
ATOM 5782 C C . VAL A 1 729 ? 3.586 -14.967 -8.075 1.00 87.19 729 VAL A C 1
ATOM 5784 O O . VAL A 1 729 ? 3.822 -15.379 -9.211 1.00 87.19 729 VAL A O 1
ATOM 5787 N N . LEU A 1 730 ? 3.409 -13.668 -7.810 1.00 86.44 730 LEU A N 1
ATOM 5788 C CA . LEU A 1 730 ? 3.541 -12.635 -8.841 1.00 86.44 730 LEU A CA 1
ATOM 5789 C C . LEU A 1 730 ? 4.964 -12.628 -9.439 1.00 86.44 730 LEU A C 1
ATOM 5791 O O . LEU A 1 730 ? 5.105 -12.582 -10.660 1.00 86.44 730 LEU A O 1
ATOM 5795 N N . SER A 1 731 ? 6.007 -12.766 -8.609 1.00 82.50 731 SER A N 1
ATOM 5796 C CA . SER A 1 731 ? 7.410 -12.788 -9.061 1.00 82.50 731 SER A CA 1
ATOM 5797 C C . SER A 1 731 ? 7.674 -13.959 -10.005 1.00 82.50 731 SER A C 1
ATOM 5799 O O . SER A 1 731 ? 8.295 -13.790 -11.052 1.00 82.50 731 SER A O 1
ATOM 5801 N N . ARG A 1 732 ? 7.173 -15.152 -9.658 1.00 86.94 732 ARG A N 1
ATOM 5802 C CA . ARG A 1 732 ? 7.313 -16.355 -10.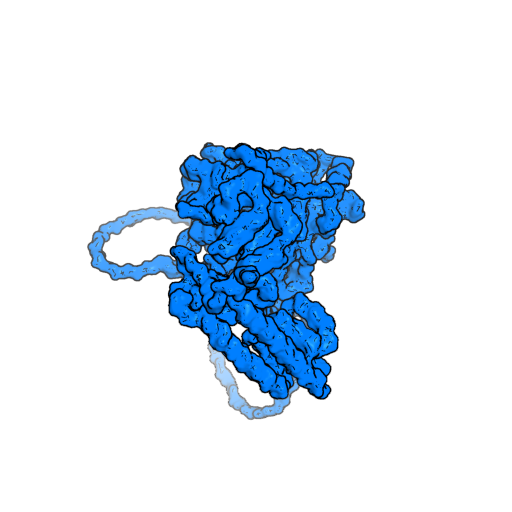484 1.00 86.94 732 ARG A CA 1
ATOM 5803 C C . ARG A 1 732 ? 6.476 -16.275 -11.760 1.00 86.94 732 ARG A C 1
ATOM 5805 O O . ARG A 1 732 ? 6.969 -16.691 -12.803 1.00 86.94 732 ARG A O 1
ATOM 5812 N N . LEU A 1 733 ? 5.262 -15.710 -11.715 1.00 88.75 733 LEU A N 1
ATOM 5813 C CA . LEU A 1 733 ? 4.446 -15.463 -12.914 1.00 88.75 733 LEU A CA 1
ATOM 5814 C C . LEU A 1 733 ? 5.204 -14.625 -13.949 1.00 88.75 733 LEU A C 1
ATOM 5816 O O . LEU A 1 733 ? 5.202 -14.990 -15.121 1.00 88.75 733 LEU A O 1
ATOM 5820 N N . LEU A 1 734 ? 5.879 -13.548 -13.534 1.00 83.94 734 LEU A N 1
ATOM 5821 C CA . LEU A 1 734 ? 6.634 -12.713 -14.471 1.00 83.94 734 LEU A CA 1
ATOM 5822 C C . LEU A 1 734 ? 8.012 -13.296 -14.823 1.00 83.94 734 LEU A C 1
ATOM 5824 O O . LEU A 1 734 ? 8.481 -13.139 -15.943 1.00 83.94 734 LEU A O 1
ATOM 5828 N N . ALA A 1 73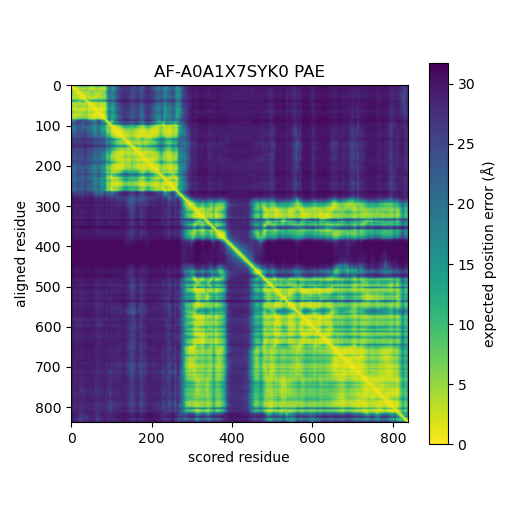5 ? 8.646 -14.069 -13.941 1.00 84.94 735 ALA A N 1
ATOM 5829 C CA . ALA A 1 735 ? 9.856 -14.804 -14.312 1.00 84.94 735 ALA A CA 1
ATOM 5830 C C . ALA A 1 735 ? 9.606 -15.831 -15.441 1.00 84.94 735 ALA A C 1
ATOM 5832 O O . ALA A 1 735 ? 10.486 -16.036 -16.280 1.00 84.94 735 ALA A O 1
ATOM 5833 N N . LEU A 1 736 ? 8.398 -16.412 -15.539 1.00 88.69 736 LEU A N 1
ATOM 5834 C CA . LEU A 1 736 ? 8.005 -17.262 -16.676 1.00 88.69 736 LEU A CA 1
ATOM 5835 C C . LEU A 1 736 ? 8.004 -16.523 -18.030 1.00 88.69 736 LEU A C 1
ATOM 5837 O O . LEU A 1 736 ? 8.063 -17.194 -19.057 1.00 88.69 736 LEU A O 1
ATOM 5841 N N . THR A 1 737 ? 7.953 -15.183 -18.067 1.00 85.00 737 THR A N 1
ATOM 5842 C CA . THR A 1 737 ? 8.055 -14.412 -19.322 1.00 85.00 737 THR A CA 1
ATOM 5843 C C . THR A 1 737 ? 9.494 -14.039 -19.695 1.00 85.00 737 THR A C 1
ATOM 5845 O O . THR A 1 737 ? 9.705 -13.509 -20.780 1.00 85.00 737 THR A O 1
ATOM 5848 N N . TYR A 1 738 ? 10.486 -14.310 -18.836 1.00 81.25 738 TYR A N 1
ATOM 5849 C CA . TYR A 1 738 ? 11.893 -13.924 -19.056 1.00 81.25 738 TYR A CA 1
ATOM 5850 C C . TYR A 1 738 ? 12.857 -15.112 -19.136 1.00 81.25 738 TYR A C 1
ATOM 5852 O O . TYR A 1 738 ? 13.842 -15.073 -19.869 1.00 81.25 738 TYR A O 1
ATOM 5860 N N . VAL A 1 739 ? 12.610 -16.161 -18.350 1.00 83.31 739 VAL A N 1
ATOM 5861 C CA . VAL A 1 739 ? 13.549 -17.276 -18.181 1.00 83.31 739 VAL A CA 1
ATOM 5862 C C . VAL A 1 739 ? 13.471 -18.235 -19.372 1.00 83.31 739 VAL A C 1
ATOM 5864 O O . VAL A 1 739 ? 12.408 -18.758 -19.703 1.00 83.31 739 VAL A O 1
ATOM 5867 N N . GLU A 1 740 ? 14.617 -18.517 -20.001 1.00 84.12 740 GLU A N 1
ATOM 5868 C CA . GLU A 1 740 ? 14.690 -19.475 -21.110 1.00 84.12 740 GLU A CA 1
ATOM 5869 C C . GLU A 1 740 ? 14.207 -20.872 -20.700 1.00 84.12 740 GLU A C 1
ATOM 5871 O O . GLU A 1 740 ? 14.444 -21.338 -19.583 1.00 84.12 740 GLU A O 1
ATOM 5876 N N . ARG A 1 741 ? 13.629 -21.614 -21.656 1.00 83.56 741 ARG A N 1
ATOM 5877 C CA . ARG A 1 741 ? 13.006 -22.929 -21.421 1.00 83.56 741 ARG A CA 1
ATOM 5878 C C . ARG A 1 741 ? 13.874 -23.935 -20.651 1.00 83.56 741 ARG A C 1
ATOM 5880 O O . ARG A 1 741 ? 13.336 -24.755 -19.910 1.00 83.56 741 ARG A O 1
ATOM 5887 N N . LYS A 1 742 ? 15.201 -23.873 -20.805 1.00 86.06 742 LYS A N 1
ATOM 5888 C CA . LYS A 1 742 ? 16.165 -24.728 -20.090 1.00 86.06 742 LYS A CA 1
ATOM 5889 C C . LYS A 1 742 ? 16.161 -24.492 -18.566 1.00 86.06 742 LYS A C 1
ATOM 5891 O O . LYS A 1 742 ? 16.318 -25.440 -17.803 1.00 86.06 742 LYS A O 1
ATOM 5896 N N . ALA A 1 743 ? 15.927 -23.253 -18.134 1.00 86.81 743 ALA A N 1
ATOM 5897 C CA . ALA A 1 743 ? 16.051 -22.779 -16.757 1.00 86.81 743 ALA A CA 1
ATOM 5898 C C . ALA A 1 743 ? 14.697 -22.594 -16.040 1.00 86.81 743 ALA A C 1
ATOM 5900 O O . ALA A 1 743 ? 14.670 -22.377 -14.833 1.00 86.81 743 ALA A O 1
ATOM 5901 N N . LEU A 1 744 ? 13.560 -22.765 -16.733 1.00 88.38 744 LEU A N 1
ATOM 5902 C CA . LEU A 1 744 ? 12.211 -22.688 -16.137 1.00 88.38 744 LEU A CA 1
ATOM 5903 C C . LEU A 1 744 ? 12.004 -23.609 -14.920 1.00 88.38 744 LEU A C 1
ATOM 5905 O O . LEU A 1 744 ? 11.162 -23.320 -14.072 1.00 88.38 744 LEU A O 1
ATOM 5909 N N . HIS A 1 745 ? 12.776 -24.694 -14.818 1.00 88.44 745 HIS A N 1
ATOM 5910 C CA . HIS A 1 745 ? 12.756 -25.615 -13.679 1.00 88.44 745 HIS A CA 1
ATOM 5911 C C . HIS A 1 745 ? 13.161 -24.952 -12.345 1.00 88.44 745 HIS A C 1
ATOM 5913 O O . HIS A 1 745 ? 12.814 -25.465 -11.285 1.00 88.44 745 HIS A O 1
ATOM 5919 N N . LEU A 1 746 ? 13.853 -23.806 -12.396 1.00 85.44 746 LEU A N 1
ATOM 5920 C CA . LEU A 1 746 ? 14.199 -22.974 -11.239 1.00 85.44 746 LEU A CA 1
ATOM 5921 C C . LEU A 1 746 ? 13.008 -22.121 -10.751 1.00 85.44 746 LEU A C 1
ATOM 5923 O O . LEU A 1 746 ? 12.978 -21.700 -9.599 1.00 85.44 746 LEU A O 1
ATOM 5927 N N . ILE A 1 747 ? 12.013 -21.880 -11.613 1.00 85.69 747 ILE A N 1
ATOM 5928 C CA . ILE A 1 747 ? 10.812 -21.077 -11.320 1.00 85.69 747 ILE A CA 1
ATOM 5929 C C . ILE A 1 747 ? 9.627 -21.961 -10.920 1.00 85.69 747 ILE A C 1
ATOM 5931 O O . ILE A 1 747 ? 8.877 -21.632 -9.995 1.00 85.69 747 ILE A O 1
ATOM 5935 N N . ALA A 1 748 ? 9.446 -23.076 -11.629 1.00 87.75 748 ALA A N 1
ATOM 5936 C CA . ALA A 1 748 ? 8.238 -23.888 -11.594 1.00 87.75 748 ALA A CA 1
ATOM 5937 C C . ALA A 1 748 ? 8.560 -25.384 -11.727 1.00 87.75 748 ALA A C 1
ATOM 5939 O O . ALA A 1 748 ? 9.270 -25.798 -12.646 1.00 87.75 748 ALA A O 1
ATOM 5940 N N . ASN A 1 749 ? 7.994 -26.200 -10.834 1.00 83.38 749 ASN A N 1
ATOM 5941 C CA . ASN A 1 749 ? 8.175 -27.649 -10.834 1.00 83.38 749 ASN A CA 1
ATOM 5942 C C . ASN A 1 749 ? 6.822 -28.358 -10.589 1.00 83.38 749 ASN A C 1
ATOM 5944 O O . ASN A 1 749 ? 6.247 -28.182 -9.513 1.00 83.38 749 ASN A O 1
ATOM 5948 N N . PRO A 1 750 ? 6.296 -29.149 -11.549 1.00 90.75 750 PRO A N 1
ATOM 5949 C CA . PRO A 1 750 ? 6.833 -29.386 -12.895 1.00 90.75 750 PRO A CA 1
ATOM 5950 C C . PRO A 1 750 ? 6.854 -28.110 -13.754 1.00 90.75 750 PRO A C 1
ATOM 5952 O O . PRO A 1 750 ? 6.158 -27.142 -13.457 1.00 90.75 750 PRO A O 1
ATOM 5955 N N . VAL A 1 751 ? 7.618 -28.110 -14.849 1.00 91.75 751 VAL A N 1
ATOM 5956 C CA . VAL A 1 751 ? 7.667 -26.972 -15.788 1.00 91.75 751 VAL A CA 1
ATOM 5957 C C . VAL A 1 751 ? 6.310 -26.801 -16.506 1.00 91.75 751 VAL A C 1
ATOM 5959 O O . VAL A 1 751 ? 5.744 -27.806 -16.952 1.00 91.75 751 VAL A O 1
ATOM 5962 N N . PRO A 1 752 ? 5.768 -25.572 -16.647 1.00 93.56 752 PRO A N 1
ATOM 5963 C CA . PRO A 1 752 ? 4.498 -25.334 -17.327 1.00 93.56 752 PRO A CA 1
ATOM 5964 C C . PRO A 1 752 ? 4.505 -25.726 -18.813 1.00 93.56 752 PRO A C 1
ATOM 5966 O O . PRO A 1 752 ? 5.545 -25.653 -19.474 1.00 93.56 752 PRO A O 1
ATOM 5969 N N . PRO A 1 753 ? 3.348 -26.099 -19.392 1.00 92.88 753 PRO A N 1
ATOM 5970 C CA . PRO A 1 753 ? 3.243 -26.334 -20.825 1.00 92.88 753 PRO A CA 1
ATOM 5971 C C . PRO A 1 753 ? 3.560 -25.066 -21.625 1.00 92.88 753 PRO A C 1
ATOM 5973 O O . PRO A 1 753 ? 2.981 -24.012 -21.380 1.00 92.88 753 PRO A O 1
ATOM 5976 N N . GLU A 1 754 ? 4.399 -25.198 -22.654 1.00 91.00 754 GLU A N 1
ATOM 5977 C CA . GLU A 1 754 ? 4.832 -24.106 -23.546 1.00 91.00 754 GLU A CA 1
ATOM 5978 C C . GLU A 1 754 ? 3.677 -23.198 -24.012 1.00 91.00 754 GLU A C 1
ATOM 5980 O O . GLU A 1 754 ? 3.786 -21.979 -23.993 1.00 91.00 754 GLU A O 1
ATOM 5985 N N . LYS A 1 755 ? 2.527 -23.790 -24.364 1.00 92.06 755 LYS A N 1
ATOM 5986 C CA . LYS A 1 755 ? 1.323 -23.060 -24.798 1.00 92.06 755 LYS A CA 1
ATOM 5987 C C . LYS A 1 755 ? 0.772 -22.086 -23.748 1.00 92.06 755 LYS A C 1
ATOM 5989 O O . LYS A 1 755 ? 0.184 -21.077 -24.117 1.00 92.06 755 LYS A O 1
ATOM 5994 N N . ASP A 1 756 ? 0.924 -22.404 -22.463 1.00 92.12 756 ASP A N 1
ATOM 5995 C CA . ASP A 1 756 ? 0.425 -21.590 -21.355 1.00 92.12 756 ASP A CA 1
ATOM 5996 C C . ASP A 1 756 ? 1.422 -20.458 -21.039 1.00 92.12 756 ASP A C 1
ATOM 5998 O O . ASP A 1 756 ? 1.002 -19.341 -20.749 1.00 92.12 756 ASP A O 1
ATOM 6002 N N . ILE A 1 757 ? 2.729 -20.711 -21.204 1.00 91.62 757 ILE A N 1
ATOM 6003 C CA . ILE A 1 757 ? 3.796 -19.696 -21.112 1.00 91.62 757 ILE A CA 1
ATOM 6004 C C . ILE A 1 757 ? 3.685 -18.690 -22.265 1.00 91.62 757 ILE A C 1
ATOM 6006 O O . ILE A 1 757 ? 3.643 -17.486 -22.032 1.00 91.62 757 ILE A O 1
ATOM 6010 N N . ILE A 1 758 ? 3.547 -19.174 -23.505 1.00 89.81 758 ILE A N 1
ATOM 6011 C CA . ILE A 1 758 ? 3.340 -18.333 -24.694 1.00 89.81 758 ILE A CA 1
ATOM 6012 C C . ILE A 1 758 ? 2.070 -17.480 -24.552 1.00 89.81 758 ILE A C 1
ATOM 6014 O O . ILE A 1 758 ? 2.070 -16.325 -24.975 1.00 89.81 758 ILE A O 1
ATOM 6018 N N . LYS A 1 759 ? 0.997 -18.006 -23.940 1.00 91.12 759 LYS A N 1
ATOM 6019 C CA . LYS A 1 759 ? -0.227 -17.229 -23.685 1.00 91.12 759 LYS A CA 1
ATOM 6020 C C . LYS A 1 759 ? 0.013 -16.102 -22.670 1.00 91.12 759 LYS A C 1
ATOM 6022 O O . LYS A 1 759 ? -0.437 -14.981 -22.903 1.00 91.12 759 LYS A O 1
ATOM 6027 N N . LEU A 1 760 ? 0.770 -16.365 -21.604 1.00 91.06 760 LEU A N 1
ATOM 6028 C CA . LEU A 1 760 ? 1.130 -15.345 -20.620 1.00 91.06 760 LEU A CA 1
ATOM 6029 C C . LEU A 1 760 ? 2.047 -14.266 -21.225 1.00 91.06 760 LEU A C 1
ATOM 6031 O O . LEU A 1 760 ? 1.741 -13.087 -21.104 1.00 91.06 760 LEU A O 1
ATOM 6035 N N . HIS A 1 761 ? 3.101 -14.655 -21.946 1.00 87.00 761 HIS A N 1
ATOM 6036 C CA . HIS A 1 761 ? 4.065 -13.727 -22.555 1.00 87.00 761 HIS A CA 1
ATOM 6037 C C . HIS A 1 761 ? 3.475 -12.889 -23.708 1.00 87.00 761 HIS A C 1
ATOM 6039 O O . HIS A 1 761 ? 3.681 -11.680 -23.769 1.00 87.00 761 HIS A O 1
ATOM 6045 N N . ASN A 1 762 ? 2.740 -13.505 -24.646 1.00 86.56 762 ASN A N 1
ATOM 6046 C CA . ASN A 1 762 ? 2.286 -12.800 -25.856 1.00 86.56 762 ASN A CA 1
ATOM 6047 C C . ASN A 1 762 ? 0.977 -12.022 -25.670 1.00 86.56 762 ASN A C 1
ATOM 6049 O O . ASN A 1 762 ? 0.740 -11.072 -26.413 1.00 86.56 762 ASN A O 1
ATOM 6053 N N . VAL A 1 763 ? 0.094 -12.459 -24.763 1.00 88.12 763 VAL A N 1
ATOM 6054 C CA . VAL A 1 763 ? -1.245 -11.861 -24.587 1.00 88.12 763 VAL A CA 1
ATOM 6055 C C . VAL A 1 763 ? -1.635 -11.634 -23.121 1.00 88.12 763 VAL A C 1
ATOM 6057 O O . VAL A 1 763 ? -2.774 -11.272 -22.851 1.00 88.12 763 VAL A O 1
ATOM 6060 N N . GLY A 1 764 ? -0.720 -11.815 -22.163 1.00 90.06 764 GLY A N 1
ATOM 6061 C CA . GLY A 1 764 ? -0.958 -11.519 -20.745 1.00 90.06 764 GLY A CA 1
ATOM 6062 C C . GLY A 1 764 ? -1.912 -12.484 -20.033 1.00 90.06 764 GLY A C 1
ATOM 6063 O O . GLY A 1 764 ? -2.258 -12.244 -18.881 1.00 90.06 764 GLY A O 1
ATOM 6064 N N . PHE A 1 765 ? -2.370 -13.563 -20.677 1.00 93.00 765 PHE A N 1
ATOM 6065 C CA . PHE A 1 765 ? -3.421 -14.432 -20.130 1.00 93.00 765 PHE A CA 1
ATOM 6066 C C . PHE A 1 765 ? -2.886 -15.753 -19.567 1.00 93.00 765 PHE A C 1
ATOM 6068 O O . PHE A 1 765 ? -2.183 -16.496 -20.253 1.00 93.00 765 PHE A O 1
ATOM 6075 N N . PHE A 1 766 ? -3.330 -16.112 -18.361 1.00 94.56 766 PHE A N 1
ATOM 6076 C CA . PHE A 1 766 ? -3.097 -17.418 -17.735 1.00 94.56 766 PHE A CA 1
ATOM 6077 C C . PHE A 1 766 ? -4.391 -17.996 -17.135 1.00 94.56 766 PHE A C 1
ATOM 6079 O O . PHE A 1 766 ? -5.351 -17.272 -16.901 1.00 94.56 766 PHE A O 1
ATOM 6086 N N . LYS A 1 767 ? -4.437 -19.302 -16.840 1.00 93.06 767 LYS A N 1
ATOM 6087 C CA . LYS A 1 767 ? -5.563 -19.934 -16.111 1.00 93.06 767 LYS A CA 1
ATOM 6088 C C . LYS A 1 767 ? -5.147 -20.325 -14.695 1.00 93.06 767 LYS A C 1
ATOM 6090 O O . LYS A 1 767 ? -3.986 -20.661 -14.476 1.00 93.06 767 LYS A O 1
ATOM 6095 N N . ALA A 1 768 ? -6.104 -20.405 -13.765 1.00 92.88 768 ALA A N 1
ATOM 6096 C CA . ALA A 1 768 ? -5.874 -20.793 -12.362 1.00 92.88 768 ALA A CA 1
ATOM 6097 C C . ALA A 1 768 ? -5.082 -22.107 -12.183 1.00 92.88 768 ALA A C 1
ATOM 6099 O O . ALA A 1 768 ? -4.290 -22.238 -11.249 1.00 92.88 768 ALA A O 1
ATOM 6100 N N . LYS A 1 769 ? -5.236 -23.055 -13.120 1.00 92.19 769 LYS A N 1
ATOM 6101 C CA . LYS A 1 769 ? -4.434 -24.287 -13.196 1.00 92.19 769 LYS A CA 1
ATOM 6102 C C . LYS A 1 769 ? -2.916 -24.048 -13.229 1.00 92.19 769 LYS A C 1
ATOM 6104 O O . LYS A 1 769 ? -2.188 -24.845 -12.664 1.00 92.19 769 LYS A O 1
ATOM 6109 N N . LEU A 1 770 ? -2.425 -22.939 -13.796 1.00 93.44 770 LEU A N 1
ATOM 6110 C CA . LEU A 1 770 ? -0.992 -22.612 -13.798 1.00 93.44 770 LEU A CA 1
ATOM 6111 C C . LEU A 1 770 ? -0.451 -22.525 -12.363 1.00 93.44 770 LEU A C 1
ATOM 6113 O O . LEU A 1 770 ? 0.564 -23.134 -12.044 1.00 93.44 770 LEU A O 1
ATOM 6117 N N . LEU A 1 771 ? -1.188 -21.839 -11.486 1.00 93.69 771 LEU A N 1
ATOM 6118 C CA . LEU A 1 771 ? -0.859 -21.726 -10.067 1.00 93.69 771 LEU A CA 1
ATOM 6119 C C . LEU A 1 771 ? -1.016 -23.083 -9.358 1.00 93.69 771 LEU A C 1
ATOM 6121 O O . LEU A 1 771 ? -0.100 -23.531 -8.670 1.00 93.69 771 LEU A O 1
ATOM 6125 N N . LYS A 1 772 ? -2.160 -23.754 -9.571 1.00 91.00 772 LYS A N 1
ATOM 6126 C CA . LYS A 1 772 ? -2.513 -25.022 -8.906 1.00 91.00 772 LYS A CA 1
ATOM 6127 C C . LYS A 1 772 ? -1.591 -26.188 -9.274 1.00 91.00 772 LYS A C 1
ATOM 6129 O O . LYS A 1 772 ? -1.351 -27.045 -8.430 1.00 91.00 772 LYS A O 1
ATOM 6134 N N . ASP A 1 773 ? -1.082 -26.232 -10.501 1.00 91.00 773 ASP A N 1
ATOM 6135 C CA . ASP A 1 773 ? -0.305 -27.365 -11.003 1.00 91.00 773 ASP A CA 1
ATOM 6136 C C . ASP A 1 773 ? 1.211 -27.157 -10.870 1.00 91.00 773 ASP A C 1
ATOM 6138 O O . ASP A 1 773 ? 1.921 -28.137 -10.640 1.00 91.00 773 ASP A O 1
ATOM 6142 N N . HIS A 1 774 ? 1.697 -25.908 -10.947 1.00 91.38 774 HIS A N 1
ATOM 6143 C CA . HIS A 1 774 ? 3.130 -25.595 -11.088 1.00 91.38 774 HIS A CA 1
ATOM 6144 C C . HIS A 1 774 ? 3.739 -24.740 -9.958 1.00 91.38 774 HIS A C 1
ATOM 6146 O O . HIS A 1 774 ? 4.963 -24.707 -9.825 1.00 91.38 774 HIS A O 1
ATOM 6152 N N . PHE A 1 775 ? 2.920 -24.088 -9.120 1.00 90.62 775 PHE A N 1
ATOM 6153 C CA . PHE A 1 775 ? 3.364 -23.308 -7.948 1.00 90.62 775 PHE A CA 1
ATOM 6154 C C . PHE A 1 775 ? 2.842 -23.882 -6.619 1.00 90.62 775 PHE A C 1
ATOM 6156 O O . PHE A 1 775 ? 2.657 -23.151 -5.650 1.00 90.62 775 PHE A O 1
ATOM 6163 N N . LYS A 1 776 ? 2.615 -25.203 -6.557 1.00 86.06 776 LYS A N 1
ATOM 6164 C CA . LYS A 1 776 ? 2.024 -25.905 -5.398 1.00 86.06 776 LYS A CA 1
ATOM 6165 C C . LYS A 1 776 ? 2.679 -25.566 -4.057 1.00 86.06 776 LYS A C 1
ATOM 6167 O O . LYS A 1 776 ? 1.971 -25.427 -3.074 1.00 86.06 776 LYS A O 1
ATOM 6172 N N . SER A 1 777 ? 3.998 -25.377 -4.032 1.00 85.94 777 SER A N 1
ATOM 6173 C CA . SER A 1 777 ? 4.771 -25.044 -2.827 1.00 85.94 777 SER A CA 1
ATOM 6174 C C . SER A 1 777 ? 4.507 -23.647 -2.245 1.00 85.94 777 SER A C 1
ATOM 6176 O O . SER A 1 777 ? 5.108 -23.307 -1.235 1.00 85.94 777 SER A O 1
ATOM 6178 N N . LEU A 1 778 ? 3.678 -22.817 -2.891 1.00 86.44 778 LEU A N 1
ATOM 6179 C CA . LEU A 1 778 ? 3.277 -21.487 -2.406 1.00 86.44 778 LEU A CA 1
ATOM 6180 C C . LEU A 1 778 ? 1.837 -21.454 -1.870 1.00 86.44 778 LEU A C 1
ATOM 6182 O O . LEU A 1 778 ? 1.321 -20.381 -1.565 1.00 86.44 778 LEU A O 1
ATOM 6186 N N . PHE A 1 779 ? 1.185 -22.614 -1.773 1.00 89.19 779 PHE A N 1
ATOM 6187 C CA . PHE A 1 779 ? -0.192 -22.770 -1.317 1.00 89.19 779 PHE A CA 1
ATOM 6188 C C . PHE A 1 779 ? -0.271 -23.873 -0.262 1.00 89.19 779 PHE A C 1
ATOM 6190 O O . PHE A 1 779 ? 0.423 -24.882 -0.365 1.00 89.19 779 PHE A O 1
ATOM 6197 N N . SER A 1 780 ? -1.181 -23.711 0.697 1.00 86.81 780 SER A N 1
ATOM 6198 C CA . SER A 1 780 ? -1.422 -24.677 1.775 1.00 86.81 780 SER A CA 1
ATOM 6199 C C . SER A 1 780 ? -2.909 -25.051 1.805 1.00 86.81 780 SER A C 1
ATOM 6201 O O . SER A 1 780 ? -3.668 -24.503 2.614 1.00 86.81 780 SER A O 1
ATOM 6203 N N . PRO A 1 781 ? -3.379 -25.921 0.888 1.00 84.25 781 PRO A N 1
ATOM 6204 C CA . PRO A 1 781 ? -4.767 -26.372 0.871 1.00 84.25 781 PRO A CA 1
ATOM 6205 C C . PRO A 1 781 ? -5.114 -27.168 2.143 1.00 84.25 781 PRO A C 1
ATOM 6207 O O . PRO A 1 781 ? -4.246 -27.869 2.660 1.00 84.25 781 PRO A O 1
ATOM 6210 N N . PRO A 1 782 ? -6.366 -27.111 2.633 1.00 85.94 782 PRO A N 1
ATOM 6211 C CA . PRO A 1 782 ? -7.499 -26.368 2.071 1.00 85.94 782 PRO A CA 1
ATOM 6212 C C . PRO A 1 782 ? -7.501 -24.865 2.417 1.00 85.94 782 PRO A C 1
ATOM 6214 O O . PRO A 1 782 ? -8.270 -24.106 1.834 1.00 85.94 782 PRO A O 1
ATOM 6217 N N . HIS A 1 783 ? -6.659 -24.420 3.352 1.00 86.00 783 HIS A N 1
ATOM 6218 C CA . HIS A 1 783 ? -6.764 -23.097 3.976 1.00 86.00 783 HIS A CA 1
ATOM 6219 C C . HIS A 1 783 ? -6.351 -21.944 3.041 1.00 86.00 783 HIS A C 1
ATOM 6221 O O . HIS A 1 783 ? -7.082 -20.959 2.903 1.00 86.00 783 HIS A O 1
ATOM 6227 N N . PHE A 1 784 ? -5.227 -22.077 2.330 1.00 90.44 784 PHE A N 1
ATOM 6228 C CA . PHE A 1 784 ? -4.794 -21.115 1.314 1.00 90.44 784 PHE A CA 1
ATOM 6229 C C . PHE A 1 784 ? -4.643 -21.779 -0.055 1.00 90.44 784 PHE A C 1
ATOM 6231 O O . PHE A 1 784 ? -3.667 -22.474 -0.333 1.00 90.44 784 PHE A O 1
ATOM 6238 N N . GLU A 1 785 ? -5.622 -21.535 -0.926 1.00 92.25 785 GLU A N 1
ATOM 6239 C CA . GLU A 1 785 ? -5.653 -22.004 -2.309 1.00 92.25 785 GLU A CA 1
ATOM 6240 C C . GLU A 1 785 ? -5.357 -20.882 -3.328 1.00 92.25 785 GLU A C 1
ATOM 6242 O O . GLU A 1 785 ? -5.610 -19.703 -3.054 1.00 92.25 785 GLU A O 1
ATOM 6247 N N . PRO A 1 786 ? -4.983 -21.233 -4.578 1.00 93.50 786 PRO A N 1
ATOM 6248 C CA . PRO A 1 786 ? -4.958 -20.292 -5.702 1.00 93.50 786 PRO A CA 1
ATOM 6249 C C . PRO A 1 786 ? -6.265 -19.512 -5.900 1.00 93.50 786 PRO A C 1
ATOM 6251 O O . PRO A 1 786 ? -6.237 -18.366 -6.342 1.00 93.50 786 PRO A O 1
ATOM 6254 N N . SER A 1 787 ? -7.410 -20.111 -5.560 1.00 92.50 787 SER A N 1
ATOM 6255 C CA . SER A 1 787 ? -8.735 -19.485 -5.626 1.00 92.50 787 SER A CA 1
ATOM 6256 C C . SER A 1 787 ? -8.856 -18.267 -4.693 1.00 92.50 787 SER A C 1
ATOM 6258 O O . SER A 1 787 ? -9.460 -17.262 -5.073 1.00 92.50 787 SER A O 1
ATOM 6260 N N . HIS A 1 788 ? -8.233 -18.312 -3.509 1.00 93.50 788 HIS A N 1
ATOM 6261 C CA . HIS A 1 788 ? -8.176 -17.198 -2.559 1.00 93.50 788 HIS A CA 1
ATOM 6262 C C . HIS A 1 788 ? -7.280 -16.070 -3.087 1.00 93.50 788 HIS A C 1
ATOM 6264 O O . HIS A 1 788 ? -7.693 -14.910 -3.122 1.00 93.50 788 HIS A O 1
ATOM 6270 N N . LEU A 1 789 ? -6.090 -16.417 -3.588 1.00 92.75 789 LEU A N 1
ATOM 6271 C CA . LEU A 1 789 ? -5.159 -15.447 -4.166 1.00 92.75 789 LEU A CA 1
ATOM 6272 C C . LEU A 1 789 ? -5.749 -14.718 -5.385 1.00 92.75 789 LEU A C 1
ATOM 6274 O O . LEU A 1 789 ? -5.650 -13.498 -5.480 1.00 92.75 789 LEU A O 1
ATOM 6278 N N . LEU A 1 790 ? -6.396 -15.440 -6.302 1.00 94.19 790 LEU A N 1
ATOM 6279 C CA . LEU A 1 790 ? -6.978 -14.852 -7.513 1.00 94.19 790 LEU A CA 1
ATOM 6280 C C . LEU A 1 790 ? -8.109 -13.862 -7.191 1.00 94.19 790 LEU A C 1
ATOM 6282 O O . LEU A 1 790 ? -8.156 -12.791 -7.793 1.00 94.19 790 LEU A O 1
ATOM 6286 N N . LYS A 1 791 ? -8.967 -14.157 -6.200 1.00 93.62 791 LYS A N 1
ATOM 6287 C CA . LYS A 1 791 ? -9.976 -13.202 -5.696 1.00 93.62 791 LYS A CA 1
ATOM 6288 C C . LYS A 1 791 ? -9.327 -11.907 -5.196 1.00 93.62 791 LYS A C 1
ATOM 6290 O O . LYS A 1 791 ? -9.779 -10.820 -5.551 1.00 93.62 791 LYS A O 1
ATOM 6295 N N . LEU A 1 792 ? -8.251 -12.022 -4.413 1.00 91.94 792 LEU A N 1
ATOM 6296 C CA . LEU A 1 792 ? -7.523 -10.872 -3.876 1.00 91.94 792 LEU A CA 1
ATOM 6297 C C . LEU A 1 792 ? -6.865 -10.034 -4.984 1.00 91.94 792 LEU A C 1
ATOM 6299 O O . LEU A 1 792 ? -7.024 -8.817 -5.001 1.00 91.94 792 LEU A O 1
ATOM 6303 N N . LEU A 1 793 ? -6.178 -10.665 -5.941 1.00 91.62 793 LEU A N 1
ATOM 6304 C CA . LEU A 1 793 ? -5.520 -9.957 -7.047 1.00 91.62 793 LEU A CA 1
ATOM 6305 C C . LEU A 1 793 ? -6.521 -9.252 -7.982 1.00 91.62 793 LEU A C 1
ATOM 6307 O O . LEU A 1 793 ? -6.212 -8.170 -8.483 1.00 91.62 793 LEU A O 1
ATOM 6311 N N . VAL A 1 794 ? -7.722 -9.815 -8.183 1.00 92.25 794 VAL A N 1
ATOM 6312 C CA . VAL A 1 794 ? -8.819 -9.151 -8.920 1.00 92.25 794 VAL A CA 1
ATOM 6313 C C . VAL A 1 794 ? -9.372 -7.955 -8.140 1.00 92.25 794 VAL A C 1
ATOM 6315 O O . VAL A 1 794 ? -9.580 -6.892 -8.724 1.00 92.25 794 VAL A O 1
ATOM 6318 N N . HIS A 1 795 ? -9.576 -8.086 -6.824 1.00 90.31 795 HIS A N 1
ATOM 6319 C CA . HIS A 1 795 ? -10.020 -6.974 -5.976 1.00 90.31 795 HIS A CA 1
ATOM 6320 C C . HIS A 1 795 ? -9.013 -5.812 -5.978 1.00 90.31 795 HIS A C 1
ATOM 6322 O O . HIS A 1 795 ? -9.400 -4.659 -6.163 1.00 90.31 795 HIS A O 1
ATOM 6328 N N . LEU A 1 796 ? -7.718 -6.126 -5.864 1.00 86.56 796 LEU A N 1
ATOM 6329 C CA . LEU A 1 796 ? -6.613 -5.163 -5.922 1.00 86.56 796 LEU A CA 1
ATOM 6330 C C . LEU A 1 796 ? -6.319 -4.628 -7.338 1.00 86.56 796 LEU A C 1
ATOM 6332 O O . LEU A 1 796 ? -5.387 -3.848 -7.500 1.00 86.56 796 LEU A O 1
ATOM 6336 N N . ARG A 1 797 ? -7.096 -5.028 -8.359 1.00 88.88 797 ARG A N 1
ATOM 6337 C CA . ARG A 1 797 ? -6.952 -4.621 -9.774 1.00 88.88 797 ARG A CA 1
ATOM 6338 C C . ARG A 1 797 ? -5.604 -4.975 -10.425 1.00 88.88 797 ARG A C 1
ATOM 6340 O O . ARG A 1 797 ? -5.271 -4.438 -11.475 1.00 88.88 797 ARG A O 1
ATOM 6347 N N . ILE A 1 798 ? -4.865 -5.921 -9.845 1.00 87.75 798 ILE A N 1
ATOM 6348 C CA . ILE A 1 798 ? -3.576 -6.413 -10.362 1.00 87.75 798 ILE A CA 1
ATOM 6349 C C . ILE A 1 798 ? -3.790 -7.355 -11.553 1.00 87.75 798 ILE A C 1
ATOM 6351 O O . ILE A 1 798 ? -2.977 -7.399 -12.474 1.00 87.75 798 ILE A O 1
ATOM 6355 N N . ILE A 1 799 ? -4.899 -8.099 -11.545 1.00 92.12 799 ILE A N 1
ATOM 6356 C CA . ILE A 1 799 ? -5.360 -8.926 -12.666 1.00 92.12 799 ILE A CA 1
ATOM 6357 C C . ILE A 1 799 ? -6.843 -8.654 -12.942 1.00 92.12 799 ILE A C 1
ATOM 6359 O O . ILE A 1 799 ? -7.578 -8.218 -12.055 1.00 92.12 799 ILE A O 1
ATOM 6363 N N . ALA A 1 800 ? -7.303 -8.965 -14.152 1.00 93.31 800 ALA A N 1
ATOM 6364 C CA . ALA A 1 800 ? -8.722 -8.973 -14.508 1.00 93.31 800 ALA A CA 1
ATOM 6365 C C . ALA A 1 800 ? -9.193 -10.395 -14.851 1.00 93.31 800 ALA A C 1
ATOM 6367 O O . ALA A 1 800 ? -8.417 -11.204 -15.358 1.00 93.31 800 ALA A O 1
ATOM 6368 N N . SER A 1 801 ? -10.463 -10.704 -14.594 1.00 91.62 801 SER A N 1
ATOM 6369 C CA . SER A 1 801 ? -11.090 -11.961 -15.028 1.00 91.62 801 SER A CA 1
ATOM 6370 C C . SER A 1 801 ? -11.514 -11.869 -16.496 1.00 91.62 801 SER A C 1
ATOM 6372 O O . SER A 1 801 ? -12.100 -10.866 -16.896 1.00 91.62 801 SER A O 1
ATOM 6374 N N . GLY A 1 802 ? -11.247 -12.912 -17.282 1.00 81.81 802 GLY A N 1
ATOM 6375 C CA . GLY A 1 802 ? -11.699 -13.063 -18.667 1.00 81.81 802 GLY A CA 1
ATOM 6376 C C . GLY A 1 802 ? -12.797 -14.121 -18.830 1.00 81.81 802 GLY A C 1
ATOM 6377 O O . GLY A 1 802 ? -13.015 -14.957 -17.953 1.00 81.81 802 GLY A O 1
ATOM 6378 N N . GLU A 1 803 ? -13.459 -14.098 -19.987 1.00 72.12 803 GLU A N 1
ATOM 6379 C CA . GLU A 1 803 ? -14.693 -14.849 -20.288 1.00 72.12 803 GLU A CA 1
ATOM 6380 C C . GLU A 1 803 ? -14.549 -16.380 -20.135 1.00 72.12 803 GLU A C 1
ATOM 6382 O O . GLU A 1 803 ? -15.437 -17.036 -19.599 1.00 72.12 803 GLU A O 1
ATOM 6387 N N . ASP A 1 804 ? -13.396 -16.948 -20.504 1.00 76.38 804 ASP A N 1
ATOM 6388 C CA . ASP A 1 804 ? -13.107 -18.396 -20.454 1.00 76.38 804 ASP A CA 1
ATOM 6389 C C . ASP A 1 804 ? -12.556 -18.897 -19.091 1.00 76.38 804 ASP A C 1
ATOM 6391 O O . ASP A 1 804 ? -11.926 -19.963 -19.007 1.00 76.38 804 ASP A O 1
ATOM 6395 N N . GLY A 1 805 ? -12.670 -18.112 -18.013 1.00 80.25 805 GLY A N 1
ATOM 6396 C CA . GLY A 1 805 ? -11.969 -18.397 -16.747 1.00 80.25 805 GLY A CA 1
ATOM 6397 C C . GLY A 1 805 ? -10.438 -18.304 -16.872 1.00 80.25 805 GLY A C 1
ATOM 6398 O O . GLY A 1 805 ? -9.687 -18.944 -16.130 1.00 80.25 805 GLY A O 1
ATOM 6399 N N . ASP A 1 806 ? -9.972 -17.547 -17.867 1.00 90.56 806 ASP A N 1
ATOM 6400 C CA . ASP A 1 806 ? -8.625 -16.985 -17.896 1.00 90.56 806 ASP A CA 1
ATOM 6401 C C . ASP A 1 806 ? -8.550 -15.737 -17.005 1.00 90.56 806 ASP A C 1
ATOM 6403 O O . ASP A 1 806 ? -9.551 -15.081 -16.731 1.00 90.56 806 ASP A O 1
ATOM 6407 N N . TYR A 1 807 ? -7.335 -15.386 -16.606 1.00 95.38 807 TYR A N 1
ATOM 6408 C CA . TYR A 1 807 ? -6.993 -14.160 -15.906 1.00 95.38 807 TYR A CA 1
ATOM 6409 C C . TYR A 1 807 ? -5.998 -13.378 -16.754 1.00 95.38 807 TYR A C 1
ATOM 6411 O O . TYR A 1 807 ? -4.995 -13.930 -17.210 1.00 95.38 807 TYR A O 1
ATOM 6419 N N . PHE A 1 808 ? -6.292 -12.102 -16.972 1.00 93.88 808 PHE A N 1
ATOM 6420 C CA . PHE A 1 808 ? -5.424 -11.156 -17.656 1.00 93.88 808 PHE A CA 1
ATOM 6421 C C . PHE A 1 808 ? -4.499 -10.483 -16.645 1.00 93.88 808 PHE A C 1
ATOM 6423 O O . PHE A 1 808 ? -4.976 -9.901 -15.671 1.00 93.88 808 PHE A O 1
ATOM 6430 N N . PHE A 1 809 ? -3.193 -10.540 -16.886 1.00 90.62 809 PHE A N 1
ATOM 6431 C CA . PHE A 1 809 ? -2.166 -9.898 -16.078 1.00 90.62 809 PHE A CA 1
ATOM 6432 C C . PHE A 1 809 ? -1.418 -8.850 -16.922 1.00 90.62 809 PHE A C 1
ATOM 6434 O O . PHE A 1 809 ? -0.530 -9.219 -17.695 1.00 90.62 809 PHE A O 1
ATOM 6441 N N . PRO A 1 810 ? -1.751 -7.548 -16.799 1.00 85.94 810 PRO A N 1
ATOM 6442 C CA . PRO A 1 810 ? -1.192 -6.501 -17.658 1.00 85.94 810 PRO A CA 1
ATOM 6443 C C . PRO A 1 810 ? 0.339 -6.421 -17.614 1.00 85.94 810 PRO A C 1
ATOM 6445 O O . PRO A 1 810 ? 0.974 -6.243 -18.650 1.00 85.94 810 PRO A O 1
ATOM 6448 N N . CYS A 1 811 ? 0.938 -6.614 -16.434 1.00 80.06 811 CYS A N 1
ATOM 6449 C CA . CYS A 1 811 ? 2.385 -6.513 -16.219 1.00 80.06 811 CYS A CA 1
ATOM 6450 C C . CYS A 1 811 ? 3.208 -7.583 -16.964 1.00 80.06 811 CYS A C 1
ATOM 6452 O O . CYS A 1 811 ? 4.422 -7.435 -17.056 1.00 80.06 811 CYS A O 1
ATOM 6454 N N . ALA A 1 812 ? 2.571 -8.646 -17.478 1.00 81.44 812 ALA A N 1
ATOM 6455 C CA . ALA A 1 812 ? 3.217 -9.689 -18.280 1.00 81.44 812 ALA A CA 1
ATOM 6456 C C . ALA A 1 812 ? 3.322 -9.355 -19.781 1.00 81.44 812 ALA A C 1
ATOM 6458 O O . ALA A 1 812 ? 3.985 -10.083 -20.518 1.00 81.44 812 ALA A O 1
ATOM 6459 N N . LEU A 1 813 ? 2.684 -8.275 -20.247 1.00 79.06 813 LEU A N 1
ATOM 6460 C CA . LEU A 1 813 ? 2.765 -7.845 -21.642 1.00 79.06 813 LEU A CA 1
ATOM 6461 C C . LEU A 1 813 ? 4.061 -7.085 -21.947 1.00 79.06 813 LEU A C 1
ATOM 6463 O O . LEU A 1 813 ? 4.506 -6.224 -21.187 1.00 79.06 813 LEU A O 1
ATOM 6467 N N . GLN A 1 814 ? 4.605 -7.320 -23.141 1.00 68.56 814 GLN A N 1
ATOM 6468 C CA . GLN A 1 814 ? 5.626 -6.449 -23.720 1.00 68.56 814 GLN A CA 1
ATOM 6469 C C . GLN A 1 814 ? 5.034 -5.081 -24.101 1.00 68.56 814 GLN A C 1
ATOM 6471 O O . GLN A 1 814 ? 3.924 -4.989 -24.628 1.00 68.56 814 GLN A O 1
ATOM 6476 N N . SER A 1 815 ? 5.804 -4.010 -23.896 1.00 62.56 815 SER A N 1
ATOM 6477 C CA . SER A 1 815 ? 5.418 -2.639 -24.253 1.00 62.56 815 SER A CA 1
ATOM 6478 C C . SER A 1 815 ? 5.216 -2.497 -25.770 1.00 62.56 815 SER A C 1
ATOM 6480 O O . SER A 1 815 ? 6.154 -2.707 -26.547 1.00 62.56 815 SER A O 1
ATOM 6482 N N . TYR A 1 816 ? 4.015 -2.095 -26.200 1.00 61.69 816 TYR A N 1
ATOM 6483 C CA . TYR A 1 816 ? 3.725 -1.809 -27.608 1.00 61.69 816 TYR A CA 1
ATOM 6484 C C . TYR A 1 816 ? 4.209 -0.397 -27.974 1.00 61.69 816 TYR A C 1
ATOM 6486 O O . TYR A 1 816 ? 3.594 0.598 -27.602 1.00 61.69 816 TYR A O 1
ATOM 6494 N N . THR A 1 817 ? 5.345 -0.316 -28.671 1.00 55.03 817 THR A N 1
ATOM 6495 C CA . THR A 1 817 ? 6.046 0.945 -28.989 1.00 55.03 817 THR A CA 1
ATOM 6496 C C . THR A 1 817 ? 5.761 1.503 -30.387 1.00 55.03 817 THR A C 1
ATOM 6498 O O . THR A 1 817 ? 6.189 2.615 -30.695 1.00 55.03 817 THR A O 1
ATOM 6501 N N . GLU A 1 818 ? 5.041 0.772 -31.245 1.00 58.41 818 GLU A N 1
ATOM 6502 C CA . GLU A 1 818 ? 4.534 1.308 -32.516 1.00 58.41 818 GLU A CA 1
ATOM 6503 C C . GLU A 1 818 ? 3.147 1.945 -32.307 1.00 58.41 818 GLU A C 1
ATOM 6505 O O . GLU A 1 818 ? 2.333 1.393 -31.568 1.00 58.41 818 GLU A O 1
ATOM 6510 N N . PRO A 1 819 ? 2.801 3.054 -32.987 1.00 57.69 819 PRO A N 1
ATOM 6511 C CA . PRO A 1 819 ? 1.409 3.484 -33.061 1.00 57.69 819 PRO A CA 1
ATOM 6512 C C . PRO A 1 819 ? 0.580 2.444 -33.843 1.00 57.69 819 PRO A C 1
ATOM 6514 O O . PRO A 1 819 ? 1.063 1.909 -34.850 1.00 57.69 819 PRO A O 1
ATOM 6517 N N . PRO A 1 820 ? -0.677 2.166 -33.444 1.00 58.69 820 PRO A N 1
ATOM 6518 C CA . PRO A 1 820 ? -1.511 1.174 -34.114 1.00 58.69 820 PRO A CA 1
ATOM 6519 C C . PRO A 1 820 ? -1.717 1.539 -35.588 1.00 58.69 820 PRO A C 1
ATOM 6521 O O . PRO A 1 820 ? -2.162 2.639 -35.927 1.00 58.69 820 PRO A O 1
ATOM 6524 N N . LYS A 1 821 ? -1.392 0.598 -36.482 1.00 61.69 821 LYS A N 1
ATOM 6525 C CA . LYS A 1 821 ? -1.474 0.797 -37.937 1.00 61.69 821 LYS A CA 1
ATOM 6526 C C . LYS A 1 821 ? -2.929 1.110 -38.326 1.00 61.69 821 LYS A C 1
ATOM 6528 O O . LYS A 1 821 ? -3.804 0.305 -38.001 1.00 61.69 821 LYS A O 1
ATOM 6533 N N . PRO A 1 822 ? -3.216 2.244 -38.996 1.00 58.69 822 PRO A N 1
ATOM 6534 C CA . PRO A 1 822 ? -4.587 2.667 -39.270 1.00 58.69 822 PRO A CA 1
ATOM 6535 C C . PRO A 1 822 ? -5.278 1.661 -40.197 1.00 58.69 822 PRO A C 1
ATOM 6537 O O . PRO A 1 822 ? -4.915 1.520 -41.362 1.00 58.69 822 PRO A O 1
ATOM 6540 N N . GLN A 1 823 ? -6.275 0.949 -39.668 1.00 59.19 823 GLN A N 1
ATOM 6541 C CA . GLN A 1 823 ? -6.930 -0.169 -40.361 1.00 59.19 823 GLN A CA 1
ATOM 6542 C C . GLN A 1 823 ? -7.998 0.265 -41.386 1.00 59.19 823 GLN A C 1
ATOM 6544 O O . GLN A 1 823 ? -8.629 -0.582 -42.011 1.00 59.19 823 GLN A O 1
ATOM 6549 N N . THR A 1 824 ? -8.234 1.571 -41.559 1.00 58.16 824 THR A N 1
ATOM 6550 C CA . THR A 1 824 ? -9.246 2.119 -42.481 1.00 58.16 824 THR A CA 1
ATOM 6551 C C . THR A 1 824 ? -8.776 3.428 -43.120 1.00 58.16 824 THR A C 1
ATOM 6553 O O . THR A 1 824 ? -7.836 4.061 -42.648 1.00 58.16 824 THR A O 1
ATOM 6556 N N . GLU A 1 825 ? -9.476 3.878 -44.166 1.00 59.75 825 GLU A N 1
ATOM 6557 C CA . GLU A 1 825 ? -9.265 5.179 -44.831 1.00 59.75 825 GLU A CA 1
ATOM 6558 C C . GLU A 1 825 ? -9.662 6.398 -43.960 1.00 59.75 825 GLU A C 1
ATOM 6560 O O . GLU A 1 825 ? -9.595 7.547 -44.403 1.00 59.75 825 GLU A O 1
ATOM 6565 N N . ILE A 1 826 ? -10.102 6.167 -42.719 1.00 60.97 826 ILE A N 1
ATOM 6566 C CA . ILE A 1 826 ? -10.533 7.197 -41.774 1.00 60.97 826 ILE A CA 1
ATOM 6567 C C . ILE A 1 826 ? -9.305 7.728 -41.028 1.00 60.97 826 ILE A C 1
ATOM 6569 O O . ILE A 1 826 ? -8.522 6.959 -40.474 1.00 60.97 826 ILE A O 1
ATOM 6573 N N . LYS A 1 827 ? -9.147 9.056 -40.962 1.00 58.88 827 LYS A N 1
ATOM 6574 C CA . LYS A 1 827 ? -8.116 9.681 -40.119 1.00 58.88 827 LYS A CA 1
ATOM 6575 C C . LYS A 1 827 ? -8.430 9.406 -38.639 1.00 58.88 827 LYS A C 1
ATOM 6577 O O . LYS A 1 827 ? -9.477 9.873 -38.186 1.00 58.88 827 LYS A O 1
ATOM 6582 N N . PRO A 1 828 ? -7.569 8.704 -37.881 1.00 62.03 828 PRO A N 1
ATOM 6583 C CA . PRO A 1 828 ? -7.794 8.502 -36.455 1.00 62.03 828 PRO A CA 1
ATOM 6584 C C . PRO A 1 828 ? -7.635 9.823 -35.694 1.00 62.03 828 PRO A C 1
ATOM 6586 O O . PRO A 1 828 ? -6.761 10.633 -36.015 1.00 62.03 828 PRO A O 1
ATOM 6589 N N . LEU A 1 829 ? -8.452 10.025 -34.658 1.00 66.88 829 LEU A N 1
ATOM 6590 C CA . LEU A 1 829 ? -8.216 11.070 -33.666 1.00 66.88 829 LEU A CA 1
ATOM 6591 C C . LEU A 1 829 ? -7.142 10.568 -32.694 1.00 66.88 829 LEU A C 1
ATOM 6593 O O . LEU A 1 829 ? -7.440 9.833 -31.757 1.00 66.88 829 LEU A O 1
ATOM 6597 N N . LEU A 1 830 ? -5.888 10.940 -32.942 1.00 63.62 830 LEU A N 1
ATOM 6598 C CA . LEU A 1 830 ? -4.788 10.643 -32.032 1.00 63.62 830 LEU A CA 1
ATOM 6599 C C . LEU A 1 830 ? -4.760 11.694 -30.914 1.00 63.62 830 LEU A C 1
ATOM 6601 O O . LEU A 1 830 ? -4.303 12.815 -31.132 1.00 63.62 830 LEU A O 1
ATOM 6605 N N . ILE A 1 831 ? -5.245 11.327 -29.727 1.00 66.44 831 ILE A N 1
ATOM 6606 C CA . ILE A 1 831 ? -5.032 12.104 -28.501 1.00 66.44 831 ILE A CA 1
ATOM 6607 C C . ILE A 1 831 ? -3.731 11.604 -27.875 1.00 66.44 831 ILE A C 1
ATOM 6609 O O . ILE A 1 831 ? -3.661 10.466 -27.417 1.00 66.44 831 ILE A O 1
ATOM 6613 N N . VAL A 1 832 ? -2.699 12.447 -27.882 1.00 56.47 832 VAL A N 1
ATOM 6614 C CA . VAL A 1 832 ? -1.460 12.205 -27.137 1.00 56.47 832 VAL A CA 1
ATOM 6615 C C . VAL A 1 832 ? -1.519 13.053 -25.876 1.00 56.47 832 VAL A C 1
ATOM 6617 O O . VAL A 1 832 ? -1.579 14.279 -25.966 1.00 56.47 832 VAL A O 1
ATOM 6620 N N . TRP A 1 833 ? -1.467 12.414 -24.710 1.00 51.12 833 TRP A N 1
ATOM 6621 C CA . TRP A 1 833 ? -1.037 13.099 -23.497 1.00 51.12 833 TRP A CA 1
ATOM 6622 C C . TRP A 1 833 ? 0.467 13.312 -23.623 1.00 51.12 833 TRP A C 1
ATOM 6624 O O . TRP A 1 833 ? 1.254 12.396 -23.406 1.00 51.12 833 TRP A O 1
ATOM 6634 N N . GLN A 1 834 ? 0.855 14.500 -24.081 1.00 41.59 834 GLN A N 1
ATOM 6635 C CA . GLN A 1 834 ? 2.237 14.939 -23.979 1.00 41.59 834 GLN A CA 1
ATOM 6636 C C . GLN A 1 834 ? 2.471 15.386 -22.537 1.00 41.59 834 GLN A C 1
ATOM 6638 O O . GLN A 1 834 ? 1.777 16.283 -22.050 1.00 41.59 834 GLN A O 1
ATOM 6643 N N . ASP A 1 835 ? 3.461 14.788 -21.878 1.00 41.22 835 ASP A N 1
ATOM 6644 C CA . ASP A 1 835 ? 4.093 15.385 -20.706 1.00 41.22 835 ASP A CA 1
ATOM 6645 C C . ASP A 1 835 ? 4.798 16.662 -21.169 1.00 41.22 835 ASP A C 1
ATOM 6647 O O . ASP A 1 835 ? 5.946 16.631 -21.604 1.00 41.22 835 ASP A O 1
ATOM 6651 N N . ASN A 1 836 ? 4.057 17.774 -21.177 1.00 34.50 836 ASN A N 1
ATOM 6652 C CA . ASN A 1 836 ? 4.541 19.039 -21.721 1.00 34.50 836 ASN A CA 1
ATOM 6653 C C . ASN A 1 836 ? 5.801 19.523 -20.985 1.00 34.50 836 ASN A C 1
ATOM 6655 O O . ASN A 1 836 ? 5.916 19.358 -19.759 1.00 34.50 836 ASN A O 1
ATOM 6659 N N . ASP A 1 837 ? 6.687 20.131 -21.778 1.00 36.00 837 ASP A N 1
ATOM 6660 C CA . ASP A 1 837 ? 7.988 20.693 -21.396 1.00 36.00 837 ASP A CA 1
ATOM 6661 C C . ASP A 1 837 ? 7.894 21.669 -20.200 1.00 36.00 837 ASP A C 1
ATOM 6663 O O . ASP A 1 837 ? 7.047 22.595 -20.246 1.00 36.00 837 ASP A O 1
#

pLDDT: mean 71.18, std 19.59, range [22.83, 96.25]

Solvent-accessible surface area (backbone atoms only — not comparable to full-atom values): 48813 Å² total; per-residue (Å²): 132,81,77,55,68,60,51,50,55,55,58,76,65,71,43,73,67,52,67,71,46,44,59,82,44,20,70,59,38,36,76,69,66,31,40,94,55,63,89,65,69,51,70,65,46,40,48,52,39,25,66,72,38,64,66,49,45,49,58,48,16,58,59,28,46,77,38,80,93,34,20,73,55,10,54,50,50,39,49,59,45,37,76,71,73,58,74,91,65,76,52,67,52,72,50,102,78,59,40,39,35,39,51,69,52,70,70,55,60,50,46,52,55,52,49,51,54,49,50,53,52,43,47,52,51,41,23,51,54,49,60,70,37,96,54,25,70,60,48,34,54,50,51,52,53,54,48,55,72,73,47,60,71,77,52,46,60,54,58,73,68,40,90,46,47,48,52,46,41,50,58,48,54,77,76,46,53,86,82,58,53,60,70,58,52,50,53,37,58,78,66,64,43,68,86,38,52,64,53,53,51,56,49,51,55,55,44,53,48,43,44,58,76,57,50,40,77,72,61,73,53,76,68,62,77,74,28,58,34,38,36,38,37,39,57,73,92,48,59,95,39,50,64,46,54,47,55,60,50,45,75,77,48,58,94,72,41,45,73,45,80,43,68,68,62,97,62,83,86,73,82,70,77,86,72,83,69,65,51,69,60,66,51,46,54,51,50,54,47,47,47,52,52,49,55,55,46,40,73,75,19,29,34,36,40,35,39,28,33,33,36,32,39,38,56,53,89,18,44,55,69,40,41,52,28,27,45,52,64,47,78,60,82,86,65,86,70,51,53,68,41,49,42,50,77,67,44,46,29,37,45,76,46,96,89,50,100,73,42,52,43,39,78,48,55,70,65,58,50,49,55,44,52,63,43,49,53,52,55,60,64,70,70,61,82,83,76,84,78,82,89,82,85,80,89,89,87,80,88,79,88,88,85,85,92,83,91,87,92,85,85,90,86,90,80,89,79,90,79,90,78,88,80,85,88,78,89,81,87,86,89,87,87,84,82,89,83,93,81,93,79,93,78,79,79,73,56,63,66,51,54,58,58,55,52,60,60,44,56,59,49,49,54,54,47,54,62,47,73,77,48,99,64,85,50,78,42,82,45,45,36,35,43,39,29,51,42,22,40,54,70,83,37,65,79,51,44,45,82,60,57,46,76,46,23,27,34,36,43,23,33,48,51,65,56,62,51,77,51,62,50,83,54,61,46,28,53,96,80,45,80,30,60,51,82,54,69,71,64,42,18,54,47,56,48,49,53,51,53,51,56,54,43,72,67,49,69,65,82,90,63,85,69,60,78,40,72,31,88,42,32,35,32,38,33,37,25,21,47,39,83,73,58,52,72,66,58,52,52,49,53,29,53,51,56,59,73,68,54,54,81,88,56,46,85,35,47,44,57,62,38,87,96,75,31,38,58,41,75,36,60,42,68,49,48,74,96,73,48,27,64,56,59,18,26,54,51,44,48,56,57,68,66,52,73,61,26,42,37,28,32,61,42,26,46,71,54,54,52,47,51,53,48,52,51,50,57,18,55,77,68,74,39,47,46,49,48,38,70,61,52,35,62,49,21,46,76,74,72,29,50,63,64,54,32,50,42,43,47,60,48,41,38,73,75,51,51,30,49,62,46,62,96,82,42,63,61,45,32,28,58,41,54,49,57,64,37,44,52,53,35,41,59,49,43,59,58,34,48,56,84,89,56,34,64,81,69,21,63,59,64,75,59,65,74,53,45,51,32,25,35,77,69,14,32,44,44,67,60,58,48,62,64,22,44,49,93,72,47,53,75,87,82,41,40,61,71,58,53,51,53,50,34,42,74,71,64,62,28,44,84,43,97,87,63,32,35,37,30,70,81,41,44,66,62,82,85,68,80,82,77,77,90,56,99,64,84,77,88,81,83,74,90,69,87,75,133

Foldseek 3Di:
DDQDVLLVLLVVLPDPLCVVCQLVLLVQCVVLVQDDDNRDDDVVSNSVVCSVPVCSLLSVLVSLCVDLSRVVVSVSSNVSSCVVPVPDDWPWDDDPPLETETEDDPVLLVVLVVLLVLLLVLLQVLQVLLCPDPCQVVLLVVLLVVVVLLDDPVVNVVSVVQPGSSSSSNSVSLVAASQRCVSVVCSCVVVVSVVSVVSVVVSNVVLVCCLVVPLLVRCVDPSLQVGQEYEYEYEPVCPSCLVNVLVSNCVNHDPSYHYHYDYPDSHPPPPDDPPPPPDPVVVSVVVSVLLVLQVVLCVVAWEWEWEFEEEEAEAPPLCSVLLVCLLQVNAGDPDQDFFAFQKDFWFKWFDPDPPDPQLGIHGADLVSVLVLVLVLLVVQLVPDDDDDDDDDDDDDDDDDDDDDDDDDDDDDDDDDDDDDDDDDDDDDDDDDDDDDDDDDDDDDPPPPVVVVLVVLLVVLLCSLCVSPVVDPDHDYGYIYIYGYMHRTNQPLSVLVVCVQQNQGLEYEYRGALLDDQQFFDFHWGGDPNDIWGLPFPPRDGSLNSVVVVLVSQQVRQWFDAHAWPAAQRGHAYQYEHEPLVNDDPVSQQVVFVVSVVVDDPSSPVRQDAPDVPRGRYDYAYSNQGPVRPSSVRSSVVSVSVVVPPSSIITGIGRSLLVSLLSSQVSSCVVVVHQKDFLVVQQVSCVSSVAHSVSSVSSQVNCCRVDSKDDDCVFCVGMIGSICVLLSLVVSLLSVLLIDDPVCQCRSWVPRDDPVQSCCCQAPQKHALCCCVPTVVVSADPPRGGSVSSVSSCCVSVQWHADDVRIIGGPSNYHDDPDDPDPPDPDDDPDDDPDPDD

Sequence (837 aa):
MEKHPVCRILARYSNRTLVLTLPQLARYLYKAELIKQTFLVLLNEVQEAVCADHRKLKAFADILCINPATAKIGRAIMRDYREAYESWNLIIEANDENEFKIYLPKSVTSEFKLMRLKLEQMFFRVGSVMMSNPQSLSIDYRVKLVLGTLFNMTLKHQLAQCYNIIDTLELVCRNTTLDDISVLEFIVNQLNVEEAKPLIKKYKEAVEEFKEMKLGQIFEEEFLYASERITIVIDEDIMDLCEDVKRLSSALLPDHVRVNIIISDGDGDSMWEFRNQRSFTDSVDKTAQTTRTVEKWLSEGSVELTVTRVNMHGPPGAGKTCAQDLLLNNPPTTHTTDSTPIARPAVKATRVSVDNEAMKWEKVDRDGLLERLASDLKEAAASQPRKEISATQHEESAFGNSSPVSTDEQQISESQDESTSEDDSAAETDEFTSERDDSATETDESTNISIESFSIGEGVIQEIVDTIQRSEVQLNLSGHWLYIIDSGGQPAYQELLPLFVRTASLNIITLDLSQPLDEKLDFQYRIGGETFSCGLNFKYSNQDFFLSAVSSGAILKPIHVPYVIEAPSHPMNFVLGTHYDLINDDKLKQMNKELMSSLKPDVENYVVPNVRGESIIFPVNTLVPEDKGRMKAGQELCQSIANCGGTSLKINVPICWFAFELWLQKVAEDKSHSFLIVDEVVSAGARFKMSEDDTKDALQYLHNVTIILYYPDILPQLVFVDPKPILEVLSRLLALTYVERKALHLIANPVPPEKDIIKLHNVGFFKAKLLKDHFKSLFSPPHFEPSHLLKLLVHLRIIASGEDGDYFFPCALQSYTEPPKPQTEIKPLLIVWQDND

Secondary structure (DSSP, 8-state):
-PPPHHHHHHHHH--HHHHHHGGGGHHHHHHTTSSS-TT---HHHHHHHHHH-THHHHHHHHHHHTSHHHHHHHHHHHHHHHHHH--S---EEE-TTSEEEEEPPHHHHHHHHHHHHHHHHHHHHHHHHHHHSTTHHHHHHHHHHHHHHHS-HHHHHHHTT--SHHHHHHHHHHT--SS--HHHHHHHHHTT-GGGHHHHHHHHHHHHHHIIIIIIHHH--TTGGG-SEEEEEE-GGGGGGHHHHHHHHHTTS-TT-EEEEEE--SSTT----------HHHHHHHHHHHHHHHHHHHHH-EEEEEEEEEEEE--TTSSHHHHHHHHTTPPP--S-PPPPPSBPPPEEEE---TTSTT---EE--HHHHHHHHHHHHHHHHHTSPPPP--------------------------------------------------------SHHHHHHHHHHHHHHHHHHHHHHHHT--S--EEEEEEEEEEEB-S-GGGTTTTHHHH---SEEEEEEESSS-SS----PEEEETTEEEE--------HHHHHHHHHHHHHH-PPP--TTEEE--SS-EEEEEEE-GGGS-HHHHHHHHHHHHHHS-HHHHTTB--SBTTTB-EEE--TT--GGGTHHHHHHHHHHHHHT-TT--EEEEEEHHHHHHHHHHHHHHHHTT-SEEEHHHHHHHHTTTT--HHHHHHHHHHHHHHSS-EE-TTT-TTEEES--HHHHHHHHHHHHTTTS-TTTGGGT-SSPPPHHHHHHHHHH-EEEHHHHHHH-GGG-BTTTB-HHHHHHHHHHTTSSEE-TTSEEE-GGGSPP--SPPP--SSSPP---------

Organism: Amphimedon queenslandica (NCBI:txid400682)

Radius of gyration: 36.04 Å; Cα contacts (8 Å, |Δi|>4): 1094; chains: 1; bounding box: 92×93×125 Å

Nearest PDB structures (foldseek):
  8tzf-assembly1_A  TM=6.052E-01  e=1.647E-05  Homo sapiens
  8fo9-assembly1_E  TM=6.295E-01  e=3.230E-04  Homo sapiens
  8fo9-assembly1_F  TM=6.289E-01  e=2.803E-04  Homo sapiens
  8vh4-assembly1_A  TM=6.162E-01  e=9.573E-04  Homo sapiens
  8fo8-assembly1_E  TM=6.191E-01  e=4.551E-03  Homo sapiens

InterPro domains:
  IPR027417 P-loop containing nucleoside triphosphate hydrolase [SSF52540] (307-522)
  IPR036388 Winged helix-like DNA-binding domain superfamily [G3DSA:1.10.10.10] (646-721)

Mean predicted aligned error: 20.63 Å